Protein AF-A0AAE3SJX2-F1 (afdb_monomer)

Organism: NCBI:txid2992111

Mean predicted aligned error: 22.18 Å

Foldseek 3Di:
DVVVVVVVVVVVVVVVVPPDPPPVPPDQDPVQLVVCVVVVVLVVNLVSLVVVCVVVVLPLVSLQSNLLSCLQFVPCLVSSLVSLVSNVVVPVDLCSLVSNLSSCQLLLVLVSNLVSLVSSLVPDDPPDPVNVVSVVSNLLSVLSVVLQQWAWDWAFADKDKDFLQCVLVVVPADLQQWDKAFCLVPDPDDFDRSFIKTAHSVNFKIKTWGQDPPQRAIFIWMWGADPVGIDDIHTLDPPQDDSWHWGQWGQGSVNFKIKTWTCDRLANAGTFIWIWGQDPVVRHTAFIDGNGPQQGGNYHKTNWGDRLVVQKIKIKTCSNGHDRMIMITIIGHNPPIDIDGDPDCVVRSVRNVSDHCDVVVCCVVVCVVVVVVPDDDDDPDQAPDWADLDPVDIDRHLVVQPDPLLSVLLVQLVVLVVVLVVLVVVLVVLVVVLVVDPDPVVNVVSVVSNVVSVVSNVVSVVSSVVSSVVSSVRRVLSQVVCVVVVNDDDDDDPPDPDDAFDDPPNQGDHPVQVPDADPVLCVQCVVCVVLCVVQHDPSLNVLLSSLSRLQSVLVSLLVVLVVLLVVLVVDDDPCVVVVVVVVDPDDDDDDDPPQDPSRVSNVSSVVSNVSSLVSLVVSLVSQVVSLLVSLVVVVVFDDCVVLLLLVLLSVQLVVLLVVLVSLVVSDSDDDPVSSVVSSVSSVSSNVSSSVSSVSVVVCVVVPDDTDPDDDDDDDDDDDDDSVVRPDDDDDDDDDDDDDDDDDDDDDDDDDDDDDDDDPPPKPKWKWKWLDKDLDDDDPQLVVQAAPKDWDDDPPPSIIIIIGDIHDDLVVRVVRQVSSVVSPRNPIHMWMDIPNHTDDDDDD

Nearest PDB structures (foldseek):
  6v8e-assembly1_A  TM=8.030E-01  e=7.865E-03  synthetic construct
  2vgx-assembly1_B  TM=7.269E-01  e=4.463E-03  Yersinia enterocolitica
  4am9-assembly1_A  TM=7.612E-01  e=8.963E-03  Yersinia enterocolitica
  4kyo-assembly1_D  TM=6.860E-01  e=1.075E-01  Homo sapiens
  4kyo-assembly1_B  TM=6.810E-01  e=2.160E-01  Homo sapiens

Structure (mmCIF, N/CA/C/O backbone):
data_AF-A0AAE3SJX2-F1
#
_entry.id   AF-A0AAE3SJX2-F1
#
loop_
_atom_site.group_PDB
_atom_site.id
_atom_site.type_symbol
_atom_site.label_atom_id
_atom_site.label_alt_id
_atom_site.label_comp_id
_atom_site.label_asym_id
_atom_site.label_entity_id
_atom_site.label_seq_id
_atom_site.pdbx_PDB_ins_code
_atom_site.Cartn_x
_atom_site.Cartn_y
_atom_site.Cartn_z
_atom_site.occupancy
_atom_site.B_iso_or_equiv
_atom_site.auth_seq_id
_atom_site.auth_comp_id
_atom_site.auth_asym_id
_atom_site.auth_atom_id
_atom_site.pdbx_PDB_model_num
ATOM 1 N N . MET A 1 1 ? -12.934 -76.826 -50.542 1.00 53.16 1 MET A N 1
ATOM 2 C CA . MET A 1 1 ? -12.840 -75.380 -50.856 1.00 53.16 1 MET A CA 1
ATOM 3 C C . MET A 1 1 ? -13.069 -74.466 -49.649 1.00 53.16 1 MET A C 1
ATOM 5 O O . MET A 1 1 ? -12.186 -73.669 -49.378 1.00 53.16 1 MET A O 1
ATOM 9 N N . ILE A 1 2 ? -14.166 -74.582 -48.886 1.00 53.00 2 ILE A N 1
ATOM 10 C CA . ILE A 1 2 ? -14.541 -73.609 -47.824 1.00 53.00 2 ILE A CA 1
ATOM 11 C C . ILE A 1 2 ? -13.417 -73.284 -46.808 1.00 53.00 2 ILE A C 1
ATOM 13 O O . ILE A 1 2 ? -13.192 -72.114 -46.513 1.00 53.00 2 ILE A O 1
ATOM 17 N N . LYS A 1 3 ? -12.641 -74.275 -46.335 1.00 50.25 3 LYS A N 1
ATOM 18 C CA . LYS A 1 3 ? -11.516 -74.029 -45.402 1.00 50.25 3 LYS A CA 1
ATOM 19 C C . LYS A 1 3 ? -10.376 -73.173 -45.988 1.00 50.25 3 LYS A C 1
ATOM 21 O O . LYS A 1 3 ? -9.725 -72.463 -45.233 1.00 50.25 3 LYS A O 1
ATOM 26 N N . TYR A 1 4 ? -10.160 -73.202 -47.306 1.00 54.06 4 TYR A N 1
ATOM 27 C CA . TYR A 1 4 ? -9.166 -72.345 -47.969 1.00 54.06 4 TYR A CA 1
ATOM 28 C C . TYR A 1 4 ? -9.643 -70.890 -48.046 1.00 54.06 4 TYR A C 1
ATOM 30 O O . TYR A 1 4 ? -8.872 -69.979 -47.761 1.00 54.06 4 TYR A O 1
ATOM 38 N N . TYR A 1 5 ? -10.928 -70.671 -48.347 1.00 54.62 5 TYR A N 1
ATOM 39 C CA . TYR A 1 5 ? -11.504 -69.325 -48.362 1.00 54.62 5 TYR A CA 1
ATOM 40 C C . TYR A 1 5 ? -11.494 -68.670 -46.979 1.00 54.62 5 TYR A C 1
ATOM 42 O O . TYR A 1 5 ? -11.175 -67.492 -46.892 1.00 54.62 5 TYR A O 1
ATOM 50 N N . LEU A 1 6 ? -11.753 -69.417 -45.898 1.00 51.28 6 LEU A N 1
ATOM 51 C CA . LEU A 1 6 ? -11.702 -68.861 -44.540 1.00 51.28 6 LEU A CA 1
ATOM 52 C C . LEU A 1 6 ? -10.274 -68.457 -44.122 1.00 51.28 6 LEU A C 1
ATOM 54 O O . LEU A 1 6 ? -10.093 -67.408 -43.510 1.00 51.28 6 LEU A O 1
ATOM 58 N N . GLY A 1 7 ? -9.258 -69.241 -44.504 1.00 53.59 7 GLY A N 1
ATOM 59 C CA . GLY A 1 7 ? -7.851 -68.887 -44.278 1.00 53.59 7 GLY A CA 1
ATOM 60 C C . GLY A 1 7 ? -7.428 -67.627 -45.039 1.00 53.59 7 GLY A C 1
ATOM 61 O O . GLY A 1 7 ? -6.796 -66.746 -44.463 1.00 53.59 7 GLY A O 1
ATOM 62 N N . VAL A 1 8 ? -7.839 -67.498 -46.306 1.00 58.53 8 VAL A N 1
ATOM 63 C CA . VAL A 1 8 ? -7.589 -66.292 -47.116 1.00 58.53 8 VAL A CA 1
ATOM 64 C C . VAL A 1 8 ? -8.362 -65.080 -46.579 1.00 58.53 8 VAL A C 1
ATOM 66 O O . VAL A 1 8 ? -7.811 -63.983 -46.565 1.00 58.53 8 VAL A O 1
ATOM 69 N N . LEU A 1 9 ? -9.586 -65.259 -46.066 1.00 54.25 9 LEU A N 1
ATOM 70 C CA . LEU A 1 9 ? -10.361 -64.172 -45.456 1.00 54.25 9 LEU A CA 1
ATOM 71 C C . LEU A 1 9 ? -9.688 -63.628 -44.189 1.00 54.25 9 LEU A C 1
ATOM 73 O O . LEU A 1 9 ? -9.601 -62.418 -44.023 1.00 54.25 9 LEU A O 1
ATOM 77 N N . ILE A 1 10 ? -9.176 -64.506 -43.320 1.00 56.88 10 ILE A N 1
ATOM 78 C CA . ILE A 1 10 ? -8.479 -64.104 -42.088 1.00 56.88 10 ILE A CA 1
ATOM 79 C C . ILE A 1 10 ? -7.135 -63.435 -42.413 1.00 56.88 10 ILE A C 1
ATOM 81 O O . ILE A 1 10 ? -6.764 -62.466 -41.753 1.00 56.88 10 ILE A O 1
ATOM 85 N N . LEU A 1 11 ? -6.436 -63.874 -43.466 1.00 52.72 11 LEU A N 1
ATOM 86 C CA . LEU A 1 11 ? -5.199 -63.225 -43.913 1.00 52.72 11 LEU A CA 1
ATOM 87 C C . LEU A 1 11 ? -5.465 -61.842 -44.540 1.00 52.72 11 LEU A C 1
ATOM 89 O O . LEU A 1 11 ? -4.713 -60.906 -44.287 1.00 52.72 11 LEU A O 1
ATOM 93 N N . LEU A 1 12 ? -6.567 -61.678 -45.281 1.00 50.34 12 LEU A N 1
ATOM 94 C CA . LEU A 1 12 ? -7.009 -60.378 -45.804 1.00 50.34 12 LEU A CA 1
ATOM 95 C C . LEU A 1 12 ? -7.513 -59.440 -44.695 1.00 50.34 12 LEU A C 1
ATOM 97 O O . LEU A 1 12 ? -7.186 -58.257 -44.722 1.00 50.34 12 LEU A O 1
ATOM 101 N N . MET A 1 13 ? -8.218 -59.957 -43.683 1.00 49.16 13 MET A N 1
ATOM 102 C CA . MET A 1 13 ? -8.610 -59.179 -42.499 1.00 49.16 13 MET A CA 1
ATOM 103 C C . MET A 1 13 ? -7.394 -58.754 -41.660 1.00 49.16 13 MET A C 1
ATOM 105 O O . MET A 1 13 ? -7.361 -57.629 -41.163 1.00 49.16 13 MET A O 1
ATOM 109 N N . GLY A 1 14 ? -6.359 -59.598 -41.572 1.00 44.84 14 GLY A N 1
ATOM 110 C CA . GLY A 1 14 ? -5.073 -59.248 -40.962 1.00 44.84 14 GLY A CA 1
ATOM 111 C C . GLY A 1 14 ? -4.329 -58.126 -41.698 1.00 44.84 14 GLY A C 1
ATOM 112 O O . GLY A 1 14 ? -3.681 -57.302 -41.055 1.00 44.84 14 GLY A O 1
ATOM 113 N N . PHE A 1 15 ? -4.471 -58.035 -43.024 1.00 44.38 15 PHE A N 1
ATOM 114 C CA . PHE A 1 15 ? -3.874 -56.963 -43.830 1.00 44.38 15 PHE A CA 1
ATOM 115 C C . PHE A 1 15 ? -4.703 -55.668 -43.892 1.00 44.38 15 PHE A C 1
ATOM 117 O O . PHE A 1 15 ? -4.146 -54.623 -44.217 1.00 44.38 15 PHE A O 1
ATOM 124 N N . SER A 1 16 ? -5.991 -55.686 -43.531 1.00 41.84 16 SER A N 1
ATOM 125 C CA . SER A 1 16 ? -6.829 -54.473 -43.469 1.00 41.84 16 SER A CA 1
ATOM 126 C C . SER A 1 16 ? -6.851 -53.767 -42.103 1.00 41.84 16 SER A C 1
ATOM 128 O O . SER A 1 16 ? -7.358 -52.654 -42.014 1.00 41.84 16 SER A O 1
ATOM 130 N N . VAL A 1 17 ? -6.289 -54.367 -41.044 1.00 43.97 17 VAL A N 1
ATOM 131 C CA . VAL A 1 17 ? -6.173 -53.738 -39.704 1.00 43.97 17 VAL A CA 1
ATOM 132 C C . VAL A 1 17 ? -4.808 -53.059 -39.484 1.00 43.97 17 VAL A C 1
ATOM 134 O O . VAL A 1 17 ? -4.652 -52.272 -38.557 1.00 43.97 17 VAL A O 1
ATOM 137 N N . VAL A 1 18 ? -3.854 -53.235 -40.408 1.00 43.06 18 VAL A N 1
ATOM 138 C CA . VAL A 1 18 ? -2.707 -52.315 -40.578 1.00 43.06 18 VAL A CA 1
ATOM 139 C C . VAL A 1 18 ? -3.014 -51.273 -41.666 1.00 43.06 18 VAL A C 1
ATOM 141 O O . VAL A 1 18 ? -2.133 -50.814 -42.391 1.00 43.06 18 VAL A O 1
ATOM 144 N N . ALA A 1 19 ? -4.282 -50.858 -41.765 1.00 40.53 19 ALA A N 1
ATOM 145 C CA . ALA A 1 19 ? -4.598 -49.549 -42.316 1.00 40.53 19 ALA A CA 1
ATOM 146 C C . ALA A 1 19 ? -3.897 -48.520 -41.426 1.00 40.53 19 ALA A C 1
ATOM 148 O O . ALA A 1 19 ? -4.197 -48.398 -40.237 1.00 40.53 19 ALA A O 1
ATOM 149 N N . GLN A 1 20 ? -2.897 -47.844 -41.986 1.00 43.53 20 GLN A N 1
ATOM 150 C CA . GLN A 1 20 ? -2.077 -46.903 -41.246 1.00 43.53 20 GLN A CA 1
ATOM 151 C C . GLN A 1 20 ? -2.977 -45.858 -40.584 1.00 43.53 20 GLN A C 1
ATOM 153 O O . GLN A 1 20 ? -3.549 -45.009 -41.265 1.00 43.53 20 GLN A O 1
ATOM 158 N N . ILE A 1 21 ? -2.963 -45.810 -39.248 1.00 41.25 21 ILE A N 1
ATOM 159 C CA . ILE A 1 21 ? -3.061 -44.524 -38.558 1.00 41.25 21 ILE A CA 1
ATOM 160 C C . ILE A 1 21 ? -1.741 -43.795 -38.847 1.00 41.25 21 ILE A C 1
ATOM 162 O O . ILE A 1 21 ? -0.877 -43.613 -37.990 1.00 41.25 21 ILE A O 1
ATOM 166 N N . GLN A 1 22 ? -1.581 -43.375 -40.105 1.00 40.03 22 GLN A N 1
ATOM 167 C CA . GLN A 1 22 ? -0.913 -42.127 -40.395 1.00 40.03 22 GLN A CA 1
ATOM 168 C C . GLN A 1 22 ? -1.796 -41.077 -39.731 1.00 40.03 22 GLN A C 1
ATOM 170 O O . GLN A 1 22 ? -2.722 -40.543 -40.331 1.00 40.03 22 GLN A O 1
ATOM 175 N N . THR A 1 23 ? -1.502 -40.783 -38.463 1.00 39.28 23 THR A N 1
ATOM 176 C CA . THR A 1 23 ? -1.708 -39.427 -37.976 1.00 39.28 23 THR A CA 1
ATOM 177 C C . THR A 1 23 ? -1.040 -38.538 -39.012 1.00 39.28 23 THR A C 1
ATOM 179 O O . THR A 1 23 ? 0.192 -38.583 -39.127 1.00 39.28 23 THR A O 1
ATOM 182 N N . GLU A 1 24 ? -1.826 -37.801 -39.801 1.00 41.28 24 GLU A N 1
ATOM 183 C CA . GLU A 1 24 ? -1.289 -36.731 -40.631 1.00 41.28 24 GLU A CA 1
ATOM 184 C C . GLU A 1 24 ? -0.455 -35.868 -39.698 1.00 41.28 24 GLU A C 1
ATOM 186 O O . GLU A 1 24 ? -0.963 -35.268 -38.745 1.00 41.28 24 GLU A O 1
ATOM 191 N N . LYS A 1 25 ? 0.864 -35.924 -39.882 1.00 54.16 25 LYS A N 1
ATOM 192 C CA . LYS A 1 25 ? 1.807 -35.354 -38.932 1.00 54.16 25 LYS A CA 1
ATOM 193 C C . LYS A 1 25 ? 1.818 -33.854 -39.188 1.00 54.16 25 LYS A C 1
ATOM 195 O O . LYS A 1 25 ? 2.685 -33.389 -39.921 1.00 54.16 25 LYS A O 1
ATOM 200 N N . LYS A 1 26 ? 0.790 -33.166 -38.658 1.00 70.00 26 LYS A N 1
ATOM 201 C CA . LYS A 1 26 ? 0.393 -31.777 -38.944 1.00 70.00 26 LYS A CA 1
ATOM 202 C C . LYS A 1 26 ? 1.634 -30.946 -39.223 1.00 70.00 26 LYS A C 1
ATOM 204 O O . LYS A 1 26 ? 2.405 -30.660 -38.307 1.00 70.00 26 LYS A O 1
ATOM 209 N N . GLU A 1 27 ? 1.872 -30.643 -40.497 1.00 81.75 27 GLU A N 1
ATOM 210 C CA . GLU A 1 27 ? 3.155 -30.077 -40.885 1.00 81.75 27 GLU A CA 1
ATOM 211 C C . GLU A 1 27 ? 3.211 -28.613 -40.454 1.00 81.75 27 GLU A C 1
ATOM 213 O O . GLU A 1 27 ? 2.619 -27.725 -41.062 1.00 81.75 27 GLU A O 1
ATOM 218 N N . TYR A 1 28 ? 3.911 -28.371 -39.352 1.00 86.44 28 TYR A N 1
ATOM 219 C CA . TYR A 1 28 ? 4.098 -27.042 -38.798 1.00 86.44 28 TYR A CA 1
ATOM 220 C C . TYR A 1 28 ? 4.988 -26.200 -39.716 1.00 86.44 28 TYR A C 1
ATOM 222 O O . TYR A 1 28 ? 6.208 -26.372 -39.757 1.00 86.44 28 TYR A O 1
ATOM 230 N N . THR A 1 29 ? 4.361 -25.283 -40.455 1.00 89.88 29 THR A N 1
ATOM 231 C CA . THR A 1 29 ? 5.047 -24.339 -41.344 1.00 89.88 29 THR A CA 1
ATOM 232 C C . THR A 1 29 ? 5.316 -22.995 -40.652 1.00 89.88 29 THR A C 1
ATOM 234 O O . THR A 1 29 ? 4.556 -22.587 -39.767 1.00 89.88 29 THR A O 1
ATOM 237 N N . PRO A 1 30 ? 6.348 -22.237 -41.075 1.00 89.88 30 PRO A N 1
ATOM 238 C CA . PRO A 1 30 ? 6.591 -20.885 -40.564 1.00 89.88 30 PRO A CA 1
ATOM 239 C C . PRO A 1 30 ? 5.416 -19.926 -40.790 1.00 89.88 30 PRO A C 1
ATOM 241 O O . PRO A 1 30 ? 5.180 -19.051 -39.961 1.00 89.88 30 PRO A O 1
ATOM 244 N N . GLN A 1 31 ? 4.660 -20.108 -41.879 1.00 91.75 31 GLN A N 1
ATOM 245 C CA . GLN A 1 31 ? 3.501 -19.274 -42.197 1.00 91.75 31 GLN A CA 1
ATOM 246 C C . GLN A 1 31 ? 2.378 -19.467 -41.169 1.00 91.75 31 GLN A C 1
ATOM 248 O O . GLN A 1 31 ? 1.930 -18.488 -40.583 1.00 91.75 31 GLN A O 1
ATOM 253 N N . MET A 1 32 ? 2.032 -20.717 -40.830 1.00 92.25 32 MET A N 1
ATOM 254 C CA . MET A 1 32 ? 1.063 -21.011 -39.761 1.00 92.25 32 MET A CA 1
ATOM 255 C C . MET A 1 32 ? 1.468 -20.378 -38.424 1.00 92.25 32 MET A C 1
ATOM 257 O O . MET A 1 32 ? 0.624 -19.848 -37.706 1.00 92.25 32 MET A O 1
ATOM 261 N N . GLY A 1 33 ? 2.763 -20.402 -38.091 1.00 93.25 33 GLY A N 1
ATOM 262 C CA . GLY A 1 33 ? 3.284 -19.767 -36.878 1.00 93.25 33 GLY A CA 1
ATOM 263 C C . GLY A 1 33 ? 3.086 -18.251 -36.877 1.00 93.25 33 GLY A C 1
ATOM 264 O O . GLY A 1 33 ? 2.735 -17.681 -35.845 1.00 93.25 33 GLY A O 1
ATOM 265 N N . LEU A 1 34 ? 3.279 -17.591 -38.023 1.00 94.00 34 LEU A N 1
ATOM 266 C CA . LEU A 1 34 ? 3.029 -16.157 -38.192 1.00 94.00 34 LEU A CA 1
ATOM 267 C C . LEU A 1 34 ? 1.537 -15.818 -38.147 1.00 94.00 34 LEU A C 1
ATOM 269 O O . LEU A 1 34 ? 1.174 -14.802 -37.561 1.00 94.00 34 LEU A O 1
ATOM 273 N N . ASP A 1 35 ? 0.681 -16.655 -38.728 1.00 95.56 35 ASP A N 1
ATOM 274 C CA . ASP A 1 35 ? -0.765 -16.426 -38.765 1.00 95.56 35 ASP A CA 1
ATOM 275 C C . ASP A 1 35 ? -1.384 -16.578 -37.369 1.00 95.56 35 ASP A C 1
ATOM 277 O O . ASP A 1 35 ? -2.083 -15.673 -36.907 1.00 95.56 35 ASP A O 1
ATOM 281 N N . TYR A 1 36 ? -1.021 -17.632 -36.625 1.00 96.19 36 TYR A N 1
ATOM 282 C CA . TYR A 1 36 ? -1.398 -17.757 -35.214 1.00 96.19 36 TYR A CA 1
ATOM 283 C C . TYR A 1 36 ? -0.869 -16.581 -34.380 1.00 96.19 36 TYR A C 1
ATOM 285 O O . TYR A 1 36 ? -1.629 -15.983 -33.620 1.00 96.19 36 TYR A O 1
ATOM 293 N N . PHE A 1 37 ? 0.392 -16.178 -34.570 1.00 93.44 37 PHE A N 1
ATOM 294 C CA . PHE A 1 37 ? 0.983 -15.046 -33.849 1.00 93.44 37 PHE A CA 1
ATOM 295 C C . PHE A 1 37 ? 0.256 -13.718 -34.128 1.00 93.44 37 PHE A C 1
ATOM 297 O O . PHE A 1 37 ? -0.017 -12.959 -33.201 1.00 93.44 37 PHE A O 1
ATOM 304 N N . ARG A 1 38 ? -0.110 -13.450 -35.390 1.00 93.62 38 ARG A N 1
ATOM 305 C CA . ARG A 1 38 ? -0.879 -12.261 -35.803 1.00 93.62 38 ARG A CA 1
ATOM 306 C C . ARG A 1 38 ? -2.309 -12.267 -35.271 1.00 93.62 38 ARG A C 1
ATOM 308 O O . ARG A 1 38 ? -2.813 -11.209 -34.920 1.00 93.62 38 ARG A O 1
ATOM 315 N N . SER A 1 39 ? -2.935 -13.440 -35.168 1.00 93.62 39 SER A N 1
ATOM 316 C CA . SER A 1 39 ? -4.260 -13.600 -34.548 1.00 93.62 39 SER A CA 1
ATOM 317 C C . SER A 1 39 ? -4.257 -13.458 -33.018 1.00 93.62 39 SER A C 1
ATOM 319 O O . SER A 1 39 ? -5.312 -13.527 -32.399 1.00 93.62 39 SER A O 1
ATOM 321 N N . GLY A 1 40 ? -3.086 -13.311 -32.384 1.00 91.19 40 GLY A N 1
ATOM 322 C CA . GLY A 1 40 ? -2.951 -13.306 -30.925 1.00 91.19 40 GLY A CA 1
ATOM 323 C C . GLY A 1 40 ? -3.057 -14.691 -30.273 1.00 91.19 40 GLY A C 1
ATOM 324 O O . GLY A 1 40 ? -2.927 -14.796 -29.055 1.00 91.19 40 GLY A O 1
ATOM 325 N N . ASN A 1 41 ? -3.229 -15.767 -31.051 1.00 93.56 41 ASN A N 1
ATOM 326 C CA . ASN A 1 41 ? -3.221 -17.142 -30.553 1.00 93.56 41 ASN A CA 1
ATOM 327 C C . ASN A 1 41 ? -1.782 -17.619 -30.282 1.00 93.56 41 ASN A C 1
ATOM 329 O O . ASN A 1 41 ? -1.200 -18.435 -31.004 1.00 93.56 41 ASN A O 1
ATOM 333 N N . TYR A 1 42 ? -1.194 -17.080 -29.214 1.00 94.31 42 TYR A N 1
ATOM 334 C CA . TYR A 1 42 ? 0.167 -17.398 -28.791 1.00 94.31 42 TYR A CA 1
ATOM 335 C C . TYR A 1 42 ? 0.326 -18.859 -28.340 1.00 94.31 42 TYR A C 1
ATOM 337 O O . TYR A 1 42 ? 1.438 -19.380 -28.397 1.00 94.31 42 TYR A O 1
ATOM 345 N N . ILE A 1 43 ? -0.751 -19.546 -27.936 1.00 92.06 43 ILE A N 1
ATOM 346 C CA . ILE A 1 43 ? -0.723 -20.965 -27.543 1.00 92.06 43 ILE A CA 1
ATOM 347 C C . ILE A 1 43 ? -0.434 -21.851 -28.760 1.00 92.06 43 ILE A C 1
ATOM 349 O O . ILE A 1 43 ? 0.513 -22.639 -28.735 1.00 92.06 43 ILE A O 1
ATOM 353 N N . GLU A 1 44 ? -1.195 -21.702 -29.848 1.00 93.88 44 GLU A N 1
ATOM 354 C CA . GLU A 1 44 ? -0.930 -22.451 -31.081 1.00 93.88 44 GLU A CA 1
ATOM 355 C C . GLU A 1 44 ? 0.381 -22.006 -31.739 1.00 93.88 44 GLU A C 1
ATOM 357 O O . GLU A 1 44 ? 1.157 -22.858 -32.173 1.00 93.88 44 GLU A O 1
ATOM 362 N N . ALA A 1 45 ? 0.696 -20.704 -31.728 1.00 95.94 45 ALA A N 1
ATOM 363 C CA . ALA A 1 45 ? 1.980 -20.204 -32.218 1.00 95.94 45 ALA A CA 1
ATOM 364 C C . ALA A 1 45 ? 3.170 -20.840 -31.472 1.00 95.94 45 ALA A C 1
ATOM 366 O O . ALA A 1 45 ? 4.131 -21.264 -32.118 1.00 95.94 45 ALA A O 1
ATOM 367 N N . GLN A 1 46 ? 3.099 -20.985 -30.140 1.00 95.56 46 GLN A N 1
ATOM 368 C CA . GLN A 1 46 ? 4.147 -21.645 -29.355 1.00 95.56 46 GLN A CA 1
ATOM 369 C C . GLN A 1 46 ? 4.371 -23.091 -29.815 1.00 95.56 46 GLN A C 1
ATOM 371 O O . GLN A 1 46 ? 5.520 -23.488 -29.999 1.00 95.56 46 GLN A O 1
ATOM 376 N N . LYS A 1 47 ? 3.297 -23.858 -30.062 1.00 95.00 47 LYS A N 1
ATOM 377 C CA . LYS A 1 47 ? 3.396 -25.237 -30.577 1.00 95.00 47 LYS A CA 1
ATOM 378 C C . LYS A 1 47 ? 4.123 -25.277 -31.925 1.00 95.00 47 LYS A C 1
ATOM 380 O O . LYS A 1 47 ? 5.029 -26.088 -32.100 1.00 95.00 47 LYS A O 1
ATOM 385 N N . VAL A 1 48 ? 3.788 -24.364 -32.847 1.00 95.81 48 VAL A N 1
ATOM 386 C CA . VAL A 1 48 ? 4.463 -24.268 -34.156 1.00 95.81 48 VAL A CA 1
ATOM 387 C C . VAL A 1 48 ? 5.957 -23.975 -33.989 1.00 95.81 48 VAL A C 1
ATOM 389 O O . VAL A 1 48 ? 6.792 -24.679 -34.557 1.00 95.81 48 VAL A O 1
ATOM 392 N N . TYR A 1 49 ? 6.319 -22.950 -33.212 1.00 96.00 49 TYR A N 1
ATOM 393 C CA . TYR A 1 49 ? 7.723 -22.558 -33.063 1.00 96.00 49 TYR A CA 1
ATOM 394 C C . TYR A 1 49 ? 8.548 -23.563 -32.253 1.00 96.00 49 TYR A C 1
ATOM 396 O O . TYR A 1 49 ? 9.740 -23.701 -32.519 1.00 96.00 49 TYR A O 1
ATOM 404 N N . GLN A 1 50 ? 7.932 -24.314 -31.338 1.00 95.19 50 GLN A N 1
ATOM 405 C CA . GLN A 1 50 ? 8.576 -25.422 -30.636 1.00 95.19 50 GLN A CA 1
ATOM 406 C C . GLN A 1 50 ? 9.006 -26.527 -31.617 1.00 95.19 50 GLN A C 1
ATOM 408 O O . GLN A 1 50 ? 10.179 -26.897 -31.633 1.00 95.19 50 GLN A O 1
ATOM 413 N N . GLU A 1 51 ? 8.111 -26.977 -32.502 1.00 94.88 51 GLU A N 1
ATOM 414 C CA . GLU A 1 51 ? 8.418 -27.972 -33.545 1.00 94.88 51 GLU A CA 1
ATOM 415 C C . GLU A 1 51 ? 9.429 -27.452 -34.585 1.00 94.88 51 GLU A C 1
ATOM 417 O O . GLU A 1 51 ? 10.354 -28.165 -34.988 1.00 94.88 51 GLU A O 1
ATOM 422 N N . LEU A 1 52 ? 9.323 -26.180 -34.988 1.00 93.50 52 LEU A N 1
ATOM 423 C CA . LEU A 1 52 ? 10.300 -25.554 -35.886 1.00 93.50 52 LEU A CA 1
ATOM 424 C C . LEU A 1 52 ? 11.696 -25.456 -35.251 1.00 93.50 52 LEU A C 1
ATOM 426 O O . LEU A 1 52 ? 12.688 -25.651 -35.950 1.00 93.50 52 LEU A O 1
ATOM 430 N N . LEU A 1 53 ? 11.801 -25.202 -33.943 1.00 94.38 53 LEU A N 1
ATOM 431 C CA . LEU A 1 53 ? 13.082 -25.147 -33.231 1.00 94.38 53 LEU A CA 1
ATOM 432 C C . LEU A 1 53 ? 13.712 -26.527 -32.996 1.00 94.38 53 LEU A C 1
ATOM 434 O O . LEU A 1 53 ? 14.933 -26.595 -32.876 1.00 94.38 53 LEU A O 1
ATOM 438 N N . VAL A 1 54 ? 12.945 -27.623 -33.008 1.00 94.88 54 VAL A N 1
ATOM 439 C CA . VAL A 1 54 ? 13.521 -28.984 -33.046 1.00 94.88 54 VAL A CA 1
ATOM 440 C C . VAL A 1 54 ? 14.289 -29.204 -34.356 1.00 94.88 54 VAL A C 1
ATOM 442 O O . VAL A 1 54 ? 15.399 -29.733 -34.339 1.00 94.88 54 VAL A O 1
ATOM 445 N N . LYS A 1 55 ? 13.738 -28.750 -35.491 1.00 92.69 55 LYS A N 1
ATOM 446 C CA . LYS A 1 55 ? 14.390 -28.839 -36.812 1.00 92.69 55 LYS A CA 1
ATOM 447 C C . LYS A 1 55 ? 15.499 -27.792 -37.003 1.00 92.69 55 LYS A C 1
ATOM 449 O O . LYS A 1 55 ? 16.523 -28.081 -37.618 1.00 92.69 55 LYS A O 1
ATOM 454 N N . TYR A 1 56 ? 15.303 -26.578 -36.484 1.00 91.56 56 TYR A N 1
ATOM 455 C CA . TYR A 1 56 ? 16.148 -25.405 -36.742 1.00 91.56 56 TYR A CA 1
ATOM 456 C C . TYR A 1 56 ? 16.537 -24.662 -35.444 1.00 91.56 56 TYR A C 1
ATOM 458 O O . TYR A 1 56 ? 16.233 -23.475 -35.294 1.00 91.56 56 TYR A O 1
ATOM 466 N N . PRO A 1 57 ? 17.252 -25.302 -34.497 1.00 89.19 57 PRO A N 1
ATOM 467 C CA . PRO A 1 57 ? 17.457 -24.772 -33.138 1.00 89.19 57 PRO A CA 1
ATOM 468 C C . PRO A 1 57 ? 18.217 -23.438 -33.071 1.00 89.19 57 PRO A C 1
ATOM 470 O O . PRO A 1 57 ? 18.104 -22.702 -32.091 1.00 89.19 57 PRO A O 1
ATOM 473 N N . LYS A 1 58 ? 18.989 -23.108 -34.115 1.00 89.50 58 LYS A N 1
ATOM 474 C CA . LYS A 1 58 ? 19.774 -21.867 -34.224 1.00 89.50 58 LYS A CA 1
ATOM 475 C C . LYS A 1 58 ? 19.098 -20.773 -35.067 1.00 89.50 58 LYS A C 1
ATOM 477 O O . LYS A 1 58 ? 19.711 -19.726 -35.264 1.00 89.50 58 LYS A O 1
ATOM 482 N N . ASP A 1 59 ? 17.872 -20.967 -35.572 1.00 93.94 59 ASP A N 1
ATOM 483 C CA . ASP A 1 59 ? 17.174 -19.890 -36.290 1.00 93.94 59 ASP A CA 1
ATOM 484 C C . ASP A 1 59 ? 16.766 -18.782 -35.308 1.00 93.94 59 ASP A C 1
ATOM 486 O O . ASP A 1 59 ? 16.039 -18.993 -34.332 1.00 93.94 59 ASP A O 1
ATOM 490 N N . ALA A 1 60 ? 17.268 -17.575 -35.556 1.00 90.81 60 ALA A N 1
ATOM 491 C CA . ALA A 1 60 ? 17.086 -16.446 -34.658 1.00 90.81 60 ALA A CA 1
ATOM 492 C C . ALA A 1 60 ? 15.657 -15.867 -34.689 1.00 90.81 60 ALA A C 1
ATOM 494 O O . ALA A 1 60 ? 15.209 -15.320 -33.682 1.00 90.81 60 ALA A O 1
ATOM 495 N N . A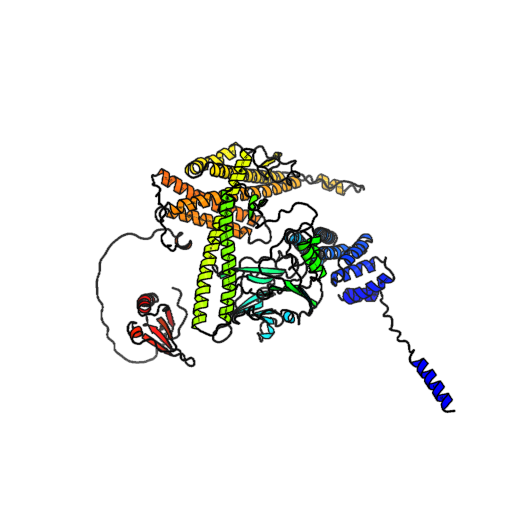RG A 1 61 ? 14.920 -16.017 -35.800 1.00 93.81 61 ARG A N 1
ATOM 496 C CA . ARG A 1 61 ? 13.515 -15.591 -35.921 1.00 93.81 61 ARG A CA 1
ATOM 497 C C . ARG A 1 61 ? 12.590 -16.555 -35.193 1.00 93.81 61 ARG A C 1
ATOM 499 O O . ARG A 1 61 ? 11.699 -16.099 -34.486 1.00 93.81 61 ARG A O 1
ATOM 506 N N . TYR A 1 62 ? 12.820 -17.863 -35.289 1.00 95.69 62 TYR A N 1
ATOM 507 C CA . TYR A 1 62 ? 12.035 -18.830 -34.512 1.00 95.69 62 TYR A CA 1
ATOM 508 C C . TYR A 1 62 ? 12.300 -18.678 -33.010 1.00 95.69 62 TYR A C 1
ATOM 510 O O . TYR A 1 62 ? 11.355 -18.690 -32.229 1.00 95.69 62 TYR A O 1
ATOM 518 N N . ASN A 1 63 ? 13.549 -18.419 -32.599 1.00 91.62 63 ASN A N 1
ATOM 519 C CA . ASN A 1 63 ? 13.858 -18.064 -31.209 1.00 91.62 63 ASN A CA 1
ATOM 520 C C . ASN A 1 63 ? 13.164 -16.756 -30.770 1.00 91.62 63 ASN A C 1
ATOM 522 O O . ASN A 1 63 ? 12.621 -16.705 -29.669 1.00 91.62 63 ASN A O 1
ATOM 526 N N . PHE A 1 64 ? 13.121 -15.727 -31.625 1.00 96.75 64 PHE A N 1
ATOM 527 C CA . PHE A 1 64 ? 12.390 -14.482 -31.357 1.00 96.75 64 PHE A CA 1
ATOM 528 C C . PHE A 1 64 ? 10.895 -14.726 -31.111 1.00 96.75 64 PHE A C 1
ATOM 530 O O . PHE A 1 64 ? 10.393 -14.381 -30.041 1.00 96.75 64 PHE A O 1
ATOM 537 N N . TYR A 1 65 ? 10.193 -15.367 -32.051 1.00 97.19 65 TYR A N 1
ATOM 538 C CA . TYR A 1 65 ? 8.758 -15.621 -31.904 1.00 97.19 65 TYR A CA 1
ATOM 539 C C . TYR A 1 65 ? 8.445 -16.579 -30.752 1.00 97.19 65 TYR A C 1
ATOM 541 O O . TYR A 1 65 ? 7.521 -16.308 -29.986 1.00 97.19 65 TYR A O 1
ATOM 549 N N . MET A 1 66 ? 9.236 -17.644 -30.568 1.00 96.12 66 MET A N 1
ATOM 550 C CA . MET A 1 66 ? 9.090 -18.560 -29.432 1.00 96.12 66 MET A CA 1
ATOM 551 C C . MET A 1 66 ? 9.244 -17.823 -28.099 1.00 96.12 66 MET A C 1
ATOM 553 O O . MET A 1 66 ? 8.415 -18.002 -27.215 1.00 96.12 66 MET A O 1
ATOM 557 N N . GLY A 1 67 ? 10.252 -16.954 -27.969 1.00 96.56 67 GLY A N 1
ATOM 558 C CA . GLY A 1 67 ? 10.459 -16.158 -26.760 1.00 96.56 67 GLY A CA 1
ATOM 559 C C . GLY A 1 67 ? 9.285 -15.220 -26.458 1.00 96.56 67 GLY A C 1
ATOM 560 O O . GLY A 1 67 ? 8.876 -15.108 -25.307 1.00 96.56 67 GLY A O 1
ATOM 561 N N . ILE A 1 68 ? 8.677 -14.603 -27.478 1.00 97.12 68 ILE A N 1
ATOM 562 C CA . ILE A 1 68 ? 7.457 -13.802 -27.280 1.00 97.12 68 ILE A CA 1
ATOM 563 C C . ILE A 1 68 ? 6.278 -14.684 -26.851 1.00 97.12 68 ILE A C 1
ATOM 565 O O . ILE A 1 68 ? 5.547 -14.303 -25.938 1.00 97.12 68 ILE A O 1
ATOM 569 N N . CYS A 1 69 ? 6.094 -15.854 -27.469 1.00 96.31 69 CYS A N 1
ATOM 570 C CA . CYS A 1 69 ? 5.020 -16.774 -27.093 1.00 96.31 69 CYS A CA 1
ATOM 571 C C . CYS A 1 69 ? 5.190 -17.275 -25.648 1.00 96.31 69 CYS A C 1
ATOM 573 O O . CYS A 1 69 ? 4.222 -17.290 -24.896 1.00 96.31 69 CYS A O 1
ATOM 575 N N . GLU A 1 70 ? 6.416 -17.598 -25.226 1.00 95.25 70 GLU A N 1
ATOM 576 C CA . GLU A 1 70 ? 6.723 -18.013 -23.850 1.00 95.25 70 GLU A CA 1
ATOM 577 C C . GLU A 1 70 ? 6.446 -16.910 -22.814 1.00 95.25 70 GLU A C 1
ATOM 579 O O . GLU A 1 70 ? 5.932 -17.215 -21.738 1.00 95.25 70 GLU A O 1
ATOM 584 N N . VAL A 1 71 ? 6.713 -15.635 -23.140 1.00 94.94 71 VAL A N 1
ATOM 585 C CA . VAL A 1 71 ? 6.281 -14.485 -22.318 1.00 94.94 71 VAL A CA 1
ATOM 586 C C . VAL A 1 71 ? 4.756 -14.402 -22.274 1.00 94.94 71 VAL A C 1
ATOM 588 O O . VAL A 1 71 ? 4.165 -14.352 -21.195 1.00 94.94 71 VAL A O 1
ATOM 591 N N . LYS A 1 72 ? 4.101 -14.393 -23.442 1.00 93.12 72 LYS A N 1
ATOM 592 C CA . LYS A 1 72 ? 2.652 -14.178 -23.565 1.00 93.12 72 LYS A CA 1
ATOM 593 C C . LYS A 1 72 ? 1.824 -15.265 -22.880 1.00 93.12 72 LYS A C 1
ATOM 595 O O . LYS A 1 72 ? 0.861 -14.919 -22.207 1.00 93.12 72 LYS A O 1
ATOM 600 N N . ASN A 1 73 ? 2.242 -16.525 -22.981 1.00 91.88 73 ASN A N 1
ATOM 601 C CA . ASN A 1 73 ? 1.558 -17.681 -22.394 1.00 91.88 73 ASN A CA 1
ATOM 602 C C . ASN A 1 73 ? 1.948 -17.968 -20.928 1.00 91.88 73 ASN A C 1
ATOM 604 O O . ASN A 1 73 ? 1.490 -18.971 -20.386 1.00 91.88 73 ASN A O 1
ATOM 608 N N . ARG A 1 74 ? 2.853 -17.177 -20.323 1.00 89.19 74 ARG A N 1
ATOM 609 C CA . ARG A 1 74 ? 3.483 -17.443 -19.006 1.00 89.19 74 ARG A CA 1
ATOM 610 C C . ARG A 1 74 ? 4.149 -18.826 -18.884 1.00 89.19 74 ARG A C 1
ATOM 612 O O . ARG A 1 74 ? 4.343 -19.339 -17.789 1.00 89.19 74 ARG A O 1
ATOM 619 N N . SER A 1 75 ? 4.545 -19.436 -20.003 1.00 87.19 75 SER A N 1
ATOM 620 C CA . SER A 1 75 ? 4.915 -20.858 -20.038 1.00 87.19 75 SER A CA 1
ATOM 621 C C . SER A 1 75 ? 6.374 -21.146 -19.663 1.00 87.19 75 SER A C 1
ATOM 623 O O . SER A 1 75 ? 6.657 -22.198 -19.095 1.00 87.19 75 SER A O 1
ATOM 625 N N . ASN A 1 76 ? 7.313 -20.242 -19.974 1.00 88.88 76 ASN A N 1
ATOM 626 C CA . ASN A 1 76 ? 8.729 -20.390 -19.607 1.00 88.88 76 ASN A CA 1
ATOM 627 C C . ASN A 1 76 ? 9.492 -19.054 -19.680 1.00 88.88 76 ASN A C 1
ATOM 629 O O . ASN A 1 76 ? 10.247 -18.808 -20.623 1.00 88.88 76 ASN A O 1
ATOM 633 N N . ILE A 1 77 ? 9.332 -18.182 -18.681 1.00 89.94 77 ILE A N 1
ATOM 634 C CA . ILE A 1 77 ? 9.935 -16.835 -18.705 1.00 89.94 77 ILE A CA 1
ATOM 635 C C . ILE A 1 77 ? 11.479 -16.877 -18.745 1.00 89.94 77 ILE A C 1
ATOM 637 O O . ILE A 1 77 ? 12.099 -16.156 -19.526 1.00 89.94 77 ILE A O 1
ATOM 641 N N . SER A 1 78 ? 12.124 -17.778 -17.991 1.00 89.00 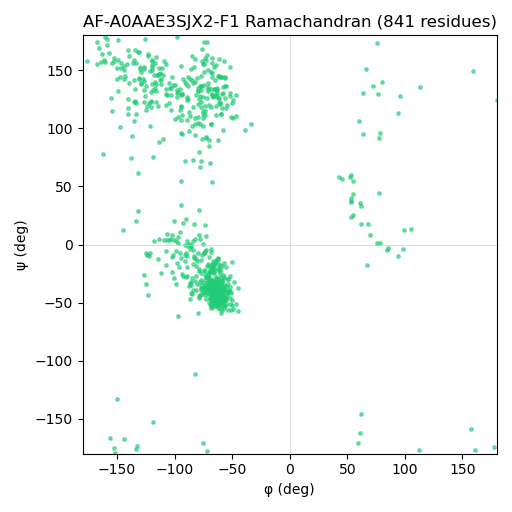78 SER A N 1
ATOM 642 C CA . SER A 1 78 ? 13.593 -17.943 -18.034 1.00 89.00 78 SER A CA 1
ATOM 643 C C . SER A 1 78 ? 14.084 -18.424 -19.409 1.00 89.00 78 SER A C 1
ATOM 645 O O . SER A 1 78 ? 15.102 -17.953 -19.927 1.00 89.00 78 SER A O 1
ATOM 647 N N . GLY A 1 79 ? 13.338 -19.337 -20.039 1.00 87.62 79 GLY A N 1
ATOM 648 C CA . GLY A 1 79 ? 13.557 -19.762 -21.419 1.00 87.62 79 GLY A CA 1
ATOM 649 C C . GLY A 1 79 ? 13.391 -18.612 -22.411 1.00 87.62 79 GLY A C 1
ATOM 650 O O . GLY A 1 79 ? 14.233 -18.464 -23.300 1.00 87.62 79 GLY A O 1
ATOM 651 N N . ALA A 1 80 ? 12.377 -17.769 -22.217 1.00 94.75 80 ALA A N 1
ATOM 652 C CA . ALA A 1 80 ? 12.108 -16.616 -23.061 1.00 94.75 80 ALA A CA 1
ATOM 653 C C . ALA A 1 80 ? 13.250 -15.596 -23.021 1.00 94.75 80 ALA A C 1
ATOM 655 O O . ALA A 1 80 ? 13.735 -15.194 -24.078 1.00 94.75 80 ALA A O 1
ATOM 656 N N . ILE A 1 81 ? 13.753 -15.243 -21.830 1.00 92.06 81 ILE A N 1
ATOM 657 C CA . ILE A 1 81 ? 14.906 -14.338 -21.665 1.00 92.06 81 ILE A CA 1
ATOM 658 C C . ILE A 1 81 ? 16.111 -14.845 -22.471 1.00 92.06 81 ILE A C 1
ATOM 660 O O . ILE A 1 81 ? 16.752 -14.068 -23.181 1.00 92.06 81 ILE A O 1
ATOM 664 N N . LYS A 1 82 ? 16.404 -16.152 -22.431 1.00 90.31 82 LYS A N 1
ATOM 665 C CA . LYS A 1 82 ? 17.511 -16.752 -23.200 1.00 90.31 82 LYS A CA 1
ATOM 666 C C . LYS A 1 82 ? 17.292 -16.627 -24.715 1.00 90.31 82 LYS A C 1
ATOM 668 O O . LYS A 1 82 ? 18.195 -16.182 -25.426 1.00 90.31 82 LYS A O 1
ATOM 673 N N . LYS A 1 83 ? 16.097 -16.968 -25.214 1.00 92.62 83 LYS A N 1
ATOM 674 C CA . LYS A 1 83 ? 15.771 -16.911 -26.655 1.00 92.62 83 LYS A CA 1
ATOM 675 C C . LYS A 1 83 ? 15.711 -15.480 -27.193 1.00 92.62 83 LYS A C 1
ATOM 677 O O . LYS A 1 83 ? 16.222 -15.207 -28.279 1.00 92.62 83 LYS A O 1
ATOM 682 N N . LEU A 1 84 ? 15.151 -14.549 -26.423 1.00 94.44 84 LEU A N 1
ATOM 683 C CA . LEU A 1 84 ? 15.074 -13.136 -26.784 1.00 94.44 84 LEU A CA 1
ATOM 684 C C . LEU A 1 84 ? 16.455 -12.464 -26.743 1.00 94.44 84 LEU A C 1
ATOM 686 O O . LEU A 1 84 ? 16.778 -11.706 -27.653 1.00 94.44 84 LEU A O 1
ATOM 690 N N . ASN A 1 85 ? 17.328 -12.794 -25.784 1.00 90.44 85 ASN A N 1
ATOM 691 C CA . ASN A 1 85 ? 18.716 -12.317 -25.809 1.00 90.44 85 ASN A CA 1
ATOM 692 C C . ASN A 1 85 ? 19.491 -12.851 -27.028 1.00 90.44 85 ASN A C 1
ATOM 694 O O . ASN A 1 85 ? 20.241 -12.099 -27.654 1.00 90.44 85 ASN A O 1
ATOM 698 N N . TYR A 1 86 ? 19.253 -14.102 -27.442 1.00 87.25 86 TYR A N 1
ATOM 699 C CA . TYR A 1 86 ? 19.793 -14.623 -28.702 1.00 87.25 86 TYR A CA 1
ATOM 700 C C . TYR A 1 86 ? 19.278 -13.836 -29.923 1.00 87.25 86 TYR A C 1
ATOM 702 O O . TYR A 1 86 ? 20.066 -13.444 -30.786 1.00 87.25 86 TYR A O 1
ATOM 710 N N . ALA A 1 87 ? 17.980 -13.520 -29.971 1.00 89.94 87 ALA A N 1
ATOM 711 C CA . ALA A 1 87 ? 17.392 -12.683 -31.019 1.00 89.94 87 ALA A CA 1
ATOM 712 C C . ALA A 1 87 ? 17.943 -11.240 -31.028 1.00 89.94 87 ALA A C 1
ATOM 714 O O . ALA A 1 87 ? 18.173 -10.684 -32.106 1.00 89.94 87 ALA A O 1
ATOM 715 N N . LYS A 1 88 ? 18.219 -10.652 -29.852 1.00 91.94 88 LYS A N 1
ATOM 716 C CA . LYS A 1 88 ? 18.850 -9.327 -29.683 1.00 91.94 88 LYS A CA 1
ATOM 717 C C . LYS A 1 88 ? 20.268 -9.327 -30.249 1.00 91.94 88 LYS A C 1
ATOM 719 O O . LYS A 1 88 ? 20.595 -8.480 -31.078 1.00 91.94 88 LYS A O 1
ATOM 724 N N . LEU A 1 89 ? 21.078 -10.324 -29.880 1.00 89.75 89 LEU A N 1
ATOM 725 C CA . LEU A 1 89 ? 22.437 -10.522 -30.399 1.00 89.75 89 LEU A CA 1
ATOM 726 C C . LEU A 1 89 ? 22.451 -10.674 -31.928 1.00 89.75 89 LEU A C 1
ATOM 728 O O . LEU A 1 89 ? 23.327 -10.139 -32.605 1.00 89.75 89 LEU A O 1
ATOM 732 N N . LYS A 1 90 ? 21.459 -11.379 -32.482 1.00 89.75 90 LYS A N 1
ATOM 733 C CA . LYS A 1 90 ? 21.277 -11.574 -33.928 1.00 89.75 90 LYS A CA 1
ATOM 734 C C . LYS A 1 90 ? 20.541 -10.425 -34.633 1.00 89.75 90 LYS A C 1
ATOM 736 O O . LYS A 1 90 ? 20.327 -10.521 -35.836 1.00 89.75 90 LYS A O 1
ATOM 741 N N . ARG A 1 91 ? 20.198 -9.343 -33.917 1.00 90.19 91 ARG A N 1
ATOM 742 C CA . ARG A 1 91 ? 19.542 -8.124 -34.434 1.00 90.19 91 ARG A CA 1
ATOM 743 C C . ARG A 1 91 ? 18.253 -8.404 -35.227 1.00 90.19 91 ARG A C 1
ATOM 745 O O . ARG A 1 91 ? 17.973 -7.736 -36.215 1.00 90.19 91 ARG A O 1
ATOM 752 N N . VAL A 1 92 ? 17.476 -9.399 -34.790 1.00 89.81 92 VAL A N 1
ATOM 753 C CA . VAL A 1 92 ? 16.299 -9.920 -35.517 1.00 89.81 92 VAL A CA 1
ATOM 754 C C . VAL A 1 92 ? 15.181 -8.887 -35.666 1.00 89.81 92 VAL A C 1
ATOM 756 O O . VAL A 1 92 ? 14.544 -8.813 -36.712 1.00 89.81 92 VAL A O 1
ATOM 759 N N . SER A 1 93 ? 14.928 -8.109 -34.616 1.00 89.25 93 SER A N 1
ATOM 760 C CA . SER A 1 93 ? 13.948 -7.024 -34.602 1.00 89.25 93 SER A CA 1
ATOM 761 C C . SER A 1 93 ? 14.348 -5.981 -33.557 1.00 89.25 93 SER A C 1
ATOM 763 O O . SER A 1 93 ? 15.048 -6.300 -32.594 1.00 89.25 93 SER A O 1
ATOM 765 N N . LYS A 1 94 ? 13.886 -4.738 -33.727 1.00 85.56 94 LYS A N 1
ATOM 766 C CA . LYS A 1 94 ? 13.997 -3.692 -32.698 1.00 85.56 94 LYS A CA 1
ATOM 767 C C . LYS A 1 94 ? 13.084 -3.984 -31.501 1.00 85.56 94 LYS A C 1
ATOM 769 O O . LYS A 1 94 ? 13.466 -3.726 -30.367 1.00 85.56 94 LYS A O 1
ATOM 774 N N . ASP A 1 95 ? 11.947 -4.636 -31.746 1.00 88.81 95 ASP A N 1
ATOM 775 C CA . ASP A 1 95 ? 10.937 -4.998 -30.741 1.00 88.81 95 ASP A CA 1
ATOM 776 C C . ASP A 1 95 ? 11.445 -5.950 -29.648 1.00 88.81 95 ASP A C 1
ATOM 778 O O . ASP A 1 95 ? 10.810 -6.091 -28.604 1.00 88.81 95 ASP A O 1
ATOM 782 N N . VAL A 1 96 ? 12.585 -6.619 -29.863 1.00 94.81 96 VAL A N 1
ATOM 783 C CA . VAL A 1 96 ? 13.161 -7.575 -28.904 1.00 94.81 96 VAL A CA 1
ATOM 784 C C . VAL A 1 96 ? 13.340 -6.946 -27.519 1.00 94.81 96 VAL A C 1
ATOM 786 O O . VAL A 1 96 ? 13.162 -7.629 -26.513 1.00 94.81 96 VAL A O 1
ATOM 789 N N . THR A 1 97 ? 13.660 -5.651 -27.444 1.00 95.31 97 THR A N 1
ATOM 790 C CA . THR A 1 97 ? 13.861 -4.954 -26.168 1.00 95.31 97 THR A CA 1
ATOM 791 C C . THR A 1 97 ? 12.555 -4.744 -25.398 1.00 95.31 97 THR A C 1
ATOM 793 O O . THR A 1 97 ? 12.569 -4.884 -24.182 1.00 95.31 97 THR A O 1
ATOM 796 N N . TYR A 1 98 ? 11.413 -4.538 -26.062 1.00 96.81 98 TYR A N 1
ATOM 797 C CA . TYR A 1 98 ? 10.108 -4.482 -25.386 1.00 96.81 98 TYR A CA 1
ATOM 798 C C . TYR A 1 98 ? 9.779 -5.814 -24.695 1.00 96.81 98 TYR A C 1
ATOM 800 O O . TYR A 1 98 ? 9.457 -5.859 -23.508 1.00 96.81 98 TYR A O 1
ATOM 808 N N . TYR A 1 99 ? 9.925 -6.926 -25.423 1.00 96.75 99 TYR A N 1
ATOM 809 C CA . TYR A 1 99 ? 9.611 -8.252 -24.888 1.00 96.75 99 TYR A CA 1
ATOM 810 C C . TYR A 1 99 ? 10.646 -8.756 -23.874 1.00 96.75 99 TYR A C 1
ATOM 812 O O . TYR A 1 99 ? 10.267 -9.463 -22.943 1.00 96.75 99 TYR A O 1
ATOM 820 N N . LEU A 1 100 ? 11.922 -8.365 -23.993 1.00 96.75 100 LEU A N 1
ATOM 821 C CA . LEU A 1 100 ? 12.906 -8.568 -22.923 1.00 96.75 100 LEU A CA 1
ATOM 822 C C . LEU A 1 100 ? 12.533 -7.782 -21.671 1.00 96.75 100 LEU A C 1
ATOM 824 O O . LEU A 1 100 ? 12.593 -8.355 -20.589 1.00 96.75 100 LEU A O 1
ATOM 828 N N . GLY A 1 101 ? 12.109 -6.522 -21.814 1.00 97.25 101 GLY A N 1
ATOM 829 C CA . GLY A 1 101 ? 11.601 -5.717 -20.705 1.00 97.25 101 GLY A CA 1
ATOM 830 C C . GLY A 1 101 ? 10.529 -6.472 -19.921 1.00 97.25 101 GLY A C 1
ATOM 831 O O . GLY A 1 101 ? 10.694 -6.705 -18.725 1.00 97.25 101 GLY A O 1
ATOM 832 N N . ARG A 1 102 ? 9.504 -6.987 -20.617 1.00 96.38 102 ARG A N 1
ATOM 833 C CA . ARG A 1 102 ? 8.423 -7.748 -19.966 1.00 96.38 102 ARG A CA 1
ATOM 834 C C . ARG A 1 102 ? 8.876 -9.090 -19.403 1.00 96.38 102 ARG A C 1
ATOM 836 O O . ARG A 1 102 ? 8.434 -9.459 -18.323 1.00 96.38 102 ARG A O 1
ATOM 843 N N . ALA A 1 103 ? 9.776 -9.807 -20.074 1.00 95.44 103 ALA A N 1
ATOM 844 C CA . ALA A 1 103 ? 10.313 -11.065 -19.552 1.00 95.44 103 ALA A CA 1
ATOM 845 C C . ALA A 1 103 ? 11.120 -10.860 -18.253 1.00 95.44 103 ALA A C 1
ATOM 847 O O . ALA A 1 103 ? 10.988 -11.641 -17.311 1.00 95.44 103 ALA A O 1
ATOM 848 N N . HIS A 1 104 ? 11.925 -9.797 -18.185 1.00 94.50 104 HIS A N 1
ATOM 849 C CA . HIS A 1 104 ? 12.672 -9.426 -16.985 1.00 94.50 104 HIS A CA 1
ATOM 850 C C . HIS A 1 104 ? 11.745 -8.932 -15.866 1.00 94.50 104 HIS A C 1
ATOM 852 O O . HIS A 1 104 ? 11.888 -9.388 -14.735 1.00 94.50 104 HIS A O 1
ATOM 858 N N . GLN A 1 105 ? 10.738 -8.112 -16.185 1.00 94.62 105 GLN A N 1
ATOM 859 C CA . GLN A 1 105 ? 9.733 -7.649 -15.225 1.00 94.62 105 GLN A CA 1
ATOM 860 C C . GLN A 1 105 ? 8.975 -8.821 -14.584 1.00 94.62 105 GLN A C 1
ATOM 862 O O . GLN A 1 105 ? 8.930 -8.919 -13.364 1.00 94.62 105 GLN A O 1
ATOM 867 N N . LEU A 1 106 ? 8.465 -9.758 -15.393 1.00 91.69 106 LEU A N 1
ATOM 868 C CA . LEU A 1 106 ? 7.804 -10.989 -14.928 1.00 91.69 106 LEU A CA 1
ATOM 869 C C . LEU A 1 106 ? 8.740 -11.936 -14.154 1.00 91.69 106 LEU A C 1
ATOM 871 O O . LEU A 1 106 ? 8.278 -12.862 -13.496 1.00 91.69 106 LEU A O 1
ATOM 875 N N . SER A 1 107 ? 10.056 -11.720 -14.237 1.00 89.00 107 SER A N 1
ATOM 876 C CA . SER A 1 107 ? 11.067 -12.431 -13.443 1.00 89.00 107 SER A CA 1
ATOM 877 C C . SER A 1 107 ? 11.515 -11.649 -12.203 1.00 89.00 107 SER A C 1
ATOM 879 O O . SER A 1 107 ? 12.448 -12.093 -11.544 1.00 89.00 107 SER A O 1
ATOM 881 N N . TYR A 1 108 ? 10.886 -10.506 -11.896 1.00 88.81 108 TYR A N 1
ATOM 882 C CA . TYR A 1 108 ? 11.252 -9.580 -10.813 1.00 88.81 108 TYR A CA 1
ATOM 883 C C . TYR A 1 108 ? 12.660 -8.955 -10.957 1.00 88.81 108 TYR A C 1
ATOM 885 O O . TYR A 1 108 ? 13.197 -8.371 -10.020 1.00 88.81 108 TYR A O 1
ATOM 893 N N . ASN A 1 109 ? 13.231 -9.003 -12.166 1.00 88.38 109 ASN A N 1
ATOM 894 C CA . ASN A 1 109 ? 14.515 -8.396 -12.526 1.00 88.38 109 ASN A CA 1
ATOM 895 C C . ASN A 1 109 ? 14.272 -6.968 -13.049 1.00 88.38 109 ASN A C 1
ATOM 897 O O . ASN A 1 109 ? 14.290 -6.708 -14.257 1.00 88.38 109 ASN A O 1
ATOM 901 N N . PHE A 1 110 ? 13.920 -6.058 -12.139 1.00 89.00 110 PHE A N 1
ATOM 902 C CA . PHE A 1 110 ? 13.386 -4.738 -12.485 1.00 89.00 110 PHE A CA 1
ATOM 903 C C . PHE A 1 110 ? 14.413 -3.808 -13.149 1.00 89.00 110 PHE A C 1
ATOM 905 O O . PHE A 1 110 ? 14.055 -3.055 -14.053 1.00 89.00 110 PHE A O 1
ATOM 912 N N . GLU A 1 111 ? 15.687 -3.877 -12.769 1.00 88.75 111 GLU A N 1
ATOM 913 C CA . GLU A 1 111 ? 16.797 -3.130 -13.370 1.00 88.75 111 GLU A CA 1
ATOM 914 C C . GLU A 1 111 ? 16.944 -3.435 -14.867 1.00 88.75 111 GLU A C 1
ATOM 916 O O . GLU A 1 111 ? 16.941 -2.527 -15.707 1.00 88.75 111 GLU A O 1
ATOM 921 N N . GLU A 1 112 ? 17.026 -4.716 -15.230 1.00 90.12 112 GLU A N 1
ATOM 922 C CA . GLU A 1 112 ? 17.096 -5.149 -16.622 1.00 90.12 112 GLU A CA 1
ATOM 923 C C . GLU A 1 112 ? 15.798 -4.855 -17.376 1.00 90.12 112 GLU A C 1
ATOM 925 O O . GLU A 1 112 ? 15.849 -4.557 -18.574 1.00 90.12 112 GLU A O 1
ATOM 930 N N . ALA A 1 113 ? 14.647 -4.911 -16.701 1.00 96.44 113 ALA A N 1
ATOM 931 C CA . ALA A 1 113 ? 13.368 -4.541 -17.290 1.00 96.44 113 ALA A CA 1
ATOM 932 C C . ALA A 1 113 ? 13.356 -3.059 -17.696 1.00 96.44 113 ALA A C 1
ATOM 934 O O . ALA A 1 113 ? 13.182 -2.753 -18.878 1.00 96.44 113 ALA A O 1
ATOM 935 N N . ILE A 1 114 ? 13.654 -2.152 -16.756 1.00 96.44 114 ILE A N 1
ATOM 936 C CA . ILE A 1 114 ? 13.760 -0.700 -16.985 1.00 96.44 114 ILE A CA 1
ATOM 937 C C . ILE A 1 114 ? 14.766 -0.402 -18.097 1.00 96.44 114 ILE A C 1
ATOM 939 O O . ILE A 1 114 ? 14.461 0.370 -19.006 1.00 96.44 114 ILE A O 1
ATOM 943 N N . SER A 1 115 ? 15.941 -1.037 -18.070 1.00 95.56 115 SER A N 1
ATOM 944 C CA . SER A 1 115 ? 16.982 -0.854 -19.088 1.00 95.56 115 SER A CA 1
ATOM 945 C C . SER A 1 115 ? 16.489 -1.233 -20.492 1.00 95.56 115 SER A C 1
ATOM 947 O O . SER A 1 115 ? 16.641 -0.463 -21.446 1.00 95.56 115 SER A O 1
ATOM 949 N N . ASN A 1 116 ? 15.826 -2.386 -20.635 1.00 96.25 116 ASN A N 1
ATOM 950 C CA . ASN A 1 116 ? 15.315 -2.838 -21.928 1.00 96.25 116 ASN A CA 1
ATOM 951 C C . ASN A 1 116 ? 14.096 -2.026 -22.406 1.00 96.25 116 ASN A C 1
ATOM 953 O O . ASN A 1 116 ? 14.035 -1.698 -23.593 1.00 96.25 116 ASN A O 1
ATOM 957 N N . TYR A 1 117 ? 13.175 -1.631 -21.522 1.00 97.62 117 TYR A N 1
ATOM 958 C CA . TYR A 1 117 ? 12.071 -0.730 -21.875 1.00 97.62 117 TYR A CA 1
ATOM 959 C C . TYR A 1 117 ? 12.568 0.666 -22.272 1.00 97.62 117 TYR A C 1
ATOM 961 O O . TYR A 1 117 ? 12.155 1.186 -23.306 1.00 97.62 117 TYR A O 1
ATOM 969 N N . SER A 1 118 ? 13.522 1.244 -21.539 1.00 96.69 118 SER A N 1
ATOM 970 C CA . SER A 1 118 ? 14.110 2.551 -21.881 1.00 96.69 118 SER A CA 1
ATOM 971 C C . SER A 1 118 ? 14.809 2.503 -23.245 1.00 96.69 118 SER A C 1
ATOM 973 O O . SER A 1 118 ? 14.685 3.418 -24.059 1.00 96.69 118 SER A O 1
ATOM 975 N N . LEU A 1 119 ? 15.494 1.391 -23.542 1.00 94.62 119 LEU A N 1
ATOM 976 C CA . LEU A 1 119 ? 16.110 1.144 -24.845 1.00 94.62 119 LEU A CA 1
ATOM 977 C C . LEU A 1 119 ? 15.074 0.925 -25.962 1.00 94.62 119 LEU A C 1
ATOM 979 O O . LEU A 1 119 ? 15.351 1.266 -27.111 1.00 94.62 119 LEU A O 1
ATOM 983 N N . PHE A 1 120 ? 13.896 0.370 -25.658 1.00 95.81 120 PHE A N 1
ATOM 984 C CA . PHE A 1 120 ? 12.773 0.307 -26.597 1.00 95.81 120 PHE A CA 1
ATOM 985 C C . PHE A 1 120 ? 12.234 1.710 -26.903 1.00 95.81 120 PHE A C 1
ATOM 987 O O . PHE A 1 120 ? 12.223 2.101 -28.069 1.00 95.81 120 PHE A O 1
ATOM 994 N N . VAL A 1 121 ? 11.877 2.490 -25.877 1.00 95.25 121 VAL A N 1
ATOM 995 C CA . VAL A 1 121 ? 11.339 3.855 -26.019 1.00 95.25 121 VAL A CA 1
ATOM 996 C C . VAL A 1 121 ? 12.300 4.750 -26.810 1.00 95.25 121 VAL A C 1
ATOM 998 O O . VAL A 1 121 ? 11.885 5.400 -27.764 1.00 95.25 121 VAL A O 1
ATOM 1001 N N . LYS A 1 122 ? 13.606 4.708 -26.507 1.00 94.06 122 LYS A N 1
ATOM 1002 C CA . LYS A 1 122 ? 14.637 5.498 -27.206 1.00 94.06 122 LYS A CA 1
ATOM 1003 C C . LYS A 1 122 ? 14.785 5.175 -28.703 1.00 94.06 122 LYS A C 1
ATOM 1005 O O . LYS A 1 122 ? 15.209 6.038 -29.465 1.00 94.06 122 LYS A O 1
ATOM 1010 N N . ASN A 1 123 ? 14.498 3.941 -29.125 1.00 89.88 123 ASN A N 1
ATOM 1011 C CA . ASN A 1 123 ? 14.791 3.450 -30.482 1.00 89.88 123 ASN A CA 1
ATOM 1012 C C . ASN A 1 123 ? 13.547 3.249 -31.369 1.00 89.88 123 ASN A C 1
ATOM 1014 O O . ASN A 1 123 ? 13.675 2.754 -32.497 1.00 89.88 123 ASN A O 1
ATOM 1018 N N . THR A 1 124 ? 12.365 3.605 -30.863 1.00 90.88 124 THR A N 1
ATOM 1019 C CA . THR A 1 124 ? 11.062 3.377 -31.504 1.00 90.88 124 THR A CA 1
ATOM 1020 C C . THR A 1 124 ? 10.440 4.700 -31.954 1.00 90.88 124 THR A C 1
ATOM 1022 O O . THR A 1 124 ? 10.726 5.759 -31.404 1.00 90.88 124 THR A O 1
ATOM 1025 N N . THR A 1 125 ? 9.615 4.661 -32.999 1.00 88.25 125 THR A N 1
ATOM 1026 C CA . THR A 1 125 ? 8.886 5.833 -33.504 1.00 88.25 125 THR A CA 1
ATOM 1027 C C . THR A 1 125 ? 7.771 6.244 -32.548 1.00 88.25 125 THR A C 1
ATOM 1029 O O . THR A 1 125 ? 7.026 5.384 -32.088 1.00 88.25 125 THR A O 1
ATOM 1032 N N . SER A 1 126 ? 7.586 7.548 -32.328 1.00 82.88 126 SER A N 1
ATOM 1033 C CA . SER A 1 126 ? 6.586 8.119 -31.406 1.00 82.88 126 SER A CA 1
ATOM 1034 C C . SER A 1 126 ? 5.125 7.724 -31.677 1.00 82.88 126 SER A C 1
ATOM 1036 O O . SER A 1 126 ? 4.286 7.885 -30.800 1.00 82.88 126 SER A O 1
ATOM 1038 N N . SER A 1 127 ? 4.813 7.192 -32.861 1.00 87.50 127 SER A N 1
ATOM 1039 C CA . SER A 1 127 ? 3.496 6.651 -33.222 1.00 87.50 127 SER A CA 1
ATOM 1040 C C . SER A 1 127 ? 3.215 5.232 -32.699 1.00 87.50 127 SER A C 1
ATOM 1042 O O . SER A 1 127 ? 2.097 4.738 -32.856 1.00 87.50 127 SER A O 1
ATOM 1044 N N . ASP A 1 128 ? 4.197 4.544 -32.108 1.00 89.81 128 ASP A N 1
ATOM 1045 C CA . ASP A 1 128 ? 4.006 3.199 -31.563 1.00 89.81 128 ASP A CA 1
ATOM 1046 C C . ASP A 1 128 ? 3.326 3.256 -30.187 1.00 89.81 128 ASP A C 1
ATOM 1048 O O . ASP A 1 128 ? 3.939 3.628 -29.184 1.00 89.81 128 ASP A O 1
ATOM 1052 N N . LYS A 1 129 ? 2.064 2.812 -30.130 1.00 89.69 129 LYS A N 1
ATOM 1053 C CA . LYS A 1 129 ? 1.251 2.749 -28.901 1.00 89.69 129 LYS A CA 1
ATOM 1054 C C . LYS A 1 129 ? 1.906 1.953 -27.759 1.00 89.69 129 LYS A C 1
ATOM 1056 O O . LYS A 1 129 ? 1.537 2.116 -26.601 1.00 89.69 129 LYS A O 1
ATOM 1061 N N . ARG A 1 130 ? 2.894 1.096 -28.042 1.00 92.81 130 ARG A N 1
ATOM 1062 C CA . ARG A 1 130 ? 3.643 0.361 -27.009 1.00 92.81 130 ARG A CA 1
ATOM 1063 C C . ARG A 1 130 ? 4.577 1.256 -26.191 1.00 92.81 130 ARG A C 1
ATOM 1065 O O . ARG A 1 130 ? 5.011 0.808 -25.136 1.00 92.81 130 ARG A O 1
ATOM 1072 N N . ILE A 1 131 ? 4.900 2.474 -26.643 1.00 93.00 131 ILE A N 1
ATOM 1073 C CA . ILE A 1 131 ? 5.745 3.425 -25.897 1.00 93.00 131 ILE A CA 1
ATOM 1074 C C . ILE A 1 131 ? 5.075 3.829 -24.583 1.00 93.00 131 ILE A C 1
ATOM 1076 O O . ILE A 1 131 ? 5.709 3.761 -23.535 1.00 93.00 131 ILE A O 1
ATOM 1080 N N . GLU A 1 132 ? 3.789 4.174 -24.629 1.00 91.62 132 GLU A N 1
ATOM 1081 C CA . GLU A 1 132 ? 2.987 4.497 -23.447 1.00 91.62 132 GLU A CA 1
ATOM 1082 C C . GLU A 1 132 ? 3.005 3.336 -22.448 1.00 91.62 132 GLU A C 1
ATOM 1084 O O . GLU A 1 132 ? 3.454 3.495 -21.314 1.00 91.62 132 GLU A O 1
ATOM 1089 N N . LYS A 1 133 ? 2.676 2.122 -22.910 1.00 92.19 133 LYS A N 1
ATOM 1090 C CA . LYS A 1 133 ? 2.710 0.929 -22.055 1.00 92.19 133 LYS A CA 1
ATOM 1091 C C . LYS A 1 133 ? 4.115 0.587 -21.537 1.00 92.19 133 LYS A C 1
ATOM 1093 O O . LYS A 1 133 ? 4.243 0.093 -20.425 1.00 92.19 133 LYS A O 1
ATOM 1098 N N . ALA A 1 134 ? 5.175 0.860 -22.299 1.00 94.62 134 ALA A N 1
ATOM 1099 C CA . ALA A 1 134 ? 6.551 0.690 -21.832 1.00 94.62 134 ALA A CA 1
ATOM 1100 C C . ALA A 1 134 ? 6.929 1.709 -20.742 1.00 94.62 134 ALA A C 1
ATOM 1102 O O . ALA A 1 134 ? 7.665 1.354 -19.827 1.00 94.62 134 ALA A O 1
ATOM 1103 N N . ASN A 1 135 ? 6.415 2.941 -20.803 1.00 93.69 135 ASN A N 1
ATOM 1104 C CA . ASN A 1 135 ? 6.610 3.944 -19.754 1.00 93.69 135 ASN A CA 1
ATOM 1105 C C . ASN A 1 135 ? 5.867 3.565 -18.464 1.00 93.69 135 ASN A C 1
ATOM 1107 O O . ASN A 1 135 ? 6.463 3.650 -17.391 1.00 93.69 135 ASN A O 1
ATOM 1111 N N . VAL A 1 136 ? 4.627 3.071 -18.569 1.00 91.06 136 VAL A N 1
ATOM 1112 C CA . VAL A 1 136 ? 3.878 2.509 -17.429 1.00 91.06 136 VAL A CA 1
ATOM 1113 C C . VAL A 1 136 ? 4.657 1.344 -16.808 1.00 91.06 136 VAL A C 1
ATOM 1115 O O . VAL A 1 136 ? 4.972 1.378 -15.622 1.00 91.06 136 VAL A O 1
ATOM 1118 N N . TYR A 1 137 ? 5.128 0.390 -17.619 1.00 94.25 137 TYR A N 1
ATOM 1119 C CA . TYR A 1 137 ? 5.966 -0.711 -17.135 1.00 94.25 137 TYR A CA 1
ATOM 1120 C C . TYR A 1 137 ? 7.293 -0.251 -16.493 1.00 94.25 137 TYR A C 1
ATOM 1122 O O . TYR A 1 137 ? 7.770 -0.878 -15.550 1.00 94.25 137 TYR A O 1
ATOM 1130 N N . ILE A 1 138 ? 7.906 0.853 -16.944 1.00 94.12 138 ILE A N 1
ATOM 1131 C CA . ILE A 1 138 ? 9.071 1.453 -16.263 1.00 94.12 138 ILE A CA 1
ATOM 1132 C C . ILE A 1 138 ? 8.677 1.994 -14.881 1.00 94.12 138 ILE A C 1
ATOM 1134 O O . ILE A 1 138 ? 9.453 1.848 -13.933 1.00 94.12 138 ILE A O 1
ATOM 1138 N N . GLN A 1 139 ? 7.502 2.611 -14.737 1.00 90.00 139 GLN A N 1
ATOM 1139 C CA . GLN A 1 139 ? 7.002 3.080 -13.442 1.00 90.00 139 GLN A CA 1
ATOM 1140 C C . GLN A 1 139 ? 6.705 1.902 -12.504 1.00 90.00 139 GLN A C 1
ATOM 1142 O O . GLN A 1 139 ? 7.265 1.881 -11.407 1.00 90.00 139 GLN A O 1
ATOM 1147 N N . GLU A 1 140 ? 5.962 0.887 -12.963 1.00 89.00 140 GLU A N 1
ATOM 1148 C CA . GLU A 1 140 ? 5.726 -0.385 -12.253 1.00 89.00 140 GLU A CA 1
ATOM 1149 C C . GLU A 1 140 ? 7.047 -1.004 -11.765 1.00 89.00 140 GLU A C 1
ATOM 1151 O O . GLU A 1 140 ? 7.188 -1.325 -10.591 1.00 89.00 140 GLU A O 1
ATOM 1156 N N . CYS A 1 141 ? 8.078 -1.098 -12.614 1.00 91.44 141 CYS A N 1
ATOM 1157 C CA . CYS A 1 141 ? 9.389 -1.620 -12.211 1.00 91.44 141 CYS A CA 1
ATOM 1158 C C . CYS A 1 141 ? 10.086 -0.764 -11.130 1.00 91.44 141 CYS A C 1
ATOM 1160 O O . CYS A 1 141 ? 10.711 -1.310 -10.220 1.00 91.44 141 CYS A O 1
ATOM 1162 N N . ASN A 1 142 ? 9.997 0.570 -11.199 1.00 84.88 142 ASN A N 1
ATOM 1163 C CA . ASN A 1 142 ? 10.570 1.469 -10.183 1.00 84.88 142 ASN A CA 1
ATOM 1164 C C . ASN A 1 142 ? 9.795 1.437 -8.853 1.00 84.88 142 ASN A C 1
ATOM 1166 O O . ASN A 1 142 ? 10.360 1.699 -7.785 1.00 84.88 142 ASN A O 1
ATOM 1170 N N . ILE A 1 143 ? 8.499 1.134 -8.899 1.00 81.56 143 ILE A N 1
ATOM 1171 C CA . ILE A 1 143 ? 7.684 0.843 -7.719 1.00 81.56 143 ILE A CA 1
ATOM 1172 C C . ILE A 1 143 ? 8.065 -0.535 -7.164 1.00 81.56 143 ILE A C 1
ATOM 1174 O O . ILE A 1 143 ? 8.386 -0.639 -5.981 1.00 81.56 143 ILE A O 1
ATOM 1178 N N . GLY A 1 144 ? 8.169 -1.549 -8.026 1.00 83.25 144 GLY A N 1
ATOM 1179 C CA . GLY A 1 144 ? 8.564 -2.913 -7.690 1.00 83.25 144 GLY A CA 1
ATOM 1180 C C . GLY A 1 144 ? 9.862 -2.976 -6.905 1.00 83.25 144 GLY A C 1
ATOM 1181 O O . GLY A 1 144 ? 9.850 -3.481 -5.791 1.00 83.25 144 GLY A O 1
ATOM 1182 N N . LYS A 1 145 ? 10.931 -2.324 -7.374 1.00 81.31 145 LYS A N 1
ATOM 1183 C CA . LYS A 1 145 ? 12.198 -2.187 -6.625 1.00 81.31 145 LYS A CA 1
ATOM 1184 C C . LYS A 1 145 ? 12.044 -1.729 -5.168 1.00 81.31 145 LYS A C 1
ATOM 1186 O O . LYS A 1 145 ? 12.871 -2.073 -4.329 1.00 81.31 145 LYS A O 1
ATOM 1191 N N . ARG A 1 146 ? 11.030 -0.909 -4.868 1.00 76.25 146 ARG A N 1
ATOM 1192 C CA . ARG A 1 146 ? 10.738 -0.411 -3.516 1.00 76.25 146 ARG A CA 1
ATOM 1193 C C . ARG A 1 146 ? 9.854 -1.392 -2.749 1.00 76.25 146 ARG A C 1
ATOM 1195 O O . ARG A 1 146 ? 10.192 -1.732 -1.618 1.00 76.25 146 ARG A O 1
ATOM 1202 N N . ILE A 1 147 ? 8.777 -1.885 -3.363 1.00 75.94 147 ILE A N 1
ATOM 1203 C CA . ILE A 1 147 ? 7.865 -2.869 -2.756 1.00 75.94 147 ILE A CA 1
ATOM 1204 C C . ILE A 1 147 ? 8.616 -4.156 -2.397 1.00 75.94 147 ILE A C 1
ATOM 1206 O O . ILE A 1 147 ? 8.502 -4.632 -1.273 1.00 75.94 147 ILE A O 1
ATOM 1210 N N . THR A 1 148 ? 9.449 -4.677 -3.299 1.00 78.94 148 THR A N 1
ATOM 1211 C CA . THR A 1 148 ? 10.196 -5.928 -3.108 1.00 78.94 148 THR A CA 1
ATOM 1212 C C . THR A 1 148 ? 11.438 -5.790 -2.234 1.00 78.94 148 THR A C 1
ATOM 1214 O O . THR A 1 148 ? 12.193 -6.748 -2.119 1.00 78.94 148 THR A O 1
ATOM 1217 N N . SER A 1 149 ? 11.653 -4.640 -1.585 1.00 68.88 149 SER A N 1
ATOM 1218 C CA . SER A 1 149 ? 12.614 -4.544 -0.476 1.00 68.88 149 SER A CA 1
ATOM 1219 C C . SER A 1 149 ? 12.158 -5.338 0.754 1.00 68.88 149 SER A C 1
ATOM 1221 O O . SER A 1 149 ? 12.988 -5.700 1.590 1.00 68.88 149 SER A O 1
ATOM 1223 N N . LYS A 1 150 ? 10.851 -5.638 0.852 1.00 66.12 150 LYS A N 1
ATOM 1224 C CA . LYS A 1 150 ? 10.281 -6.516 1.874 1.00 66.12 150 LYS A CA 1
ATOM 1225 C C . LYS A 1 150 ? 9.278 -7.505 1.271 1.00 66.12 150 LYS A C 1
ATOM 1227 O O . LYS A 1 150 ? 8.478 -7.127 0.419 1.00 66.12 150 LYS A O 1
ATOM 1232 N N . ILE A 1 151 ? 9.273 -8.746 1.751 1.00 74.06 151 ILE A N 1
ATOM 1233 C CA . ILE A 1 151 ? 8.361 -9.814 1.303 1.00 74.06 151 ILE A CA 1
ATOM 1234 C C . ILE A 1 151 ? 7.663 -10.489 2.484 1.00 74.06 151 ILE A C 1
ATOM 1236 O O . ILE A 1 151 ? 8.245 -10.627 3.560 1.00 74.06 151 ILE A O 1
ATOM 1240 N N . TYR A 1 152 ? 6.435 -10.962 2.286 1.00 78.62 152 TYR A N 1
ATOM 1241 C CA . TYR A 1 152 ? 5.844 -11.949 3.192 1.00 78.62 152 TYR A CA 1
ATOM 1242 C C . TYR A 1 152 ? 6.414 -13.344 2.914 1.00 78.62 152 TYR A C 1
ATOM 1244 O O . TYR A 1 152 ? 6.658 -13.713 1.764 1.00 78.62 152 TYR A O 1
ATOM 1252 N N . ASN A 1 153 ? 6.586 -14.144 3.965 1.00 77.56 153 ASN A N 1
ATOM 1253 C CA . ASN A 1 153 ? 6.851 -15.573 3.825 1.00 77.56 153 ASN A CA 1
ATOM 1254 C C . ASN A 1 153 ? 5.516 -16.326 3.912 1.00 77.56 153 ASN A C 1
ATOM 1256 O O . ASN A 1 153 ? 4.928 -16.387 4.990 1.00 77.56 153 ASN A O 1
ATOM 1260 N N . LEU A 1 154 ? 5.022 -16.847 2.785 1.00 84.81 154 LEU A N 1
ATOM 1261 C CA . LEU A 1 154 ? 3.740 -17.555 2.719 1.00 84.81 154 LEU A CA 1
ATOM 1262 C C . LEU A 1 154 ? 3.942 -19.059 2.566 1.00 84.81 154 LEU A C 1
ATOM 1264 O O . LEU A 1 154 ? 4.605 -19.520 1.637 1.00 84.81 154 LEU A O 1
ATOM 1268 N N . GLU A 1 155 ? 3.280 -19.828 3.425 1.00 89.75 155 GLU A N 1
ATOM 1269 C CA . GLU A 1 155 ? 3.100 -21.260 3.220 1.00 89.75 155 GLU A CA 1
ATOM 1270 C C . GLU A 1 155 ? 1.917 -21.481 2.267 1.00 89.75 155 GLU A C 1
ATOM 1272 O O . GLU A 1 155 ? 0.763 -21.248 2.632 1.00 89.75 155 GLU A O 1
ATOM 1277 N N . VAL A 1 156 ? 2.201 -21.916 1.036 1.00 94.06 156 VAL A N 1
ATOM 1278 C CA . VAL A 1 156 ? 1.172 -22.193 0.024 1.00 94.06 156 VAL A CA 1
ATOM 1279 C C . VAL A 1 156 ? 0.679 -23.626 0.186 1.00 94.06 156 VAL A C 1
ATOM 1281 O O . VAL A 1 156 ? 1.405 -24.584 -0.087 1.00 94.06 156 VAL A O 1
ATOM 1284 N N . LEU A 1 157 ? -0.566 -23.755 0.637 1.00 94.00 157 LEU A N 1
ATOM 1285 C CA . LEU A 1 157 ? -1.227 -25.022 0.934 1.00 94.00 157 LEU A CA 1
ATOM 1286 C C . LEU A 1 157 ? -1.827 -25.647 -0.331 1.00 94.00 157 LEU A C 1
ATOM 1288 O O . LEU A 1 157 ? -1.746 -26.857 -0.519 1.00 94.00 157 LEU A O 1
ATOM 1292 N N . GLU A 1 158 ? -2.408 -24.821 -1.204 1.00 95.00 158 GLU A N 1
ATOM 1293 C CA . GLU A 1 158 ? -3.084 -25.265 -2.426 1.00 95.00 158 GLU A CA 1
ATOM 1294 C C . GLU A 1 158 ? -2.926 -24.243 -3.562 1.00 95.00 158 GLU A C 1
ATOM 1296 O O . GLU A 1 158 ? -2.790 -23.040 -3.322 1.00 95.00 158 GLU A O 1
ATOM 1301 N N . LYS A 1 159 ? -2.957 -24.737 -4.804 1.00 94.69 159 LYS A N 1
ATOM 1302 C CA . LYS A 1 159 ? -2.947 -23.955 -6.046 1.00 94.69 159 LYS A CA 1
ATOM 1303 C C . LYS A 1 159 ? -3.892 -24.615 -7.036 1.00 94.69 159 LYS A C 1
ATOM 1305 O O . LYS A 1 159 ? -3.579 -25.700 -7.533 1.00 94.69 159 LYS A O 1
ATOM 1310 N N . THR A 1 160 ? -4.994 -23.955 -7.361 1.00 95.69 160 THR A N 1
ATOM 1311 C CA . THR A 1 160 ? -6.031 -24.546 -8.208 1.00 95.69 160 THR A CA 1
ATOM 1312 C C . THR A 1 160 ? -6.311 -23.656 -9.409 1.00 95.69 160 THR A C 1
ATOM 1314 O O . THR A 1 160 ? -6.755 -22.513 -9.287 1.00 95.69 160 THR A O 1
ATOM 1317 N N . LYS A 1 161 ? -6.016 -24.186 -10.603 1.00 96.12 161 LYS A N 1
ATOM 1318 C CA . LYS A 1 161 ? -6.258 -23.500 -11.873 1.00 96.12 161 LYS A CA 1
ATOM 1319 C C . LYS A 1 161 ? -7.735 -23.615 -12.247 1.00 96.12 161 LYS A C 1
ATOM 1321 O O . LYS A 1 161 ? -8.252 -24.723 -12.377 1.00 96.12 161 LYS A O 1
ATOM 1326 N N . VAL A 1 162 ? -8.381 -22.481 -12.490 1.00 95.81 162 VAL A N 1
ATOM 1327 C CA . VAL A 1 162 ? -9.826 -22.363 -12.748 1.00 95.81 162 VAL A CA 1
ATOM 1328 C C . VAL A 1 162 ? -10.117 -21.447 -13.936 1.00 95.81 162 VAL A C 1
ATOM 1330 O O . VAL A 1 162 ? -9.235 -20.727 -14.401 1.00 95.81 162 VAL A O 1
ATOM 1333 N N . ASN A 1 163 ? -11.358 -21.456 -14.426 1.00 94.81 163 ASN A N 1
ATOM 1334 C CA . ASN A 1 163 ? -11.872 -20.388 -15.288 1.00 94.81 163 ASN A CA 1
ATOM 1335 C C . ASN A 1 163 ? -12.378 -19.211 -14.438 1.00 94.81 163 ASN A C 1
ATOM 1337 O O . ASN A 1 163 ? -12.858 -19.424 -13.322 1.00 94.81 163 ASN A O 1
ATOM 1341 N N . LYS A 1 164 ? -12.361 -17.989 -14.987 1.00 90.12 164 LYS A N 1
ATOM 1342 C CA . LYS A 1 164 ? -12.936 -16.789 -14.342 1.00 90.12 164 LYS A CA 1
ATOM 1343 C C . LYS A 1 164 ? -14.396 -16.997 -13.906 1.00 90.12 164 LYS A C 1
ATOM 1345 O O . LYS A 1 164 ? -14.768 -16.629 -12.793 1.00 90.12 164 LYS A O 1
ATOM 1350 N N . SER A 1 165 ? -15.204 -17.671 -14.726 1.00 89.31 165 SER A N 1
ATOM 1351 C CA . SER A 1 165 ? -16.608 -17.999 -14.421 1.00 89.31 165 SER A CA 1
ATOM 1352 C C . SER A 1 165 ? -16.797 -18.987 -13.258 1.00 89.31 165 SER A C 1
ATOM 1354 O O . SER A 1 165 ? -17.866 -19.029 -12.657 1.00 89.31 165 SER A O 1
ATOM 1356 N N . THR A 1 166 ? -15.768 -19.752 -12.879 1.00 91.12 166 THR A N 1
ATOM 1357 C CA . THR A 1 166 ? -15.838 -20.753 -11.797 1.00 91.12 166 THR A CA 1
ATOM 1358 C C . THR A 1 166 ? -14.970 -20.401 -10.587 1.00 91.12 166 THR A C 1
ATOM 1360 O O . THR A 1 166 ? -14.862 -21.212 -9.672 1.00 91.12 166 THR A O 1
ATOM 1363 N N . MET A 1 167 ? -14.331 -19.228 -10.564 1.00 94.19 167 MET A N 1
ATOM 1364 C CA . MET A 1 167 ? -13.293 -18.875 -9.584 1.00 94.19 167 MET A CA 1
ATOM 1365 C C . MET A 1 167 ? -13.765 -18.967 -8.120 1.00 94.19 167 MET A C 1
ATOM 1367 O O . MET A 1 167 ? -13.128 -19.655 -7.322 1.00 94.19 167 MET A O 1
ATOM 1371 N N . LEU A 1 168 ? -14.930 -18.390 -7.800 1.00 94.81 168 LEU A N 1
ATOM 1372 C CA . LEU A 1 168 ? -15.480 -18.372 -6.435 1.00 94.81 168 LEU A CA 1
ATOM 1373 C C . LEU A 1 168 ? -15.750 -19.772 -5.855 1.00 94.81 168 LEU A C 1
ATOM 1375 O O . LEU A 1 168 ? -15.713 -19.942 -4.643 1.00 94.81 168 LEU A O 1
ATOM 1379 N N . SER A 1 169 ? -15.923 -20.805 -6.692 1.00 94.12 169 SER A N 1
ATOM 1380 C CA . SER A 1 169 ? -16.137 -22.188 -6.223 1.00 94.12 169 SER A CA 1
ATOM 1381 C C . SER A 1 169 ? -14.969 -22.777 -5.421 1.00 94.12 169 SER A C 1
ATOM 1383 O O . SER A 1 169 ? -15.121 -23.837 -4.826 1.00 94.12 169 SER A O 1
ATOM 1385 N N . GLN A 1 170 ? -13.799 -22.129 -5.428 1.00 96.38 170 GLN A N 1
ATOM 1386 C CA . GLN A 1 170 ? -12.618 -22.561 -4.673 1.00 96.38 170 GLN A CA 1
ATOM 1387 C C . GLN A 1 170 ? -12.491 -21.880 -3.301 1.00 96.38 170 GLN A C 1
ATOM 1389 O O . GLN A 1 170 ? -11.676 -22.306 -2.477 1.00 96.38 170 GLN A O 1
ATOM 1394 N N . TYR A 1 171 ? -13.290 -20.841 -3.043 1.00 96.56 171 TYR A N 1
ATOM 1395 C CA . TYR A 1 171 ? -13.270 -20.051 -1.813 1.00 96.56 171 TYR A CA 1
ATOM 1396 C C . TYR A 1 171 ? -14.114 -20.734 -0.733 1.00 96.56 171 TYR A C 1
ATOM 1398 O O . TYR A 1 171 ? -15.220 -20.322 -0.393 1.00 96.56 171 TYR A O 1
ATOM 1406 N N . HIS A 1 172 ? -13.571 -21.826 -0.201 1.00 92.94 172 HIS A N 1
ATOM 1407 C CA . HIS A 1 172 ? -14.183 -22.629 0.856 1.00 92.94 172 HIS A CA 1
ATOM 1408 C C . HIS A 1 172 ? -14.003 -21.964 2.235 1.00 92.94 172 HIS A C 1
ATOM 1410 O O . HIS A 1 172 ? -13.258 -22.474 3.074 1.00 92.94 172 HIS A O 1
ATOM 1416 N N . LEU A 1 173 ? -14.642 -20.808 2.438 1.00 91.94 173 LEU A N 1
ATOM 1417 C CA . LEU A 1 173 ? -14.632 -20.057 3.699 1.00 91.94 173 LEU A CA 1
ATOM 1418 C C . LEU A 1 173 ? -15.519 -20.729 4.764 1.00 91.94 173 LEU A C 1
ATOM 1420 O O . LEU A 1 173 ? -16.545 -21.340 4.449 1.00 91.94 173 LEU A O 1
ATOM 1424 N N . ALA A 1 174 ? -15.152 -20.593 6.039 1.00 89.38 174 ALA A N 1
ATOM 1425 C CA . ALA A 1 174 ? -16.039 -20.897 7.155 1.00 89.38 174 ALA A CA 1
ATOM 1426 C C . ALA A 1 174 ? -17.285 -19.997 7.124 1.00 89.38 174 ALA A C 1
ATOM 1428 O O . ALA A 1 174 ? -17.209 -18.812 6.813 1.00 89.38 174 ALA A O 1
ATOM 1429 N N . LYS A 1 175 ? -18.440 -20.552 7.511 1.00 83.38 175 LYS A N 1
ATOM 1430 C CA . LYS A 1 175 ? -19.729 -19.840 7.476 1.00 83.38 175 LYS A CA 1
ATOM 1431 C C . LYS A 1 175 ? -19.717 -18.524 8.269 1.00 83.38 175 LYS A C 1
ATOM 1433 O O . LYS A 1 175 ? -20.349 -17.559 7.857 1.00 83.38 175 LYS A O 1
ATOM 1438 N N . ASP A 1 176 ? -18.983 -18.496 9.378 1.00 81.62 176 ASP A N 1
ATOM 1439 C CA . ASP A 1 176 ? -18.894 -17.343 10.277 1.00 81.62 176 ASP A CA 1
ATOM 1440 C C . ASP A 1 176 ? -17.951 -16.234 9.746 1.00 81.62 176 ASP A C 1
ATOM 1442 O O . ASP A 1 176 ? -17.711 -15.252 10.443 1.00 81.62 176 ASP A O 1
ATOM 1446 N N . VAL A 1 177 ? -17.414 -16.379 8.523 1.00 86.38 177 VAL A N 1
ATOM 1447 C CA . VAL A 1 177 ? -16.644 -15.344 7.802 1.00 86.38 177 VAL A CA 1
ATOM 1448 C C . VAL A 1 177 ? -17.543 -14.455 6.935 1.00 86.38 177 VAL A C 1
ATOM 1450 O O . VAL A 1 177 ? -17.202 -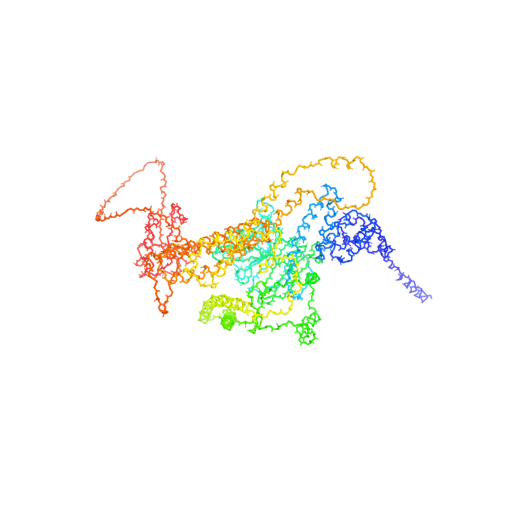13.303 6.691 1.00 86.38 177 VAL A O 1
ATOM 1453 N N . GLY A 1 178 ? -18.677 -14.977 6.457 1.00 90.38 178 GLY A N 1
ATOM 1454 C CA . GLY A 1 178 ? -19.474 -14.366 5.388 1.00 90.38 178 GLY A CA 1
ATOM 1455 C C . GLY A 1 178 ? -19.453 -15.188 4.097 1.00 90.38 178 GLY A C 1
ATOM 1456 O O . GLY A 1 178 ? -18.882 -16.280 4.041 1.00 90.38 178 GLY A O 1
ATOM 1457 N N . THR A 1 179 ? -20.101 -14.673 3.052 1.00 94.75 179 THR A N 1
ATOM 1458 C CA . THR A 1 179 ? -20.335 -15.393 1.789 1.00 94.75 179 THR A CA 1
ATOM 1459 C C . THR A 1 179 ? -19.835 -14.585 0.597 1.00 94.75 179 THR A C 1
ATOM 1461 O O . THR A 1 179 ? -20.154 -13.408 0.465 1.00 94.75 179 THR A O 1
ATOM 1464 N N . LEU A 1 180 ? -19.092 -15.225 -0.310 1.00 96.56 180 LEU A N 1
ATOM 1465 C CA . LEU A 1 180 ? -18.747 -14.651 -1.613 1.00 96.56 180 LEU A CA 1
ATOM 1466 C C . LEU A 1 180 ? -19.751 -15.112 -2.674 1.00 96.56 180 LEU A C 1
ATOM 1468 O O . LEU A 1 180 ? -19.999 -16.310 -2.820 1.00 96.56 180 LEU A O 1
ATOM 1472 N N . LEU A 1 181 ? -20.301 -14.155 -3.415 1.00 94.38 181 LEU A N 1
ATOM 1473 C CA . LEU A 1 181 ? -21.372 -14.320 -4.398 1.00 94.38 181 LEU A CA 1
ATOM 1474 C C . LEU A 1 181 ? -20.995 -13.624 -5.713 1.00 94.38 181 LEU A C 1
ATOM 1476 O O . LEU A 1 181 ? -20.080 -12.797 -5.754 1.00 94.38 181 LEU A O 1
ATOM 1480 N N . ARG A 1 182 ? -21.716 -13.913 -6.798 1.00 93.94 182 ARG A N 1
ATOM 1481 C CA . ARG A 1 182 ? -21.760 -13.018 -7.960 1.00 93.94 182 ARG A CA 1
ATOM 1482 C C . ARG A 1 182 ? -22.840 -11.963 -7.757 1.00 93.94 182 ARG A C 1
ATOM 1484 O O . ARG A 1 182 ? -23.881 -12.242 -7.170 1.00 93.94 182 ARG A O 1
ATOM 1491 N N . ASN A 1 183 ? -22.650 -10.785 -8.339 1.00 93.06 183 ASN A N 1
ATOM 1492 C CA . ASN A 1 183 ? -23.698 -9.769 -8.437 1.00 93.06 183 ASN A CA 1
ATOM 1493 C C . ASN A 1 183 ? -24.997 -10.337 -9.037 1.00 93.06 183 ASN A C 1
ATOM 1495 O O . ASN A 1 183 ? -26.077 -10.038 -8.537 1.00 93.06 183 ASN A O 1
ATOM 1499 N N . GLY A 1 184 ? -24.902 -11.197 -10.058 1.00 92.06 184 GLY A N 1
ATOM 1500 C CA . GLY A 1 184 ? -26.057 -11.845 -10.692 1.00 92.06 184 GLY A CA 1
ATOM 1501 C C . GLY A 1 184 ? -26.773 -12.899 -9.835 1.00 92.06 184 GLY A C 1
ATOM 1502 O O . GLY A 1 184 ? -27.868 -13.316 -10.201 1.00 92.06 184 GLY A O 1
ATOM 1503 N N . ASP A 1 185 ? -26.197 -13.313 -8.700 1.00 90.88 185 ASP A N 1
ATOM 1504 C CA . ASP A 1 185 ? -26.875 -14.176 -7.719 1.00 90.88 185 ASP A CA 1
ATOM 1505 C C . ASP A 1 185 ? -27.802 -13.362 -6.784 1.00 90.88 185 ASP A C 1
ATOM 1507 O O . ASP A 1 185 ? -28.608 -13.941 -6.053 1.00 90.88 185 ASP A O 1
ATOM 1511 N N . PHE A 1 186 ? -27.685 -12.025 -6.795 1.00 92.56 186 PHE A N 1
ATOM 1512 C CA . PHE A 1 186 ? -28.354 -11.102 -5.869 1.00 92.56 186 PHE A CA 1
ATOM 1513 C C . PHE A 1 186 ? -29.213 -10.040 -6.579 1.00 92.56 186 PHE A C 1
ATOM 1515 O O . PHE A 1 186 ? -30.328 -9.755 -6.144 1.00 92.56 186 PHE A O 1
ATOM 1522 N N . PHE A 1 187 ? -28.709 -9.447 -7.665 1.00 90.50 187 PHE A N 1
ATOM 1523 C CA . PHE A 1 187 ? -29.368 -8.382 -8.422 1.00 90.50 187 PHE A CA 1
ATOM 1524 C C . PHE A 1 187 ? -30.025 -8.907 -9.703 1.00 90.50 187 PHE A C 1
ATOM 1526 O O . PHE A 1 187 ? -29.415 -9.646 -10.472 1.00 90.50 187 PHE A O 1
ATOM 1533 N N . GLU A 1 188 ? -31.245 -8.443 -9.993 1.00 87.06 188 GLU A N 1
ATOM 1534 C CA . GLU A 1 188 ? -31.939 -8.760 -11.253 1.00 87.06 188 GLU A CA 1
ATOM 1535 C C . GLU A 1 188 ? -31.413 -7.944 -12.451 1.00 87.06 188 GLU A C 1
ATOM 1537 O O . GLU A 1 188 ? -31.472 -8.401 -13.591 1.00 87.06 188 GLU A O 1
ATOM 1542 N N . SER A 1 189 ? -30.937 -6.715 -12.214 1.00 83.94 189 SER A N 1
ATOM 1543 C CA . SER A 1 189 ? -30.386 -5.806 -13.231 1.00 83.94 189 SER A CA 1
ATOM 1544 C C . SER A 1 189 ? -29.648 -4.622 -12.584 1.00 83.94 189 SER A C 1
ATOM 1546 O O . SER A 1 189 ? -29.684 -4.462 -11.366 1.00 83.94 189 SER A O 1
ATOM 1548 N N . GLY A 1 190 ? -28.996 -3.782 -13.397 1.00 82.50 190 GLY A N 1
ATOM 1549 C CA . GLY A 1 190 ? -28.376 -2.519 -12.960 1.00 82.50 190 GLY A CA 1
ATOM 1550 C C . GLY A 1 190 ? -26.892 -2.599 -12.588 1.00 82.50 190 GLY A C 1
ATOM 1551 O O . GLY A 1 190 ? -26.257 -1.563 -12.445 1.00 82.50 190 GLY A O 1
ATOM 1552 N N . VAL A 1 191 ? -26.324 -3.803 -12.497 1.00 87.75 191 VAL A N 1
ATOM 1553 C CA . VAL A 1 191 ? -24.890 -4.048 -12.277 1.00 87.75 191 VAL A CA 1
ATOM 1554 C C . VAL A 1 191 ? -24.387 -5.145 -13.218 1.00 87.75 191 VAL A C 1
ATOM 1556 O O . VAL A 1 191 ? -25.184 -5.962 -13.686 1.00 87.75 191 VAL A O 1
ATOM 1559 N N . ASP A 1 192 ? -23.075 -5.203 -13.469 1.00 89.88 192 ASP A N 1
ATOM 1560 C CA . ASP A 1 192 ? -22.460 -6.361 -14.135 1.00 89.88 192 ASP A CA 1
ATOM 1561 C C . ASP A 1 192 ? -22.693 -7.618 -13.267 1.00 89.88 192 ASP A C 1
ATOM 1563 O O . ASP A 1 192 ? -22.282 -7.617 -12.099 1.00 89.88 192 ASP A O 1
ATOM 1567 N N . PRO A 1 193 ? -23.353 -8.673 -13.788 1.00 91.25 193 PRO A N 1
ATOM 1568 C CA . PRO A 1 193 ? -23.664 -9.877 -13.027 1.00 91.25 193 PRO A CA 1
ATOM 1569 C C . PRO A 1 193 ? -22.442 -10.757 -12.726 1.00 91.25 193 PRO A C 1
ATOM 1571 O O . PRO A 1 193 ? -22.535 -11.586 -11.825 1.00 91.25 193 PRO A O 1
ATOM 1574 N N . ASP A 1 194 ? -21.319 -10.607 -13.435 1.00 89.88 194 ASP A N 1
ATOM 1575 C CA . ASP A 1 194 ? -20.098 -11.404 -13.250 1.00 89.88 194 ASP A CA 1
ATOM 1576 C C . ASP A 1 194 ? -19.124 -10.820 -12.210 1.00 89.88 194 ASP A C 1
ATOM 1578 O O . ASP A 1 194 ? -18.173 -11.508 -11.813 1.00 89.88 194 ASP A O 1
ATOM 1582 N N . ASN A 1 195 ? -19.361 -9.587 -11.750 1.00 92.31 195 ASN A N 1
ATOM 1583 C CA . ASN A 1 195 ? -18.622 -8.967 -10.648 1.00 92.31 195 ASN A CA 1
ATOM 1584 C C . ASN A 1 195 ? -18.875 -9.686 -9.312 1.00 92.31 195 ASN A C 1
ATOM 1586 O O . ASN A 1 195 ? -19.923 -10.299 -9.096 1.00 92.31 195 ASN A O 1
ATOM 1590 N N . VAL A 1 196 ? -17.895 -9.610 -8.406 1.00 93.88 196 VAL A N 1
ATOM 1591 C CA . VAL A 1 196 ? -17.959 -10.284 -7.101 1.00 93.88 196 VAL A CA 1
ATOM 1592 C C . VAL A 1 196 ? -18.628 -9.398 -6.051 1.00 93.88 196 VAL A C 1
ATOM 1594 O O . VAL A 1 196 ? -18.305 -8.217 -5.914 1.00 93.88 196 VAL A O 1
ATOM 1597 N N . MET A 1 197 ? -19.506 -10.024 -5.273 1.00 95.31 197 MET A N 1
ATOM 1598 C CA . MET A 1 197 ? -20.124 -9.498 -4.064 1.00 95.31 197 MET A CA 1
ATOM 1599 C C . MET A 1 197 ? -19.626 -10.276 -2.838 1.00 95.31 197 MET A C 1
ATOM 1601 O O . MET A 1 197 ? -19.393 -11.484 -2.903 1.00 95.31 197 MET A O 1
ATOM 1605 N N . PHE A 1 198 ? -19.523 -9.592 -1.703 1.00 98.00 198 PHE A N 1
ATOM 1606 C CA . PHE A 1 198 ? -19.308 -10.178 -0.385 1.00 98.00 198 PHE A CA 1
ATOM 1607 C C . PHE A 1 198 ? -20.469 -9.814 0.552 1.00 98.00 198 PHE A C 1
ATOM 1609 O O . PHE A 1 198 ? -20.743 -8.635 0.765 1.00 98.00 198 PHE A O 1
ATOM 1616 N N . GLU A 1 199 ? -21.141 -10.816 1.118 1.00 95.88 199 GLU A N 1
ATOM 1617 C CA . GLU A 1 199 ? -22.135 -10.674 2.190 1.00 95.88 199 GLU A CA 1
ATOM 1618 C C . GLU A 1 199 ? -21.472 -10.963 3.548 1.00 95.88 199 GLU A C 1
ATOM 1620 O O . GLU A 1 199 ? -20.779 -11.974 3.690 1.00 95.88 199 GLU A O 1
ATOM 1625 N N . THR A 1 200 ? -21.697 -10.108 4.551 1.00 89.38 200 THR A N 1
ATOM 1626 C CA . THR A 1 200 ? -21.194 -10.310 5.923 1.00 89.38 200 THR A CA 1
ATOM 1627 C C . THR A 1 200 ? -21.743 -11.590 6.561 1.00 89.38 200 THR A C 1
ATOM 1629 O O . THR A 1 200 ? -22.795 -12.106 6.185 1.00 89.38 200 THR A O 1
ATOM 1632 N N . GLU A 1 201 ? -21.071 -12.096 7.594 1.00 85.75 201 GLU A N 1
ATOM 1633 C CA . GLU A 1 201 ? -21.458 -13.290 8.358 1.00 85.75 201 GLU A CA 1
ATOM 1634 C C . GLU A 1 201 ? -22.864 -13.193 8.976 1.00 85.75 201 GLU A C 1
ATOM 1636 O O . GLU A 1 201 ? -23.565 -14.194 9.149 1.00 85.75 201 GLU A O 1
ATOM 1641 N N . ARG A 1 202 ? -23.299 -11.964 9.272 1.00 79.56 202 ARG A N 1
ATOM 1642 C CA . ARG A 1 202 ? -24.639 -11.632 9.773 1.00 79.56 202 ARG A CA 1
ATOM 1643 C C . ARG A 1 202 ? -25.710 -11.567 8.683 1.00 79.56 202 ARG A C 1
ATOM 1645 O O . ARG A 1 202 ? -26.896 -11.557 9.018 1.00 79.56 202 ARG A O 1
ATOM 1652 N N . GLY A 1 203 ? -25.326 -11.525 7.407 1.00 84.44 203 GLY A N 1
ATOM 1653 C CA . GLY A 1 203 ? -26.249 -11.382 6.284 1.00 84.44 203 GLY A CA 1
ATOM 1654 C C . GLY A 1 203 ? -27.031 -10.071 6.320 1.00 84.44 203 GLY A C 1
ATOM 1655 O O . GLY A 1 203 ? -28.214 -10.068 5.972 1.00 84.44 203 GLY A O 1
ATOM 1656 N N . ASP A 1 204 ? -26.417 -8.994 6.823 1.00 85.38 204 ASP A N 1
ATOM 1657 C CA . ASP A 1 204 ? -27.023 -7.669 7.003 1.00 85.38 204 ASP A CA 1
ATOM 1658 C C . ASP A 1 204 ? -26.291 -6.528 6.279 1.00 85.38 204 ASP A C 1
ATOM 1660 O O . ASP A 1 204 ? -26.855 -5.440 6.153 1.00 85.38 204 ASP A O 1
ATOM 1664 N N . VAL A 1 205 ? -25.098 -6.779 5.734 1.00 92.38 205 VAL A N 1
ATOM 1665 C CA . VAL A 1 205 ? -24.399 -5.872 4.817 1.00 92.38 205 VAL A CA 1
ATOM 1666 C C . VAL A 1 205 ? -23.863 -6.673 3.633 1.00 92.38 205 VAL A C 1
ATOM 1668 O O . VAL A 1 205 ? -23.249 -7.723 3.816 1.00 92.38 205 VAL A O 1
ATOM 1671 N N . VAL A 1 206 ? -24.067 -6.164 2.418 1.00 96.62 206 VAL A N 1
ATOM 1672 C CA . VAL A 1 206 ? -23.349 -6.622 1.219 1.00 96.62 206 VAL A CA 1
ATOM 1673 C C . VAL A 1 206 ? -22.419 -5.529 0.719 1.00 96.62 206 VAL A C 1
ATOM 1675 O O . VAL A 1 206 ? -22.784 -4.355 0.745 1.00 96.62 206 VAL A O 1
ATOM 1678 N N . TYR A 1 207 ? -21.247 -5.923 0.231 1.00 97.38 207 TYR A N 1
ATOM 1679 C CA . TYR A 1 207 ? -20.289 -5.089 -0.487 1.00 97.38 207 TYR A CA 1
ATOM 1680 C C . TYR A 1 207 ? -20.123 -5.630 -1.907 1.00 97.38 207 TYR A C 1
ATOM 1682 O O . TYR A 1 207 ? -19.966 -6.835 -2.089 1.00 97.38 207 TYR A O 1
ATOM 1690 N N . PHE A 1 208 ? -20.138 -4.768 -2.917 1.00 96.44 208 PHE A N 1
ATOM 1691 C CA . PHE A 1 208 ? -20.060 -5.169 -4.325 1.00 96.44 208 PHE A CA 1
ATOM 1692 C C . PHE A 1 208 ? -19.432 -4.068 -5.180 1.00 96.44 208 PHE A C 1
ATOM 1694 O O . PHE A 1 208 ? -19.439 -2.903 -4.791 1.00 96.44 208 PHE A O 1
ATOM 1701 N N . SER A 1 209 ? -18.893 -4.422 -6.348 1.00 93.94 209 SER A N 1
ATOM 1702 C CA . SER A 1 209 ? -18.371 -3.447 -7.313 1.00 93.94 209 SER A CA 1
ATOM 1703 C C . SER A 1 209 ? -19.331 -3.222 -8.481 1.00 93.94 209 SER A C 1
ATOM 1705 O O . SER A 1 209 ? -19.831 -4.183 -9.080 1.00 93.94 209 SER A O 1
ATOM 1707 N N . MET A 1 210 ? -19.538 -1.958 -8.845 1.00 90.31 210 MET A N 1
ATOM 1708 C CA . MET A 1 210 ? -20.249 -1.544 -10.059 1.00 90.31 210 MET A CA 1
ATOM 1709 C C . MET A 1 210 ? -19.553 -0.349 -10.718 1.00 90.31 210 MET A C 1
ATOM 1711 O O . MET A 1 210 ? -18.732 0.315 -10.086 1.00 90.31 210 MET A O 1
ATOM 1715 N N . GLU A 1 211 ? -19.855 -0.103 -11.990 1.00 86.19 211 GLU A N 1
ATOM 1716 C CA . GLU A 1 211 ? -19.341 1.057 -12.724 1.00 86.19 211 GLU A CA 1
ATOM 1717 C C . GLU A 1 211 ? -19.890 2.355 -12.109 1.00 86.19 211 GLU A C 1
ATOM 1719 O O . GLU A 1 211 ? -21.076 2.462 -11.786 1.00 86.19 211 GLU A O 1
ATOM 1724 N N . SER A 1 212 ? -19.013 3.336 -11.907 1.00 73.88 212 SER A N 1
ATOM 1725 C CA . SER A 1 212 ? -19.377 4.672 -11.446 1.00 73.88 212 SER A CA 1
ATOM 1726 C C . SER A 1 212 ? -19.947 5.492 -12.602 1.00 73.88 212 SER A C 1
ATOM 1728 O O . SER A 1 212 ? -19.374 5.514 -13.690 1.00 73.88 212 SER A O 1
ATOM 1730 N N . ASN A 1 213 ? -21.039 6.221 -12.349 1.00 61.75 213 ASN A N 1
ATOM 1731 C CA . ASN A 1 213 ? -21.756 7.010 -13.361 1.00 61.75 213 ASN A CA 1
ATOM 1732 C C . ASN A 1 213 ? -20.912 8.113 -14.034 1.00 61.75 213 ASN A C 1
ATOM 1734 O O . ASN A 1 213 ? -21.332 8.635 -15.067 1.00 61.75 213 ASN A O 1
ATOM 1738 N N . ASP A 1 214 ? -19.779 8.498 -13.438 1.00 57.50 214 ASP A N 1
ATOM 1739 C CA . ASP A 1 214 ? -19.016 9.684 -13.837 1.00 57.50 214 ASP A CA 1
ATOM 1740 C C . ASP A 1 214 ? -17.756 9.388 -14.687 1.00 57.50 214 ASP A C 1
ATOM 1742 O O . ASP A 1 214 ? -17.322 10.284 -15.411 1.00 57.50 214 ASP A O 1
ATOM 1746 N N . GLU A 1 215 ? -17.154 8.183 -14.631 1.00 58.34 215 GLU A N 1
ATOM 1747 C CA . GLU A 1 215 ? -15.793 7.943 -15.186 1.00 58.34 215 GLU A CA 1
ATOM 1748 C C . GLU A 1 215 ? -15.512 6.558 -15.841 1.00 58.34 215 GLU A C 1
ATOM 1750 O O . GLU A 1 215 ? -14.351 6.263 -16.119 1.00 58.34 215 GLU A O 1
ATOM 1755 N N . ASP A 1 216 ? -16.508 5.703 -16.128 1.00 71.25 216 ASP A N 1
ATOM 1756 C CA . ASP A 1 216 ? -16.305 4.326 -16.669 1.00 71.25 216 ASP A CA 1
ATOM 1757 C C . ASP A 1 216 ? -15.364 3.438 -15.800 1.00 71.25 216 ASP A C 1
ATOM 1759 O O . ASP A 1 216 ? -14.722 2.500 -16.283 1.00 71.25 216 ASP A O 1
ATOM 1763 N N . THR A 1 217 ? -15.263 3.724 -14.497 1.00 85.00 217 THR A N 1
ATOM 1764 C CA . THR A 1 217 ? -14.406 3.019 -13.525 1.00 85.00 217 THR A CA 1
ATOM 1765 C C . THR A 1 217 ? -15.222 2.202 -12.528 1.00 85.00 217 THR A C 1
ATOM 1767 O O . THR A 1 217 ? -16.309 2.603 -12.109 1.00 85.00 217 THR A O 1
ATOM 1770 N N . LEU A 1 218 ? -14.699 1.049 -12.100 1.00 91.50 218 LEU A N 1
ATOM 1771 C CA . LEU A 1 218 ? -15.312 0.275 -11.016 1.00 91.50 218 LEU A CA 1
ATOM 1772 C C . LEU A 1 218 ? -15.130 0.977 -9.666 1.00 91.50 218 LEU A C 1
ATOM 1774 O O . LEU A 1 218 ? -14.030 1.387 -9.311 1.00 91.50 218 LEU A O 1
ATOM 1778 N N . SER A 1 219 ? -16.206 1.058 -8.890 1.00 94.56 219 SER A N 1
ATOM 1779 C CA . SER A 1 219 ? -16.204 1.526 -7.503 1.00 94.56 219 SER A CA 1
ATOM 1780 C C . SER A 1 219 ? -16.942 0.540 -6.605 1.00 94.56 219 SER A C 1
ATOM 1782 O O . SER A 1 219 ? -17.878 -0.142 -7.031 1.00 94.56 219 SER A O 1
ATOM 1784 N N . ILE A 1 220 ? -16.539 0.483 -5.336 1.00 95.94 220 ILE A N 1
ATOM 1785 C CA . ILE A 1 220 ? -17.122 -0.399 -4.328 1.00 95.94 220 ILE A CA 1
ATOM 1786 C C . ILE A 1 220 ? -18.288 0.309 -3.634 1.00 95.94 220 ILE A C 1
ATOM 1788 O O . ILE A 1 220 ? -18.154 1.411 -3.095 1.00 95.94 220 ILE A O 1
ATOM 1792 N N . PHE A 1 221 ? -19.434 -0.353 -3.608 1.00 95.50 221 PHE A N 1
ATOM 1793 C CA . PHE A 1 221 ? -20.644 0.072 -2.920 1.00 95.50 221 PHE A CA 1
ATOM 1794 C C . PHE A 1 221 ? -20.989 -0.918 -1.810 1.00 95.50 221 PHE A C 1
ATOM 1796 O O . PHE A 1 221 ? -20.525 -2.061 -1.797 1.00 95.50 221 PHE A O 1
ATOM 1803 N N . LYS A 1 222 ? -21.814 -0.463 -0.870 1.00 95.06 222 LYS A N 1
ATOM 1804 C CA . LYS A 1 222 ? -22.425 -1.277 0.177 1.00 95.06 222 LYS A CA 1
ATOM 1805 C C . LYS A 1 222 ? -23.943 -1.097 0.171 1.00 95.06 222 LYS A C 1
ATOM 1807 O O . LYS A 1 222 ? -24.443 -0.022 -0.159 1.00 95.06 222 LYS A O 1
ATOM 1812 N N . MET A 1 223 ? -24.677 -2.118 0.596 1.00 94.38 223 MET A N 1
ATOM 1813 C CA . MET A 1 223 ? -26.096 -2.010 0.956 1.00 94.38 223 MET A CA 1
ATOM 1814 C C . MET A 1 223 ? -26.306 -2.625 2.334 1.00 94.38 223 MET A C 1
ATOM 1816 O O . MET A 1 223 ? -25.751 -3.680 2.639 1.00 94.38 223 MET A O 1
ATOM 1820 N N . VAL A 1 224 ? -27.122 -1.968 3.158 1.00 91.12 224 VAL A N 1
ATOM 1821 C CA . VAL A 1 224 ? -27.481 -2.434 4.505 1.00 91.12 224 VAL A CA 1
ATOM 1822 C C . VAL A 1 224 ? -28.904 -2.981 4.488 1.00 91.12 224 VAL A C 1
ATOM 1824 O O . VAL A 1 224 ? -29.798 -2.416 3.855 1.00 91.12 224 VAL A O 1
ATOM 1827 N N . LYS A 1 225 ? -29.129 -4.090 5.185 1.00 84.56 225 LYS A N 1
ATOM 1828 C CA . LYS A 1 225 ? -30.426 -4.757 5.275 1.00 84.56 225 LYS A CA 1
ATOM 1829 C C . LYS A 1 225 ? -31.323 -4.056 6.286 1.00 84.56 225 LYS A C 1
ATOM 1831 O O . LYS A 1 225 ? -30.998 -3.935 7.466 1.00 84.56 225 LYS A O 1
ATOM 1836 N N . LEU A 1 226 ? -32.468 -3.600 5.805 1.00 83.12 226 LEU A N 1
ATOM 1837 C CA . LEU A 1 226 ? -33.518 -2.950 6.574 1.00 83.12 226 LEU A CA 1
ATOM 1838 C C . LEU A 1 226 ? -34.614 -3.965 6.942 1.00 83.12 226 LEU A C 1
ATOM 1840 O O . LEU A 1 226 ? -34.563 -5.146 6.600 1.00 83.12 226 LEU A O 1
ATOM 1844 N N . ILE A 1 227 ? -35.629 -3.507 7.678 1.00 72.44 227 ILE A N 1
ATOM 1845 C CA . ILE A 1 227 ? -36.724 -4.364 8.177 1.00 72.44 227 ILE A CA 1
ATOM 1846 C C . ILE A 1 227 ? -37.631 -4.865 7.034 1.00 72.44 227 ILE A C 1
ATOM 1848 O O . ILE A 1 227 ? -38.323 -5.872 7.181 1.00 72.44 227 ILE A O 1
ATOM 1852 N N . ASP A 1 228 ? -37.661 -4.146 5.916 1.00 80.44 228 ASP A N 1
ATOM 1853 C CA . ASP A 1 228 ? -38.543 -4.327 4.763 1.00 80.44 228 ASP A CA 1
ATOM 1854 C C . ASP A 1 228 ? -37.815 -4.663 3.448 1.00 80.44 228 ASP A C 1
ATOM 1856 O O . ASP A 1 228 ? -38.473 -4.849 2.427 1.00 80.44 228 ASP A O 1
ATOM 1860 N N . GLY A 1 229 ? -36.490 -4.822 3.470 1.00 81.56 229 GLY A N 1
ATOM 1861 C CA . GLY A 1 229 ? -35.692 -5.184 2.297 1.00 81.56 229 GLY A CA 1
ATOM 1862 C C . GLY A 1 229 ? -34.230 -4.778 2.448 1.00 81.56 229 GLY A C 1
ATOM 1863 O O . GLY A 1 229 ? -33.753 -4.558 3.558 1.00 81.56 229 GLY A O 1
ATOM 1864 N N . TRP A 1 230 ? -33.516 -4.655 1.335 1.00 88.50 230 TRP A N 1
ATOM 1865 C CA . TRP A 1 230 ? -32.226 -3.964 1.310 1.00 88.50 230 TRP A CA 1
ATOM 1866 C C . TRP A 1 230 ? -32.450 -2.458 1.135 1.00 88.50 230 TRP A C 1
ATOM 1868 O O . TRP A 1 230 ? -33.366 -2.053 0.419 1.00 88.50 230 TRP A O 1
ATOM 1878 N N . GLY A 1 231 ? -31.650 -1.638 1.819 1.00 87.81 231 GLY A N 1
ATOM 1879 C CA . GLY A 1 231 ? -31.644 -0.185 1.645 1.00 87.81 231 GLY A CA 1
ATOM 1880 C C . GLY A 1 231 ? -31.012 0.246 0.319 1.00 87.81 231 GLY A C 1
ATOM 1881 O O . GLY A 1 231 ? -30.592 -0.586 -0.482 1.00 87.81 231 GLY A O 1
ATOM 1882 N N . GLU A 1 232 ? -30.925 1.557 0.095 1.00 89.00 232 GLU A N 1
ATOM 1883 C CA . GLU A 1 232 ? -30.232 2.107 -1.077 1.00 89.00 232 GLU A CA 1
ATOM 1884 C C . GLU A 1 232 ? -28.728 1.773 -1.057 1.00 89.00 232 GLU A C 1
ATOM 1886 O O . GLU A 1 232 ? -28.132 1.535 -0.003 1.00 89.00 232 GLU A O 1
ATOM 1891 N N . SER A 1 233 ? -28.111 1.731 -2.240 1.00 90.88 233 SER A N 1
ATOM 1892 C CA . SER A 1 233 ? -26.675 1.494 -2.393 1.00 90.88 233 SER A CA 1
ATOM 1893 C C . SER A 1 233 ? -25.870 2.751 -2.066 1.00 90.88 233 SER A C 1
ATOM 1895 O O . SER A 1 233 ? -25.970 3.757 -2.768 1.00 90.88 233 SER A O 1
ATOM 1897 N N . GLU A 1 234 ? -25.018 2.673 -1.050 1.00 91.56 234 GLU A N 1
ATOM 1898 C CA . GLU A 1 234 ? -24.090 3.738 -0.668 1.00 91.56 234 GLU A CA 1
ATOM 1899 C C . GLU A 1 234 ? -22.691 3.436 -1.218 1.00 91.56 234 GLU A C 1
ATOM 1901 O O . GLU A 1 234 ? -22.212 2.306 -1.124 1.00 91.56 234 GLU A O 1
ATOM 1906 N N . THR A 1 235 ? -21.998 4.438 -1.764 1.00 91.00 235 THR A N 1
ATOM 1907 C CA . THR A 1 235 ? -20.569 4.294 -2.097 1.00 91.00 235 THR A CA 1
ATOM 1908 C C . THR A 1 235 ? -19.757 4.090 -0.816 1.00 91.00 235 THR A C 1
ATOM 1910 O O . THR A 1 235 ? -20.037 4.717 0.207 1.00 91.00 235 THR A O 1
ATOM 1913 N N . VAL A 1 236 ? -18.741 3.224 -0.851 1.00 90.31 236 VAL A N 1
ATOM 1914 C CA . VAL A 1 236 ? -17.807 3.055 0.280 1.00 90.31 236 VAL A CA 1
ATOM 1915 C C . VAL A 1 236 ? -16.911 4.292 0.452 1.00 90.31 236 VAL A C 1
ATOM 1917 O O . VAL A 1 236 ? -16.447 4.568 1.557 1.00 90.31 236 VAL A O 1
ATOM 1920 N N . GLY A 1 237 ? -16.749 5.087 -0.611 1.00 88.69 237 GLY A N 1
ATOM 1921 C CA . GLY A 1 237 ? -16.064 6.378 -0.584 1.00 88.69 237 GLY A CA 1
ATOM 1922 C C . GLY A 1 237 ? -14.536 6.288 -0.522 1.00 88.69 237 GLY A C 1
ATOM 1923 O O . GLY A 1 237 ? -13.942 5.215 -0.396 1.00 88.69 237 GLY A O 1
ATOM 1924 N N . ALA A 1 238 ? -13.886 7.444 -0.643 1.00 85.69 238 ALA A N 1
ATOM 1925 C CA . ALA A 1 238 ? -12.439 7.559 -0.491 1.00 85.69 238 ALA A CA 1
ATOM 1926 C C . ALA A 1 238 ? -12.012 7.303 0.972 1.00 85.69 238 ALA A C 1
ATOM 1928 O O . ALA A 1 238 ? -12.767 7.640 1.887 1.00 85.69 238 ALA A O 1
ATOM 1929 N N . PRO A 1 239 ? -10.810 6.747 1.220 1.00 84.44 239 PRO A N 1
ATOM 1930 C CA . PRO A 1 239 ? -9.754 6.405 0.258 1.00 84.44 239 PRO A CA 1
ATOM 1931 C C . PRO A 1 239 ? -9.851 4.987 -0.345 1.00 84.44 239 PRO A C 1
ATOM 1933 O O . PRO A 1 239 ? -8.967 4.598 -1.117 1.00 84.44 239 PRO A O 1
ATOM 1936 N N . VAL A 1 240 ? -10.889 4.204 -0.008 1.00 87.88 240 VAL A N 1
ATOM 1937 C CA . VAL A 1 240 ? -11.119 2.870 -0.600 1.00 87.88 240 VAL A CA 1
ATOM 1938 C C . VAL A 1 240 ? -11.497 2.995 -2.068 1.00 87.88 240 VAL A C 1
ATOM 1940 O O . VAL A 1 240 ? -10.803 2.411 -2.887 1.00 87.88 240 VAL A O 1
ATOM 1943 N N . ASN A 1 241 ? -12.494 3.808 -2.414 1.00 93.56 241 ASN A N 1
ATOM 1944 C CA . ASN A 1 241 ? -12.757 4.173 -3.805 1.00 93.56 241 ASN A CA 1
ATOM 1945 C C . ASN A 1 241 ? -11.836 5.318 -4.244 1.00 93.56 241 ASN A C 1
ATOM 1947 O O . ASN A 1 241 ? -11.584 6.268 -3.497 1.00 93.56 241 ASN A O 1
ATOM 1951 N N . SER A 1 242 ? -11.349 5.219 -5.472 1.00 88.00 242 SER A N 1
ATOM 1952 C CA . SER A 1 242 ? -10.446 6.149 -6.139 1.00 88.00 242 SER A CA 1
ATOM 1953 C C . SER A 1 242 ? -10.956 6.473 -7.550 1.00 88.00 242 SER A C 1
ATOM 1955 O O . SER A 1 242 ? -12.051 6.070 -7.926 1.00 88.00 242 SER A O 1
ATOM 1957 N N . VAL A 1 243 ? -10.165 7.207 -8.338 1.00 89.06 243 VAL A N 1
ATOM 1958 C CA . VAL A 1 243 ? -10.425 7.476 -9.773 1.00 89.06 243 VAL A CA 1
ATOM 1959 C C . VAL A 1 243 ? -9.941 6.333 -10.688 1.00 89.06 243 VAL A C 1
ATOM 1961 O O . VAL A 1 243 ? -9.698 6.520 -11.876 1.00 89.06 243 VAL A O 1
ATOM 1964 N N . TYR A 1 244 ? -9.713 5.156 -10.108 1.00 90.44 244 TYR A N 1
ATOM 1965 C CA . TYR A 1 244 ? -9.231 3.939 -10.760 1.00 90.44 244 TYR A CA 1
ATOM 1966 C C . TYR A 1 244 ? -10.217 2.802 -10.459 1.00 90.44 244 TYR A C 1
ATOM 1968 O O . TYR A 1 244 ? -11.187 2.999 -9.728 1.00 90.44 244 TYR A O 1
ATOM 1976 N N . ASN A 1 245 ? -10.007 1.614 -11.019 1.00 93.88 245 ASN A N 1
ATOM 1977 C CA . ASN A 1 245 ? -10.905 0.490 -10.788 1.00 93.88 245 ASN A CA 1
ATOM 1978 C C . ASN A 1 245 ? -10.671 -0.101 -9.399 1.00 93.88 245 ASN A C 1
ATOM 1980 O O . ASN A 1 245 ? -9.630 -0.703 -9.147 1.00 93.88 245 ASN A O 1
ATOM 1984 N N . ASP A 1 246 ? -11.669 0.004 -8.527 1.00 95.44 246 ASP A N 1
ATOM 1985 C CA . ASP A 1 246 ? -11.684 -0.582 -7.190 1.00 95.44 246 ASP A CA 1
ATOM 1986 C C . ASP A 1 246 ? -12.769 -1.661 -7.101 1.00 95.44 246 ASP A C 1
ATOM 1988 O O . ASP A 1 246 ? -13.958 -1.412 -7.318 1.00 95.44 246 ASP A O 1
ATOM 1992 N N . ALA A 1 247 ? -12.354 -2.899 -6.824 1.00 96.56 247 ALA A N 1
ATOM 1993 C CA . ALA A 1 247 ? -13.214 -4.075 -6.940 1.00 96.56 247 ALA A CA 1
ATOM 1994 C C . ALA A 1 247 ? -12.822 -5.212 -5.980 1.00 96.56 247 ALA A C 1
ATOM 1996 O O . ALA A 1 247 ? -11.863 -5.114 -5.216 1.00 96.56 247 ALA A O 1
ATOM 1997 N N . TYR A 1 248 ? -13.561 -6.325 -6.045 1.00 97.50 248 TYR A N 1
ATOM 1998 C CA . TYR A 1 248 ? -13.339 -7.540 -5.243 1.00 97.50 248 TYR A CA 1
ATOM 1999 C C . TYR A 1 248 ? -13.303 -7.291 -3.717 1.00 97.50 248 TYR A C 1
ATOM 2001 O O . TYR A 1 248 ? -12.314 -7.646 -3.068 1.00 97.50 248 TYR A O 1
ATOM 2009 N N . PRO A 1 249 ? -14.349 -6.664 -3.143 1.00 97.75 249 PRO A N 1
ATOM 2010 C CA . PRO A 1 249 ? -14.393 -6.320 -1.725 1.00 97.75 249 PRO A CA 1
ATOM 2011 C C . PRO A 1 249 ? -14.467 -7.551 -0.817 1.00 97.75 249 PRO A C 1
ATOM 2013 O O . PRO A 1 249 ? -15.112 -8.547 -1.145 1.00 97.75 249 PRO A O 1
ATOM 2016 N N . PHE A 1 250 ? -13.871 -7.440 0.366 1.00 97.94 250 PHE A N 1
ATOM 2017 C CA . PHE A 1 250 ? -13.974 -8.412 1.449 1.00 97.94 250 PHE A CA 1
ATOM 2018 C C . PHE A 1 250 ? -13.722 -7.724 2.799 1.00 97.94 250 PHE A C 1
ATOM 2020 O O . PHE A 1 250 ? -12.681 -7.097 2.990 1.00 97.94 250 PHE A O 1
ATOM 2027 N N . LEU A 1 251 ? -14.642 -7.852 3.759 1.00 92.69 251 LEU A N 1
ATOM 2028 C CA . LEU A 1 251 ? -14.431 -7.385 5.135 1.00 92.69 251 LEU A CA 1
ATOM 2029 C C . LEU A 1 251 ? -14.005 -8.576 6.002 1.00 92.69 251 LEU A C 1
ATOM 2031 O O . LEU A 1 251 ? -14.684 -9.599 6.020 1.00 92.69 251 LEU A O 1
ATOM 2035 N N . ALA A 1 252 ? -12.886 -8.450 6.715 1.00 85.31 252 ALA A N 1
ATOM 2036 C CA . ALA A 1 252 ? -12.411 -9.493 7.616 1.00 85.31 252 ALA A CA 1
ATOM 2037 C C . ALA A 1 252 ? -13.275 -9.605 8.883 1.00 85.31 252 ALA A C 1
ATOM 2039 O O . ALA A 1 252 ? -13.999 -8.685 9.263 1.00 85.31 252 ALA A O 1
ATOM 2040 N N . THR A 1 253 ? -13.144 -10.730 9.591 1.00 78.44 253 THR A N 1
ATOM 2041 C CA . THR A 1 253 ? -13.980 -11.066 10.760 1.00 78.44 253 THR A CA 1
ATOM 2042 C C . THR A 1 253 ? -13.737 -10.178 11.985 1.00 78.44 253 THR A C 1
ATOM 2044 O O . THR A 1 253 ? -14.419 -10.317 12.997 1.00 78.44 253 THR A O 1
ATOM 2047 N N . ASP A 1 254 ? -12.734 -9.298 11.935 1.00 71.31 254 ASP A N 1
ATOM 2048 C CA . ASP A 1 254 ? -12.513 -8.252 12.937 1.00 71.31 254 ASP A CA 1
ATOM 2049 C C . ASP A 1 254 ? -13.473 -7.057 12.773 1.00 71.31 254 ASP A C 1
ATOM 2051 O O . ASP A 1 254 ? -13.579 -6.242 13.688 1.00 71.31 254 ASP A O 1
ATOM 2055 N N . GLY A 1 255 ? -14.177 -6.955 11.637 1.00 68.12 255 GLY A N 1
ATOM 2056 C CA . GLY A 1 255 ? -15.050 -5.832 11.288 1.00 68.12 255 GLY A CA 1
ATOM 2057 C C . GLY A 1 255 ? -14.304 -4.525 10.996 1.00 68.12 255 GLY A C 1
ATOM 2058 O O . GLY A 1 255 ? -14.942 -3.485 10.852 1.00 68.12 255 GLY A O 1
ATOM 2059 N N . LEU A 1 256 ? -12.968 -4.561 10.922 1.00 74.62 256 LEU A N 1
ATOM 2060 C CA . LEU A 1 256 ? -12.096 -3.388 10.811 1.00 74.62 256 LEU A CA 1
ATOM 2061 C C . LEU A 1 256 ? -11.158 -3.462 9.605 1.00 74.62 256 LEU A C 1
ATOM 2063 O O . LEU A 1 256 ? -10.848 -2.428 9.021 1.00 74.62 256 LEU A O 1
ATOM 2067 N N . THR A 1 257 ? -10.687 -4.646 9.215 1.00 80.25 257 THR A N 1
ATOM 2068 C CA . THR A 1 257 ? -9.758 -4.800 8.092 1.00 80.25 257 THR A CA 1
ATOM 2069 C C . THR A 1 257 ? -10.530 -5.098 6.809 1.00 80.25 257 THR A C 1
ATOM 2071 O O . THR A 1 257 ? -11.093 -6.179 6.642 1.00 80.25 257 THR A O 1
ATOM 2074 N N . PHE A 1 258 ? -10.528 -4.152 5.873 1.00 90.56 258 PHE A N 1
ATOM 2075 C CA . PHE A 1 258 ? -11.198 -4.278 4.579 1.00 90.56 258 PHE A CA 1
ATOM 2076 C C . PHE A 1 258 ? -10.180 -4.524 3.469 1.00 90.56 258 PHE A C 1
ATOM 2078 O O . PHE A 1 258 ? -9.272 -3.722 3.253 1.00 90.56 258 PHE A O 1
ATOM 2085 N N . TYR A 1 259 ? -10.328 -5.638 2.765 1.00 97.25 259 TYR A N 1
ATOM 2086 C CA . TYR A 1 259 ? -9.511 -6.025 1.625 1.00 97.25 259 TYR A CA 1
ATOM 2087 C C . TYR A 1 259 ? -10.259 -5.751 0.326 1.00 97.25 259 TYR A C 1
ATOM 2089 O O . TYR A 1 259 ? -11.474 -5.916 0.238 1.00 97.25 259 TYR A O 1
ATOM 2097 N N . PHE A 1 260 ? -9.515 -5.337 -0.690 1.00 98.38 260 PHE A N 1
ATOM 2098 C CA . PHE A 1 260 ? -10.023 -5.120 -2.039 1.00 98.38 260 PHE A CA 1
ATOM 2099 C C . PHE A 1 260 ? -8.858 -5.164 -3.034 1.00 98.38 260 PHE A C 1
ATOM 2101 O O . PHE A 1 260 ? -7.692 -5.226 -2.629 1.00 98.38 260 PHE A O 1
ATOM 2108 N N . ALA A 1 261 ? -9.152 -5.146 -4.331 1.00 98.38 261 ALA A N 1
ATOM 2109 C CA . ALA A 1 261 ? -8.143 -5.014 -5.374 1.00 98.38 261 ALA A CA 1
ATOM 2110 C C . ALA A 1 261 ? -8.322 -3.705 -6.147 1.00 98.38 261 ALA A C 1
ATOM 2112 O O . ALA A 1 261 ? -9.450 -3.259 -6.359 1.00 98.38 261 ALA A O 1
ATOM 2113 N N . SER A 1 262 ? -7.207 -3.114 -6.571 1.00 96.88 262 SER A N 1
ATOM 2114 C CA . SER A 1 262 ? -7.177 -1.827 -7.266 1.00 96.88 262 SER A CA 1
ATOM 2115 C C . SER A 1 262 ? -6.092 -1.781 -8.334 1.00 96.88 262 SER A C 1
ATOM 2117 O O . SER A 1 262 ? -4.995 -2.276 -8.081 1.00 96.88 262 SER A O 1
ATOM 2119 N N . ASP A 1 263 ? -6.354 -1.142 -9.477 1.00 93.62 263 ASP A N 1
ATOM 2120 C CA . ASP A 1 263 ? -5.336 -0.804 -10.490 1.00 93.62 263 ASP A CA 1
ATOM 2121 C C . ASP A 1 263 ? -4.737 0.612 -10.311 1.00 93.62 263 ASP A C 1
ATOM 2123 O O . ASP A 1 263 ? -4.099 1.167 -11.211 1.00 93.62 263 ASP A O 1
ATOM 2127 N N . ARG A 1 264 ? -4.892 1.198 -9.111 1.00 89.25 264 ARG A N 1
ATOM 2128 C CA . ARG A 1 264 ? -4.337 2.517 -8.766 1.00 89.25 264 ARG A CA 1
ATOM 2129 C C . ARG A 1 264 ? -2.798 2.584 -8.875 1.00 89.25 264 ARG A C 1
ATOM 2131 O O . ARG A 1 264 ? -2.090 1.658 -8.462 1.00 89.25 264 ARG A O 1
ATOM 2138 N N . PRO A 1 265 ? -2.226 3.726 -9.310 1.00 83.12 265 PRO A N 1
ATOM 2139 C CA . PRO A 1 265 ? -0.783 3.939 -9.338 1.00 83.12 265 PRO A CA 1
ATOM 2140 C C . PRO A 1 265 ? -0.123 3.742 -7.969 1.00 83.12 265 PRO A C 1
ATOM 2142 O O . PRO A 1 265 ? -0.664 4.112 -6.929 1.00 83.12 265 PRO A O 1
ATOM 2145 N N . GLY A 1 266 ? 1.093 3.194 -7.975 1.00 77.38 266 GLY A N 1
ATOM 2146 C CA . GLY A 1 266 ? 1.764 2.733 -6.755 1.00 77.38 266 GLY A CA 1
ATOM 2147 C C . GLY A 1 266 ? 1.644 1.223 -6.525 1.00 77.38 266 GLY A C 1
ATOM 2148 O O . GLY A 1 266 ? 2.270 0.721 -5.593 1.00 77.38 266 GLY A O 1
ATOM 2149 N N . GLY A 1 267 ? 0.898 0.515 -7.380 1.00 81.25 267 GLY A N 1
ATOM 2150 C CA . GLY A 1 267 ? 0.908 -0.942 -7.503 1.00 81.25 267 GLY A CA 1
ATOM 2151 C C . GLY A 1 267 ? 2.173 -1.522 -8.152 1.00 81.25 267 GLY A C 1
ATOM 2152 O O . GLY A 1 267 ? 3.075 -0.807 -8.604 1.00 81.25 267 GLY A O 1
ATOM 2153 N N . LEU A 1 268 ? 2.243 -2.850 -8.167 1.00 86.50 268 LEU A N 1
ATOM 2154 C CA . LEU A 1 268 ? 3.279 -3.654 -8.804 1.00 86.50 268 LEU A CA 1
ATOM 2155 C C . LEU A 1 268 ? 2.909 -4.078 -10.237 1.00 86.50 268 LEU A C 1
ATOM 2157 O O . LEU A 1 268 ? 3.825 -4.335 -11.028 1.00 86.50 268 LEU A O 1
ATOM 2161 N N . GLY A 1 269 ? 1.612 -4.157 -10.553 1.00 88.38 269 GLY A N 1
ATOM 2162 C CA . GLY A 1 269 ? 1.077 -4.727 -11.789 1.00 88.38 269 GLY A CA 1
ATOM 2163 C C . GLY A 1 269 ? -0.237 -4.088 -12.242 1.00 88.38 269 GLY A C 1
ATOM 2164 O O . GLY A 1 269 ? -0.320 -2.868 -12.356 1.00 88.38 269 GLY A O 1
ATOM 2165 N N . GLY A 1 270 ? -1.209 -4.932 -12.605 1.00 91.25 270 GLY A N 1
ATOM 2166 C CA . GLY A 1 270 ? -2.558 -4.528 -13.010 1.00 91.25 270 GLY A CA 1
ATOM 2167 C C . GLY A 1 270 ? -3.428 -4.286 -11.782 1.00 91.25 270 GLY A C 1
ATOM 2168 O O . GLY A 1 270 ? -3.165 -3.361 -11.021 1.00 91.25 270 GLY A O 1
ATOM 2169 N N . PHE A 1 271 ? -4.426 -5.140 -11.546 1.00 96.12 271 PHE A N 1
ATOM 2170 C CA . PHE A 1 271 ? -5.025 -5.197 -10.211 1.00 96.12 271 PHE A CA 1
ATOM 2171 C C . PHE A 1 271 ? -3.987 -5.665 -9.183 1.00 96.12 271 PHE A C 1
ATOM 2173 O O . PHE A 1 271 ? -3.370 -6.715 -9.339 1.00 96.12 271 PHE A O 1
ATOM 2180 N N . ASP A 1 272 ? -3.834 -4.903 -8.109 1.00 97.75 272 ASP A N 1
ATOM 2181 C CA . ASP A 1 272 ? -3.037 -5.226 -6.932 1.00 97.75 272 ASP A CA 1
ATOM 2182 C C . ASP A 1 272 ? -3.969 -5.381 -5.719 1.00 97.75 272 ASP A C 1
ATOM 2184 O O . ASP A 1 272 ? -4.937 -4.634 -5.581 1.00 97.75 272 ASP A O 1
ATOM 2188 N N . ILE A 1 273 ? -3.660 -6.283 -4.782 1.00 98.06 273 ILE A N 1
ATOM 2189 C CA . ILE A 1 273 ? -4.424 -6.424 -3.533 1.00 98.06 273 ILE A CA 1
ATOM 2190 C C . ILE A 1 273 ? -3.996 -5.337 -2.538 1.00 98.06 273 ILE A C 1
ATOM 2192 O O . ILE A 1 273 ? -2.802 -5.157 -2.262 1.00 98.06 273 ILE A O 1
ATOM 2196 N N . TYR A 1 274 ? -4.977 -4.659 -1.947 1.00 94.94 274 TYR A N 1
ATOM 2197 C CA . TYR A 1 274 ? -4.828 -3.670 -0.883 1.00 94.94 274 TYR A CA 1
ATOM 2198 C C . TYR A 1 274 ? -5.591 -4.104 0.372 1.00 94.94 274 TYR A C 1
ATOM 2200 O O . TYR A 1 274 ? -6.535 -4.894 0.314 1.00 94.94 274 TYR A O 1
ATOM 2208 N N . LYS A 1 275 ? -5.199 -3.540 1.518 1.00 90.88 275 LYS A N 1
ATOM 2209 C CA . LYS A 1 275 ? -6.030 -3.512 2.726 1.00 90.88 275 LYS A CA 1
ATOM 2210 C C . LYS A 1 275 ? -6.178 -2.093 3.258 1.00 90.88 275 LYS A C 1
ATOM 2212 O O . LYS A 1 275 ? -5.200 -1.351 3.285 1.00 90.88 275 LYS A O 1
ATOM 2217 N N . ALA A 1 276 ? -7.361 -1.742 3.727 1.00 78.06 276 ALA A N 1
ATOM 2218 C CA . ALA A 1 276 ? -7.645 -0.532 4.483 1.00 78.06 276 ALA A CA 1
ATOM 2219 C C . ALA A 1 276 ? -8.121 -0.909 5.892 1.00 78.06 276 ALA A C 1
ATOM 2221 O O . ALA A 1 276 ? -8.632 -2.008 6.111 1.00 78.06 276 ALA A O 1
ATOM 2222 N N . TYR A 1 277 ? -7.955 0.005 6.843 1.00 72.75 277 TYR A N 1
ATOM 2223 C CA . TYR A 1 277 ? -8.498 -0.139 8.193 1.00 72.75 277 TYR A CA 1
ATOM 2224 C C . TYR A 1 277 ? -9.663 0.828 8.364 1.00 72.75 277 TYR A C 1
ATOM 2226 O O . TYR A 1 277 ? -9.513 2.006 8.052 1.00 72.75 277 TYR A O 1
ATOM 2234 N N . TYR A 1 278 ? -10.807 0.346 8.833 1.00 70.88 278 TYR A N 1
ATOM 2235 C CA . TYR A 1 278 ? -11.943 1.187 9.183 1.00 70.88 278 TYR A CA 1
ATOM 2236 C C . TYR A 1 278 ? -11.675 1.887 10.518 1.00 70.88 278 TYR A C 1
ATOM 2238 O O . TYR A 1 278 ? -11.341 1.247 11.517 1.00 70.88 278 TYR A O 1
ATOM 2246 N N . ASP A 1 279 ? -11.808 3.207 10.527 1.00 59.34 279 ASP A N 1
ATOM 2247 C CA . ASP A 1 279 ? -11.666 4.052 11.702 1.00 59.34 279 ASP A CA 1
ATOM 2248 C C . ASP A 1 279 ? -13.056 4.405 12.252 1.00 59.34 279 ASP A C 1
ATOM 2250 O O . ASP A 1 279 ? -13.798 5.209 11.682 1.00 59.34 279 ASP A O 1
ATOM 2254 N N . ASN A 1 280 ? -13.396 3.800 13.393 1.00 48.97 280 ASN A N 1
ATOM 2255 C CA . ASN A 1 280 ? -14.660 4.026 14.094 1.00 48.97 280 ASN A CA 1
ATOM 2256 C C . ASN A 1 280 ? -14.790 5.442 14.692 1.00 48.97 280 ASN A C 1
ATOM 2258 O O . ASN A 1 280 ? -15.911 5.860 14.981 1.00 48.97 280 ASN A O 1
ATOM 2262 N N . GLU A 1 281 ? -13.693 6.185 14.893 1.00 47.09 281 GLU A N 1
ATOM 2263 C CA . GLU A 1 281 ? -13.755 7.568 15.390 1.00 47.09 281 GLU A CA 1
ATOM 2264 C C . GLU A 1 281 ? -14.178 8.539 14.281 1.00 47.09 281 GLU A C 1
ATOM 2266 O O . GLU A 1 281 ? -14.943 9.474 14.527 1.00 47.09 281 GLU A O 1
ATOM 2271 N N . THR A 1 282 ? -13.708 8.311 13.050 1.00 49.81 282 THR A N 1
ATOM 2272 C CA . THR A 1 282 ? -13.995 9.176 11.891 1.00 49.81 282 THR A CA 1
ATOM 2273 C C . THR A 1 282 ? -15.078 8.637 10.953 1.00 49.81 282 THR A C 1
ATOM 2275 O O . THR A 1 282 ? -15.538 9.377 10.086 1.00 49.81 282 THR A O 1
ATOM 2278 N N . ASN A 1 283 ? -15.528 7.389 11.139 1.00 60.28 283 ASN A N 1
ATOM 2279 C CA . ASN A 1 283 ? -16.433 6.655 10.240 1.00 60.28 283 ASN A CA 1
ATOM 2280 C C . ASN A 1 283 ? -15.941 6.616 8.784 1.00 60.28 283 ASN A C 1
ATOM 2282 O O . ASN A 1 283 ? -16.715 6.772 7.838 1.00 60.28 283 ASN A O 1
ATOM 2286 N N . SER A 1 284 ? -14.634 6.430 8.606 1.00 69.94 284 SER A N 1
ATOM 2287 C CA . SER A 1 284 ? -13.987 6.385 7.295 1.00 69.94 284 SER A CA 1
ATOM 2288 C C . SER A 1 284 ? -12.904 5.312 7.255 1.00 69.94 284 SER A C 1
ATOM 2290 O O . SER A 1 284 ? -12.510 4.769 8.285 1.00 69.94 284 SER A O 1
ATOM 2292 N N . PHE A 1 285 ? -12.418 4.984 6.062 1.00 75.44 285 PHE A N 1
ATOM 2293 C CA . PHE A 1 285 ? -11.256 4.114 5.921 1.00 75.44 285 PHE A CA 1
ATOM 2294 C C . PHE A 1 285 ? -9.955 4.917 5.997 1.00 75.44 285 PHE A C 1
ATOM 2296 O O . PHE A 1 285 ? -9.853 6.017 5.461 1.00 75.44 285 PHE A O 1
ATOM 2303 N N . LEU A 1 286 ? -8.933 4.340 6.624 1.00 70.81 286 LEU A N 1
ATOM 2304 C CA . LEU A 1 286 ? -7.553 4.797 6.504 1.00 70.81 286 LEU A CA 1
ATOM 2305 C C . LEU A 1 286 ? -6.980 4.431 5.127 1.00 70.81 286 LEU A C 1
ATOM 2307 O O . LEU A 1 286 ? -7.451 3.499 4.471 1.00 70.81 286 LEU A O 1
ATOM 2311 N N . ASP A 1 287 ? -5.926 5.139 4.724 1.00 75.88 287 ASP A N 1
ATOM 2312 C CA . ASP A 1 287 ? -5.279 4.967 3.423 1.00 75.88 287 ASP A CA 1
ATOM 2313 C C . ASP A 1 287 ? -4.904 3.502 3.113 1.00 75.88 287 ASP A C 1
ATOM 2315 O O . ASP A 1 287 ? -4.216 2.851 3.911 1.00 75.88 287 ASP A O 1
ATOM 2319 N N . PRO A 1 288 ? -5.314 2.971 1.942 1.00 80.06 288 PRO A N 1
ATOM 2320 C CA . PRO A 1 288 ? -5.067 1.584 1.580 1.00 80.06 288 PRO A CA 1
ATOM 2321 C C . PRO A 1 288 ? -3.585 1.224 1.434 1.00 80.06 288 PRO A C 1
ATOM 2323 O O . PRO A 1 288 ? -2.821 1.828 0.680 1.00 80.06 288 PRO A O 1
ATOM 2326 N N . ILE A 1 289 ? -3.197 0.138 2.094 1.00 82.75 289 ILE A N 1
ATOM 2327 C CA . ILE A 1 289 ? -1.851 -0.426 2.104 1.00 82.75 289 ILE A CA 1
ATOM 2328 C C . ILE A 1 289 ? -1.782 -1.561 1.072 1.00 82.75 289 ILE A C 1
ATOM 2330 O O . ILE A 1 289 ? -2.338 -2.638 1.295 1.00 82.75 289 ILE A O 1
ATOM 2334 N N . ASN A 1 290 ? -1.054 -1.347 -0.031 1.00 86.38 290 ASN A N 1
ATOM 2335 C CA . ASN A 1 290 ? -0.743 -2.379 -1.034 1.00 86.38 290 ASN A CA 1
ATOM 2336 C C . ASN A 1 290 ? -0.053 -3.580 -0.357 1.00 86.38 290 ASN A C 1
ATOM 2338 O O . ASN A 1 290 ? 0.958 -3.388 0.331 1.00 86.38 290 ASN A O 1
ATOM 2342 N N . LEU A 1 291 ? -0.565 -4.806 -0.530 1.00 87.38 291 LEU A N 1
ATOM 2343 C CA . LEU A 1 291 ? -0.029 -6.006 0.126 1.00 87.38 291 LEU A CA 1
ATOM 2344 C C . LEU A 1 291 ? 1.354 -6.430 -0.396 1.00 87.38 291 LEU A C 1
ATOM 2346 O O . LEU A 1 291 ? 2.117 -7.034 0.351 1.00 87.38 291 LEU A O 1
ATOM 2350 N N . GLY A 1 292 ? 1.756 -6.057 -1.606 1.00 87.88 292 GLY A N 1
ATOM 2351 C CA . GLY A 1 292 ? 3.094 -6.343 -2.120 1.00 87.88 292 GLY A CA 1
ATOM 2352 C C . GLY A 1 292 ? 3.409 -7.841 -2.220 1.00 87.88 292 GLY A C 1
ATOM 2353 O O . GLY A 1 292 ? 2.527 -8.697 -2.239 1.00 87.88 292 GLY A O 1
ATOM 2354 N N . VAL A 1 293 ? 4.692 -8.187 -2.324 1.00 88.62 293 VAL A N 1
ATOM 2355 C CA . VAL A 1 293 ? 5.100 -9.561 -2.657 1.00 88.62 293 VAL A CA 1
ATOM 2356 C C . VAL A 1 293 ? 4.978 -10.504 -1.444 1.00 88.62 293 VAL A C 1
ATOM 2358 O O . VAL A 1 293 ? 5.410 -10.145 -0.346 1.00 88.62 293 VAL A O 1
ATOM 2361 N N . PRO A 1 294 ? 4.443 -11.732 -1.617 1.00 92.31 294 PRO A N 1
ATOM 2362 C CA . PRO A 1 294 ? 4.073 -12.369 -2.878 1.00 92.31 294 PRO A CA 1
ATOM 2363 C C . PRO A 1 294 ? 2.568 -12.351 -3.178 1.00 92.31 294 PRO A C 1
ATOM 2365 O O . PRO A 1 294 ? 2.173 -12.980 -4.155 1.00 92.31 294 PRO A O 1
ATOM 2368 N N . PHE A 1 295 ? 1.742 -11.640 -2.401 1.00 94.19 295 PHE A N 1
ATOM 2369 C CA . PHE A 1 295 ? 0.317 -11.448 -2.710 1.00 94.19 295 PHE A CA 1
ATOM 2370 C C . PHE A 1 295 ? 0.120 -10.750 -4.055 1.00 94.19 295 PHE A C 1
ATOM 2372 O O . PHE A 1 295 ? -0.703 -11.191 -4.843 1.00 94.19 295 PHE A O 1
ATOM 2379 N N . ASN A 1 296 ? 0.976 -9.775 -4.360 1.00 95.75 296 ASN A N 1
ATOM 2380 C CA . ASN A 1 296 ? 0.947 -9.002 -5.594 1.00 95.75 296 ASN A CA 1
ATOM 2381 C C . ASN A 1 296 ? 2.129 -9.336 -6.525 1.00 95.75 296 ASN A C 1
ATOM 2383 O O . ASN A 1 296 ? 3.186 -9.829 -6.099 1.00 95.75 296 ASN A O 1
ATOM 2387 N N . SER A 1 297 ? 1.957 -9.046 -7.811 1.00 95.06 297 SER A N 1
ATOM 2388 C CA . SER A 1 297 ? 2.859 -9.367 -8.915 1.00 95.06 297 SER A CA 1
ATOM 2389 C C . SER A 1 297 ? 2.790 -8.317 -10.033 1.00 95.06 297 SER A C 1
ATOM 2391 O O . SER A 1 297 ? 1.988 -7.398 -9.958 1.00 95.06 297 SER A O 1
ATOM 2393 N N . PRO A 1 298 ? 3.622 -8.423 -11.087 1.00 94.25 298 PRO A N 1
ATOM 2394 C CA . PRO A 1 298 ? 3.524 -7.550 -12.260 1.00 94.25 298 PRO A CA 1
ATOM 2395 C C . PRO A 1 298 ? 2.322 -7.815 -13.183 1.00 94.25 298 PRO A C 1
ATOM 2397 O O . PRO A 1 298 ? 2.297 -7.284 -14.295 1.00 94.25 298 PRO A O 1
ATOM 2400 N N . ASP A 1 299 ? 1.398 -8.689 -12.788 1.00 93.62 299 ASP A N 1
ATOM 2401 C CA . ASP A 1 299 ? 0.177 -9.078 -13.501 1.00 93.62 299 ASP A CA 1
ATOM 2402 C C . ASP A 1 299 ? -1.054 -8.713 -12.631 1.00 93.62 299 ASP A C 1
ATOM 2404 O O . ASP A 1 299 ? -0.961 -7.739 -11.890 1.00 93.62 299 ASP A O 1
ATOM 2408 N N . ASP A 1 300 ? -2.200 -9.398 -12.738 1.00 95.56 300 ASP A N 1
ATOM 2409 C CA . ASP A 1 300 ? -3.389 -9.113 -11.915 1.00 95.56 300 ASP A CA 1
ATOM 2410 C C . ASP A 1 300 ? -3.478 -10.051 -10.701 1.00 95.56 300 ASP A C 1
ATOM 2412 O O . ASP A 1 300 ? -3.414 -11.279 -10.840 1.00 95.56 300 ASP A O 1
ATOM 2416 N N . ASP A 1 301 ? -3.708 -9.467 -9.527 1.00 97.81 301 ASP A N 1
ATOM 2417 C CA . ASP A 1 301 ? -3.879 -10.109 -8.225 1.00 97.81 301 ASP A CA 1
ATOM 2418 C C . ASP A 1 301 ? -5.084 -9.507 -7.491 1.00 97.81 301 ASP A C 1
ATOM 2420 O O . ASP A 1 301 ? -5.172 -8.297 -7.284 1.00 97.81 301 ASP A O 1
ATOM 2424 N N . PHE A 1 302 ? -6.049 -10.346 -7.113 1.00 97.75 302 PHE A N 1
ATOM 2425 C CA . PHE A 1 302 ? -7.350 -9.882 -6.631 1.00 97.75 302 PHE A CA 1
ATOM 2426 C C . PHE A 1 302 ? -8.094 -10.918 -5.780 1.00 97.75 302 PHE A C 1
ATOM 2428 O O . PHE A 1 302 ? -7.650 -12.054 -5.598 1.00 97.75 302 PHE A O 1
ATOM 2435 N N . MET A 1 303 ? -9.256 -10.511 -5.259 1.00 97.00 303 MET A N 1
ATOM 2436 C CA . MET A 1 303 ? -10.151 -11.328 -4.436 1.00 97.00 303 MET A CA 1
ATOM 2437 C C . MET A 1 303 ? -9.439 -11.972 -3.240 1.00 97.00 303 MET A C 1
ATOM 2439 O O . MET A 1 303 ? -9.382 -13.195 -3.118 1.00 97.00 303 MET A O 1
ATOM 2443 N N . PHE A 1 304 ? -8.865 -11.154 -2.360 1.00 98.12 304 PHE A N 1
ATOM 2444 C CA . PHE A 1 304 ? -8.338 -11.649 -1.090 1.00 98.12 304 PHE A CA 1
ATOM 2445 C C . PHE A 1 304 ? -9.481 -11.898 -0.101 1.00 98.12 304 PHE A C 1
ATOM 2447 O O . PHE A 1 304 ? -10.323 -11.027 0.086 1.00 98.12 304 PHE A O 1
ATOM 2454 N N . ALA A 1 305 ? -9.483 -13.056 0.556 1.00 97.62 305 ALA A N 1
ATOM 2455 C CA . ALA A 1 305 ? -10.397 -13.376 1.649 1.00 97.62 305 ALA A CA 1
ATOM 2456 C C . ALA A 1 305 ? -9.658 -14.147 2.753 1.00 97.62 305 ALA A C 1
ATOM 2458 O O . ALA A 1 305 ? -9.052 -15.185 2.472 1.00 97.62 305 ALA A O 1
ATOM 2459 N N . SER A 1 306 ? -9.702 -13.658 3.996 1.00 94.88 306 SER A N 1
ATOM 2460 C CA . SER A 1 306 ? -9.141 -14.349 5.165 1.00 94.88 306 SER A CA 1
ATOM 2461 C C . SER A 1 306 ? -10.202 -15.161 5.902 1.00 94.88 306 SER A C 1
ATOM 2463 O O . SER A 1 306 ? -11.292 -14.684 6.191 1.00 94.88 306 SER A O 1
ATOM 2465 N N . ASP A 1 307 ? -9.855 -16.396 6.242 1.00 89.88 307 ASP A N 1
ATOM 2466 C CA . ASP A 1 307 ? -10.613 -17.269 7.126 1.00 89.88 307 ASP A CA 1
ATOM 2467 C C . ASP A 1 307 ? -9.789 -17.486 8.400 1.00 89.88 307 ASP A C 1
ATOM 2469 O O . ASP A 1 307 ? -8.983 -18.415 8.524 1.00 89.88 307 ASP A O 1
ATOM 2473 N N . ASP A 1 308 ? -9.985 -16.575 9.351 1.00 82.69 308 ASP A N 1
ATOM 2474 C CA . ASP A 1 308 ? -9.264 -16.546 10.625 1.00 82.69 308 ASP A CA 1
ATOM 2475 C C . ASP A 1 308 ? -9.729 -17.657 11.602 1.00 82.69 308 ASP A C 1
ATOM 2477 O O . ASP A 1 308 ? -9.127 -17.857 12.664 1.00 82.69 308 ASP A O 1
ATOM 2481 N N . PHE A 1 309 ? -10.771 -18.423 11.240 1.00 79.94 309 PHE A N 1
ATOM 2482 C CA . PHE A 1 309 ? -11.208 -19.624 11.962 1.00 79.94 309 PHE A CA 1
ATOM 2483 C C . PHE A 1 309 ? -10.424 -20.866 11.529 1.00 79.94 309 PHE A C 1
ATOM 2485 O O . PHE A 1 309 ? -10.025 -21.661 12.380 1.00 79.94 309 PHE A O 1
ATOM 2492 N N . ASN A 1 310 ? -10.188 -21.020 10.223 1.00 85.81 310 ASN A N 1
ATOM 2493 C CA . ASN A 1 310 ? -9.414 -22.122 9.642 1.00 85.81 310 ASN A CA 1
ATOM 2494 C C . ASN A 1 310 ? -7.911 -21.811 9.488 1.00 85.81 310 ASN A C 1
ATOM 2496 O O . ASN A 1 310 ? -7.161 -22.663 9.008 1.00 85.81 310 ASN A O 1
ATOM 2500 N N . GLU A 1 311 ? -7.475 -20.612 9.883 1.00 88.69 311 GLU A N 1
ATOM 2501 C CA . GLU A 1 311 ? -6.099 -20.104 9.761 1.00 88.69 311 GLU A CA 1
ATOM 2502 C C . GLU A 1 311 ? -5.558 -20.160 8.317 1.00 88.69 311 GLU A C 1
ATOM 2504 O O . GLU A 1 311 ? -4.414 -20.558 8.044 1.00 88.69 311 GLU A O 1
ATOM 2509 N N . VAL A 1 312 ? -6.399 -19.754 7.361 1.00 94.25 312 VAL A N 1
ATOM 2510 C CA . VAL A 1 312 ? -6.067 -19.699 5.931 1.00 94.25 312 VAL A CA 1
ATOM 2511 C C . VAL A 1 312 ? -6.554 -18.412 5.281 1.00 94.25 312 VAL A C 1
ATOM 2513 O O . VAL A 1 312 ? -7.488 -17.775 5.748 1.00 94.25 312 VAL A O 1
ATOM 2516 N N . ALA A 1 313 ? -5.923 -18.029 4.178 1.00 96.56 313 ALA A N 1
ATOM 2517 C CA . ALA A 1 313 ? -6.436 -16.999 3.287 1.00 96.56 313 ALA A CA 1
ATOM 2518 C C . ALA A 1 313 ? -6.429 -17.508 1.848 1.00 96.56 313 ALA A C 1
ATOM 2520 O O . ALA A 1 313 ? -5.625 -18.368 1.469 1.00 96.56 313 ALA A O 1
ATOM 2521 N N . PHE A 1 314 ? -7.332 -16.952 1.055 1.00 98.06 314 PHE A N 1
ATOM 2522 C CA . PHE A 1 314 ? -7.486 -17.225 -0.361 1.00 98.06 314 PHE A CA 1
ATOM 2523 C C . PHE A 1 314 ? -7.205 -15.948 -1.146 1.00 98.06 314 PHE A C 1
ATOM 2525 O O . PHE A 1 314 ? -7.623 -14.870 -0.731 1.00 98.06 314 PHE A O 1
ATOM 2532 N N . PHE A 1 315 ? -6.521 -16.062 -2.280 1.00 98.25 315 PHE A N 1
ATOM 2533 C CA . PHE A 1 315 ? -6.447 -14.988 -3.271 1.00 98.25 315 PHE A CA 1
ATOM 2534 C C . PHE A 1 315 ? -6.305 -15.555 -4.681 1.00 98.25 315 PHE A C 1
ATOM 2536 O O . PHE A 1 315 ? -5.887 -16.701 -4.871 1.00 98.25 315 PHE A O 1
ATOM 2543 N N . THR A 1 316 ? -6.660 -14.750 -5.675 1.00 98.00 316 THR A N 1
ATOM 2544 C CA . THR A 1 316 ? -6.620 -15.117 -7.089 1.00 98.00 316 THR A CA 1
ATOM 2545 C C . THR A 1 316 ? -5.550 -14.310 -7.815 1.00 98.00 316 THR A C 1
ATOM 2547 O O . THR A 1 316 ? -5.381 -13.124 -7.555 1.00 98.00 316 THR A O 1
ATOM 2550 N N . SER A 1 317 ? -4.836 -14.945 -8.745 1.00 97.06 317 SER A N 1
ATOM 2551 C CA . SER A 1 317 ? -3.867 -14.284 -9.625 1.00 97.06 317 SER A CA 1
ATOM 2552 C C . SER A 1 317 ? -3.914 -14.848 -11.040 1.00 97.06 317 SER A C 1
ATOM 2554 O O . SER A 1 317 ? -4.248 -16.023 -11.236 1.00 97.06 317 SER A O 1
ATOM 2556 N N . ASN A 1 318 ? -3.498 -14.054 -12.029 1.00 94.19 318 ASN A N 1
ATOM 2557 C CA . ASN A 1 318 ? -3.189 -14.540 -13.377 1.00 94.19 318 ASN A CA 1
ATOM 2558 C C . ASN A 1 318 ? -1.678 -14.593 -13.712 1.00 94.19 318 ASN A C 1
ATOM 2560 O O . ASN A 1 318 ? -1.319 -14.940 -14.838 1.00 94.19 318 ASN A O 1
ATOM 2564 N N . ARG A 1 319 ? -0.778 -14.380 -12.736 1.00 92.69 319 ARG A N 1
ATOM 2565 C CA . ARG A 1 319 ? 0.697 -14.418 -12.912 1.00 92.69 319 ARG A CA 1
ATOM 2566 C C . ARG A 1 319 ? 1.261 -15.698 -13.552 1.00 92.69 319 ARG A C 1
ATOM 2568 O O . ARG A 1 319 ? 2.298 -15.675 -14.215 1.00 92.69 319 ARG A O 1
ATOM 2575 N N . GLU A 1 320 ? 0.590 -16.831 -13.337 1.00 90.31 320 GLU A N 1
ATOM 2576 C CA . GLU A 1 320 ? 0.954 -18.166 -13.846 1.00 90.31 320 GLU A CA 1
ATOM 2577 C C . GLU A 1 320 ? 0.037 -18.640 -14.991 1.00 90.31 320 GLU A C 1
ATOM 2579 O O . GLU A 1 320 ? 0.155 -19.772 -15.468 1.00 90.31 320 GLU A O 1
ATOM 2584 N N . THR A 1 321 ? -0.898 -17.802 -15.442 1.00 90.94 321 THR A N 1
ATOM 2585 C CA . THR A 1 321 ? -1.928 -18.158 -16.426 1.00 90.94 321 THR A CA 1
ATOM 2586 C C . THR A 1 321 ? -2.067 -17.089 -17.519 1.00 90.94 321 THR A C 1
ATOM 2588 O O . THR A 1 321 ? -1.248 -16.183 -17.656 1.00 90.94 321 THR A O 1
ATOM 2591 N N . CYS A 1 322 ? -3.033 -17.269 -18.421 1.00 83.94 322 CYS A N 1
ATOM 2592 C CA . CYS A 1 322 ? -3.353 -16.326 -19.490 1.00 83.94 322 CYS A CA 1
ATOM 2593 C C . CYS A 1 322 ? -4.767 -16.601 -20.030 1.00 83.94 322 CYS A C 1
ATOM 2595 O O . CYS A 1 322 ? -5.284 -17.713 -19.879 1.00 83.94 322 CYS A O 1
ATOM 2597 N N . GLY A 1 323 ? -5.374 -15.596 -20.672 1.00 84.31 323 GLY A N 1
ATOM 2598 C CA . GLY A 1 323 ? -6.784 -15.647 -21.076 1.00 84.31 323 GLY A CA 1
ATOM 2599 C C . GLY A 1 323 ? -7.706 -15.774 -19.860 1.00 84.31 323 GLY A C 1
ATOM 2600 O O . GLY A 1 323 ? -7.368 -15.297 -18.781 1.00 84.31 323 GLY A O 1
ATOM 2601 N N . ASP A 1 324 ? -8.821 -16.485 -20.013 1.00 86.50 324 ASP A N 1
ATOM 2602 C CA . ASP A 1 324 ? -9.841 -16.643 -18.960 1.00 86.50 324 ASP A CA 1
ATOM 2603 C C . ASP A 1 324 ? -9.439 -17.616 -17.833 1.00 86.50 324 ASP A C 1
ATOM 2605 O O . ASP A 1 324 ? -10.201 -17.852 -16.892 1.00 86.50 324 ASP A O 1
ATOM 2609 N N . SER A 1 325 ? -8.237 -18.198 -17.916 1.00 91.38 325 SER A N 1
ATOM 2610 C CA . SER A 1 325 ? -7.671 -19.033 -16.857 1.00 91.38 325 SER A CA 1
ATOM 2611 C C . SER A 1 325 ? -7.074 -18.188 -15.736 1.00 91.38 325 SER A C 1
ATOM 2613 O O . SER A 1 325 ? -6.207 -17.353 -15.987 1.00 91.38 325 SER A O 1
ATOM 2615 N N . LEU A 1 326 ? -7.419 -18.520 -14.496 1.00 95.44 326 LEU A N 1
ATOM 2616 C CA . LEU A 1 326 ? -6.883 -17.933 -13.267 1.00 95.44 326 LEU A CA 1
ATOM 2617 C C . LEU A 1 326 ? -6.277 -19.024 -12.376 1.00 95.44 326 LEU A C 1
ATOM 2619 O O . LEU A 1 326 ? -6.549 -20.214 -12.564 1.00 95.44 326 LEU A O 1
ATOM 2623 N N . MET A 1 327 ? -5.473 -18.624 -11.396 1.00 96.94 327 MET A N 1
ATOM 2624 C CA . MET A 1 327 ? -4.985 -19.484 -10.321 1.00 96.94 327 MET A CA 1
ATOM 2625 C C . MET A 1 327 ? -5.531 -18.974 -8.986 1.00 96.94 327 MET A C 1
ATOM 2627 O O . MET A 1 327 ? -5.287 -17.823 -8.630 1.00 96.94 327 MET A O 1
ATOM 2631 N N . VAL A 1 328 ? -6.245 -19.826 -8.250 1.00 97.88 328 VAL A N 1
ATOM 2632 C CA . VAL A 1 328 ? -6.625 -19.563 -6.854 1.00 97.88 328 VAL A CA 1
ATOM 2633 C C . VAL A 1 328 ? -5.576 -20.197 -5.949 1.00 97.88 328 VAL A C 1
ATOM 2635 O O . VAL A 1 328 ? -5.242 -21.375 -6.107 1.00 97.88 328 VAL A O 1
ATOM 2638 N N . TYR A 1 329 ? -5.053 -19.420 -5.009 1.00 97.69 329 TYR A N 1
ATOM 2639 C CA . TYR A 1 329 ? -4.077 -19.850 -4.017 1.00 97.69 329 TYR A CA 1
ATOM 2640 C C . TYR A 1 329 ? -4.761 -19.942 -2.663 1.00 97.69 329 TYR A C 1
ATOM 2642 O O . TYR A 1 329 ? -5.448 -19.007 -2.255 1.00 97.69 329 TYR A O 1
ATOM 2650 N N . LYS A 1 330 ? -4.515 -21.036 -1.944 1.00 97.25 330 LYS A N 1
ATOM 2651 C CA . LYS A 1 330 ? -4.834 -21.164 -0.521 1.00 97.25 330 LYS A CA 1
ATOM 2652 C C . LYS A 1 330 ? -3.529 -21.120 0.257 1.00 97.25 330 LYS A C 1
ATOM 2654 O O . LYS A 1 330 ? -2.654 -21.960 0.038 1.00 97.25 330 LYS A O 1
ATOM 2659 N N . VAL A 1 331 ? -3.385 -20.154 1.153 1.00 95.31 331 VAL A N 1
ATOM 2660 C CA . VAL A 1 331 ? -2.182 -19.960 1.976 1.00 95.31 331 VAL A CA 1
ATOM 2661 C C . VAL A 1 331 ? -2.521 -20.060 3.456 1.00 95.31 331 VAL A C 1
ATOM 2663 O O . VAL A 1 331 ? -3.657 -19.796 3.846 1.00 95.31 331 VAL A O 1
ATOM 2666 N N . ARG A 1 332 ? -1.549 -20.421 4.299 1.00 92.81 332 ARG A N 1
ATOM 2667 C CA . ARG A 1 332 ? -1.704 -20.294 5.756 1.00 92.81 332 ARG A CA 1
ATOM 2668 C C . ARG A 1 332 ? -1.735 -18.815 6.143 1.00 92.81 332 ARG A C 1
ATOM 2670 O O . ARG A 1 332 ? -0.899 -18.043 5.674 1.00 92.81 332 ARG A O 1
ATOM 2677 N N . TRP A 1 333 ? -2.676 -18.427 6.998 1.00 87.06 333 TRP A N 1
ATOM 2678 C CA . TRP A 1 333 ? -2.903 -17.039 7.400 1.00 87.06 333 TRP A CA 1
ATOM 2679 C C . TRP A 1 333 ? -3.434 -16.961 8.830 1.00 87.06 333 TRP A C 1
ATOM 2681 O O . TRP A 1 333 ? -4.364 -17.666 9.187 1.00 87.06 333 TRP A O 1
ATOM 2691 N N . ASN A 1 334 ? -2.857 -16.090 9.652 1.00 75.19 334 ASN A N 1
ATOM 2692 C CA . ASN A 1 334 ? -3.228 -15.922 11.061 1.00 75.19 334 ASN A CA 1
ATOM 2693 C C . ASN A 1 334 ? -3.385 -14.441 11.457 1.00 75.19 334 ASN A C 1
ATOM 2695 O O . ASN A 1 334 ? -3.195 -14.088 12.621 1.00 75.19 334 ASN A O 1
ATOM 2699 N N . GLY A 1 335 ? -3.586 -13.551 10.477 1.00 65.44 335 GLY A N 1
ATOM 2700 C CA . GLY A 1 335 ? -3.637 -12.092 10.656 1.00 65.44 335 GLY A CA 1
ATOM 2701 C C . GLY A 1 335 ? -2.322 -11.406 11.073 1.00 65.44 335 GLY A C 1
ATOM 2702 O O . GLY A 1 335 ? -2.187 -10.198 10.896 1.00 65.44 335 GLY A O 1
ATOM 2703 N N . ARG A 1 336 ? -1.324 -12.143 11.585 1.00 54.53 336 ARG A N 1
ATOM 2704 C CA . ARG A 1 336 ? -0.090 -11.612 12.205 1.00 54.53 336 ARG A CA 1
ATOM 2705 C C . ARG A 1 336 ? 1.143 -11.637 11.282 1.00 54.53 336 ARG A C 1
ATOM 2707 O O . ARG A 1 336 ? 2.275 -11.599 11.759 1.00 54.53 336 ARG A O 1
ATOM 2714 N N . GLN A 1 337 ? 0.963 -11.724 9.963 1.00 59.47 337 GLN A N 1
ATOM 2715 C CA . GLN A 1 337 ? 2.091 -11.803 9.026 1.00 59.47 337 GLN A CA 1
ATOM 2716 C C . GLN A 1 337 ? 2.856 -10.473 8.920 1.00 59.47 337 GLN A C 1
ATOM 2718 O O . GLN A 1 337 ? 2.266 -9.403 8.763 1.00 59.47 337 GLN A O 1
ATOM 2723 N N . VAL A 1 338 ? 4.190 -10.551 8.937 1.00 52.53 338 VAL A N 1
ATOM 2724 C CA . VAL A 1 338 ? 5.115 -9.410 8.822 1.00 52.53 338 VAL A CA 1
ATOM 2725 C C . VAL A 1 338 ? 5.900 -9.518 7.513 1.00 52.53 338 VAL A C 1
ATOM 2727 O O . VAL A 1 338 ? 6.206 -10.623 7.060 1.00 52.53 338 VAL A O 1
ATOM 2730 N N . ARG A 1 339 ? 6.238 -8.377 6.893 1.00 59.22 339 ARG A N 1
ATOM 2731 C CA . ARG A 1 339 ? 7.155 -8.363 5.744 1.00 59.22 339 ARG A CA 1
ATOM 2732 C C . ARG A 1 339 ? 8.597 -8.358 6.226 1.00 59.22 339 ARG A C 1
ATOM 2734 O O . ARG A 1 339 ? 9.035 -7.394 6.854 1.00 59.22 339 ARG A O 1
ATOM 2741 N N . ASN A 1 340 ? 9.333 -9.396 5.866 1.00 54.28 340 ASN A N 1
ATOM 2742 C CA . ASN A 1 340 ? 10.757 -9.519 6.135 1.00 54.28 340 ASN A CA 1
ATOM 2743 C C . ASN A 1 340 ? 11.549 -8.722 5.098 1.00 54.28 340 ASN A C 1
ATOM 2745 O O . ASN A 1 340 ? 11.160 -8.690 3.931 1.00 54.28 340 ASN A O 1
ATOM 2749 N N . MET A 1 341 ? 12.653 -8.096 5.513 1.00 53.59 341 MET A N 1
ATOM 2750 C CA . MET A 1 341 ? 13.621 -7.521 4.575 1.00 53.59 341 MET A CA 1
ATOM 2751 C C . MET A 1 341 ? 14.159 -8.613 3.645 1.00 53.59 341 MET A C 1
ATOM 2753 O O . MET A 1 341 ? 14.348 -9.752 4.066 1.00 53.59 341 MET A O 1
ATOM 2757 N N . VAL A 1 342 ? 14.397 -8.251 2.390 1.00 51.44 342 VAL A N 1
ATOM 2758 C CA . VAL A 1 342 ? 14.971 -9.139 1.375 1.00 51.44 342 VAL A CA 1
ATOM 2759 C C . VAL A 1 342 ? 16.492 -9.037 1.395 1.00 51.44 342 VAL A C 1
ATOM 2761 O O . VAL A 1 342 ? 17.027 -7.945 1.201 1.00 51.44 342 VAL A O 1
ATOM 2764 N N . ASP A 1 343 ? 17.185 -10.166 1.569 1.00 45.81 343 ASP A N 1
ATOM 2765 C CA . ASP A 1 343 ? 18.655 -10.201 1.496 1.00 45.81 343 ASP A CA 1
ATOM 2766 C C . ASP A 1 343 ? 19.153 -10.249 0.036 1.00 45.81 343 ASP A C 1
ATOM 2768 O O . ASP A 1 343 ? 20.193 -9.678 -0.292 1.00 45.81 343 ASP A O 1
ATOM 2772 N N . ASP A 1 344 ? 18.414 -10.924 -0.858 1.00 54.62 344 ASP A N 1
ATOM 2773 C CA . ASP A 1 344 ? 18.748 -11.032 -2.282 1.00 54.62 344 ASP A CA 1
ATOM 2774 C C . ASP A 1 344 ? 17.508 -11.182 -3.191 1.00 54.62 344 ASP A C 1
ATOM 2776 O O . ASP A 1 344 ? 16.479 -11.735 -2.801 1.00 54.62 344 ASP A O 1
ATOM 2780 N N . MET A 1 345 ? 17.602 -10.724 -4.446 1.00 64.50 345 MET A N 1
ATOM 2781 C CA . MET A 1 345 ? 16.465 -10.709 -5.385 1.00 64.50 345 MET A CA 1
ATOM 2782 C C . MET A 1 345 ? 15.958 -12.106 -5.800 1.00 64.50 345 MET A C 1
ATOM 2784 O O . MET A 1 345 ? 14.828 -12.228 -6.278 1.00 64.50 345 MET A O 1
ATOM 2788 N N . ASN A 1 346 ? 16.716 -13.188 -5.579 1.00 63.44 346 ASN A N 1
ATOM 2789 C CA . ASN A 1 346 ? 16.190 -14.542 -5.773 1.00 63.44 346 ASN A CA 1
ATOM 2790 C C . ASN A 1 346 ? 15.165 -14.895 -4.690 1.00 63.44 346 ASN A C 1
ATOM 2792 O O . ASN A 1 346 ? 14.260 -15.674 -4.980 1.00 63.44 346 ASN A O 1
ATOM 2796 N N . GLN A 1 347 ? 15.248 -14.327 -3.479 1.00 68.00 347 GLN A N 1
ATOM 2797 C CA . GLN A 1 347 ? 14.205 -14.493 -2.457 1.00 68.00 347 GLN A CA 1
ATOM 2798 C C . GLN A 1 347 ? 12.859 -13.959 -2.965 1.00 68.00 347 GLN A C 1
ATOM 2800 O O . GLN A 1 347 ? 11.856 -14.666 -2.880 1.00 68.00 347 GLN A O 1
ATOM 2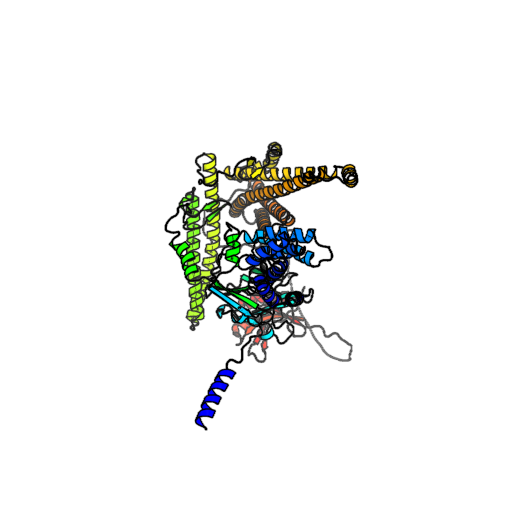805 N N . VAL A 1 348 ? 12.857 -12.776 -3.594 1.00 78.00 348 VAL A N 1
ATOM 2806 C CA . VAL A 1 348 ? 11.675 -12.180 -4.248 1.00 78.00 348 VAL A CA 1
ATOM 2807 C C . VAL A 1 348 ? 11.119 -13.128 -5.308 1.00 78.00 348 VAL A C 1
ATOM 2809 O O . VAL A 1 348 ? 9.953 -13.513 -5.245 1.00 78.00 348 VAL A O 1
ATOM 2812 N N . GLY A 1 349 ? 11.965 -13.563 -6.248 1.00 78.62 349 GLY A N 1
ATOM 2813 C CA . GLY A 1 349 ? 11.561 -14.469 -7.324 1.00 78.62 349 GLY A CA 1
ATOM 2814 C C . GLY A 1 349 ? 11.107 -15.852 -6.838 1.00 78.62 349 GLY A C 1
ATOM 2815 O O . GLY A 1 349 ? 10.273 -16.482 -7.483 1.00 78.62 349 GLY A O 1
ATOM 2816 N N . ASN A 1 350 ? 11.619 -16.340 -5.705 1.00 77.81 350 ASN A N 1
ATOM 2817 C CA . ASN A 1 350 ? 11.203 -17.607 -5.103 1.00 77.81 350 ASN A CA 1
ATOM 2818 C C . ASN A 1 350 ? 9.863 -17.474 -4.362 1.00 77.81 350 ASN A C 1
ATOM 2820 O O . ASN A 1 350 ? 8.998 -18.328 -4.548 1.00 77.81 350 ASN A O 1
ATOM 2824 N N . ALA A 1 351 ? 9.658 -16.401 -3.590 1.00 84.62 351 ALA A N 1
ATOM 2825 C CA . ALA A 1 351 ? 8.387 -16.119 -2.924 1.00 84.62 351 ALA A CA 1
ATOM 2826 C C . ALA A 1 351 ? 7.262 -15.882 -3.946 1.00 84.62 351 ALA A C 1
ATOM 2828 O O . ALA A 1 351 ? 6.187 -16.470 -3.843 1.00 84.62 351 ALA A O 1
ATOM 2829 N N . ALA A 1 352 ? 7.536 -15.095 -4.990 1.00 87.44 352 ALA A N 1
ATOM 2830 C CA . ALA A 1 352 ? 6.586 -14.766 -6.050 1.00 87.44 352 ALA A CA 1
ATOM 2831 C C . ALA A 1 352 ? 6.056 -15.976 -6.842 1.00 87.44 352 ALA A C 1
ATOM 2833 O O . ALA A 1 352 ? 4.922 -15.935 -7.321 1.00 87.44 352 ALA A O 1
ATOM 2834 N N . ARG A 1 353 ? 6.849 -17.056 -6.956 1.00 86.06 353 ARG A N 1
ATOM 2835 C CA . ARG A 1 353 ? 6.423 -18.329 -7.574 1.00 86.06 353 ARG A CA 1
ATOM 2836 C C . ARG A 1 353 ? 5.324 -19.042 -6.795 1.00 86.06 353 ARG A C 1
ATOM 2838 O O . ARG A 1 353 ? 4.732 -19.968 -7.349 1.00 86.06 353 ARG A O 1
ATOM 2845 N N . LEU A 1 354 ? 5.118 -18.686 -5.520 1.00 90.94 354 LEU A N 1
ATOM 2846 C CA . LEU A 1 354 ? 4.099 -19.273 -4.650 1.00 90.94 354 LEU A CA 1
ATOM 2847 C C . LEU A 1 354 ? 4.103 -20.805 -4.778 1.00 90.94 354 LEU A C 1
ATOM 2849 O O . LEU A 1 354 ? 3.134 -21.406 -5.235 1.00 90.94 354 LEU A O 1
ATOM 2853 N N . SER A 1 355 ? 5.256 -21.431 -4.531 1.00 87.69 355 SER A N 1
ATOM 2854 C CA . SER A 1 355 ? 5.427 -22.875 -4.740 1.00 87.69 355 SER A CA 1
ATOM 2855 C C . SER A 1 355 ? 4.712 -23.662 -3.644 1.00 87.69 355 SER A C 1
ATOM 2857 O O . SER A 1 355 ? 4.820 -23.299 -2.477 1.00 87.69 355 SER A O 1
ATOM 2859 N N . LEU A 1 356 ? 4.020 -24.747 -4.012 1.00 86.00 356 LEU A N 1
ATOM 2860 C CA . LEU A 1 356 ? 3.339 -25.619 -3.051 1.00 86.00 356 LEU A CA 1
ATOM 2861 C C . LEU A 1 356 ? 4.305 -26.129 -1.973 1.00 86.00 356 LEU A C 1
ATOM 2863 O O . LEU A 1 356 ? 5.404 -26.607 -2.278 1.00 86.00 356 LEU A O 1
ATOM 2867 N N . SER A 1 357 ? 3.848 -26.105 -0.726 1.00 74.88 357 SER A N 1
ATOM 2868 C CA . SER A 1 357 ? 4.509 -26.751 0.405 1.00 74.88 357 SER A CA 1
ATOM 2869 C C . SER A 1 357 ? 4.394 -28.275 0.288 1.00 74.88 357 SER A C 1
ATOM 2871 O O . SER A 1 357 ? 3.495 -28.897 0.845 1.00 74.88 357 SER A O 1
ATOM 2873 N N . THR A 1 358 ? 5.300 -28.905 -0.464 1.00 53.88 358 THR A N 1
ATOM 2874 C CA . THR A 1 358 ? 5.446 -30.374 -0.467 1.00 53.88 358 THR A CA 1
ATOM 2875 C C . THR A 1 358 ? 5.966 -30.848 0.890 1.00 53.88 358 THR A C 1
ATOM 2877 O O . THR A 1 358 ? 6.609 -30.071 1.575 1.00 53.88 358 THR A O 1
ATOM 2880 N N . ASN A 1 359 ? 5.823 -32.124 1.268 1.00 42.66 359 ASN A N 1
ATOM 2881 C CA . ASN A 1 359 ? 6.448 -32.637 2.504 1.00 42.66 359 ASN A CA 1
ATOM 2882 C C . ASN A 1 359 ? 7.994 -32.562 2.504 1.00 42.66 359 ASN A C 1
ATOM 2884 O O . ASN A 1 359 ? 8.609 -32.730 3.555 1.00 42.66 359 ASN A O 1
ATOM 2888 N N . GLU A 1 360 ? 8.631 -32.292 1.359 1.00 37.84 360 GLU A N 1
ATOM 2889 C CA . GLU A 1 360 ? 10.046 -31.902 1.276 1.00 37.84 360 GLU A CA 1
ATOM 2890 C C . GLU A 1 360 ? 10.233 -30.384 1.413 1.00 37.84 360 GLU A C 1
ATOM 2892 O O . GLU A 1 360 ? 11.154 -29.972 2.096 1.00 37.84 360 GLU A O 1
ATOM 2897 N N . ASN A 1 361 ? 9.314 -29.563 0.895 1.00 38.31 361 ASN A N 1
ATOM 2898 C CA . ASN A 1 361 ? 9.036 -28.183 1.321 1.00 38.31 361 ASN A CA 1
ATOM 2899 C C . ASN A 1 361 ? 8.974 -28.054 2.851 1.00 38.31 361 ASN A C 1
ATOM 2901 O O . ASN A 1 361 ? 9.738 -27.315 3.465 1.00 38.31 361 ASN A O 1
ATOM 2905 N N . THR A 1 362 ? 8.089 -28.831 3.476 1.00 35.50 362 THR A N 1
ATOM 2906 C CA . THR A 1 362 ? 7.931 -28.921 4.920 1.00 35.50 362 THR A CA 1
ATOM 2907 C C . THR A 1 362 ? 9.196 -29.482 5.536 1.00 35.50 362 THR A C 1
ATOM 2909 O O . THR A 1 362 ? 9.700 -28.843 6.428 1.00 35.50 362 THR A O 1
ATOM 2912 N N . ARG A 1 363 ? 9.824 -30.559 5.045 1.00 32.97 363 ARG A N 1
ATOM 2913 C CA . ARG A 1 363 ? 11.119 -30.985 5.614 1.00 32.97 363 ARG A CA 1
ATOM 2914 C C . ARG A 1 363 ? 12.264 -29.995 5.400 1.00 32.97 363 ARG A C 1
ATOM 2916 O O . ARG A 1 363 ? 13.160 -30.012 6.214 1.00 32.97 363 ARG A O 1
ATOM 2923 N N . ILE A 1 364 ? 12.265 -29.116 4.403 1.00 36.72 364 ILE A N 1
ATOM 2924 C CA . ILE A 1 364 ? 13.329 -28.116 4.198 1.00 36.72 364 ILE A CA 1
ATOM 2925 C C . ILE A 1 364 ? 13.022 -26.820 4.951 1.00 36.72 364 ILE A C 1
ATOM 2927 O O . ILE A 1 364 ? 13.951 -26.138 5.355 1.00 36.72 364 ILE A O 1
ATOM 2931 N N . ASN A 1 365 ? 11.758 -26.482 5.204 1.00 34.22 365 ASN A N 1
ATOM 2932 C CA . ASN A 1 365 ? 11.380 -25.340 6.043 1.00 34.22 365 ASN A CA 1
ATOM 2933 C C . ASN A 1 365 ? 11.344 -25.732 7.525 1.00 34.22 365 ASN A C 1
ATOM 2935 O O . ASN A 1 365 ? 11.906 -25.033 8.351 1.00 34.22 365 ASN A O 1
ATOM 2939 N N . THR A 1 366 ? 10.806 -26.906 7.842 1.00 30.97 366 THR A N 1
ATOM 2940 C CA . THR A 1 366 ? 10.758 -27.514 9.174 1.00 30.97 366 THR A CA 1
ATOM 2941 C C . THR A 1 366 ? 12.065 -28.213 9.553 1.00 30.97 366 THR A C 1
ATOM 2943 O O . THR A 1 366 ? 12.274 -28.415 10.737 1.00 30.97 366 THR A O 1
ATOM 2946 N N . SER A 1 367 ? 12.974 -28.560 8.625 1.00 31.91 367 SER A N 1
ATOM 2947 C CA . SER A 1 367 ? 14.394 -28.817 8.950 1.00 31.91 367 SER A CA 1
ATOM 2948 C C . SER A 1 367 ? 15.316 -27.633 8.669 1.00 31.91 367 SER A C 1
ATOM 2950 O O . SER A 1 367 ? 16.426 -27.634 9.170 1.00 31.91 367 SER A O 1
ATOM 2952 N N . ARG A 1 368 ? 14.864 -26.520 8.079 1.00 33.03 368 ARG A N 1
ATOM 2953 C CA . ARG A 1 368 ? 15.486 -25.231 8.435 1.00 33.03 368 ARG A CA 1
ATOM 2954 C C . ARG A 1 368 ? 15.158 -24.901 9.889 1.00 33.03 368 ARG A C 1
ATOM 2956 O O . ARG A 1 368 ? 16.069 -24.753 10.684 1.00 33.03 368 ARG A O 1
ATOM 2963 N N . GLU A 1 369 ? 13.903 -25.004 10.317 1.00 32.69 369 GLU A N 1
ATOM 2964 C CA . GLU A 1 369 ? 13.525 -24.802 11.726 1.00 32.69 369 GLU A CA 1
ATOM 2965 C C . GLU A 1 369 ? 14.073 -25.871 12.707 1.00 32.69 369 GLU A C 1
ATOM 2967 O O . GLU A 1 369 ? 14.223 -25.563 13.892 1.00 32.69 369 GLU A O 1
ATOM 2972 N N . LEU A 1 370 ? 14.410 -27.093 12.252 1.00 32.94 370 LEU A N 1
ATOM 2973 C CA . LEU A 1 370 ? 14.927 -28.192 13.102 1.00 32.94 370 LEU A CA 1
ATOM 2974 C C . LEU A 1 370 ? 16.384 -28.650 12.838 1.00 32.94 370 LEU A C 1
ATOM 2976 O O . LEU A 1 370 ? 16.923 -29.347 13.699 1.00 32.94 370 LEU A O 1
ATOM 2980 N N . ASP A 1 371 ? 17.039 -28.260 11.734 1.00 29.88 371 ASP A N 1
ATOM 2981 C CA . ASP A 1 371 ? 18.494 -28.423 11.511 1.00 29.88 371 ASP A CA 1
ATOM 2982 C C . ASP A 1 371 ? 19.274 -27.090 11.591 1.00 29.88 371 ASP A C 1
ATOM 2984 O O . ASP A 1 371 ? 20.468 -27.145 11.893 1.00 29.88 371 ASP A O 1
ATOM 2988 N N . ASP A 1 372 ? 18.659 -25.892 11.499 1.00 33.56 372 ASP A N 1
ATOM 2989 C CA . ASP A 1 372 ? 19.348 -24.646 11.928 1.00 33.56 372 ASP A CA 1
ATOM 2990 C C . ASP A 1 372 ? 19.661 -24.673 13.440 1.00 33.56 372 ASP A C 1
ATOM 2992 O O . ASP A 1 372 ? 20.495 -23.917 13.941 1.00 33.56 372 ASP A O 1
ATOM 2996 N N . THR A 1 373 ? 19.065 -25.600 14.197 1.00 32.81 373 THR A N 1
ATOM 2997 C CA . THR A 1 373 ? 19.468 -25.919 15.573 1.00 32.81 373 THR A CA 1
ATOM 2998 C C . THR A 1 373 ? 20.761 -26.738 15.681 1.00 32.81 373 THR A C 1
ATOM 3000 O O . THR A 1 373 ? 21.248 -26.892 16.805 1.00 32.81 373 THR A O 1
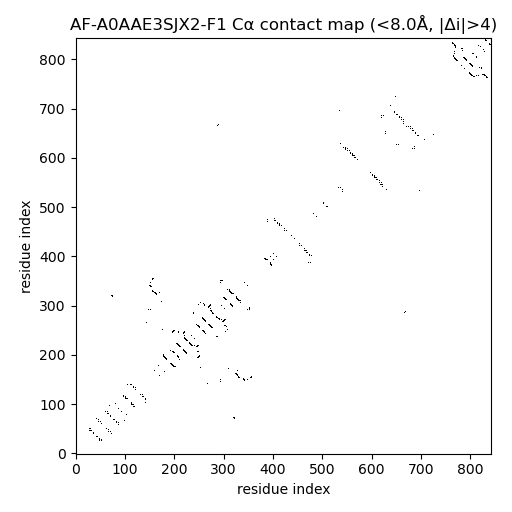ATOM 3003 N N . LYS A 1 374 ? 21.364 -27.243 14.587 1.00 29.75 374 LYS A N 1
ATOM 3004 C CA . LYS A 1 374 ? 22.636 -28.000 14.611 1.00 29.75 374 LYS A CA 1
ATOM 3005 C C . LYS A 1 374 ? 23.624 -27.652 13.482 1.00 29.75 374 LYS A C 1
ATOM 3007 O O . LYS A 1 374 ? 23.995 -28.477 12.655 1.00 29.75 374 LYS A O 1
ATOM 3012 N N . ALA A 1 375 ? 24.228 -26.478 13.668 1.00 33.28 375 ALA A N 1
ATOM 3013 C CA . ALA A 1 375 ? 25.618 -26.149 13.329 1.00 33.28 375 ALA A CA 1
ATOM 3014 C C . ALA A 1 375 ? 25.992 -25.862 11.856 1.00 33.28 375 ALA A C 1
ATOM 3016 O O . ALA A 1 375 ? 26.617 -26.679 11.178 1.00 33.28 375 ALA A O 1
ATOM 3017 N N . LYS A 1 376 ? 25.928 -24.569 11.499 1.00 29.33 376 LYS A N 1
ATOM 3018 C CA . LYS A 1 376 ? 27.174 -23.830 11.201 1.00 29.33 376 LYS A CA 1
ATOM 3019 C C . LYS A 1 376 ? 27.105 -22.345 11.573 1.00 29.33 376 LYS A C 1
ATOM 3021 O O . LYS A 1 376 ? 26.563 -21.508 10.867 1.00 29.33 376 LYS A O 1
ATOM 3026 N N . THR A 1 377 ? 27.720 -22.071 12.715 1.00 34.25 377 THR A N 1
ATOM 3027 C CA . THR A 1 377 ? 27.964 -20.796 13.390 1.00 34.25 377 THR A CA 1
ATOM 3028 C C . THR A 1 377 ? 28.324 -19.610 12.478 1.00 34.25 377 THR A C 1
ATOM 3030 O O . THR A 1 377 ? 29.493 -19.386 12.175 1.00 34.25 377 THR A O 1
ATOM 3033 N N . VAL A 1 378 ? 27.329 -18.775 12.180 1.00 31.80 378 VAL A N 1
ATOM 3034 C CA . VAL A 1 378 ? 27.434 -17.311 12.312 1.00 31.80 378 VAL A CA 1
ATOM 3035 C C . VAL A 1 378 ? 26.336 -16.911 13.304 1.00 31.80 378 VAL A C 1
ATOM 3037 O O . VAL A 1 378 ? 25.222 -17.433 13.230 1.00 31.80 378 VAL A O 1
ATOM 3040 N N . GLN A 1 379 ? 26.662 -16.109 14.318 1.00 30.72 379 GLN A N 1
ATOM 3041 C CA . GLN A 1 379 ? 25.826 -15.967 15.517 1.00 30.72 379 GLN A CA 1
ATOM 3042 C C . GLN A 1 379 ? 24.585 -15.088 15.283 1.00 30.72 379 GLN A C 1
ATOM 3044 O O . GLN A 1 379 ? 24.599 -13.897 15.566 1.00 30.72 379 GLN A O 1
ATOM 3049 N N . ARG A 1 380 ? 23.457 -15.688 14.880 1.00 34.12 380 ARG A N 1
ATOM 3050 C CA . ARG A 1 380 ? 22.134 -15.100 15.156 1.00 34.12 380 ARG A CA 1
ATOM 3051 C C . ARG A 1 380 ? 21.708 -15.475 16.578 1.00 34.12 380 ARG A C 1
ATOM 3053 O O . ARG A 1 380 ? 21.311 -16.613 16.832 1.00 34.12 380 ARG A O 1
ATOM 3060 N N . ASN A 1 381 ? 21.800 -14.525 17.510 1.00 31.92 381 ASN A N 1
ATOM 3061 C CA . ASN A 1 381 ? 21.356 -14.716 18.894 1.00 31.92 381 ASN A CA 1
ATOM 3062 C C . ASN A 1 381 ? 19.837 -14.952 18.946 1.00 31.92 38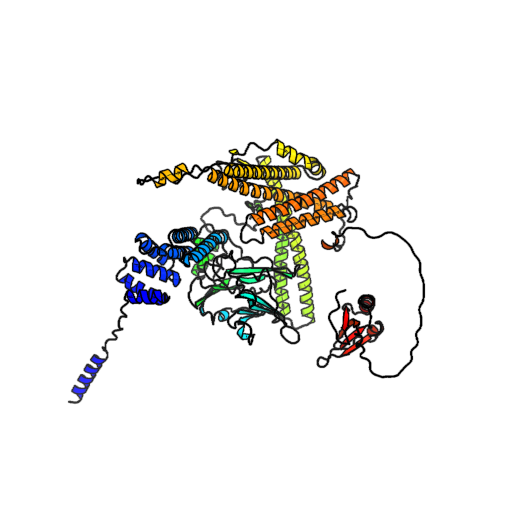1 ASN A C 1
ATOM 3064 O O . ASN A 1 381 ? 19.047 -14.042 18.688 1.00 31.92 381 ASN A O 1
ATOM 3068 N N . LYS A 1 382 ? 19.425 -16.177 19.312 1.00 38.50 382 LYS A N 1
ATOM 3069 C CA . LYS A 1 382 ? 18.023 -16.512 19.609 1.00 38.50 382 LYS A CA 1
ATOM 3070 C C . LYS A 1 382 ? 17.522 -15.645 20.762 1.00 38.50 382 LYS A C 1
ATOM 3072 O O . LYS A 1 382 ? 17.978 -15.807 21.894 1.00 38.50 382 LYS A O 1
ATOM 3077 N N . GLY A 1 383 ? 16.595 -14.746 20.460 1.00 38.28 383 GLY A N 1
ATOM 3078 C CA . GLY A 1 383 ? 15.913 -13.924 21.448 1.00 38.28 383 GLY A CA 1
ATOM 3079 C C . GLY A 1 383 ? 14.701 -14.587 22.084 1.00 38.28 383 GLY A C 1
ATOM 3080 O O . GLY A 1 383 ? 14.141 -15.534 21.539 1.00 38.28 383 GLY A O 1
ATOM 3081 N N . VAL A 1 384 ? 14.286 -14.035 23.222 1.00 51.31 384 VAL A N 1
ATOM 3082 C CA . VAL A 1 384 ? 13.012 -14.336 23.896 1.00 51.31 384 VAL A CA 1
ATOM 3083 C C . VAL A 1 384 ? 11.889 -13.415 23.387 1.00 51.31 384 VAL A C 1
ATOM 3085 O O . VAL A 1 384 ? 10.718 -13.743 23.532 1.00 51.31 384 VAL A O 1
ATOM 3088 N N . PHE A 1 385 ? 12.244 -12.279 22.780 1.00 64.19 385 PHE A N 1
ATOM 3089 C CA . PHE A 1 385 ? 11.341 -11.245 22.263 1.00 64.19 385 PHE A CA 1
ATOM 3090 C C . PHE A 1 385 ? 12.012 -10.495 21.093 1.00 64.19 385 PHE A C 1
ATOM 3092 O O . PHE A 1 385 ? 13.126 -10.835 20.690 1.00 64.19 385 PHE A O 1
ATOM 3099 N N . GLN A 1 386 ? 11.357 -9.455 20.569 1.00 59.34 386 GLN A N 1
ATOM 3100 C CA . GLN A 1 386 ? 11.965 -8.457 19.686 1.00 59.34 386 GLN A CA 1
ATOM 3101 C C . GLN A 1 386 ? 11.560 -7.054 20.160 1.00 59.34 386 GLN A C 1
ATOM 3103 O O . GLN A 1 386 ? 10.375 -6.747 20.245 1.00 59.34 386 GLN A O 1
ATOM 3108 N N . PHE A 1 387 ? 12.537 -6.209 20.489 1.00 70.81 387 PHE A N 1
ATOM 3109 C CA . PHE A 1 387 ? 12.326 -4.874 21.042 1.00 70.81 387 PHE A CA 1
ATOM 3110 C C . PHE A 1 387 ? 13.239 -3.853 20.362 1.00 70.81 387 PHE A C 1
ATOM 3112 O O . PHE A 1 387 ? 14.450 -3.816 20.572 1.00 70.81 387 PHE A O 1
ATOM 3119 N N . GLU A 1 388 ? 12.651 -3.030 19.503 1.00 63.72 388 GLU A N 1
ATOM 3120 C CA . GLU A 1 388 ? 13.364 -2.032 18.706 1.00 63.72 388 GLU A CA 1
ATOM 3121 C C . GLU A 1 388 ? 13.753 -0.834 19.585 1.00 63.72 388 GLU A C 1
ATOM 3123 O O . GLU A 1 388 ? 12.879 -0.099 20.046 1.00 63.72 388 GLU A O 1
ATOM 3128 N N . ILE A 1 389 ? 15.052 -0.632 19.828 1.00 59.47 389 ILE A N 1
ATOM 3129 C CA . ILE A 1 389 ? 15.588 0.515 20.581 1.00 59.47 389 ILE A CA 1
ATOM 3130 C C . ILE A 1 389 ? 15.701 1.746 19.672 1.00 59.47 389 ILE A C 1
ATOM 3132 O O . ILE A 1 389 ? 15.414 2.865 20.098 1.00 59.47 389 ILE A O 1
ATOM 3136 N N . ASN A 1 390 ? 16.110 1.544 18.416 1.00 48.06 390 ASN A N 1
ATOM 3137 C CA . ASN A 1 390 ? 16.078 2.528 17.330 1.00 48.06 390 ASN A CA 1
ATOM 3138 C C . ASN A 1 390 ? 16.170 1.820 15.961 1.00 48.06 390 ASN A C 1
ATOM 3140 O O . ASN A 1 390 ? 16.370 0.608 15.912 1.00 48.06 390 ASN A O 1
ATOM 3144 N N . ASP A 1 391 ? 16.118 2.588 14.868 1.00 39.56 391 ASP A N 1
ATOM 3145 C CA . ASP A 1 391 ? 16.188 2.145 13.459 1.00 39.56 391 ASP A CA 1
ATOM 3146 C C . ASP A 1 391 ? 17.358 1.197 13.101 1.00 39.56 391 ASP A C 1
ATOM 3148 O O . ASP A 1 391 ? 17.363 0.597 12.028 1.00 39.56 391 ASP A O 1
ATOM 3152 N N . THR A 1 392 ? 18.376 1.093 13.961 1.00 42.47 392 THR A N 1
ATOM 3153 C CA . THR A 1 392 ? 19.591 0.282 13.762 1.00 42.47 392 THR A CA 1
ATOM 3154 C C . THR A 1 392 ? 19.870 -0.720 14.885 1.00 42.47 392 THR A C 1
ATOM 3156 O O . THR A 1 392 ? 20.787 -1.527 14.755 1.00 42.47 392 THR A O 1
ATOM 3159 N N . LEU A 1 393 ? 19.114 -0.682 15.988 1.00 49.47 393 LEU A N 1
ATOM 3160 C CA . LEU A 1 393 ? 19.393 -1.463 17.193 1.00 49.47 393 LEU A CA 1
ATOM 3161 C C . LEU A 1 393 ? 18.119 -2.144 17.693 1.00 49.47 393 LEU A C 1
ATOM 3163 O O . LEU A 1 393 ? 17.194 -1.491 18.178 1.00 49.47 393 LEU A O 1
ATOM 3167 N N . VAL A 1 394 ? 18.098 -3.472 17.597 1.00 57.50 394 VAL A N 1
ATOM 3168 C CA . VAL A 1 394 ? 16.967 -4.312 18.000 1.00 57.50 394 VAL A CA 1
ATOM 3169 C C . VAL A 1 394 ? 17.439 -5.310 19.045 1.00 57.50 394 VAL A C 1
ATOM 3171 O O . VAL A 1 394 ? 18.359 -6.094 18.815 1.00 57.50 394 VAL A O 1
ATOM 3174 N N . TYR A 1 395 ? 16.816 -5.277 20.216 1.00 71.38 395 TYR A N 1
ATOM 3175 C CA . TYR A 1 395 ? 17.100 -6.203 21.299 1.00 71.38 395 TYR A CA 1
ATOM 3176 C C . TYR A 1 395 ? 16.222 -7.431 21.191 1.00 71.38 395 TYR A C 1
ATOM 3178 O O . TYR A 1 395 ? 15.034 -7.344 20.892 1.00 71.38 395 TYR A O 1
ATOM 3186 N N . THR A 1 396 ? 16.827 -8.584 21.437 1.00 71.56 396 THR A N 1
ATOM 3187 C CA . THR A 1 396 ? 16.142 -9.871 21.331 1.00 71.56 396 THR A CA 1
ATOM 3188 C C . THR A 1 396 ? 16.294 -10.689 22.616 1.00 71.56 396 THR A C 1
ATOM 3190 O O . THR A 1 396 ? 15.416 -11.481 22.958 1.00 71.56 396 THR A O 1
ATOM 3193 N N . GLN A 1 397 ? 17.361 -10.458 23.387 1.00 76.19 397 GLN A N 1
ATOM 3194 C CA . GLN A 1 397 ? 17.594 -11.041 24.711 1.00 76.19 397 GLN A CA 1
ATOM 3195 C C . GLN A 1 397 ? 17.556 -9.957 25.791 1.00 76.19 397 GLN A C 1
ATOM 3197 O O . GLN A 1 397 ? 17.915 -8.805 25.539 1.00 76.19 397 GLN A O 1
ATOM 3202 N N . TYR A 1 398 ? 17.171 -10.320 27.019 1.00 79.88 398 TYR A N 1
ATOM 3203 C CA . TYR A 1 398 ? 17.160 -9.376 28.144 1.00 79.88 398 TYR A CA 1
ATOM 3204 C C . TYR A 1 398 ? 18.573 -8.904 28.520 1.00 79.88 398 TYR A C 1
ATOM 3206 O O . TYR A 1 398 ? 18.736 -7.935 29.254 1.00 79.88 398 TYR A O 1
ATOM 3214 N N . GLU A 1 399 ? 19.595 -9.616 28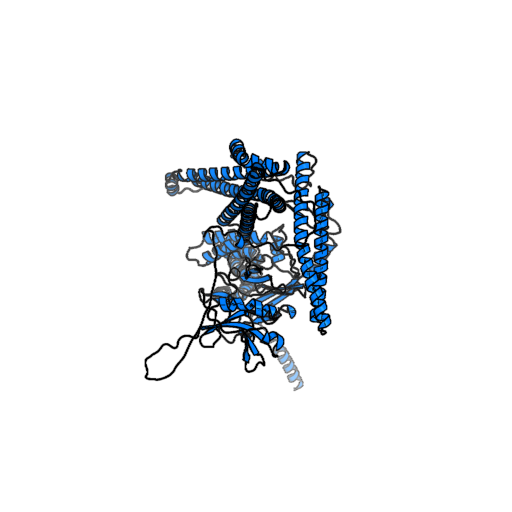.063 1.00 80.75 399 GLU A N 1
ATOM 3215 C CA . GLU A 1 399 ? 21.017 -9.390 28.314 1.00 80.75 399 GLU A CA 1
ATOM 3216 C C . GLU A 1 399 ? 21.601 -8.339 27.362 1.00 80.75 399 GLU A C 1
ATOM 3218 O O . GLU A 1 399 ? 22.702 -7.859 27.599 1.00 80.75 399 GLU A O 1
ATOM 3223 N N . HIS A 1 400 ? 20.858 -7.953 26.315 1.00 80.44 400 HIS A N 1
ATOM 3224 C CA . HIS A 1 400 ? 21.224 -6.826 25.456 1.00 80.44 400 HIS A CA 1
ATOM 3225 C C . HIS A 1 400 ? 20.986 -5.476 26.156 1.00 80.44 400 HIS A C 1
ATOM 3227 O O . HIS A 1 400 ? 21.615 -4.492 25.785 1.00 80.44 400 HIS A O 1
ATOM 3233 N N . PHE A 1 401 ? 20.109 -5.422 27.171 1.00 82.31 401 PHE A N 1
ATOM 3234 C CA . PHE A 1 401 ? 19.880 -4.208 27.954 1.00 82.31 401 PHE A CA 1
ATOM 3235 C C . PHE A 1 401 ? 21.100 -3.847 28.798 1.00 82.31 401 PHE A C 1
ATOM 3237 O O . PHE A 1 401 ? 21.488 -4.577 29.713 1.00 82.31 401 PHE A O 1
ATOM 3244 N N . VAL A 1 402 ? 21.650 -2.675 28.506 1.00 82.88 402 VAL A N 1
ATOM 3245 C CA . VAL A 1 402 ? 22.733 -2.027 29.236 1.00 82.88 402 VAL A CA 1
ATOM 3246 C C . VAL A 1 402 ? 22.196 -1.394 30.527 1.00 82.88 402 VAL A C 1
ATOM 3248 O O . VAL A 1 402 ? 22.876 -1.419 31.552 1.00 82.88 402 VAL A O 1
ATOM 3251 N N . SER A 1 403 ? 20.962 -0.875 30.514 1.00 86.25 403 SER A N 1
ATOM 3252 C CA . SER A 1 403 ? 20.292 -0.317 31.691 1.00 86.25 403 SER A CA 1
ATOM 3253 C C . SER A 1 403 ? 19.397 -1.348 32.384 1.00 86.25 403 SER A C 1
ATOM 3255 O O . SER A 1 403 ? 18.395 -1.809 31.833 1.00 86.25 403 SER A O 1
ATOM 3257 N N . THR A 1 404 ? 19.696 -1.652 33.651 1.00 87.50 404 THR A N 1
ATOM 3258 C CA . THR A 1 404 ? 18.840 -2.500 34.503 1.00 87.50 404 THR A CA 1
ATOM 3259 C C . THR A 1 404 ? 17.429 -1.920 34.651 1.00 87.50 404 THR A C 1
ATOM 3261 O O . THR A 1 404 ? 16.451 -2.658 34.593 1.00 87.50 404 THR A O 1
ATOM 3264 N N . GLU A 1 405 ? 17.304 -0.594 34.765 1.00 83.81 405 GLU A N 1
ATOM 3265 C CA . GLU A 1 405 ? 16.006 0.086 34.876 1.00 83.81 405 GLU A CA 1
ATOM 3266 C C . GLU A 1 405 ? 15.191 -0.044 33.575 1.00 83.81 405 GLU A C 1
ATOM 3268 O O . GLU A 1 405 ? 13.991 -0.322 33.614 1.00 83.81 405 GLU A O 1
ATOM 3273 N N . ALA A 1 406 ? 15.842 0.073 32.410 1.00 79.25 406 ALA A N 1
ATOM 3274 C CA . ALA A 1 406 ? 15.192 -0.163 31.122 1.00 79.25 406 ALA A CA 1
ATOM 3275 C C . ALA A 1 406 ? 14.732 -1.618 30.956 1.00 79.25 406 ALA A C 1
ATOM 3277 O O . ALA A 1 406 ? 13.609 -1.858 30.506 1.00 79.25 406 ALA A O 1
ATOM 3278 N N . LYS A 1 407 ? 15.574 -2.581 31.359 1.00 89.88 407 LYS A N 1
ATOM 3279 C CA . LYS A 1 407 ? 15.263 -4.018 31.371 1.00 89.88 407 LYS A CA 1
ATOM 3280 C C . LYS A 1 407 ? 14.025 -4.306 32.221 1.00 89.88 407 LYS A C 1
ATOM 3282 O O . LYS A 1 407 ? 13.117 -4.989 31.756 1.00 89.88 407 LYS A O 1
ATOM 3287 N N . GLU A 1 408 ? 13.952 -3.752 33.431 1.00 89.31 408 GLU A N 1
ATOM 3288 C CA . GLU A 1 408 ? 12.801 -3.907 34.331 1.00 89.31 408 GLU A CA 1
ATOM 3289 C C . GLU A 1 408 ? 11.516 -3.297 33.754 1.00 89.31 408 GLU A C 1
ATOM 3291 O O . GLU A 1 408 ? 10.461 -3.934 33.793 1.00 89.31 408 GLU A O 1
ATOM 3296 N N . MET A 1 409 ? 11.589 -2.096 33.170 1.00 78.69 409 MET A N 1
ATOM 3297 C CA . MET A 1 409 ? 10.443 -1.461 32.508 1.00 78.69 409 MET A CA 1
ATOM 3298 C C . MET A 1 409 ? 9.964 -2.270 31.298 1.00 78.69 409 MET A C 1
ATOM 3300 O O . MET A 1 409 ? 8.761 -2.491 31.150 1.00 78.69 409 MET A O 1
ATOM 3304 N N . PHE A 1 410 ? 10.886 -2.776 30.475 1.00 86.75 410 PHE A N 1
ATOM 3305 C CA . PHE A 1 410 ? 10.552 -3.652 29.356 1.00 86.75 410 PHE A CA 1
ATOM 3306 C C . PHE A 1 410 ? 9.896 -4.955 29.832 1.00 86.75 410 PHE A C 1
ATOM 3308 O O . PHE A 1 410 ? 8.852 -5.335 29.306 1.00 86.75 410 PHE A O 1
ATOM 3315 N N . MET A 1 411 ? 10.444 -5.605 30.866 1.00 85.25 411 MET A N 1
ATOM 3316 C CA . MET A 1 411 ? 9.868 -6.822 31.452 1.00 85.25 411 MET A CA 1
ATOM 3317 C C . MET A 1 411 ? 8.451 -6.598 32.001 1.00 85.25 411 MET A C 1
ATOM 3319 O O . MET A 1 411 ? 7.601 -7.469 31.839 1.00 85.25 411 MET A O 1
ATOM 3323 N N . GLN A 1 412 ? 8.165 -5.433 32.595 1.00 85.12 412 GLN A N 1
ATOM 3324 C CA . GLN A 1 412 ? 6.808 -5.071 33.030 1.00 85.12 412 GLN A CA 1
ATOM 3325 C C . GLN A 1 412 ? 5.845 -4.919 31.843 1.00 85.12 412 GLN A C 1
ATOM 3327 O O . GLN A 1 412 ? 4.754 -5.481 31.875 1.00 85.12 412 GLN A O 1
ATOM 3332 N N . GLY A 1 413 ? 6.251 -4.208 30.782 1.00 79.81 413 GLY A N 1
ATOM 3333 C CA . GLY A 1 413 ? 5.448 -4.085 29.559 1.00 79.81 413 GLY A CA 1
ATOM 3334 C C . GLY A 1 413 ? 5.189 -5.442 28.898 1.00 79.81 413 GLY A C 1
ATOM 3335 O O . GLY A 1 413 ? 4.057 -5.766 28.562 1.00 79.81 413 GLY A O 1
ATOM 3336 N N . TYR A 1 414 ? 6.218 -6.284 28.803 1.00 76.31 414 TYR A N 1
ATOM 3337 C CA . TYR A 1 414 ? 6.128 -7.628 28.230 1.00 76.31 414 TYR A CA 1
ATOM 3338 C C . TYR A 1 414 ? 5.244 -8.579 29.057 1.00 76.31 414 TYR A C 1
ATOM 3340 O O . TYR A 1 414 ? 4.521 -9.394 28.490 1.00 76.31 414 TYR A O 1
ATOM 3348 N N . ALA A 1 415 ? 5.222 -8.445 30.387 1.00 79.06 415 ALA A N 1
ATOM 3349 C CA . ALA A 1 415 ? 4.291 -9.188 31.237 1.00 79.06 415 ALA A CA 1
ATOM 3350 C C . ALA A 1 415 ? 2.823 -8.772 31.008 1.00 79.06 415 ALA A C 1
ATOM 3352 O O . ALA A 1 415 ? 1.948 -9.637 30.962 1.00 79.06 415 ALA A O 1
ATOM 3353 N N . PHE A 1 416 ? 2.547 -7.476 30.813 1.00 81.06 416 PHE A N 1
ATOM 3354 C CA . PHE A 1 416 ? 1.206 -7.006 30.436 1.00 81.06 416 PHE A CA 1
ATOM 3355 C C . PHE A 1 416 ? 0.786 -7.504 29.046 1.00 81.06 416 PHE A C 1
ATOM 3357 O O . PHE A 1 416 ? -0.381 -7.840 28.855 1.00 81.06 416 PHE A O 1
ATOM 3364 N N . ASP A 1 417 ? 1.723 -7.612 28.102 1.00 64.94 417 ASP A N 1
ATOM 3365 C CA . ASP A 1 417 ? 1.470 -8.151 26.759 1.00 64.94 417 ASP A CA 1
ATOM 3366 C C . ASP A 1 417 ? 1.109 -9.651 26.811 1.00 64.94 417 ASP A C 1
ATOM 3368 O O . ASP A 1 417 ? 0.129 -10.086 26.208 1.00 64.94 417 ASP A O 1
ATOM 3372 N N . GLN A 1 418 ? 1.792 -10.437 27.655 1.00 74.25 418 GLN A N 1
ATOM 3373 C CA . GLN A 1 418 ? 1.425 -11.838 27.920 1.00 74.25 418 GLN A CA 1
ATOM 3374 C C . GLN A 1 418 ? 0.070 -11.992 28.637 1.00 74.25 418 GLN A C 1
ATOM 3376 O O . GLN A 1 418 ? -0.692 -12.918 28.331 1.00 74.25 418 GLN A O 1
ATOM 3381 N N . GLU A 1 419 ? -0.267 -11.094 29.572 1.00 78.25 419 GLU A N 1
ATOM 3382 C CA . GLU A 1 419 ? -1.602 -11.041 30.191 1.00 78.25 419 GLU A CA 1
ATOM 3383 C C . GLU A 1 419 ? -2.676 -10.742 29.127 1.00 78.25 419 GLU A C 1
ATOM 3385 O O . GLU A 1 419 ? -3.726 -11.391 29.102 1.00 78.25 419 GLU A O 1
ATOM 3390 N N . LYS A 1 420 ? -2.383 -9.826 28.193 1.00 80.50 420 LYS A N 1
ATOM 3391 C CA . LYS A 1 420 ? -3.265 -9.452 27.081 1.00 80.50 420 LYS A CA 1
ATOM 3392 C C . LYS A 1 420 ? -3.498 -10.606 26.105 1.00 80.50 420 LYS A C 1
ATOM 3394 O O . LYS A 1 420 ? -4.653 -10.885 25.779 1.00 80.50 420 LYS A O 1
ATOM 3399 N N . ASP A 1 421 ? -2.452 -11.304 25.664 1.00 65.44 421 ASP A N 1
ATOM 3400 C CA . ASP A 1 421 ? -2.571 -12.472 24.772 1.00 65.44 421 ASP A CA 1
ATOM 3401 C C . ASP A 1 421 ? -3.363 -13.617 25.447 1.00 65.44 421 ASP A C 1
ATOM 3403 O O . ASP A 1 421 ? -4.194 -14.280 24.812 1.00 65.44 421 ASP A O 1
ATOM 3407 N N . SER A 1 422 ? -3.191 -13.802 26.762 1.00 72.19 422 SER A N 1
ATOM 3408 C CA . SER A 1 422 ? -3.949 -14.785 27.554 1.00 72.19 422 SER A CA 1
ATOM 3409 C C . SER A 1 422 ? -5.442 -14.436 27.640 1.00 72.19 422 SER A C 1
ATOM 3411 O O . SER A 1 422 ? -6.300 -15.291 27.404 1.00 72.19 422 SER A O 1
ATOM 3413 N N . LEU A 1 423 ? -5.772 -13.170 27.917 1.00 62.91 423 LEU A N 1
ATOM 3414 C CA . LEU A 1 423 ? -7.154 -12.675 27.937 1.00 62.91 423 LEU A CA 1
ATOM 3415 C C . LEU A 1 423 ? -7.803 -12.702 26.550 1.00 62.91 423 LEU A C 1
ATOM 3417 O O . LEU A 1 423 ? -8.968 -13.072 26.432 1.00 62.91 423 LEU A O 1
ATOM 3421 N N . SER A 1 424 ? -7.047 -12.392 25.496 1.00 59.53 424 SER A N 1
ATOM 3422 C CA . SER A 1 424 ? -7.501 -12.479 24.101 1.00 59.53 424 SER A CA 1
ATOM 3423 C C . SER A 1 424 ? -7.842 -13.922 23.708 1.00 59.53 424 SER A C 1
ATOM 3425 O O . SER A 1 424 ? -8.853 -14.182 23.052 1.00 59.53 424 SER A O 1
ATOM 3427 N N . SER A 1 425 ? -7.056 -14.888 24.190 1.00 65.19 425 SER A N 1
ATOM 3428 C CA . SER A 1 425 ? -7.332 -16.319 24.021 1.00 65.19 425 SER A CA 1
ATOM 3429 C C . SER A 1 425 ? -8.593 -16.762 24.775 1.00 65.19 425 SER A C 1
ATOM 3431 O O . SER A 1 425 ? -9.403 -17.523 24.240 1.00 65.19 425 SER A O 1
ATOM 3433 N N . LEU A 1 426 ? -8.810 -16.255 25.994 1.00 65.75 426 LEU A N 1
ATOM 3434 C CA . LEU A 1 426 ? -10.018 -16.527 26.781 1.00 65.75 426 LEU A CA 1
ATOM 3435 C C . LEU A 1 426 ? -11.270 -15.875 26.166 1.00 65.75 426 LEU A C 1
ATOM 3437 O O . LEU A 1 426 ? -12.331 -16.497 26.131 1.00 65.75 426 LEU A O 1
ATOM 3441 N N . LEU A 1 427 ? -11.142 -14.671 25.601 1.00 56.88 427 LEU A N 1
ATOM 3442 C CA . LEU A 1 427 ? -12.182 -14.007 24.811 1.00 56.88 427 LEU A CA 1
ATOM 3443 C C . LEU A 1 427 ? -12.601 -14.851 23.603 1.00 56.88 427 LEU A C 1
ATOM 3445 O O . LEU A 1 427 ? -13.799 -15.059 23.403 1.00 56.88 427 LEU A O 1
ATOM 3449 N N . LYS A 1 428 ? -11.641 -15.411 22.849 1.00 65.44 428 LYS A N 1
ATOM 3450 C CA . LYS A 1 428 ? -11.920 -16.340 21.736 1.00 65.44 428 LYS A CA 1
ATOM 3451 C C . LYS A 1 428 ? -12.723 -17.560 22.215 1.00 65.44 428 LYS A C 1
ATOM 3453 O O . LYS A 1 428 ? -13.715 -17.921 21.586 1.00 65.44 428 LYS A O 1
ATOM 3458 N N . GLN A 1 429 ? -12.367 -18.148 23.361 1.00 71.19 429 GLN A N 1
ATOM 3459 C CA . GLN A 1 429 ? -13.107 -19.280 23.941 1.00 71.19 429 GLN A CA 1
ATOM 3460 C C . GLN A 1 429 ? -14.515 -18.904 24.421 1.00 71.19 429 GLN A C 1
ATOM 3462 O O . GLN A 1 429 ? -15.461 -19.651 24.181 1.00 71.19 429 GLN A O 1
ATOM 3467 N N . ASN A 1 430 ? -14.685 -17.765 25.093 1.00 62.00 430 ASN A N 1
ATOM 3468 C CA . ASN A 1 430 ? -15.991 -17.352 25.606 1.00 62.00 430 ASN A CA 1
ATOM 3469 C C . ASN A 1 430 ? -16.946 -16.939 24.476 1.00 62.00 430 ASN A C 1
ATOM 3471 O O . ASN A 1 430 ? -18.106 -17.344 24.496 1.00 62.00 430 ASN A O 1
ATOM 3475 N N . ARG A 1 431 ? -16.455 -16.264 23.428 1.00 63.97 431 ARG A N 1
ATOM 3476 C CA . ARG A 1 431 ? -17.226 -16.007 22.196 1.00 63.97 431 ARG A CA 1
ATOM 3477 C C . ARG A 1 431 ? -17.644 -17.315 21.497 1.00 63.97 431 ARG A C 1
ATOM 3479 O O . ARG A 1 431 ? -18.787 -17.430 21.065 1.00 63.97 431 ARG A O 1
ATOM 3486 N N . ALA A 1 432 ? -16.784 -18.338 21.481 1.00 63.22 432 ALA A N 1
ATOM 3487 C CA . ALA A 1 432 ? -17.132 -19.666 20.958 1.00 63.22 432 ALA A CA 1
ATOM 3488 C C . ALA A 1 432 ? -18.139 -20.446 21.834 1.00 63.22 432 ALA A C 1
ATOM 3490 O O . ALA A 1 432 ? -18.916 -21.242 21.316 1.00 63.22 432 ALA A O 1
ATOM 3491 N N . LYS A 1 433 ? -18.177 -20.225 23.157 1.00 70.75 433 LYS A N 1
ATOM 3492 C CA . LYS A 1 433 ? -19.238 -20.780 24.024 1.00 70.75 433 LYS A CA 1
ATOM 3493 C C . LYS A 1 433 ? -20.571 -20.059 23.809 1.00 70.75 433 LYS A C 1
ATOM 3495 O O . LYS A 1 433 ? -21.611 -20.712 23.747 1.00 70.75 433 LYS A O 1
ATOM 3500 N N . TYR A 1 434 ? -20.540 -18.732 23.659 1.00 59.62 434 TYR A N 1
ATOM 3501 C CA . TYR A 1 434 ? -21.723 -17.896 23.430 1.00 59.62 434 TYR A CA 1
ATOM 3502 C C . TYR A 1 434 ? -22.556 -18.371 22.227 1.00 59.62 434 TYR A C 1
ATOM 3504 O O . TYR A 1 434 ? -23.781 -18.448 22.328 1.00 59.62 434 TYR A O 1
ATOM 3512 N N . SER A 1 435 ? -21.910 -18.754 21.118 1.00 51.59 435 SER A N 1
ATOM 3513 C CA . SER A 1 435 ? -22.598 -19.227 19.904 1.00 51.59 435 SER A CA 1
ATOM 3514 C C . SER A 1 435 ? -23.275 -20.600 20.049 1.00 51.59 435 SER A C 1
ATOM 3516 O O . SER A 1 435 ? -24.176 -20.923 19.274 1.00 51.59 435 SER A O 1
ATOM 3518 N N . ILE A 1 436 ? -22.891 -21.402 21.049 1.00 62.00 436 ILE A N 1
ATOM 3519 C CA . ILE A 1 436 ? -23.393 -22.772 21.265 1.00 62.00 436 ILE A CA 1
ATOM 3520 C C . ILE A 1 436 ? -24.479 -22.813 22.360 1.00 62.00 436 ILE A C 1
ATOM 3522 O O . ILE A 1 436 ? -25.383 -23.655 22.323 1.00 62.00 436 ILE A O 1
ATOM 3526 N N . VAL A 1 437 ? -24.423 -21.897 23.331 1.00 72.75 437 VAL A N 1
ATOM 3527 C CA . VAL A 1 437 ? -25.301 -21.880 24.511 1.00 72.75 437 VAL A CA 1
ATOM 3528 C C . VAL A 1 437 ? -26.738 -21.464 24.170 1.00 72.75 437 VAL A C 1
ATOM 3530 O O . VAL A 1 437 ? -27.009 -20.400 23.604 1.00 72.75 437 VAL A O 1
ATOM 3533 N N . ARG A 1 438 ? -27.691 -22.321 24.561 1.00 60.91 438 ARG A N 1
ATOM 3534 C CA . ARG A 1 438 ? -29.139 -22.135 24.343 1.00 60.91 438 ARG A CA 1
ATOM 3535 C C . ARG A 1 438 ? -29.884 -21.561 25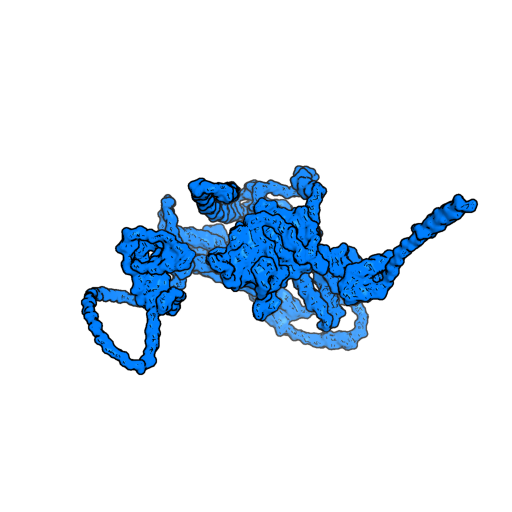.553 1.00 60.91 438 ARG A C 1
ATOM 3537 O O . ARG A 1 438 ? -31.007 -21.100 25.384 1.00 60.91 438 ARG A O 1
ATOM 3544 N N . SER A 1 439 ? -29.283 -21.595 26.743 1.00 75.94 439 SER A N 1
ATOM 3545 C CA . SER A 1 439 ? -29.834 -20.974 27.951 1.00 75.94 439 SER A CA 1
ATOM 3546 C C . SER A 1 439 ? -29.595 -19.466 27.922 1.00 75.94 439 SER A C 1
ATOM 3548 O O . SER A 1 439 ? -28.468 -19.015 27.733 1.00 75.94 439 SER A O 1
ATOM 3550 N N . GLU A 1 440 ? -30.647 -18.675 28.116 1.00 55.53 440 GLU A N 1
ATOM 3551 C CA . GLU A 1 440 ? -30.560 -17.208 28.121 1.00 55.53 440 GLU A CA 1
ATOM 3552 C C . GLU A 1 440 ? -29.777 -16.676 29.336 1.00 55.53 440 GLU A C 1
ATOM 3554 O O . GLU A 1 440 ? -29.073 -15.674 29.231 1.00 55.53 440 GLU A O 1
ATOM 3559 N N . VAL A 1 441 ? -29.821 -17.391 30.467 1.00 63.78 441 VAL A N 1
ATOM 3560 C CA . VAL A 1 441 ? -29.073 -17.044 31.689 1.00 63.78 441 VAL A CA 1
ATOM 3561 C C . VAL A 1 441 ? -27.569 -17.231 31.474 1.00 63.78 441 VAL A C 1
ATOM 3563 O O . VAL A 1 441 ? -26.814 -16.270 31.593 1.00 63.78 441 VAL A O 1
ATOM 3566 N N . GLU A 1 442 ? -27.148 -18.428 31.052 1.00 58.44 442 GLU A N 1
ATOM 3567 C CA . GLU A 1 442 ? -25.737 -18.742 30.759 1.00 58.44 442 GLU A CA 1
ATOM 3568 C C . GLU A 1 442 ? -25.182 -17.842 29.640 1.00 58.44 442 GLU A C 1
ATOM 3570 O O . GLU A 1 442 ? -24.027 -17.420 29.671 1.00 58.44 442 GLU A O 1
ATOM 3575 N N . ARG A 1 443 ? -26.016 -17.494 28.649 1.00 55.41 443 ARG A N 1
ATOM 3576 C CA . ARG A 1 443 ? -25.647 -16.569 27.573 1.00 55.41 443 ARG A CA 1
ATOM 3577 C C . ARG A 1 443 ? -25.317 -15.173 28.109 1.00 55.41 443 ARG A C 1
ATOM 3579 O O . ARG A 1 443 ? -24.307 -14.599 27.705 1.00 55.41 443 ARG A O 1
ATOM 3586 N N . ASN A 1 444 ? -26.133 -14.646 29.020 1.00 53.59 444 ASN A N 1
ATOM 3587 C CA . ASN A 1 444 ? -25.903 -13.340 29.641 1.00 53.59 444 ASN A CA 1
ATOM 3588 C C . ASN A 1 444 ? -24.678 -13.350 30.573 1.00 53.59 444 ASN A C 1
ATOM 3590 O O . ASN A 1 444 ? -23.937 -12.369 30.620 1.00 53.59 444 ASN A O 1
ATOM 3594 N N . GLU A 1 445 ? -24.410 -14.458 31.267 1.00 60.53 445 GLU A N 1
ATOM 3595 C CA . GLU A 1 445 ? -23.176 -14.640 32.045 1.00 60.53 445 GLU A CA 1
ATOM 3596 C C . GLU A 1 445 ? -21.930 -14.577 31.145 1.00 60.53 445 GLU A C 1
ATOM 3598 O O . GLU A 1 445 ? -21.003 -13.818 31.432 1.00 60.53 445 GLU A O 1
ATOM 3603 N N . ILE A 1 446 ? -21.943 -15.274 30.003 1.00 58.19 446 ILE A N 1
ATOM 3604 C CA . ILE A 1 446 ? -20.837 -15.257 29.033 1.00 58.19 446 ILE A CA 1
ATOM 3605 C C . ILE A 1 446 ? -20.617 -13.854 28.436 1.00 58.19 446 ILE A C 1
ATOM 3607 O O . ILE A 1 446 ? -19.468 -13.434 28.299 1.00 58.19 446 ILE A O 1
ATOM 3611 N N . VAL A 1 447 ? -21.678 -13.099 28.120 1.00 49.81 447 VAL A N 1
ATOM 3612 C CA . VAL A 1 447 ? -21.561 -11.702 27.641 1.00 49.81 447 VAL A CA 1
ATOM 3613 C C . VAL A 1 447 ? -20.895 -10.808 28.685 1.00 49.81 447 VAL A C 1
ATOM 3615 O O . VAL A 1 447 ? -20.002 -10.031 28.348 1.00 49.81 447 VAL A O 1
ATOM 3618 N N . ASN A 1 448 ? -21.273 -10.943 29.957 1.00 56.25 448 ASN A N 1
ATOM 3619 C CA . ASN A 1 448 ? -20.669 -10.168 31.038 1.00 56.25 448 ASN A CA 1
ATOM 3620 C C . ASN A 1 448 ? -19.180 -10.507 31.237 1.00 56.25 448 ASN A C 1
ATOM 3622 O O . ASN A 1 448 ? -18.386 -9.608 31.520 1.00 56.25 448 ASN A O 1
ATOM 3626 N N . GLU A 1 449 ? -18.767 -11.766 31.046 1.00 59.69 449 GLU A N 1
ATOM 3627 C CA . GLU A 1 449 ? -17.340 -12.118 31.022 1.00 59.69 449 GLU A CA 1
ATOM 3628 C C . GLU A 1 449 ? -16.605 -11.532 29.809 1.00 59.69 449 GLU A C 1
ATOM 3630 O O . GLU A 1 449 ? -15.479 -11.060 29.958 1.00 59.69 449 GLU A O 1
ATOM 3635 N N . ILE A 1 450 ? -17.224 -11.529 28.623 1.00 53.69 450 ILE A N 1
ATOM 3636 C CA . ILE A 1 450 ? -16.642 -10.954 27.399 1.00 53.69 450 ILE A CA 1
ATOM 3637 C C . ILE A 1 450 ? -16.368 -9.454 27.590 1.00 53.69 450 ILE A C 1
ATOM 3639 O O . ILE A 1 450 ? -15.213 -9.039 27.507 1.00 53.69 450 ILE A O 1
ATOM 3643 N N . LEU A 1 451 ? -17.380 -8.666 27.964 1.00 48.16 451 LEU A N 1
ATOM 3644 C CA . LEU A 1 451 ? -17.247 -7.214 28.167 1.00 48.16 451 LEU A CA 1
ATOM 3645 C C . LEU A 1 451 ? -16.199 -6.866 29.242 1.00 48.16 451 LEU A C 1
ATOM 3647 O O . LEU A 1 451 ? -15.433 -5.908 29.111 1.00 48.16 451 LEU A O 1
ATOM 3651 N N . LYS A 1 452 ? -16.127 -7.675 30.307 1.00 62.91 452 LYS A N 1
ATOM 3652 C CA . LYS A 1 452 ? -15.136 -7.526 31.381 1.00 62.91 452 LYS A CA 1
ATOM 3653 C C . LYS A 1 452 ? -13.708 -7.792 30.896 1.00 62.91 452 LYS A C 1
ATOM 3655 O O . LYS A 1 452 ? -12.793 -7.067 31.289 1.00 62.91 452 LYS A O 1
ATOM 3660 N N . HIS A 1 453 ? -13.498 -8.818 30.071 1.00 63.41 453 HIS A N 1
ATOM 3661 C CA . HIS A 1 453 ? -12.180 -9.119 29.512 1.00 63.41 453 HIS A CA 1
ATOM 3662 C C . HIS A 1 453 ? -11.768 -8.106 28.429 1.00 63.41 453 HIS A C 1
ATOM 3664 O O . HIS A 1 453 ? -10.605 -7.715 28.407 1.00 63.41 453 HIS A O 1
ATOM 3670 N N . GLU A 1 454 ? -12.698 -7.604 27.610 1.00 47.25 454 GLU A N 1
ATOM 3671 C CA . GLU A 1 454 ? -12.447 -6.544 26.614 1.00 47.25 454 GLU A CA 1
ATOM 3672 C C . GLU A 1 454 ? -11.962 -5.243 27.268 1.00 47.25 454 GLU A C 1
ATOM 3674 O O . GLU A 1 454 ? -10.884 -4.749 26.943 1.00 47.25 454 GLU A O 1
ATOM 3679 N N . SER A 1 455 ? -12.686 -4.736 28.273 1.00 53.19 455 SER A N 1
ATOM 3680 C CA . SER A 1 455 ? -12.277 -3.539 29.028 1.00 53.19 455 SER A CA 1
ATOM 3681 C C . SER A 1 455 ? -10.884 -3.687 29.663 1.00 53.19 455 SER A C 1
ATOM 3683 O O . SER A 1 455 ? -10.095 -2.738 29.706 1.00 53.19 455 SER A O 1
ATOM 3685 N N . LYS A 1 456 ? -10.550 -4.897 30.124 1.00 61.31 456 LYS A N 1
ATOM 3686 C CA . LYS A 1 456 ? -9.241 -5.216 30.698 1.00 61.31 456 LYS A CA 1
ATOM 3687 C C . LYS A 1 456 ? -8.135 -5.307 29.635 1.00 61.31 456 LYS A C 1
ATOM 3689 O O . LYS A 1 456 ? -7.019 -4.898 29.946 1.00 61.31 456 LYS A O 1
ATOM 3694 N N . VAL A 1 457 ? -8.425 -5.786 28.421 1.00 55.25 457 VAL A N 1
ATOM 3695 C CA . VAL A 1 457 ? -7.483 -5.798 27.284 1.00 55.25 457 VAL A CA 1
ATOM 3696 C C . VAL A 1 457 ? -7.075 -4.373 26.909 1.00 55.25 457 VAL A C 1
ATOM 3698 O O . VAL A 1 457 ? -5.880 -4.088 26.927 1.00 55.25 457 VAL A O 1
ATOM 3701 N N . TYR A 1 458 ? -8.025 -3.454 26.707 1.00 48.22 458 TYR A N 1
ATOM 3702 C CA . TYR A 1 458 ? -7.703 -2.053 26.390 1.00 48.22 458 TYR A CA 1
ATOM 3703 C C . TYR A 1 458 ? -6.825 -1.396 27.471 1.00 48.22 458 TYR A C 1
ATOM 3705 O O . TYR A 1 458 ? -5.798 -0.796 27.170 1.00 48.22 458 TYR A O 1
ATOM 3713 N N . SER A 1 459 ? -7.142 -1.611 28.755 1.00 64.12 459 SER A N 1
ATOM 3714 C CA . SER A 1 459 ? -6.336 -1.087 29.872 1.00 64.12 459 SER A CA 1
ATOM 3715 C C . SER A 1 459 ? -4.926 -1.696 29.993 1.00 64.12 459 SER A C 1
ATOM 3717 O O . SER A 1 459 ? -4.110 -1.191 30.773 1.00 64.12 459 SER A O 1
ATOM 3719 N N . LEU A 1 460 ? -4.639 -2.807 29.308 1.00 59.06 460 LEU A N 1
ATOM 3720 C CA . LEU A 1 460 ? -3.289 -3.362 29.208 1.00 59.06 460 LEU A CA 1
ATOM 3721 C C . LEU A 1 460 ? -2.508 -2.716 28.059 1.00 59.06 460 LEU A C 1
ATOM 3723 O O . LEU A 1 460 ? -1.315 -2.488 28.227 1.00 59.06 460 LEU A O 1
ATOM 3727 N N . GLU A 1 461 ? -3.153 -2.361 26.946 1.00 53.34 461 GLU A N 1
ATOM 3728 C CA . GLU A 1 461 ? -2.489 -1.767 25.774 1.00 53.34 461 GLU A CA 1
ATOM 3729 C C . GLU A 1 461 ? -1.843 -0.413 26.086 1.00 53.34 461 GLU A C 1
ATOM 3731 O O . GLU A 1 461 ? -0.641 -0.260 25.854 1.00 53.34 461 GLU A O 1
ATOM 3736 N N . ASP A 1 462 ? -2.565 0.494 26.755 1.00 54.25 462 ASP A N 1
ATOM 3737 C CA . ASP A 1 462 ? -2.013 1.774 27.236 1.00 54.25 462 ASP A CA 1
ATOM 3738 C C . ASP A 1 462 ? -0.750 1.575 28.099 1.00 54.25 462 ASP A C 1
ATOM 3740 O O . ASP A 1 462 ? 0.241 2.304 27.995 1.00 54.25 462 ASP A O 1
ATOM 3744 N N . LYS A 1 463 ? -0.770 0.550 28.964 1.00 67.75 463 LYS A N 1
ATOM 3745 C CA . LYS A 1 463 ? 0.329 0.237 29.891 1.00 67.75 463 LYS A CA 1
ATOM 3746 C C . LYS A 1 463 ? 1.521 -0.395 29.183 1.00 67.75 463 LYS A C 1
ATOM 3748 O O . LYS A 1 463 ? 2.653 -0.170 29.607 1.00 67.75 463 LYS A O 1
ATOM 3753 N N . ILE A 1 464 ? 1.289 -1.180 28.133 1.00 65.19 464 ILE A N 1
ATOM 3754 C CA . ILE A 1 464 ? 2.350 -1.755 27.301 1.00 65.19 464 ILE A CA 1
ATOM 3755 C C . ILE A 1 464 ? 3.091 -0.625 26.577 1.00 65.19 464 ILE A C 1
ATOM 3757 O O . ILE A 1 464 ? 4.319 -0.555 26.670 1.00 65.19 464 ILE A O 1
ATOM 3761 N N . GLU A 1 465 ? 2.368 0.299 25.930 1.00 57.84 465 GLU A N 1
ATOM 3762 C CA . GLU A 1 465 ? 2.982 1.422 25.208 1.00 57.84 465 GLU A CA 1
ATOM 3763 C C . GLU A 1 465 ? 3.787 2.334 26.147 1.00 57.84 465 GLU A C 1
ATOM 3765 O O . GLU A 1 465 ? 4.953 2.628 25.865 1.00 57.84 465 GLU A O 1
ATOM 3770 N N . GLU A 1 466 ? 3.224 2.702 27.304 1.00 72.00 466 GLU A N 1
ATOM 3771 C CA . GLU A 1 466 ? 3.917 3.500 28.323 1.00 72.00 466 GLU A CA 1
ATOM 3772 C C . GLU A 1 466 ? 5.244 2.846 28.755 1.00 72.00 466 GLU A C 1
ATOM 3774 O O . GLU A 1 466 ? 6.306 3.479 28.732 1.00 72.00 466 GLU A O 1
ATOM 3779 N N . LYS A 1 467 ? 5.208 1.558 29.121 1.00 79.19 467 LYS A N 1
ATOM 3780 C CA . LYS A 1 467 ? 6.383 0.830 29.623 1.00 79.19 467 LYS A CA 1
ATOM 3781 C C . LYS A 1 467 ? 7.458 0.658 28.554 1.00 79.19 467 LYS A C 1
ATOM 3783 O O . LYS A 1 467 ? 8.643 0.836 28.842 1.00 79.19 467 LYS A O 1
ATOM 3788 N N . TYR A 1 468 ? 7.060 0.369 27.318 1.00 74.56 468 TYR A N 1
ATOM 3789 C CA . TYR A 1 468 ? 7.973 0.252 26.184 1.00 74.56 468 TYR A CA 1
ATOM 3790 C C . TYR A 1 468 ? 8.589 1.592 25.769 1.00 74.56 468 TYR A C 1
ATOM 3792 O O . TYR A 1 468 ? 9.735 1.615 25.317 1.00 74.56 468 TYR A O 1
ATOM 3800 N N . LEU A 1 469 ? 7.891 2.717 25.939 1.00 59.22 469 LEU A N 1
ATOM 3801 C CA . LEU A 1 469 ? 8.469 4.037 25.691 1.00 59.22 469 LEU A CA 1
ATOM 3802 C C . LEU A 1 469 ? 9.557 4.383 26.720 1.00 59.22 469 LEU A C 1
ATOM 3804 O O . LEU A 1 469 ? 10.678 4.728 26.334 1.00 59.22 469 LEU A O 1
ATOM 3808 N N . TYR A 1 470 ? 9.265 4.238 28.017 1.00 67.50 470 TYR A N 1
ATOM 3809 C CA . TYR A 1 470 ? 10.239 4.546 29.070 1.00 67.50 470 TYR A CA 1
ATOM 3810 C C . TYR A 1 470 ? 11.460 3.617 29.037 1.00 67.50 470 TYR A C 1
ATOM 3812 O O . TYR A 1 470 ? 12.584 4.094 29.201 1.00 67.50 470 TYR A O 1
ATOM 3820 N N . ALA A 1 471 ? 11.271 2.326 28.739 1.00 68.44 471 ALA A N 1
ATOM 3821 C CA . ALA A 1 471 ? 12.377 1.386 28.565 1.00 68.44 471 ALA A CA 1
ATOM 3822 C C . ALA A 1 471 ? 13.360 1.843 27.469 1.00 68.44 471 ALA A C 1
ATOM 3824 O O . ALA A 1 471 ? 14.562 1.920 27.721 1.00 68.44 471 ALA A O 1
ATOM 3825 N N . ARG A 1 472 ? 12.870 2.245 26.283 1.00 72.69 472 ARG A N 1
ATOM 3826 C CA . ARG A 1 472 ? 13.728 2.791 25.208 1.00 72.69 472 ARG A CA 1
ATOM 3827 C C . ARG A 1 472 ? 14.491 4.036 25.652 1.00 72.69 472 ARG A C 1
ATOM 3829 O O . ARG A 1 472 ? 15.680 4.159 25.373 1.00 72.69 472 ARG A O 1
ATOM 3836 N N . GLN A 1 473 ? 13.818 4.959 26.342 1.00 63.56 473 GLN A N 1
ATOM 3837 C CA . GLN A 1 473 ? 14.425 6.216 26.786 1.00 63.56 473 GLN A CA 1
ATOM 3838 C C . GLN A 1 473 ? 15.554 5.979 27.800 1.00 63.56 473 GLN A C 1
ATOM 3840 O O . GLN A 1 473 ? 16.628 6.569 27.677 1.00 63.56 473 GLN A O 1
ATOM 3845 N N . LYS A 1 474 ? 15.328 5.106 28.789 1.00 71.31 474 LYS A N 1
ATOM 3846 C CA . LYS A 1 474 ? 16.331 4.742 29.801 1.00 71.31 474 LYS A CA 1
ATOM 3847 C C . LYS A 1 474 ? 17.529 4.025 29.186 1.00 71.31 474 LYS A C 1
ATOM 3849 O O . LYS A 1 474 ? 18.663 4.370 29.507 1.00 71.31 474 LYS A O 1
ATOM 3854 N N . GLU A 1 475 ? 17.282 3.108 28.255 1.00 78.25 475 GLU A N 1
ATOM 3855 C CA . GLU A 1 475 ? 18.333 2.363 27.565 1.00 78.25 475 GLU A CA 1
ATOM 3856 C C . GLU A 1 475 ? 19.227 3.275 26.713 1.00 78.25 475 GLU A C 1
ATOM 3858 O O . GLU A 1 475 ? 20.449 3.251 26.842 1.00 78.25 475 GLU A O 1
ATOM 3863 N N . LEU A 1 476 ? 18.629 4.149 25.895 1.00 62.06 476 LEU A N 1
ATOM 3864 C CA . LEU A 1 476 ? 19.375 5.104 25.070 1.00 62.06 476 LEU A CA 1
ATOM 3865 C C . LEU A 1 476 ? 20.221 6.069 25.913 1.00 62.06 476 LEU A C 1
ATOM 3867 O O . LEU A 1 476 ? 21.353 6.371 25.537 1.00 62.06 476 LEU A O 1
ATOM 3871 N N . ASN A 1 477 ? 19.702 6.533 27.053 1.00 67.56 477 ASN A N 1
ATOM 3872 C CA . ASN A 1 477 ? 20.448 7.403 27.965 1.00 67.56 477 ASN A CA 1
ATOM 3873 C C . ASN A 1 477 ? 21.672 6.699 28.572 1.00 67.56 477 ASN A C 1
ATOM 3875 O O . ASN A 1 477 ? 22.744 7.302 28.644 1.00 67.56 477 ASN A O 1
ATOM 3879 N N . GLU A 1 478 ? 21.539 5.430 28.965 1.00 76.38 478 GLU A N 1
ATOM 3880 C CA . GLU A 1 478 ? 22.652 4.643 29.506 1.00 76.38 478 GLU A CA 1
ATOM 3881 C C . GLU A 1 478 ? 23.717 4.358 28.435 1.00 76.38 478 GLU A C 1
ATOM 3883 O O . GLU A 1 478 ? 24.904 4.572 28.675 1.00 76.38 478 GLU A O 1
ATOM 3888 N N . ILE A 1 479 ? 23.309 3.994 27.213 1.00 67.06 479 ILE A N 1
ATOM 3889 C CA . ILE A 1 479 ? 24.221 3.842 26.066 1.00 67.06 479 ILE A CA 1
ATOM 3890 C C . ILE A 1 479 ? 25.015 5.137 25.828 1.00 67.06 479 ILE A C 1
ATOM 3892 O O . ILE A 1 479 ? 26.238 5.101 25.695 1.00 67.06 479 ILE A O 1
ATOM 3896 N N . ILE A 1 480 ? 24.345 6.295 25.816 1.00 62.28 480 ILE A N 1
ATOM 3897 C CA . ILE A 1 480 ? 24.991 7.604 25.630 1.00 62.28 480 ILE A CA 1
ATOM 3898 C C . ILE A 1 480 ? 25.971 7.912 26.773 1.00 62.28 480 ILE A C 1
ATOM 3900 O O . ILE A 1 480 ? 27.074 8.400 26.511 1.00 62.28 480 ILE A O 1
ATOM 3904 N N . SER A 1 481 ? 25.605 7.602 28.021 1.00 67.19 481 SER A N 1
ATOM 3905 C CA . SER A 1 481 ? 26.480 7.733 29.194 1.00 67.19 481 SER A CA 1
ATOM 3906 C C . SER A 1 481 ? 27.754 6.897 29.032 1.00 67.19 481 SER A C 1
ATOM 3908 O O . SER A 1 481 ? 28.863 7.422 29.138 1.00 67.19 481 SER A O 1
ATOM 3910 N N . GLN A 1 482 ? 27.610 5.624 28.652 1.00 71.75 482 GLN A N 1
ATOM 3911 C CA . GLN A 1 482 ? 28.741 4.712 28.487 1.00 71.75 482 GLN A CA 1
ATOM 3912 C C . GLN A 1 482 ? 29.625 5.050 27.278 1.00 71.75 482 GLN A C 1
ATOM 3914 O O . GLN A 1 482 ? 30.836 4.822 27.316 1.00 71.75 482 GLN A O 1
ATOM 3919 N N . ILE A 1 483 ? 29.059 5.626 26.210 1.00 58.47 483 ILE A N 1
ATOM 3920 C CA . ILE A 1 483 ? 29.837 6.190 25.096 1.00 58.47 483 ILE A CA 1
ATOM 3921 C C . ILE A 1 483 ? 30.669 7.380 25.595 1.00 58.47 483 ILE A C 1
ATOM 3923 O O . ILE A 1 483 ? 31.860 7.457 25.294 1.00 58.47 483 ILE A O 1
ATOM 3927 N N . GLN A 1 484 ? 30.079 8.278 26.394 1.00 57.44 484 GLN A N 1
ATOM 3928 C CA . GLN A 1 484 ? 30.767 9.454 26.946 1.00 57.44 484 GLN A CA 1
ATOM 3929 C C . GLN A 1 484 ? 31.889 9.084 27.934 1.00 57.44 484 GLN A C 1
ATOM 3931 O O . GLN A 1 484 ? 32.911 9.768 27.959 1.00 57.44 484 GLN A O 1
ATOM 3936 N N . SER A 1 485 ? 31.752 7.995 28.699 1.00 67.19 485 SER A N 1
ATOM 3937 C CA . SER A 1 485 ? 32.811 7.471 29.581 1.00 67.19 485 SER A CA 1
ATOM 3938 C C . SER A 1 485 ? 33.805 6.523 28.896 1.00 67.19 485 SER A C 1
ATOM 3940 O O . SER A 1 485 ? 34.730 6.045 29.552 1.00 67.19 485 SER A O 1
ATOM 3942 N N . GLY A 1 486 ? 33.637 6.223 27.602 1.00 60.12 486 GLY A N 1
ATOM 3943 C CA . GLY A 1 486 ? 34.494 5.284 26.866 1.00 60.12 486 GLY A CA 1
ATOM 3944 C C . GLY A 1 486 ? 34.364 3.820 27.312 1.00 60.12 486 GLY A C 1
ATOM 3945 O O . GLY A 1 486 ? 35.243 3.008 27.027 1.00 60.12 486 GLY A O 1
ATOM 3946 N N . THR A 1 487 ? 33.291 3.475 28.028 1.00 66.31 487 THR A N 1
ATOM 3947 C CA . THR A 1 487 ? 33.024 2.124 28.547 1.00 66.31 487 THR A CA 1
ATOM 3948 C C . THR A 1 487 ? 32.101 1.307 27.643 1.00 66.31 487 THR A C 1
ATOM 3950 O O . THR A 1 487 ? 32.111 0.079 27.734 1.00 66.31 487 THR A O 1
ATOM 3953 N N . TYR A 1 488 ? 31.345 1.961 26.754 1.00 64.62 488 TYR A N 1
ATOM 3954 C CA . TYR A 1 488 ? 30.452 1.302 25.801 1.00 64.62 488 TYR A CA 1
ATOM 3955 C C . TYR A 1 488 ? 31.227 0.436 24.803 1.00 64.62 488 TYR A C 1
ATOM 3957 O O . TYR A 1 488 ? 32.204 0.878 24.195 1.00 64.62 488 TYR A O 1
ATOM 3965 N N . LYS A 1 489 ? 30.757 -0.797 24.602 1.00 58.88 489 LYS A N 1
ATOM 3966 C CA . LYS A 1 489 ? 31.319 -1.753 23.644 1.00 58.88 489 LYS A CA 1
ATOM 3967 C C . LYS A 1 489 ? 30.229 -2.161 22.650 1.00 58.88 489 LYS A C 1
ATOM 3969 O O . LYS A 1 489 ? 29.382 -2.968 23.021 1.00 58.88 489 LYS A O 1
ATOM 3974 N N . PRO A 1 490 ? 30.221 -1.610 21.422 1.00 51.47 490 PRO A N 1
ATOM 3975 C CA . PRO A 1 490 ? 29.296 -2.053 20.386 1.00 51.47 490 PRO A CA 1
ATOM 3976 C C . PRO A 1 490 ? 29.623 -3.481 19.936 1.00 51.47 490 PRO A C 1
ATOM 3978 O O . PRO A 1 490 ? 30.767 -3.932 20.045 1.00 51.47 490 PRO A O 1
ATOM 3981 N N . ASP A 1 491 ? 28.618 -4.167 19.396 1.00 48.53 491 ASP A N 1
ATOM 3982 C CA . ASP A 1 491 ? 28.798 -5.500 18.827 1.00 48.53 491 ASP A CA 1
ATOM 3983 C C . ASP A 1 491 ? 29.586 -5.453 17.501 1.00 48.53 491 ASP A C 1
ATOM 3985 O O . ASP A 1 491 ? 29.578 -4.450 16.780 1.00 48.53 491 ASP A O 1
ATOM 3989 N N . LYS A 1 492 ? 30.336 -6.517 17.203 1.00 34.44 492 LYS A N 1
ATOM 3990 C CA . LYS A 1 492 ? 31.555 -6.431 16.367 1.00 34.44 492 LYS A CA 1
ATOM 3991 C C . LYS A 1 492 ? 31.380 -6.240 14.850 1.00 34.44 492 LYS A C 1
ATOM 3993 O O . LYS A 1 492 ? 32.384 -6.046 14.174 1.00 34.44 492 LYS A O 1
ATOM 3998 N N . GLU A 1 493 ? 30.173 -6.294 14.291 1.00 36.22 493 GLU A N 1
ATOM 3999 C CA . GLU A 1 493 ? 29.979 -6.370 12.825 1.00 36.22 493 GLU A CA 1
ATOM 4000 C C . GLU A 1 493 ? 29.937 -5.016 12.075 1.00 36.22 493 GLU A C 1
ATOM 4002 O O . GLU A 1 493 ? 29.873 -4.997 10.849 1.00 36.22 493 GLU A O 1
ATOM 4007 N N . VAL A 1 494 ? 29.990 -3.866 12.761 1.00 35.59 494 VAL A N 1
ATOM 4008 C CA . VAL A 1 494 ? 29.623 -2.554 12.163 1.00 35.59 494 VAL A CA 1
ATOM 4009 C C . VAL A 1 494 ? 30.821 -1.721 11.638 1.00 35.59 494 VAL A C 1
ATOM 4011 O O . VAL A 1 494 ? 30.643 -0.599 11.158 1.00 35.59 494 VAL A O 1
ATOM 4014 N N . GLU A 1 495 ? 32.064 -2.209 11.715 1.00 31.59 495 GLU A N 1
ATOM 4015 C CA . GLU A 1 495 ? 33.254 -1.344 11.543 1.00 31.59 495 GLU A CA 1
ATOM 4016 C C . GLU A 1 495 ? 33.659 -0.971 10.096 1.00 31.59 495 GLU A C 1
ATOM 4018 O O . GLU A 1 495 ? 34.296 0.067 9.908 1.00 31.59 495 GLU A O 1
ATOM 4023 N N . GLU A 1 496 ? 33.280 -1.726 9.056 1.00 32.31 496 GLU A N 1
ATOM 4024 C CA . GLU A 1 496 ? 33.916 -1.604 7.721 1.00 32.31 496 GLU A CA 1
ATOM 4025 C C . GLU A 1 496 ? 33.395 -0.496 6.774 1.00 32.31 496 GLU A C 1
ATOM 4027 O O . GLU A 1 496 ? 33.981 -0.266 5.717 1.00 32.31 496 GLU A O 1
ATOM 4032 N N . LEU A 1 497 ? 32.344 0.258 7.123 1.00 34.50 497 LEU A N 1
ATOM 4033 C CA . LEU A 1 497 ? 31.703 1.224 6.202 1.00 34.50 497 LEU A CA 1
ATOM 4034 C C . LEU A 1 497 ? 32.183 2.691 6.310 1.00 34.50 497 LEU A C 1
ATOM 4036 O O . LEU A 1 497 ? 31.568 3.591 5.734 1.00 34.50 497 LEU A O 1
ATOM 4040 N N . LYS A 1 498 ? 33.274 2.982 7.035 1.00 39.88 498 LYS A N 1
ATOM 4041 C CA . LYS A 1 498 ? 33.707 4.368 7.329 1.00 39.88 498 LYS A CA 1
ATOM 4042 C C . LYS A 1 498 ? 34.991 4.804 6.611 1.00 39.88 498 LYS A C 1
ATOM 4044 O O . LYS A 1 498 ? 36.068 4.797 7.199 1.00 39.88 498 LYS A O 1
ATOM 4049 N N . SER A 1 499 ? 34.866 5.382 5.412 1.00 33.44 499 SER A N 1
ATOM 4050 C CA . SER A 1 499 ? 35.775 6.473 5.010 1.00 33.44 499 SER A CA 1
ATOM 4051 C C . SER A 1 499 ? 35.129 7.473 4.035 1.00 33.44 499 SER A C 1
ATOM 4053 O O . SER A 1 499 ? 34.387 7.090 3.139 1.00 33.44 499 SER A O 1
ATOM 4055 N N . LYS A 1 500 ? 35.457 8.766 4.213 1.00 42.41 500 LYS A N 1
ATOM 4056 C CA . LYS A 1 500 ? 35.099 9.930 3.361 1.00 42.41 500 LYS A CA 1
ATOM 4057 C C . LYS A 1 500 ? 33.685 10.538 3.447 1.00 42.41 500 LYS A C 1
ATOM 4059 O O . LYS A 1 500 ? 33.149 11.010 2.450 1.00 42.41 500 LYS A O 1
ATOM 4064 N N . ALA A 1 501 ? 33.171 10.719 4.661 1.00 42.28 501 ALA A N 1
ATOM 4065 C CA . ALA A 1 501 ? 32.464 11.961 5.012 1.00 42.28 501 ALA A CA 1
ATOM 4066 C C . ALA A 1 501 ? 32.560 12.228 6.521 1.00 42.28 501 ALA A C 1
ATOM 4068 O O . ALA A 1 501 ? 32.872 11.326 7.303 1.00 42.28 501 ALA A O 1
ATOM 4069 N N . LYS A 1 502 ? 32.323 13.476 6.944 1.00 46.59 502 LYS A N 1
ATOM 4070 C CA . LYS A 1 502 ? 32.419 13.862 8.355 1.00 46.59 502 LYS A CA 1
ATOM 4071 C C . LYS A 1 502 ? 31.141 13.420 9.069 1.00 46.59 502 LYS A C 1
ATOM 4073 O O . LYS A 1 502 ? 30.085 14.015 8.877 1.00 46.59 502 LYS A O 1
ATOM 4078 N N . SER A 1 503 ? 31.239 12.343 9.848 1.00 45.31 503 SER A N 1
ATOM 4079 C CA . SER A 1 503 ? 30.115 11.787 10.610 1.00 45.31 503 SER A CA 1
ATOM 4080 C C . SER A 1 503 ? 29.803 12.649 11.834 1.00 45.31 503 SER A C 1
ATOM 4082 O O . SER A 1 503 ? 30.527 12.582 12.827 1.00 45.31 503 SER A O 1
ATOM 4084 N N . ILE A 1 504 ? 28.683 13.371 11.806 1.00 48.44 504 ILE A N 1
ATOM 4085 C CA . ILE A 1 504 ? 28.037 13.899 13.014 1.00 48.44 504 ILE A CA 1
ATOM 4086 C C . ILE A 1 504 ? 26.971 12.882 13.431 1.00 48.44 504 ILE A C 1
ATOM 4088 O O . ILE A 1 504 ? 25.883 12.854 12.860 1.00 48.44 504 ILE A O 1
ATOM 4092 N N . GLU A 1 505 ? 27.320 11.994 14.369 1.00 44.19 505 GLU A N 1
ATOM 4093 C CA . GLU A 1 505 ? 26.439 10.944 14.923 1.00 44.19 505 GLU A CA 1
ATOM 4094 C C . GLU A 1 505 ? 25.585 10.217 13.858 1.00 44.19 505 GLU A C 1
ATOM 4096 O O . GLU A 1 505 ? 24.349 10.228 13.869 1.00 44.19 505 GLU A O 1
ATOM 4101 N N . GLY A 1 506 ? 26.273 9.622 12.877 1.00 41.25 506 GLY A N 1
ATOM 4102 C CA . GLY A 1 506 ? 25.658 8.850 11.793 1.00 41.25 506 GLY A CA 1
ATOM 4103 C C . GLY A 1 506 ? 25.171 9.671 10.594 1.00 41.25 506 GLY A C 1
ATOM 4104 O O . GLY A 1 506 ? 24.770 9.083 9.595 1.00 41.25 506 GLY A O 1
ATOM 4105 N N . ILE A 1 507 ? 25.231 11.008 10.634 1.00 47.47 507 ILE A N 1
ATOM 4106 C CA . ILE A 1 507 ? 24.970 11.861 9.464 1.00 47.47 507 ILE A CA 1
ATOM 4107 C C . ILE A 1 507 ? 26.295 12.197 8.780 1.00 47.47 507 ILE A C 1
ATOM 4109 O O . ILE A 1 507 ? 27.168 12.828 9.374 1.00 47.47 507 ILE A O 1
ATOM 4113 N N . LEU A 1 508 ? 26.437 11.785 7.522 1.00 53.09 508 LEU A N 1
ATOM 4114 C CA . LEU A 1 508 ? 27.613 12.038 6.692 1.00 53.09 508 LEU A CA 1
ATOM 4115 C C . LEU A 1 508 ? 27.502 13.417 6.020 1.00 53.09 508 LEU A C 1
ATOM 4117 O O . LEU A 1 508 ? 26.793 13.565 5.027 1.00 53.09 508 LEU A O 1
ATOM 4121 N N . ILE A 1 509 ? 28.207 14.424 6.546 1.00 56.44 509 ILE A N 1
ATOM 4122 C CA . ILE A 1 509 ? 28.272 15.764 5.935 1.00 56.44 509 ILE A CA 1
ATOM 4123 C C . ILE A 1 509 ? 29.508 15.857 5.015 1.00 56.44 509 ILE A C 1
ATOM 4125 O O . ILE A 1 509 ? 30.618 15.532 5.460 1.00 56.44 509 ILE A O 1
ATOM 4129 N N . PRO A 1 510 ? 29.362 16.304 3.748 1.00 55.00 510 PRO A N 1
ATOM 4130 C CA . PRO A 1 510 ? 30.497 16.543 2.858 1.00 55.00 510 PRO A CA 1
ATOM 4131 C C . PRO A 1 510 ? 31.415 17.656 3.377 1.00 55.00 510 PRO A C 1
ATOM 4133 O O . PRO A 1 510 ? 30.961 18.732 3.763 1.00 55.00 510 PRO A O 1
ATOM 4136 N N . GLU A 1 511 ? 32.724 17.413 3.335 1.00 53.12 511 GLU A N 1
ATOM 4137 C CA . GLU A 1 511 ? 33.746 18.265 3.959 1.00 53.12 511 GLU A CA 1
ATOM 4138 C C . GLU A 1 511 ? 33.747 19.715 3.439 1.00 53.12 511 GLU A C 1
ATOM 4140 O O . GLU A 1 511 ? 33.943 20.645 4.218 1.00 53.12 511 GLU A O 1
ATOM 4145 N N . LYS A 1 512 ? 33.395 19.930 2.161 1.00 54.06 512 LYS A N 1
ATOM 4146 C CA . LYS A 1 512 ? 33.278 21.270 1.551 1.00 54.06 512 LYS A CA 1
ATOM 4147 C C . LYS A 1 512 ? 32.271 22.212 2.233 1.00 54.06 512 LYS A C 1
ATOM 4149 O O . LYS A 1 512 ? 32.382 23.418 2.052 1.00 54.06 512 LYS A O 1
ATOM 4154 N N . TYR A 1 513 ? 31.332 21.697 3.031 1.00 54.47 513 TYR A N 1
ATOM 4155 C CA . TYR A 1 513 ? 30.348 22.514 3.755 1.00 54.47 513 TYR A CA 1
ATOM 4156 C C . TYR A 1 513 ? 30.669 22.686 5.247 1.00 54.47 513 TYR A C 1
ATOM 4158 O O . TYR A 1 513 ? 29.886 23.299 5.967 1.00 54.47 513 TYR A O 1
ATOM 4166 N N . SER A 1 514 ? 31.808 22.189 5.749 1.00 52.94 514 SER A N 1
ATOM 4167 C CA . SER A 1 514 ? 32.095 22.122 7.194 1.00 52.94 514 SER A CA 1
ATOM 4168 C C . SER A 1 514 ? 32.429 23.462 7.882 1.00 52.94 514 SER A C 1
ATOM 4170 O O . SER A 1 514 ? 33.031 23.445 8.954 1.00 52.94 514 SER A O 1
ATOM 4172 N N . MET A 1 515 ? 32.120 24.608 7.265 1.00 48.41 515 MET A N 1
ATOM 4173 C CA . MET A 1 515 ? 32.671 25.926 7.627 1.00 48.41 515 MET A CA 1
ATOM 4174 C C . MET A 1 515 ? 31.680 26.880 8.324 1.00 48.41 515 MET A C 1
ATOM 4176 O O . MET A 1 515 ? 32.083 27.957 8.747 1.00 48.41 515 MET A O 1
ATOM 4180 N N . PHE A 1 516 ? 30.396 26.523 8.447 1.00 52.59 516 PHE A N 1
ATOM 4181 C CA . PHE A 1 516 ? 29.318 27.503 8.675 1.00 52.59 516 PHE A CA 1
ATOM 4182 C C . PHE A 1 516 ? 28.724 27.587 10.106 1.00 52.59 516 PHE A C 1
ATOM 4184 O O . PHE A 1 516 ? 27.729 28.282 10.293 1.00 52.59 516 PHE A O 1
ATOM 4191 N N . THR A 1 517 ? 29.226 26.848 11.109 1.00 55.25 517 THR A N 1
ATOM 4192 C CA . THR A 1 517 ? 28.313 26.319 12.160 1.00 55.25 517 THR A CA 1
ATOM 4193 C C . THR A 1 517 ? 28.675 26.494 13.641 1.00 55.25 517 THR A C 1
ATOM 4195 O O . THR A 1 517 ? 28.246 25.676 14.453 1.00 55.25 517 THR A O 1
ATOM 4198 N N . SER A 1 518 ? 29.411 27.534 14.036 1.00 57.84 518 SER A N 1
ATOM 4199 C CA . SER A 1 518 ? 29.472 27.950 15.454 1.00 57.84 518 SER A CA 1
ATOM 4200 C C . SER A 1 518 ? 28.493 29.091 15.750 1.00 57.84 518 SER A C 1
ATOM 4202 O O . SER A 1 518 ? 27.545 28.918 16.510 1.00 57.84 518 SER A O 1
ATOM 4204 N N . GLU A 1 519 ? 28.670 30.234 15.089 1.00 64.88 519 GLU A N 1
ATOM 4205 C CA . GLU A 1 519 ? 27.985 31.488 15.431 1.00 64.88 519 GLU A CA 1
ATOM 4206 C C . GLU A 1 519 ? 26.458 31.437 15.242 1.00 64.88 519 GLU A C 1
ATOM 4208 O O . GLU A 1 519 ? 25.709 31.793 16.153 1.00 64.88 519 GLU A O 1
ATOM 4213 N N . GLU A 1 520 ? 25.966 30.920 14.109 1.00 67.62 520 GLU A N 1
ATOM 4214 C CA . GLU A 1 520 ? 24.516 30.822 13.867 1.00 67.62 520 GLU A CA 1
ATOM 4215 C C . GLU A 1 520 ? 23.849 29.761 14.770 1.00 67.62 520 GLU A C 1
ATOM 4217 O O . GLU A 1 520 ? 22.674 29.892 15.116 1.00 67.62 520 GLU A O 1
ATOM 4222 N N . PHE A 1 521 ? 24.606 28.751 15.226 1.00 72.06 521 PHE A N 1
ATOM 4223 C CA . PHE A 1 521 ? 24.136 27.799 16.235 1.00 72.06 521 PHE A CA 1
ATOM 4224 C C . PHE A 1 521 ? 24.013 28.450 17.613 1.00 72.06 521 PHE A C 1
ATOM 4226 O O . PHE A 1 521 ? 22.950 28.357 18.226 1.00 72.06 521 PHE A O 1
ATOM 4233 N N . ASP A 1 522 ? 25.049 29.147 18.084 1.00 74.38 522 ASP A N 1
ATOM 4234 C CA . ASP A 1 522 ? 25.011 29.822 19.384 1.00 74.38 522 ASP A CA 1
ATOM 4235 C C . ASP A 1 522 ? 23.900 30.883 19.426 1.00 74.38 522 ASP A C 1
ATOM 4237 O O . ASP A 1 522 ? 23.170 30.983 20.416 1.00 74.38 522 ASP A O 1
ATOM 4241 N N . LYS A 1 523 ? 23.685 31.600 18.317 1.00 76.75 523 LYS A N 1
ATOM 4242 C CA . LYS A 1 523 ? 22.572 32.537 18.126 1.00 76.75 523 LYS A CA 1
ATOM 4243 C C . LYS A 1 523 ? 21.204 31.849 18.160 1.00 76.75 523 LYS A C 1
ATOM 4245 O O . LYS A 1 523 ? 20.317 32.343 18.856 1.00 76.75 523 LYS A O 1
ATOM 4250 N N . HIS A 1 524 ? 21.015 30.720 17.472 1.00 78.19 524 HIS A N 1
ATOM 4251 C CA . HIS A 1 524 ? 19.758 29.961 17.521 1.00 78.19 524 HIS A CA 1
ATOM 4252 C C . HIS A 1 524 ? 19.478 29.434 18.936 1.00 78.19 524 HIS A C 1
ATOM 4254 O O . HIS A 1 524 ? 18.430 29.728 19.508 1.00 78.19 524 HIS A O 1
ATOM 4260 N N . TYR A 1 525 ? 20.454 28.747 19.534 1.00 79.31 525 TYR A N 1
ATOM 4261 C CA . TYR A 1 525 ? 20.377 28.200 20.888 1.00 79.31 525 TYR A CA 1
ATOM 4262 C C . TYR A 1 525 ? 20.094 29.276 21.946 1.00 79.31 525 TYR A C 1
ATOM 4264 O O . TYR A 1 525 ? 19.331 29.042 22.884 1.00 79.31 525 TYR A O 1
ATOM 4272 N N . SER A 1 526 ? 20.672 30.476 21.798 1.00 81.12 526 SER A N 1
ATOM 4273 C CA . SER A 1 526 ? 20.511 31.567 22.767 1.00 81.12 526 SER A CA 1
ATOM 4274 C C . SER A 1 526 ? 19.056 31.982 23.012 1.00 81.12 526 SER A C 1
ATOM 4276 O O . SER A 1 526 ? 18.756 32.425 24.119 1.00 81.12 526 SER A O 1
ATOM 4278 N N . LYS A 1 527 ? 18.157 31.775 22.036 1.00 82.94 527 LYS A N 1
ATOM 4279 C CA . LYS A 1 527 ? 16.723 32.085 22.153 1.00 82.94 527 LYS A CA 1
ATOM 4280 C C . LYS A 1 527 ? 16.030 31.239 23.220 1.00 82.94 527 LYS A C 1
ATOM 4282 O O . LYS A 1 527 ? 15.299 31.773 24.046 1.00 82.94 527 LYS A O 1
ATOM 4287 N N . ASN A 1 528 ? 16.320 29.939 23.235 1.00 86.12 528 ASN A N 1
ATOM 4288 C CA . ASN A 1 528 ? 15.613 28.962 24.070 1.00 86.12 528 ASN A CA 1
ATOM 4289 C C . ASN A 1 528 ? 16.410 28.557 25.317 1.00 86.12 528 ASN A C 1
ATOM 4291 O O . ASN A 1 528 ? 15.869 27.943 26.234 1.00 86.12 528 ASN A O 1
ATOM 4295 N N . LYS A 1 529 ? 17.690 28.946 25.380 1.00 86.81 529 LYS A N 1
ATOM 4296 C CA . LYS A 1 529 ? 18.644 28.677 26.466 1.00 86.81 529 LYS A CA 1
ATOM 4297 C C . LYS A 1 529 ? 18.083 28.903 27.873 1.00 86.81 529 LYS A C 1
ATOM 4299 O O . LYS A 1 529 ? 18.436 28.147 28.774 1.00 86.81 529 LYS A O 1
ATOM 4304 N N . GLU A 1 530 ? 17.250 29.922 28.073 1.00 86.62 530 GLU A N 1
ATOM 4305 C CA . GLU A 1 530 ? 16.691 30.229 29.395 1.00 86.62 530 GLU A CA 1
ATOM 4306 C C . GLU A 1 530 ? 15.523 29.302 29.764 1.00 86.62 530 GLU A C 1
ATOM 4308 O O . GLU A 1 530 ? 15.535 28.719 30.846 1.00 86.62 530 GLU A O 1
ATOM 4313 N N . MET A 1 531 ? 14.581 29.068 28.841 1.00 91.88 531 MET A N 1
ATOM 4314 C CA . MET A 1 531 ? 13.512 28.070 29.005 1.00 91.88 531 MET A CA 1
ATOM 4315 C C . MET A 1 531 ? 14.096 26.670 29.246 1.00 91.88 531 MET A C 1
ATOM 4317 O O . MET A 1 531 ? 13.668 25.952 30.149 1.00 91.88 531 MET A O 1
ATOM 4321 N N . TYR A 1 532 ? 15.121 26.301 28.475 1.00 92.12 532 TYR A N 1
ATOM 4322 C CA . TYR A 1 532 ? 15.829 25.031 28.613 1.00 92.12 532 TYR A CA 1
ATOM 4323 C C . TYR A 1 532 ? 16.412 24.852 30.018 1.00 92.12 532 TYR A C 1
ATOM 4325 O O . TYR A 1 532 ? 16.111 23.862 30.676 1.00 92.12 532 TYR A O 1
ATOM 4333 N N . LYS A 1 533 ? 17.180 25.833 30.510 1.00 90.06 533 LYS A N 1
ATOM 4334 C CA . LYS A 1 533 ? 17.739 25.821 31.873 1.00 90.06 533 LYS A CA 1
ATOM 4335 C C . LYS A 1 533 ? 16.683 25.764 32.977 1.00 90.06 533 LYS A C 1
ATOM 4337 O O . LYS A 1 533 ? 16.962 25.223 34.040 1.00 90.06 533 LYS A O 1
ATOM 4342 N N . GLN A 1 534 ? 15.521 26.379 32.761 1.00 87.88 534 GLN A N 1
ATOM 4343 C CA . GLN A 1 534 ? 14.478 26.497 33.778 1.00 87.88 534 GLN A CA 1
ATOM 4344 C C . GLN A 1 534 ? 13.598 25.238 33.875 1.00 87.88 534 GLN A C 1
ATOM 4346 O O . GLN A 1 534 ? 13.104 24.931 34.958 1.00 87.88 534 GLN A O 1
ATOM 4351 N N . LEU A 1 535 ? 13.385 24.512 32.770 1.00 87.19 535 LEU A N 1
ATOM 4352 C CA . LEU A 1 535 ? 12.410 23.412 32.706 1.00 87.19 535 LEU A CA 1
ATOM 4353 C C . LEU A 1 535 ? 13.015 22.008 32.558 1.00 87.19 535 LEU A C 1
ATOM 4355 O O . LEU A 1 535 ? 12.349 21.036 32.931 1.00 87.19 535 LEU A O 1
ATOM 4359 N N . PHE A 1 536 ? 14.226 21.881 32.014 1.00 87.88 536 PHE A N 1
ATOM 4360 C CA . PHE A 1 536 ? 14.779 20.614 31.524 1.00 87.88 536 PHE A CA 1
ATOM 4361 C C . PHE A 1 536 ? 16.066 20.209 32.258 1.00 87.88 536 PHE A C 1
ATOM 4363 O O . PHE A 1 536 ? 16.800 21.057 32.760 1.00 87.88 536 PHE A O 1
ATOM 4370 N N . SER A 1 537 ? 16.348 18.902 32.333 1.00 82.56 537 SER A N 1
ATOM 4371 C CA . SER A 1 537 ? 17.586 18.404 32.951 1.00 82.56 537 SER A CA 1
ATOM 4372 C C . SER A 1 537 ? 18.806 18.658 32.059 1.00 82.56 537 SER A C 1
ATOM 4374 O O . SER A 1 537 ? 18.668 18.787 30.845 1.00 82.56 537 SER A O 1
ATOM 4376 N N . ASP A 1 538 ? 20.024 18.629 32.610 1.00 72.00 538 ASP A N 1
ATOM 4377 C CA . ASP A 1 538 ? 21.255 18.761 31.810 1.00 72.00 538 ASP A CA 1
ATOM 4378 C C . ASP A 1 538 ? 21.338 17.755 30.642 1.00 72.00 538 ASP A C 1
ATOM 4380 O O . ASP A 1 538 ? 21.923 18.055 29.599 1.00 72.00 538 ASP A O 1
ATOM 4384 N N . ASN A 1 539 ? 20.737 16.567 30.782 1.00 69.69 539 ASN A N 1
ATOM 4385 C CA . ASN A 1 539 ? 20.709 15.554 29.726 1.00 69.69 539 ASN A CA 1
ATOM 4386 C C . ASN A 1 539 ? 19.679 15.870 28.625 1.00 69.69 539 ASN A C 1
ATOM 4388 O O . ASN A 1 539 ? 19.961 15.717 27.432 1.00 69.69 539 ASN A O 1
ATOM 4392 N N . ASP A 1 540 ? 18.514 16.388 29.009 1.00 73.38 540 ASP A N 1
ATOM 4393 C CA . ASP A 1 540 ? 17.519 16.901 28.063 1.00 73.38 540 ASP A CA 1
ATOM 4394 C C . ASP A 1 540 ? 18.077 18.121 27.315 1.00 73.38 540 ASP A C 1
ATOM 4396 O O . ASP A 1 540 ? 17.971 18.202 26.094 1.00 73.38 540 ASP A O 1
ATOM 4400 N N . ILE A 1 541 ? 18.774 19.027 28.013 1.00 80.19 541 ILE A N 1
ATOM 4401 C CA . ILE A 1 541 ? 19.438 20.199 27.423 1.00 80.19 541 ILE A CA 1
ATOM 4402 C C . ILE A 1 541 ? 20.509 19.772 26.409 1.00 80.19 541 ILE A C 1
ATOM 4404 O O . ILE A 1 541 ? 20.582 20.364 25.332 1.00 80.19 541 ILE A O 1
ATOM 4408 N N . LYS A 1 542 ? 21.316 18.733 26.684 1.00 73.81 542 LYS A N 1
ATOM 4409 C CA . LYS A 1 542 ? 22.241 18.154 25.682 1.00 73.81 542 LYS A CA 1
ATOM 4410 C C . LYS A 1 542 ? 21.487 17.703 24.422 1.00 73.81 542 LYS A C 1
ATOM 4412 O O . LYS A 1 542 ? 21.910 18.027 23.313 1.00 73.81 542 LYS A O 1
ATOM 4417 N N . THR A 1 543 ? 20.360 17.011 24.592 1.00 73.75 543 THR A N 1
ATOM 4418 C CA . THR A 1 543 ? 19.524 16.500 23.490 1.00 73.75 543 THR A CA 1
ATOM 4419 C C . THR A 1 543 ? 18.892 17.632 22.671 1.00 73.75 543 THR A C 1
ATOM 4421 O O . THR A 1 543 ? 18.948 17.615 21.440 1.00 73.75 543 THR A O 1
ATOM 4424 N N . LEU A 1 544 ? 18.360 18.659 23.337 1.00 82.50 544 LEU A N 1
ATOM 4425 C CA . LEU A 1 544 ? 17.763 19.835 22.700 1.00 82.50 544 LEU A CA 1
ATOM 4426 C C . LEU A 1 544 ? 18.814 20.677 21.961 1.00 82.50 544 LEU A C 1
ATOM 4428 O O . LEU A 1 544 ? 18.584 21.067 20.819 1.00 82.50 544 LEU A O 1
ATOM 4432 N N . ARG A 1 545 ? 20.013 20.860 22.536 1.00 79.69 545 ARG A N 1
ATOM 4433 C CA . ARG A 1 545 ? 21.158 21.496 21.852 1.00 79.69 545 ARG A CA 1
ATOM 4434 C C . ARG A 1 545 ? 21.578 20.750 20.594 1.00 79.69 545 ARG A C 1
ATOM 4436 O O . ARG A 1 545 ? 21.882 21.380 19.584 1.00 79.69 545 ARG A O 1
ATOM 4443 N N . TYR A 1 546 ? 21.604 19.421 20.644 1.00 76.19 546 TYR A N 1
ATOM 4444 C CA . TYR A 1 546 ? 21.897 18.612 19.467 1.00 76.19 546 TYR A CA 1
ATOM 4445 C C . TYR A 1 546 ? 20.832 18.817 18.378 1.00 76.19 546 TYR A C 1
ATOM 4447 O O . TYR A 1 546 ? 21.185 19.108 17.233 1.00 76.19 546 TYR A O 1
ATOM 4455 N N . ALA A 1 547 ? 19.545 18.775 18.736 1.00 82.44 547 ALA A N 1
ATOM 4456 C CA . ALA A 1 547 ? 18.446 19.045 17.809 1.00 82.44 547 ALA A CA 1
ATOM 4457 C C . ALA A 1 547 ? 18.525 20.455 17.186 1.00 82.44 547 ALA A C 1
ATOM 4459 O O . ALA A 1 547 ? 18.412 20.589 15.967 1.00 82.44 547 ALA A O 1
ATOM 4460 N N . ASP A 1 548 ? 18.810 21.488 17.984 1.00 81.69 548 ASP A N 1
ATOM 4461 C CA . ASP A 1 548 ? 19.026 22.864 17.511 1.00 81.69 548 ASP A CA 1
ATOM 4462 C C . ASP A 1 548 ? 20.197 22.956 16.513 1.00 81.69 548 ASP A C 1
ATOM 4464 O O . ASP A 1 548 ? 20.109 23.658 15.504 1.00 81.69 548 ASP A O 1
ATOM 4468 N N . SER A 1 549 ? 21.281 22.203 16.735 1.00 76.88 549 SER A N 1
ATOM 4469 C CA . SER A 1 549 ? 22.423 22.173 15.809 1.00 76.88 549 SER A CA 1
ATOM 4470 C C . SER A 1 549 ? 22.064 21.551 14.454 1.00 76.88 549 SER A C 1
ATOM 4472 O O . SER A 1 549 ? 22.446 22.088 13.412 1.00 76.88 549 SER A O 1
ATOM 4474 N N . LEU A 1 550 ? 21.269 20.473 14.446 1.00 78.19 550 LEU A N 1
ATOM 4475 C CA . LEU A 1 550 ? 20.753 19.861 13.218 1.00 78.19 550 LEU A CA 1
ATOM 4476 C C . LEU A 1 550 ? 19.812 20.818 12.474 1.00 78.19 550 LEU A C 1
ATOM 4478 O O . LEU A 1 550 ? 19.902 20.952 11.254 1.00 78.19 550 LEU A O 1
ATOM 4482 N N . TYR A 1 551 ? 18.950 21.529 13.206 1.00 81.31 551 TYR A N 1
ATOM 4483 C CA . TYR A 1 551 ? 18.032 22.517 12.642 1.00 81.31 551 TYR A CA 1
ATOM 4484 C C . TYR A 1 551 ? 18.786 23.644 11.915 1.00 81.31 551 TYR A C 1
ATOM 4486 O O . TYR A 1 551 ? 18.443 24.008 10.789 1.00 81.31 551 TYR A O 1
ATOM 4494 N N . VAL A 1 552 ? 19.863 24.164 12.512 1.00 78.12 552 VAL A N 1
ATOM 4495 C CA . VAL A 1 552 ? 20.728 25.183 11.890 1.00 78.12 552 VAL A CA 1
ATOM 4496 C C . VAL A 1 552 ? 21.446 24.638 10.650 1.00 78.12 552 VAL A C 1
ATOM 4498 O O . VAL A 1 552 ? 21.411 25.283 9.600 1.00 78.12 552 VAL A O 1
ATOM 4501 N N . TRP A 1 553 ? 22.009 23.425 10.718 1.00 73.75 553 TRP A N 1
ATOM 4502 C CA . TRP A 1 553 ? 22.627 22.753 9.565 1.00 73.75 553 TRP A CA 1
ATOM 4503 C C . TRP A 1 553 ? 21.674 22.601 8.377 1.00 73.75 553 TRP A C 1
ATOM 4505 O O . TRP A 1 553 ? 22.049 22.907 7.243 1.00 73.75 553 TRP A O 1
ATOM 4515 N N . ALA A 1 554 ? 20.436 22.165 8.620 1.00 81.25 554 ALA A N 1
ATOM 4516 C CA . ALA A 1 554 ? 19.435 22.015 7.571 1.00 81.25 554 ALA A CA 1
ATOM 4517 C C . ALA A 1 554 ? 19.167 23.345 6.842 1.00 81.25 554 ALA A C 1
ATOM 4519 O O . ALA A 1 554 ? 19.172 23.379 5.609 1.00 81.25 554 ALA A O 1
ATOM 4520 N N . ASN A 1 555 ? 19.010 24.447 7.581 1.00 79.81 555 ASN A N 1
ATOM 4521 C CA . ASN A 1 555 ? 18.768 25.770 6.996 1.00 79.81 555 ASN A CA 1
ATOM 4522 C C . ASN A 1 555 ? 19.941 26.255 6.123 1.00 79.81 555 ASN A C 1
ATOM 4524 O O . ASN A 1 555 ? 19.713 26.780 5.033 1.00 79.81 555 ASN A O 1
ATOM 4528 N N . ILE A 1 556 ? 21.187 26.029 6.554 1.00 76.19 556 ILE A N 1
ATOM 4529 C CA . ILE A 1 556 ? 22.394 26.402 5.793 1.00 76.19 556 ILE A CA 1
ATOM 4530 C C . ILE A 1 556 ? 22.468 25.642 4.461 1.00 76.19 556 ILE A C 1
ATOM 4532 O O . ILE A 1 556 ? 22.696 26.246 3.414 1.00 76.19 556 ILE A O 1
ATOM 4536 N N . LEU A 1 557 ? 22.217 24.329 4.472 1.00 77.81 557 LEU A N 1
ATOM 4537 C CA . LEU A 1 557 ? 22.250 23.506 3.256 1.00 77.81 557 LEU A CA 1
ATOM 4538 C C . LEU A 1 557 ? 21.128 23.883 2.266 1.00 77.81 557 LEU A C 1
ATOM 4540 O O . LEU A 1 557 ? 21.346 23.861 1.054 1.00 77.81 557 LEU A O 1
ATOM 4544 N N . ASN A 1 558 ? 19.954 24.295 2.764 1.00 81.00 558 ASN A N 1
ATOM 4545 C CA . ASN A 1 558 ? 18.863 24.827 1.934 1.00 81.00 558 ASN A CA 1
ATOM 4546 C C . ASN A 1 558 ? 19.232 26.179 1.287 1.00 81.00 558 ASN A C 1
ATOM 4548 O O . ASN A 1 558 ? 18.881 26.440 0.134 1.00 81.00 558 ASN A O 1
ATOM 4552 N N . LEU A 1 559 ? 19.970 27.030 2.010 1.00 79.56 559 LEU A N 1
ATOM 4553 C CA . LEU A 1 559 ? 20.450 28.311 1.494 1.00 79.56 559 LEU A CA 1
ATOM 4554 C C . LEU A 1 559 ? 21.499 28.119 0.388 1.00 79.56 559 LEU A C 1
ATOM 4556 O O . LEU A 1 559 ? 21.355 28.714 -0.678 1.00 79.56 559 LEU A O 1
ATOM 4560 N N . GLU A 1 560 ? 22.509 27.264 0.588 1.00 79.88 560 GLU A N 1
ATOM 4561 C CA . GLU A 1 560 ? 23.532 27.009 -0.444 1.00 79.88 560 GLU A CA 1
ATOM 4562 C C . GLU A 1 560 ? 22.933 26.315 -1.678 1.00 79.88 560 GLU A C 1
ATOM 4564 O O . GLU A 1 560 ? 23.242 26.698 -2.806 1.00 79.88 560 GLU A O 1
ATOM 4569 N N . SER A 1 561 ? 21.989 25.381 -1.491 1.00 82.69 561 SER A N 1
ATOM 4570 C CA . SER A 1 561 ? 21.189 24.809 -2.587 1.00 82.69 561 SER A CA 1
ATOM 4571 C C . SER A 1 561 ? 20.542 25.899 -3.455 1.00 82.69 561 SER A C 1
ATOM 4573 O O . SER A 1 561 ? 20.642 25.859 -4.687 1.00 82.69 561 SER A O 1
ATOM 4575 N N . SER A 1 562 ? 19.947 26.912 -2.818 1.00 78.38 562 SER A N 1
ATOM 4576 C CA . SER A 1 562 ? 19.304 28.042 -3.498 1.00 78.38 562 SER A CA 1
ATOM 4577 C C . SER A 1 562 ? 20.319 28.938 -4.225 1.00 78.38 562 SER A C 1
ATOM 4579 O O . SER A 1 562 ? 20.062 29.382 -5.346 1.00 78.38 562 SER A O 1
ATOM 4581 N N . GLN A 1 563 ? 21.501 29.166 -3.639 1.00 81.62 563 GLN A N 1
ATOM 4582 C CA . GLN A 1 563 ? 22.576 29.934 -4.280 1.00 81.62 563 GLN A CA 1
ATOM 4583 C C . GLN A 1 563 ? 23.145 29.231 -5.518 1.00 81.62 563 GLN A C 1
ATOM 4585 O O . GLN A 1 563 ? 23.372 29.882 -6.537 1.00 81.62 563 GLN A O 1
ATOM 4590 N N . LEU A 1 564 ? 23.357 27.912 -5.466 1.00 80.69 564 LEU A N 1
ATOM 4591 C CA . LEU A 1 564 ? 23.836 27.135 -6.615 1.00 80.69 564 LEU A CA 1
ATOM 4592 C C . LEU A 1 564 ? 22.839 27.172 -7.781 1.00 80.69 564 LEU A C 1
ATOM 4594 O O . LEU A 1 564 ? 23.251 27.340 -8.931 1.00 80.69 564 LEU A O 1
ATOM 4598 N N . LEU A 1 565 ? 21.535 27.110 -7.486 1.00 80.25 565 LEU A N 1
ATOM 4599 C CA . LEU A 1 565 ? 20.488 27.262 -8.495 1.00 80.25 565 LEU A CA 1
ATOM 4600 C C . LEU A 1 565 ? 20.537 28.654 -9.148 1.00 80.25 565 LEU A C 1
ATOM 4602 O O . LEU A 1 565 ? 20.554 28.748 -10.374 1.00 80.25 565 LEU A O 1
ATOM 4606 N N . ALA A 1 566 ? 20.664 29.725 -8.358 1.00 77.38 566 ALA A N 1
ATOM 4607 C CA . ALA A 1 566 ? 20.785 31.093 -8.874 1.00 77.38 566 ALA A CA 1
ATOM 4608 C C . ALA A 1 566 ? 22.076 31.333 -9.687 1.00 77.38 566 ALA A C 1
ATOM 4610 O O . ALA A 1 566 ? 22.062 32.067 -10.676 1.00 77.38 566 ALA A O 1
ATOM 4611 N N . ARG A 1 567 ? 23.194 30.685 -9.325 1.00 81.38 567 ARG A N 1
ATOM 4612 C CA . ARG A 1 567 ? 24.433 30.708 -10.128 1.00 81.38 567 ARG A CA 1
ATOM 4613 C C . ARG A 1 567 ? 24.253 29.972 -11.461 1.00 81.38 567 ARG A C 1
ATOM 4615 O O . ARG A 1 567 ? 24.800 30.416 -12.465 1.00 81.38 567 ARG A O 1
ATOM 4622 N N . SER A 1 568 ? 23.472 28.887 -11.501 1.00 81.75 568 SER A N 1
ATOM 4623 C CA . SER A 1 568 ? 23.246 28.113 -12.734 1.00 81.75 568 SER A CA 1
ATOM 4624 C C . SER A 1 568 ? 22.528 28.909 -13.832 1.00 81.75 568 SER A C 1
ATOM 4626 O O . SER A 1 568 ? 22.854 28.750 -15.005 1.00 81.75 568 SER A O 1
ATOM 4628 N N . THR A 1 569 ? 21.627 29.830 -13.464 1.00 77.06 569 THR A N 1
ATOM 4629 C CA . THR A 1 569 ? 20.892 30.688 -14.414 1.00 77.06 569 THR A CA 1
ATOM 4630 C C . THR A 1 569 ? 21.722 31.839 -14.990 1.00 77.06 569 THR A C 1
ATOM 4632 O O . THR A 1 569 ? 21.262 32.521 -15.898 1.00 77.06 569 THR A O 1
ATOM 4635 N N . GLN A 1 570 ? 22.928 32.077 -14.464 1.00 75.81 570 GLN A N 1
ATOM 4636 C CA . GLN A 1 570 ? 23.847 33.137 -14.908 1.00 75.81 570 GLN A CA 1
ATOM 4637 C C . GLN A 1 570 ? 24.962 32.613 -15.833 1.00 75.81 570 GLN A C 1
ATOM 4639 O O . GLN A 1 570 ? 25.857 33.364 -16.213 1.00 75.81 570 GLN A O 1
ATOM 4644 N N . VAL A 1 571 ? 24.937 31.323 -16.186 1.00 73.88 571 VAL A N 1
ATOM 4645 C CA . VAL A 1 571 ? 25.895 30.712 -17.115 1.00 73.88 571 VAL A CA 1
ATOM 4646 C C . VAL A 1 571 ? 25.359 30.847 -18.541 1.00 73.88 571 VAL A C 1
ATOM 4648 O O . VAL A 1 571 ? 24.421 30.146 -18.914 1.00 73.88 571 VAL A O 1
ATOM 4651 N N . GLU A 1 572 ? 25.957 31.723 -19.351 1.00 57.03 572 GLU A N 1
ATOM 4652 C CA . GLU A 1 572 ? 25.641 31.805 -20.783 1.00 57.03 572 GLU A CA 1
ATOM 4653 C C . GLU A 1 572 ? 26.025 30.494 -21.500 1.00 57.03 572 GLU A C 1
ATOM 4655 O O . GLU A 1 572 ? 27.149 30.002 -21.363 1.00 57.03 572 GLU A O 1
ATOM 4660 N N . GLU A 1 573 ? 25.100 29.907 -22.272 1.00 55.59 573 GLU A N 1
ATOM 4661 C CA . GLU A 1 573 ? 25.419 28.750 -23.118 1.00 55.59 573 GLU A CA 1
ATOM 4662 C C . GLU A 1 573 ? 26.241 29.187 -24.338 1.00 55.59 573 GLU A C 1
ATOM 4664 O O . GLU A 1 573 ? 25.715 29.805 -25.269 1.00 55.59 573 GLU A O 1
ATOM 4669 N N . ASP A 1 574 ? 27.517 28.793 -24.382 1.00 49.50 574 ASP A N 1
ATOM 4670 C CA . ASP A 1 574 ? 28.363 28.994 -25.559 1.00 49.50 574 ASP A CA 1
ATOM 4671 C C . ASP A 1 574 ? 27.921 28.087 -26.727 1.00 49.50 574 ASP A C 1
ATOM 4673 O O . ASP A 1 574 ? 28.370 26.950 -26.919 1.00 49.50 574 ASP A O 1
ATOM 4677 N N . ASN A 1 575 ? 27.008 28.621 -27.539 1.00 47.25 575 ASN A N 1
ATOM 4678 C CA . ASN A 1 575 ? 26.468 27.963 -28.726 1.00 47.25 575 ASN A CA 1
ATOM 4679 C C . ASN A 1 575 ? 27.521 27.683 -29.820 1.00 47.25 575 ASN A C 1
ATOM 4681 O O . ASN A 1 575 ? 27.241 26.900 -30.736 1.00 47.25 575 ASN A O 1
ATOM 4685 N N . SER A 1 576 ? 28.734 28.248 -29.739 1.00 44.06 576 SER A N 1
ATOM 4686 C CA . SER A 1 576 ? 29.790 28.017 -30.738 1.00 44.06 576 SER A CA 1
ATOM 4687 C C . SER A 1 576 ? 30.250 26.551 -30.792 1.00 44.06 576 SER A C 1
ATOM 4689 O O . SER A 1 576 ? 30.551 26.024 -31.870 1.00 44.06 576 SER A O 1
ATOM 4691 N N . ILE A 1 577 ? 30.217 25.852 -29.650 1.00 47.88 577 ILE A N 1
ATOM 4692 C CA . ILE A 1 577 ? 30.672 24.459 -29.515 1.00 47.88 577 ILE A CA 1
ATOM 4693 C C . ILE A 1 577 ? 29.716 23.486 -30.230 1.00 47.88 577 ILE A C 1
ATOM 4695 O O . ILE A 1 577 ? 30.163 22.509 -30.837 1.00 47.88 577 ILE A O 1
ATOM 4699 N N . LYS A 1 578 ? 28.402 23.763 -30.218 1.00 47.28 578 LYS A N 1
ATOM 4700 C CA . LYS A 1 578 ? 27.387 22.943 -30.912 1.00 47.28 578 LYS A CA 1
ATOM 4701 C C . LYS A 1 578 ? 27.504 23.072 -32.439 1.00 47.28 578 LYS A C 1
ATOM 4703 O O . LYS A 1 578 ? 27.412 22.065 -33.139 1.00 47.28 578 LYS A O 1
ATOM 4708 N N . LEU A 1 579 ? 27.754 24.278 -32.961 1.00 40.22 579 LEU A N 1
ATOM 4709 C CA . LEU A 1 579 ? 27.790 24.520 -34.410 1.00 40.22 579 LEU A CA 1
ATOM 4710 C C . LEU A 1 579 ? 29.056 23.952 -35.079 1.00 40.22 579 LEU A C 1
ATOM 4712 O O . LEU A 1 579 ? 28.957 23.283 -36.107 1.00 40.22 579 LEU A O 1
ATOM 4716 N N . ASN A 1 580 ? 30.236 24.130 -34.474 1.00 42.09 580 ASN A N 1
ATOM 4717 C CA . ASN A 1 580 ? 31.489 23.592 -35.026 1.00 42.09 580 ASN A CA 1
ATOM 4718 C C . ASN A 1 580 ? 31.534 22.050 -35.041 1.00 42.09 580 ASN A C 1
ATOM 4720 O O . ASN A 1 580 ? 32.090 21.465 -35.973 1.00 42.09 580 ASN A O 1
ATOM 4724 N N . ARG A 1 581 ? 30.906 21.379 -34.061 1.00 47.28 581 ARG A N 1
ATOM 4725 C CA . ARG A 1 581 ? 30.791 19.906 -34.027 1.00 47.28 581 ARG A CA 1
ATOM 4726 C C . ARG A 1 581 ? 29.838 19.339 -35.090 1.00 47.28 581 ARG A C 1
ATOM 4728 O O . ARG A 1 581 ? 30.029 18.207 -35.513 1.00 47.28 581 ARG A O 1
ATOM 4735 N N . LEU A 1 582 ? 28.852 20.109 -35.561 1.00 45.56 582 LEU A N 1
ATOM 4736 C CA . LEU A 1 582 ? 27.957 19.689 -36.652 1.00 45.56 582 LEU A CA 1
ATOM 4737 C C . LEU A 1 582 ? 28.605 19.788 -38.044 1.00 45.56 582 LEU A C 1
ATOM 4739 O O . LEU A 1 582 ? 28.188 19.083 -38.963 1.00 45.56 582 LEU A O 1
ATOM 4743 N N . ILE A 1 583 ? 29.617 20.647 -38.208 1.00 48.56 583 ILE A N 1
ATOM 4744 C CA . ILE A 1 583 ? 30.269 20.909 -39.503 1.00 48.56 583 ILE A CA 1
ATOM 4745 C C . ILE A 1 583 ? 31.399 19.904 -39.792 1.00 48.56 583 ILE A C 1
ATOM 4747 O O . ILE A 1 583 ? 31.598 19.520 -40.946 1.00 48.56 583 ILE A O 1
ATOM 4751 N N . LYS A 1 584 ? 32.119 19.426 -38.767 1.00 43.78 584 LYS A N 1
ATOM 4752 C CA . LYS A 1 584 ? 33.191 18.427 -38.926 1.00 43.78 584 LYS A CA 1
ATOM 4753 C C . LYS A 1 584 ? 32.687 16.995 -38.725 1.00 43.78 584 LYS A C 1
ATOM 4755 O O . LYS A 1 584 ? 32.671 16.480 -37.612 1.00 43.78 584 LYS A O 1
ATOM 4760 N N . LYS A 1 585 ? 32.337 16.324 -39.828 1.00 48.44 585 LYS A N 1
ATOM 4761 C CA . LYS A 1 585 ? 32.200 14.857 -39.870 1.00 48.44 585 LYS A CA 1
ATOM 4762 C C . LYS A 1 585 ? 33.580 14.189 -39.830 1.00 48.44 585 LYS A C 1
ATOM 4764 O O . LYS A 1 585 ? 34.143 13.915 -40.886 1.00 48.44 585 LYS A O 1
ATOM 4769 N N . GLU A 1 586 ? 34.077 13.865 -38.644 1.00 38.81 586 GLU A N 1
ATOM 4770 C CA . GLU A 1 586 ? 35.196 12.928 -38.474 1.00 38.81 586 GLU A CA 1
ATOM 4771 C C . GLU A 1 586 ? 34.825 11.830 -37.468 1.00 38.81 586 GLU A C 1
ATOM 4773 O O . GLU A 1 586 ? 34.100 12.066 -36.502 1.00 38.81 586 GLU A O 1
ATOM 4778 N N . ASN A 1 587 ? 35.274 10.605 -37.751 1.00 44.66 587 ASN A N 1
ATOM 4779 C CA . ASN A 1 587 ? 35.132 9.462 -36.853 1.00 44.66 587 ASN A CA 1
ATOM 4780 C C . ASN A 1 587 ? 36.276 9.491 -35.833 1.00 44.66 587 ASN A C 1
ATOM 4782 O O . ASN A 1 587 ? 37.411 9.676 -36.256 1.00 44.66 587 ASN A O 1
ATOM 4786 N N . GLU A 1 588 ? 36.006 9.197 -34.559 1.00 39.28 588 GLU A N 1
ATOM 4787 C CA . GLU A 1 588 ? 36.590 8.066 -33.809 1.00 39.28 588 GLU A CA 1
ATOM 4788 C C . GLU A 1 588 ? 36.112 8.068 -32.339 1.00 39.28 588 GLU A C 1
ATOM 4790 O O . GLU A 1 588 ? 35.149 8.755 -31.997 1.00 39.28 588 GLU A O 1
ATOM 4795 N N . ASN A 1 589 ? 36.661 7.169 -31.518 1.00 43.38 589 ASN A N 1
ATOM 4796 C CA . ASN A 1 589 ? 36.140 6.768 -30.207 1.00 43.38 589 ASN A CA 1
ATOM 4797 C C . ASN A 1 589 ? 36.350 7.799 -29.074 1.00 43.38 589 ASN A C 1
ATOM 4799 O O . ASN A 1 589 ? 37.103 8.756 -29.207 1.00 43.38 589 ASN A O 1
ATOM 4803 N N . THR A 1 590 ? 35.758 7.467 -27.914 1.00 44.28 590 THR A N 1
ATOM 4804 C CA . THR A 1 590 ? 36.069 7.966 -26.553 1.00 44.28 590 THR A CA 1
ATOM 4805 C C . THR A 1 590 ? 35.861 9.457 -26.280 1.00 44.28 590 THR A C 1
ATOM 4807 O O . THR A 1 590 ? 36.769 10.254 -26.457 1.00 44.28 590 THR A O 1
ATOM 4810 N N . GLU A 1 591 ? 34.691 9.807 -25.733 1.00 38.16 591 GLU A N 1
ATOM 4811 C CA . GLU A 1 591 ? 34.492 10.149 -24.305 1.00 38.16 591 GLU A CA 1
ATOM 4812 C C . GLU A 1 591 ? 32.990 10.395 -24.034 1.00 38.16 591 GLU A C 1
ATOM 4814 O O . GLU A 1 591 ? 32.214 10.624 -24.967 1.00 38.16 591 GLU A O 1
ATOM 4819 N N . GLU A 1 592 ? 32.538 10.277 -22.778 1.00 36.62 592 GLU A N 1
ATOM 4820 C CA . GLU A 1 592 ? 31.173 10.697 -22.416 1.00 36.62 592 GLU A CA 1
ATOM 4821 C C . GLU A 1 592 ? 31.056 12.228 -22.537 1.00 36.62 592 GLU A C 1
ATOM 4823 O O . GLU A 1 592 ? 32.027 12.935 -22.265 1.00 36.62 592 GLU A O 1
ATOM 4828 N N . PRO A 1 593 ? 29.904 12.778 -22.965 1.00 42.53 593 PRO A N 1
ATOM 4829 C CA . PRO A 1 593 ? 29.779 14.217 -23.168 1.00 42.53 593 PRO A CA 1
ATOM 4830 C C . PRO A 1 593 ? 29.934 14.967 -21.839 1.00 42.53 593 PRO A C 1
ATOM 4832 O O . PRO A 1 593 ? 29.120 14.774 -20.936 1.00 42.53 593 PRO A O 1
ATOM 4835 N N . GLU A 1 594 ? 30.941 15.845 -21.745 1.00 48.03 594 GLU A N 1
ATOM 4836 C CA . GLU A 1 594 ? 31.160 16.696 -20.568 1.00 48.03 594 GLU A CA 1
ATOM 4837 C C . GLU A 1 594 ? 29.865 17.419 -20.156 1.00 48.03 594 GLU A C 1
ATOM 4839 O O . GLU A 1 594 ? 29.255 18.159 -20.937 1.00 48.03 594 GLU A O 1
ATOM 4844 N N . GLU A 1 595 ? 29.440 17.181 -18.912 1.00 53.81 595 GLU A N 1
ATOM 4845 C CA . GLU A 1 595 ? 28.227 17.751 -18.322 1.00 53.81 595 GLU A CA 1
ATOM 4846 C C . GLU A 1 595 ? 28.359 19.283 -18.266 1.00 53.81 595 GLU A C 1
ATOM 4848 O O . GLU A 1 595 ? 29.338 19.815 -17.738 1.00 53.81 595 GLU A O 1
ATOM 4853 N N . SER A 1 596 ? 27.391 20.020 -18.832 1.00 67.31 596 SER A N 1
ATOM 4854 C CA . SER A 1 596 ? 27.510 21.482 -18.908 1.00 67.31 596 SER A CA 1
ATOM 4855 C C . SER A 1 596 ? 27.586 22.098 -17.509 1.00 67.31 596 SER A C 1
ATOM 4857 O O . SER A 1 596 ? 26.920 21.644 -16.577 1.00 67.31 596 SER A O 1
ATOM 4859 N N . LYS A 1 597 ? 28.364 23.176 -17.355 1.00 69.75 597 LYS A N 1
ATOM 4860 C CA . LYS A 1 597 ? 28.583 23.834 -16.053 1.00 69.75 597 LYS A CA 1
ATOM 4861 C C . LYS A 1 597 ? 27.283 24.300 -15.376 1.00 69.75 597 LYS A C 1
ATOM 4863 O O . LYS A 1 597 ? 27.218 24.351 -14.154 1.00 69.75 597 LYS A O 1
ATOM 4868 N N . ALA A 1 598 ? 26.240 24.604 -16.151 1.00 69.94 598 ALA A N 1
ATOM 4869 C CA . ALA A 1 598 ? 24.902 24.869 -15.623 1.00 69.94 598 ALA A CA 1
ATOM 4870 C C . ALA A 1 598 ? 24.223 23.588 -15.090 1.00 69.94 598 ALA A C 1
ATOM 4872 O O . ALA A 1 598 ? 23.654 23.601 -14.000 1.00 69.94 598 ALA A O 1
ATOM 4873 N N . SER A 1 599 ? 24.331 22.469 -15.815 1.00 69.50 599 SER A N 1
ATOM 4874 C CA . SER A 1 599 ? 23.754 21.172 -15.424 1.00 69.50 599 SER A CA 1
ATOM 4875 C C . SER A 1 599 ? 24.362 20.634 -14.126 1.00 69.50 599 SER A C 1
ATOM 4877 O O . SER A 1 599 ? 23.621 20.207 -13.238 1.00 69.50 599 SER A O 1
ATOM 4879 N N . SER A 1 600 ? 25.688 20.725 -13.964 1.00 73.44 600 SER A N 1
ATOM 4880 C CA . SER A 1 600 ? 26.362 20.266 -12.741 1.00 73.44 600 SER A CA 1
ATOM 4881 C C . SER A 1 600 ? 25.964 21.086 -11.504 1.00 73.44 600 SER A C 1
ATOM 4883 O O . SER A 1 600 ? 25.708 20.508 -10.447 1.00 73.44 600 SER A O 1
ATOM 4885 N N . LEU A 1 601 ? 25.795 22.409 -11.640 1.00 76.88 601 LEU A N 1
ATOM 4886 C CA . LEU A 1 601 ? 25.289 23.279 -10.568 1.00 76.88 601 LEU A CA 1
ATOM 4887 C C . LEU A 1 601 ? 23.837 22.947 -10.171 1.00 76.88 601 LEU A C 1
ATOM 4889 O O . LEU A 1 601 ? 23.514 22.924 -8.982 1.00 76.88 601 LEU A O 1
ATOM 4893 N N . ILE A 1 602 ? 22.965 22.648 -11.142 1.00 72.56 602 ILE A N 1
ATOM 4894 C CA . ILE A 1 602 ? 21.567 22.242 -10.887 1.00 72.56 602 ILE A CA 1
ATOM 4895 C C . ILE A 1 602 ? 21.506 20.894 -10.154 1.00 72.56 602 ILE A C 1
ATOM 4897 O O . ILE A 1 602 ? 20.670 20.702 -9.268 1.00 72.56 602 ILE A O 1
ATOM 4901 N N . LYS A 1 603 ? 22.388 19.956 -10.505 1.00 71.88 603 LYS A N 1
ATOM 4902 C CA . LYS A 1 603 ? 22.495 18.641 -9.861 1.00 71.88 603 LYS A CA 1
ATOM 4903 C C . LYS A 1 603 ? 22.945 18.762 -8.403 1.00 71.88 603 LYS A C 1
ATOM 4905 O O . LYS A 1 603 ? 22.248 18.270 -7.518 1.00 71.88 603 LYS A O 1
ATOM 4910 N N . GLU A 1 604 ? 24.019 19.510 -8.145 1.00 75.62 604 GLU A N 1
ATOM 4911 C CA . GLU A 1 604 ? 24.524 19.765 -6.787 1.00 75.62 604 GLU A CA 1
ATOM 4912 C C . GLU A 1 604 ? 23.483 20.490 -5.910 1.00 75.62 604 GLU A C 1
ATOM 4914 O O . GLU A 1 604 ? 23.272 20.125 -4.751 1.00 75.62 604 GLU A O 1
ATOM 4919 N N . SER A 1 605 ? 22.759 21.463 -6.478 1.00 79.81 605 SER A N 1
ATOM 4920 C CA . SER A 1 605 ? 21.649 22.150 -5.805 1.00 79.81 605 SER A CA 1
ATOM 4921 C C . SER A 1 605 ? 20.565 21.175 -5.316 1.00 79.81 605 SER A C 1
ATOM 4923 O O . SER A 1 605 ? 20.136 21.259 -4.160 1.00 79.81 605 SER A O 1
ATOM 4925 N N . LYS A 1 606 ? 20.150 20.212 -6.152 1.00 70.88 606 LYS A N 1
ATOM 4926 C CA . LYS A 1 606 ? 19.123 19.212 -5.802 1.00 70.88 606 LYS A CA 1
ATOM 4927 C C . LYS A 1 606 ? 19.586 18.242 -4.714 1.00 70.88 606 LYS A C 1
ATOM 4929 O O . LYS A 1 606 ? 18.811 17.928 -3.812 1.00 70.88 606 LYS A O 1
ATOM 4934 N N . GLU A 1 607 ? 20.838 17.795 -4.768 1.00 73.19 607 GLU A N 1
ATOM 4935 C CA . GLU A 1 607 ? 21.418 16.906 -3.751 1.00 73.19 607 GLU A CA 1
ATOM 4936 C C . GLU A 1 607 ? 21.452 17.582 -2.369 1.00 73.19 607 GLU A C 1
ATOM 4938 O O . GLU A 1 607 ? 21.019 16.989 -1.375 1.00 73.19 607 GLU A O 1
ATOM 4943 N N . LEU A 1 608 ? 21.859 18.857 -2.310 1.00 72.38 608 LEU A N 1
ATOM 4944 C CA . LEU A 1 608 ? 21.832 19.653 -1.079 1.00 72.38 608 LEU A CA 1
ATOM 4945 C C . LEU A 1 608 ? 20.422 19.863 -0.518 1.00 72.38 608 LEU A C 1
ATOM 4947 O O . LEU A 1 608 ? 20.228 19.764 0.697 1.00 72.38 608 LEU A O 1
ATOM 4951 N N . LYS A 1 609 ? 19.434 20.117 -1.385 1.00 76.44 609 LYS A N 1
ATOM 4952 C CA . LYS A 1 609 ? 18.031 20.292 -0.987 1.00 76.44 609 LYS A CA 1
ATOM 4953 C C . LYS A 1 609 ? 17.490 19.040 -0.289 1.00 76.44 609 LYS A C 1
ATOM 4955 O O . LYS A 1 609 ? 16.919 19.139 0.793 1.00 76.44 609 LYS A O 1
ATOM 4960 N N . ILE A 1 610 ? 17.731 17.858 -0.861 1.00 66.75 610 ILE A N 1
ATOM 4961 C CA . ILE A 1 610 ? 17.287 16.574 -0.291 1.00 66.75 610 ILE A CA 1
ATOM 4962 C C . ILE A 1 610 ? 17.981 16.289 1.051 1.00 66.75 610 ILE A C 1
ATOM 4964 O O . ILE A 1 610 ? 17.336 15.823 1.995 1.00 66.75 610 ILE A O 1
ATOM 4968 N N . LEU A 1 611 ? 19.285 16.573 1.157 1.00 70.12 611 LEU A N 1
ATOM 4969 C CA . LEU A 1 611 ? 20.039 16.389 2.399 1.00 70.12 611 LEU A CA 1
ATOM 4970 C C . LEU A 1 611 ? 19.534 17.320 3.513 1.00 70.12 611 LEU A C 1
ATOM 4972 O O . LEU A 1 611 ? 19.332 16.865 4.640 1.00 70.12 611 LEU A O 1
ATOM 4976 N N . SER A 1 612 ? 19.273 18.589 3.185 1.00 77.69 612 SER A N 1
ATOM 4977 C CA . SER A 1 612 ? 18.692 19.578 4.097 1.00 77.69 612 SER A CA 1
ATOM 4978 C C . SER A 1 612 ? 17.382 19.083 4.720 1.00 77.69 612 SER A C 1
ATOM 4980 O O . SER A 1 612 ? 17.296 18.973 5.946 1.00 77.69 612 SER A O 1
ATOM 4982 N N . THR A 1 613 ? 16.391 18.706 3.902 1.00 71.50 613 THR A N 1
ATOM 4983 C CA . THR A 1 613 ? 15.061 18.321 4.404 1.00 71.50 613 THR A CA 1
ATOM 4984 C C . THR A 1 613 ? 15.129 17.089 5.314 1.00 71.50 613 THR A C 1
ATOM 4986 O O . THR A 1 613 ? 14.450 17.038 6.337 1.00 71.50 613 THR A O 1
ATOM 4989 N N . ARG A 1 614 ? 16.004 16.113 5.026 1.00 72.62 614 ARG A N 1
ATOM 4990 C CA . ARG A 1 614 ? 16.207 14.939 5.901 1.00 72.62 614 ARG A CA 1
ATOM 4991 C C . ARG A 1 614 ? 16.775 15.308 7.274 1.00 72.62 614 ARG A C 1
ATOM 4993 O O . ARG A 1 614 ? 16.312 14.783 8.285 1.00 72.62 614 ARG A O 1
ATOM 5000 N N . ILE A 1 615 ? 17.757 16.209 7.317 1.00 72.75 615 ILE A N 1
ATOM 5001 C CA . ILE A 1 615 ? 18.345 16.694 8.577 1.00 72.75 615 ILE A CA 1
ATOM 5002 C C . ILE A 1 615 ? 17.303 17.500 9.374 1.00 72.75 615 ILE A C 1
ATOM 5004 O O . ILE A 1 615 ? 17.227 17.357 10.594 1.00 72.75 615 ILE A O 1
ATOM 5008 N N . TYR A 1 616 ? 16.454 18.269 8.685 1.00 80.38 616 TYR A N 1
ATOM 5009 C CA . TYR A 1 616 ? 15.370 19.053 9.283 1.00 80.38 616 TYR A CA 1
ATOM 5010 C C . TYR A 1 616 ? 14.350 18.182 10.036 1.00 80.38 616 TYR A C 1
ATOM 5012 O O . TYR A 1 616 ? 14.071 18.436 11.206 1.00 80.38 616 TYR A O 1
ATOM 5020 N N . HIS A 1 617 ? 13.855 17.103 9.413 1.00 77.00 617 HIS A N 1
ATOM 5021 C CA . HIS A 1 617 ? 12.952 16.147 10.077 1.00 77.00 617 HIS A CA 1
ATOM 5022 C C . HIS A 1 617 ? 13.594 15.520 11.321 1.00 77.00 617 HIS A C 1
ATOM 5024 O O . HIS A 1 617 ? 12.990 15.537 12.393 1.00 77.00 617 HIS A O 1
ATOM 5030 N N . LYS A 1 618 ? 14.850 15.059 11.213 1.00 78.19 618 LYS A N 1
ATOM 5031 C CA . LYS A 1 618 ? 15.585 14.452 12.337 1.00 78.19 618 LYS A CA 1
ATOM 5032 C C . LYS A 1 618 ? 15.769 15.417 13.519 1.00 78.19 618 LYS A C 1
ATOM 5034 O O . LYS A 1 618 ? 15.792 14.967 14.661 1.00 78.19 618 LYS A O 1
ATOM 5039 N N . ALA A 1 619 ? 15.878 16.725 13.271 1.00 81.50 619 ALA A N 1
ATOM 5040 C CA . ALA A 1 619 ? 15.915 17.736 14.328 1.00 81.50 619 ALA A CA 1
ATOM 5041 C C . ALA A 1 619 ? 14.580 17.820 15.093 1.00 81.50 619 ALA A C 1
ATOM 5043 O O . ALA A 1 619 ? 14.565 17.799 16.324 1.00 81.50 619 ALA A O 1
ATOM 5044 N N . LEU A 1 620 ? 13.457 17.872 14.371 1.00 85.88 620 LEU A N 1
ATOM 5045 C CA . LEU A 1 620 ? 12.116 17.998 14.955 1.00 85.88 620 LEU A CA 1
ATOM 5046 C C . LEU A 1 620 ? 11.715 16.740 15.742 1.00 85.88 620 LEU A C 1
ATOM 5048 O O . LEU A 1 620 ? 11.249 16.846 16.877 1.00 85.88 620 LEU A O 1
ATOM 5052 N N . ASP A 1 621 ? 12.001 15.555 15.197 1.00 79.06 621 ASP A N 1
ATOM 5053 C CA . ASP A 1 621 ? 11.726 14.267 15.850 1.00 79.06 621 ASP A CA 1
ATOM 5054 C C . ASP A 1 621 ? 12.556 14.053 17.134 1.00 79.06 621 ASP A C 1
ATOM 5056 O O . ASP A 1 621 ? 12.164 13.280 18.007 1.00 79.06 621 ASP A O 1
ATOM 5060 N N . LYS A 1 622 ? 13.682 14.767 17.297 1.00 79.25 622 LYS A N 1
ATOM 5061 C CA . LYS A 1 622 ? 14.466 14.779 18.545 1.00 79.25 622 LYS A CA 1
ATOM 5062 C C . LYS A 1 622 ? 13.914 15.732 19.610 1.00 79.25 622 LYS A C 1
ATOM 5064 O O . LYS A 1 622 ? 14.120 15.461 20.791 1.00 79.25 622 LYS A O 1
ATOM 5069 N N . LYS A 1 623 ? 13.213 16.809 19.233 1.00 85.06 623 LYS A N 1
ATOM 5070 C CA . LYS A 1 623 ? 12.577 17.738 20.190 1.00 85.06 623 LYS A CA 1
ATOM 5071 C C . LYS A 1 623 ? 11.265 17.192 20.756 1.00 85.06 623 LYS A C 1
ATOM 5073 O O . LYS A 1 623 ? 11.051 17.262 21.965 1.00 85.06 623 LYS A O 1
ATOM 5078 N N . TYR A 1 624 ? 10.420 16.620 19.895 1.00 85.56 624 TYR A N 1
ATOM 5079 C CA . TYR A 1 624 ? 9.044 16.230 20.227 1.00 85.56 624 TYR A CA 1
ATOM 5080 C C . TYR A 1 624 ? 8.882 15.413 21.525 1.00 85.56 624 TYR A C 1
ATOM 5082 O O . TYR A 1 624 ? 8.139 15.861 22.399 1.00 85.56 624 TYR A O 1
ATOM 5090 N N . PRO A 1 625 ? 9.564 14.264 21.730 1.00 76.50 625 PRO A N 1
ATOM 5091 C CA . PRO A 1 625 ? 9.339 13.450 22.928 1.00 76.50 625 PRO A CA 1
ATOM 5092 C C . PRO A 1 625 ? 9.801 14.143 24.219 1.00 76.50 625 PRO A C 1
ATOM 5094 O O . PRO A 1 625 ? 9.193 13.942 25.268 1.00 76.50 625 PRO A O 1
ATOM 5097 N N . VAL A 1 626 ? 10.837 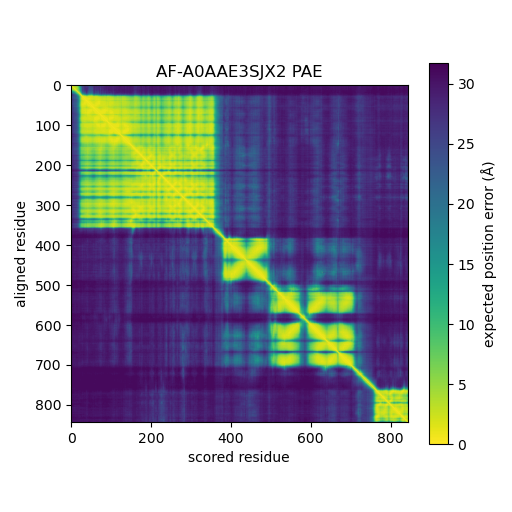14.989 24.146 1.00 81.81 626 VAL A N 1
ATOM 5098 C CA . VAL A 1 626 ? 11.360 15.748 25.294 1.00 81.81 626 VAL A CA 1
ATOM 5099 C C . VAL A 1 626 ? 10.346 16.810 25.729 1.00 81.81 626 VAL A C 1
ATOM 5101 O O . VAL A 1 626 ? 10.014 16.907 26.911 1.00 81.81 626 VAL A O 1
ATOM 5104 N N . TYR A 1 627 ? 9.798 17.566 24.774 1.00 87.44 627 TYR A N 1
ATOM 5105 C CA . TYR A 1 627 ? 8.760 18.565 25.038 1.00 87.44 627 TYR A CA 1
ATOM 5106 C C . TYR A 1 627 ? 7.444 17.921 25.493 1.00 87.44 627 TYR A C 1
ATOM 5108 O O . TYR A 1 627 ? 6.858 18.364 26.479 1.00 87.44 627 TYR A O 1
ATOM 5116 N N . TRP A 1 628 ? 7.001 16.847 24.831 1.00 81.50 628 TRP A N 1
ATOM 5117 C CA . TRP A 1 628 ? 5.756 16.148 25.155 1.00 81.50 628 TRP A CA 1
ATOM 5118 C C . TRP A 1 628 ? 5.749 15.573 26.576 1.00 81.50 628 TRP A C 1
ATOM 5120 O O . TRP A 1 628 ? 4.810 15.828 27.329 1.00 81.50 628 TRP A O 1
ATOM 5130 N N . LEU A 1 629 ? 6.807 14.856 26.979 1.00 77.25 629 LEU A N 1
ATOM 5131 C CA . LEU A 1 629 ? 6.915 14.317 28.341 1.00 77.25 629 LEU A CA 1
ATOM 5132 C C . LEU A 1 629 ? 6.917 15.433 29.391 1.00 77.25 629 LEU A C 1
ATOM 5134 O O . LEU A 1 629 ? 6.279 15.291 30.435 1.00 77.25 629 LEU A O 1
ATOM 5138 N N . LYS A 1 630 ? 7.583 16.561 29.109 1.00 87.56 630 LYS A N 1
ATOM 5139 C CA . LYS A 1 630 ? 7.602 17.704 30.024 1.00 87.56 630 LYS A CA 1
ATOM 5140 C C . LYS A 1 630 ? 6.234 18.376 30.135 1.00 87.56 630 LYS A C 1
ATOM 5142 O O . LYS A 1 630 ? 5.814 18.686 31.244 1.00 87.56 630 LYS A O 1
ATOM 5147 N N . LEU A 1 631 ? 5.517 18.552 29.026 1.00 81.94 631 LEU A N 1
ATOM 5148 C CA . LEU A 1 631 ? 4.156 19.093 29.033 1.00 81.94 631 LEU A CA 1
ATOM 5149 C C . LEU A 1 631 ? 3.161 18.140 29.716 1.00 81.94 631 LEU A C 1
ATOM 5151 O O . LEU A 1 631 ? 2.283 18.610 30.432 1.00 81.94 631 LEU A O 1
ATOM 5155 N N . LYS A 1 632 ? 3.345 16.816 29.610 1.00 79.62 632 LYS A N 1
ATOM 5156 C CA . LYS A 1 632 ? 2.577 15.825 30.386 1.00 79.62 632 LYS A CA 1
ATOM 5157 C C . LYS A 1 632 ? 2.849 15.942 31.896 1.00 79.62 632 LYS A C 1
ATOM 5159 O O . LYS A 1 632 ? 1.904 15.934 32.678 1.00 79.62 632 LYS A O 1
ATOM 5164 N N . ASP A 1 633 ? 4.100 16.127 32.318 1.00 80.56 633 ASP A N 1
ATOM 5165 C CA . ASP A 1 633 ? 4.450 16.394 33.727 1.00 80.56 633 ASP A CA 1
ATOM 5166 C C . ASP A 1 633 ? 3.850 17.719 34.244 1.00 80.56 633 ASP A C 1
ATOM 5168 O O . ASP A 1 633 ? 3.320 17.773 35.353 1.00 80.56 633 ASP A O 1
ATOM 5172 N N . ILE A 1 634 ? 3.874 18.774 33.423 1.00 81.81 634 ILE A N 1
ATOM 5173 C CA . ILE A 1 634 ? 3.243 20.072 33.721 1.00 81.81 634 ILE A CA 1
ATOM 5174 C C . ILE A 1 634 ? 1.715 19.932 33.818 1.00 81.81 634 ILE A C 1
ATOM 5176 O O . ILE A 1 634 ? 1.110 20.506 34.720 1.00 81.81 634 ILE A O 1
ATOM 5180 N N . SER A 1 635 ? 1.093 19.116 32.960 1.00 72.12 635 SER A N 1
ATOM 5181 C CA . SER A 1 635 ? -0.363 18.910 32.942 1.00 72.12 635 SER A CA 1
ATOM 5182 C C . SER A 1 635 ? -0.928 18.341 34.251 1.00 72.12 635 SER A C 1
ATOM 5184 O O . SER A 1 635 ? -2.078 18.602 34.581 1.00 72.12 635 SER A O 1
ATOM 5186 N N . GLY A 1 636 ? -0.115 17.620 35.035 1.00 71.00 636 GLY A N 1
ATOM 5187 C CA . GLY A 1 636 ? -0.487 17.133 36.369 1.00 71.00 636 GLY A CA 1
ATOM 5188 C C . GLY A 1 636 ? -0.221 18.116 37.520 1.00 71.00 636 GLY A C 1
ATOM 5189 O O . GLY A 1 636 ? -0.445 17.759 38.676 1.00 71.00 636 GLY A O 1
ATOM 5190 N N . LYS A 1 637 ? 0.303 19.318 37.234 1.00 71.19 637 LYS A N 1
ATOM 5191 C CA . LYS A 1 637 ? 0.781 20.310 38.222 1.00 71.19 637 LYS A CA 1
ATOM 5192 C C . LYS A 1 637 ? 0.121 21.687 38.104 1.00 71.19 637 LYS A C 1
ATOM 5194 O O . LYS A 1 637 ? 0.335 22.527 38.977 1.00 71.19 637 LYS A O 1
ATOM 5199 N N . VAL A 1 638 ? -0.649 21.915 37.043 1.00 71.50 638 VAL A N 1
ATOM 5200 C CA . VAL A 1 638 ? -1.362 23.165 36.749 1.00 71.50 638 VAL A CA 1
ATOM 5201 C C . VAL A 1 638 ? -2.859 22.863 36.697 1.00 71.50 638 VAL A C 1
ATOM 5203 O O . VAL A 1 638 ? -3.257 21.827 36.169 1.00 71.50 638 VAL A O 1
ATOM 5206 N N . ASP A 1 639 ? -3.690 23.730 37.271 1.00 70.69 639 ASP A N 1
ATOM 5207 C CA . ASP A 1 639 ? -5.145 23.562 37.248 1.00 70.69 639 ASP A CA 1
ATOM 5208 C C . ASP A 1 639 ? -5.749 23.886 35.868 1.00 70.69 639 ASP A C 1
ATOM 5210 O O . ASP A 1 639 ? -5.191 24.663 35.092 1.00 70.69 639 ASP A O 1
ATOM 5214 N N . GLU A 1 640 ? -6.920 23.313 35.566 1.00 59.38 640 GLU A N 1
ATOM 5215 C CA . GLU A 1 640 ? -7.608 23.495 34.275 1.00 59.38 640 GLU A CA 1
ATOM 5216 C C . GLU A 1 640 ? -7.975 24.960 33.964 1.00 59.38 640 GLU A C 1
ATOM 5218 O O . GLU A 1 640 ? -8.167 25.304 32.797 1.00 59.38 640 GLU A O 1
ATOM 5223 N N . GLY A 1 641 ? -8.053 25.832 34.978 1.00 63.88 641 GLY A N 1
ATOM 5224 C CA . GLY A 1 641 ? -8.335 27.257 34.812 1.00 63.88 641 GLY A CA 1
ATOM 5225 C C . GLY A 1 641 ? -7.100 28.051 34.390 1.00 63.88 641 GLY A C 1
ATOM 5226 O O . GLY A 1 641 ? -7.102 28.677 33.331 1.00 63.88 641 GLY A O 1
ATOM 5227 N N . SER A 1 642 ? -6.036 28.019 35.199 1.00 64.62 642 SER A N 1
ATOM 5228 C CA . SER A 1 642 ? -4.802 28.772 34.927 1.00 64.62 642 SER A CA 1
ATOM 5229 C C . SER A 1 642 ? -3.974 28.183 33.780 1.00 64.62 642 SER A C 1
ATOM 5231 O O . SER A 1 642 ? -3.277 28.917 33.084 1.00 64.62 642 SER A O 1
ATOM 5233 N N . GLY A 1 643 ? -4.077 26.873 33.542 1.00 71.50 643 GLY A N 1
ATOM 5234 C CA . GLY A 1 643 ? -3.330 26.170 32.503 1.00 71.50 643 GLY A CA 1
ATOM 5235 C C . GLY A 1 643 ? -3.994 26.130 31.129 1.00 71.50 643 GLY A C 1
ATOM 5236 O O . GLY A 1 643 ? -3.399 25.556 30.219 1.00 71.50 643 GLY A O 1
ATOM 5237 N N . LYS A 1 644 ? -5.201 26.694 30.946 1.00 74.19 644 LYS A N 1
ATOM 5238 C CA . LYS A 1 644 ? -6.032 26.490 29.739 1.00 74.19 644 LYS A CA 1
ATOM 5239 C C . LYS A 1 644 ? -5.251 26.633 28.423 1.00 74.19 644 LYS A C 1
ATOM 5241 O O . LYS A 1 644 ? -5.273 25.729 27.593 1.00 74.19 644 LYS A O 1
ATOM 5246 N N . GLU A 1 645 ? -4.512 27.727 28.265 1.00 73.38 645 GLU A N 1
ATOM 5247 C CA . GLU A 1 645 ? -3.733 28.021 27.055 1.00 73.38 645 GLU A CA 1
ATOM 5248 C C . GLU A 1 645 ? -2.513 27.088 26.881 1.00 73.38 645 GLU A C 1
ATOM 5250 O O . GLU A 1 645 ? -2.182 26.696 25.761 1.00 73.38 645 GLU A O 1
ATOM 5255 N N . ILE A 1 646 ? -1.899 26.627 27.980 1.00 79.06 646 ILE A N 1
ATOM 5256 C CA . ILE A 1 646 ? -0.847 25.592 27.956 1.00 79.06 646 ILE A CA 1
ATOM 5257 C C . ILE A 1 646 ? -1.431 24.268 27.448 1.00 79.06 646 ILE A C 1
ATOM 5259 O O . ILE A 1 646 ? -0.807 23.603 26.616 1.00 79.06 646 ILE A O 1
ATOM 5263 N N . PHE A 1 647 ? -2.629 23.884 27.905 1.00 74.62 647 PHE A N 1
ATOM 5264 C CA . PHE A 1 647 ? -3.318 22.687 27.419 1.00 74.62 647 PHE A CA 1
ATOM 5265 C C . PHE A 1 647 ? -3.677 22.820 25.931 1.00 74.62 647 PHE A C 1
ATOM 5267 O O . PHE A 1 647 ? -3.344 21.920 25.161 1.00 74.62 647 PHE A O 1
ATOM 5274 N N . GLU A 1 648 ? -4.265 23.946 25.505 1.00 72.31 648 GLU A N 1
ATOM 5275 C CA . GLU A 1 648 ? -4.579 24.247 24.095 1.00 72.31 648 GLU A CA 1
ATOM 5276 C C . GLU A 1 648 ? -3.360 24.044 23.183 1.00 72.31 648 GLU A C 1
ATOM 5278 O O . GLU A 1 648 ? -3.392 23.214 22.268 1.00 72.31 648 GLU A O 1
ATOM 5283 N N . LEU A 1 649 ? -2.252 24.723 23.487 1.00 67.19 649 LEU A N 1
ATOM 5284 C CA . LEU A 1 649 ? -1.007 24.654 22.720 1.00 67.19 649 LEU A CA 1
ATOM 5285 C C . LEU A 1 649 ? -0.342 23.265 22.774 1.00 67.19 649 LEU A C 1
ATOM 5287 O O . LEU A 1 649 ? 0.279 22.833 21.797 1.00 67.19 649 LEU A O 1
ATOM 5291 N N . THR A 1 650 ? -0.503 22.525 23.876 1.00 73.06 650 THR A N 1
ATOM 5292 C CA . THR A 1 650 ? -0.031 21.134 24.001 1.00 73.06 650 THR A CA 1
ATOM 5293 C C . THR A 1 650 ? -0.838 20.190 23.108 1.00 73.06 650 THR A C 1
ATOM 5295 O O . THR A 1 650 ? -0.257 19.385 22.372 1.00 73.06 650 THR A O 1
ATOM 5298 N N . TYR A 1 651 ? -2.171 20.285 23.128 1.00 71.81 651 TYR A N 1
ATOM 5299 C CA . TYR A 1 651 ? -3.046 19.468 22.286 1.00 71.81 651 TYR A CA 1
ATOM 5300 C C . TYR A 1 651 ? -2.863 19.788 20.802 1.00 71.81 651 TYR A C 1
ATOM 5302 O O . TYR A 1 651 ? -2.736 18.857 20.006 1.00 71.81 651 TYR A O 1
ATOM 5310 N N . GLN A 1 652 ? -2.764 21.070 20.441 1.00 68.06 652 GLN A N 1
ATOM 5311 C CA . GLN A 1 652 ? -2.482 21.520 19.077 1.00 68.06 652 GLN A CA 1
ATOM 5312 C C . GLN A 1 652 ? -1.117 21.010 18.587 1.00 68.06 652 GLN A C 1
ATOM 5314 O O . GLN A 1 652 ? -1.022 20.442 17.498 1.00 68.06 652 GLN A O 1
ATOM 5319 N N . GLY A 1 653 ? -0.073 21.100 19.417 1.00 63.66 653 GLY A N 1
ATOM 5320 C CA . GLY A 1 653 ? 1.250 20.568 19.088 1.00 63.66 653 GLY A CA 1
ATOM 5321 C C . GLY A 1 653 ? 1.244 19.057 18.823 1.00 63.66 653 GLY A C 1
ATOM 5322 O O . GLY A 1 653 ? 1.832 18.575 17.852 1.00 63.66 653 GLY A O 1
ATOM 5323 N N . ASN A 1 654 ? 0.500 18.304 19.638 1.00 72.38 654 ASN A N 1
ATOM 5324 C CA . ASN A 1 654 ? 0.297 16.864 19.456 1.00 72.38 654 ASN A CA 1
ATOM 5325 C C . ASN A 1 654 ? -0.619 16.524 18.268 1.00 72.38 654 ASN A C 1
ATOM 5327 O O . ASN A 1 654 ? -0.500 15.439 17.697 1.00 72.38 654 ASN A O 1
ATOM 5331 N N . ALA A 1 655 ? -1.551 17.404 17.893 1.00 60.12 655 ALA A N 1
ATOM 5332 C CA . ALA A 1 655 ? -2.366 17.249 16.693 1.00 60.12 655 ALA A CA 1
ATOM 5333 C C . ALA A 1 655 ? -1.492 17.363 15.438 1.00 60.12 655 ALA A C 1
ATOM 5335 O O . ALA A 1 655 ? -1.473 16.423 14.648 1.00 60.12 655 ALA A O 1
ATOM 5336 N N . TYR A 1 656 ? -0.666 18.409 15.323 1.00 69.06 656 TYR A N 1
ATOM 5337 C CA . TYR A 1 656 ? 0.242 18.583 14.185 1.00 69.06 656 TYR A CA 1
ATOM 5338 C C . TYR A 1 656 ? 1.265 17.449 14.028 1.00 69.06 656 TYR A C 1
ATOM 5340 O O . TYR A 1 656 ? 1.574 17.065 12.904 1.00 69.06 656 TYR A O 1
ATOM 5348 N N . PHE A 1 657 ? 1.776 16.856 15.114 1.00 70.00 657 PHE A N 1
ATOM 5349 C CA . PHE A 1 657 ? 2.654 15.680 15.000 1.00 70.00 657 PHE A CA 1
ATOM 5350 C C . PHE A 1 657 ? 1.918 14.414 14.549 1.00 70.00 657 PHE A C 1
ATOM 5352 O O . PHE A 1 657 ? 2.468 13.634 13.769 1.00 70.00 657 PHE A O 1
ATOM 5359 N N . ARG A 1 658 ? 0.668 14.215 14.988 1.00 67.81 658 ARG A N 1
ATOM 5360 C CA . ARG A 1 658 ? -0.189 13.129 14.484 1.00 67.81 658 ARG A CA 1
ATOM 5361 C C . ARG A 1 658 ? -0.564 13.350 13.021 1.00 67.81 658 ARG A C 1
ATOM 5363 O O . ARG A 1 658 ? -0.531 12.398 12.252 1.00 67.81 658 ARG A O 1
ATOM 5370 N N . GLU A 1 659 ? -0.837 14.588 12.624 1.00 62.31 659 GLU A N 1
ATOM 5371 C CA . GLU A 1 659 ? -1.123 14.975 11.242 1.00 62.31 659 GLU A CA 1
ATOM 5372 C C . GLU A 1 659 ? 0.112 14.837 10.341 1.00 62.31 659 GLU A C 1
ATOM 5374 O O . GLU A 1 659 ? 0.007 14.281 9.257 1.00 62.31 659 GLU A O 1
ATOM 5379 N N . ALA A 1 660 ? 1.308 15.199 10.813 1.00 66.12 660 ALA A N 1
ATOM 5380 C CA . ALA A 1 660 ? 2.551 14.955 10.084 1.00 66.12 660 ALA A CA 1
ATOM 5381 C C . ALA A 1 660 ? 2.880 13.459 9.960 1.00 66.12 660 ALA A C 1
ATOM 5383 O O . ALA A 1 660 ? 3.381 13.015 8.929 1.00 66.12 660 ALA A O 1
ATOM 5384 N N . LYS A 1 661 ? 2.610 12.663 11.006 1.00 65.44 661 LYS A N 1
ATOM 5385 C CA . LYS A 1 661 ? 2.722 11.197 10.950 1.00 65.44 661 LYS A CA 1
ATOM 5386 C C . LYS A 1 661 ? 1.707 10.622 9.960 1.00 65.44 661 LYS A C 1
ATOM 5388 O O . LYS A 1 661 ? 2.074 9.726 9.207 1.00 65.44 661 LYS A O 1
ATOM 5393 N N . ARG A 1 662 ? 0.486 11.174 9.926 1.00 57.19 662 ARG A N 1
ATOM 5394 C CA . ARG A 1 662 ? -0.551 10.862 8.937 1.00 57.19 662 ARG A CA 1
ATOM 5395 C C . ARG A 1 662 ? -0.040 11.179 7.530 1.00 57.19 662 ARG A C 1
ATOM 5397 O O . ARG A 1 662 ? 0.145 10.229 6.790 1.00 57.19 662 ARG A O 1
ATOM 5404 N N . GLU A 1 663 ? 0.348 12.418 7.225 1.00 57.09 663 GLU A N 1
ATOM 5405 C CA . GLU A 1 663 ? 0.909 12.856 5.929 1.00 57.09 663 GLU A CA 1
ATOM 5406 C C . GLU A 1 663 ? 2.094 11.992 5.444 1.00 57.09 663 GLU A C 1
ATOM 5408 O O . GLU A 1 663 ? 2.224 11.722 4.255 1.00 57.09 663 GLU A O 1
ATOM 5413 N N . LEU A 1 664 ? 2.959 11.518 6.353 1.00 56.78 664 LEU A N 1
ATOM 5414 C CA . LEU A 1 664 ? 4.067 10.606 6.021 1.00 56.78 664 LEU A CA 1
ATOM 5415 C C . LEU A 1 664 ? 3.638 9.140 5.830 1.00 56.78 664 LEU A C 1
ATOM 5417 O O . LEU A 1 664 ? 4.379 8.374 5.216 1.00 56.78 664 LEU A O 1
ATOM 5421 N N . SER A 1 665 ? 2.482 8.745 6.367 1.00 48.91 665 SER A N 1
ATOM 5422 C CA . SER A 1 665 ? 1.876 7.415 6.204 1.00 48.91 665 SER A CA 1
ATOM 5423 C C . SER A 1 665 ? 0.889 7.324 5.034 1.00 48.91 665 SER A C 1
ATOM 5425 O O . SER A 1 665 ? 0.771 6.255 4.443 1.00 48.91 665 SER A O 1
ATOM 5427 N N . THR A 1 666 ? 0.249 8.432 4.647 1.00 38.72 666 THR A N 1
ATOM 5428 C CA . THR A 1 666 ? -0.741 8.552 3.557 1.00 38.72 666 THR A CA 1
ATOM 5429 C C . THR A 1 666 ? -0.092 8.618 2.166 1.00 38.72 666 THR A C 1
ATOM 5431 O O . THR A 1 666 ? -0.563 9.294 1.254 1.00 38.72 666 THR A O 1
ATOM 5434 N N . LEU A 1 667 ? 1.077 7.987 2.001 1.00 34.94 667 LEU A N 1
ATOM 5435 C CA . LEU A 1 667 ? 1.873 8.045 0.776 1.00 34.94 667 LEU A CA 1
ATOM 5436 C C . LEU A 1 667 ? 2.499 6.696 0.450 1.00 34.94 667 LEU A C 1
ATOM 5438 O O . LEU A 1 667 ? 3.412 6.225 1.134 1.00 34.94 667 LEU A O 1
ATOM 5442 N N . GLY A 1 668 ? 2.106 6.149 -0.702 1.00 35.78 668 GLY A N 1
ATOM 5443 C CA . GLY A 1 668 ? 2.775 5.049 -1.405 1.00 35.78 668 GLY A CA 1
ATOM 5444 C C . GLY A 1 668 ? 4.158 5.434 -1.957 1.00 35.78 668 GLY A C 1
ATOM 5445 O O . GLY A 1 668 ? 4.442 5.275 -3.144 1.00 35.78 668 GLY A O 1
ATOM 5446 N N . GLY A 1 669 ? 5.033 5.954 -1.095 1.00 38.59 669 GLY A N 1
ATOM 5447 C CA . GLY A 1 669 ? 6.361 6.462 -1.418 1.00 38.59 669 GLY A CA 1
ATOM 5448 C C . GLY A 1 669 ? 6.488 7.975 -1.229 1.00 38.59 669 GLY A C 1
ATOM 5449 O O . GLY A 1 669 ? 5.647 8.750 -1.669 1.00 38.59 669 GLY A O 1
ATOM 5450 N N . LEU A 1 670 ? 7.599 8.384 -0.613 1.00 39.69 670 LEU A N 1
ATOM 5451 C CA . LEU A 1 670 ? 7.962 9.779 -0.344 1.00 39.69 670 LEU A CA 1
ATOM 5452 C C . LEU A 1 670 ? 8.036 10.617 -1.634 1.00 39.69 670 LEU A C 1
ATOM 5454 O O . LEU A 1 670 ? 9.061 10.610 -2.322 1.00 39.69 670 LEU A O 1
ATOM 5458 N N . ASN A 1 671 ? 6.977 11.370 -1.937 1.00 47.94 671 ASN A N 1
ATOM 5459 C CA . ASN A 1 671 ? 7.076 12.530 -2.820 1.00 47.94 671 ASN A CA 1
ATOM 5460 C C . ASN A 1 671 ? 7.745 13.694 -2.039 1.00 47.94 671 ASN A C 1
ATOM 5462 O O . ASN A 1 671 ? 7.734 13.710 -0.806 1.00 47.94 671 ASN A O 1
ATOM 5466 N N . ILE A 1 672 ? 8.384 14.642 -2.735 1.00 53.97 672 ILE A N 1
ATOM 5467 C CA . ILE A 1 672 ? 9.139 15.726 -2.072 1.00 53.97 672 ILE A CA 1
ATOM 5468 C C . ILE A 1 672 ? 8.200 16.739 -1.398 1.00 53.97 672 ILE A C 1
ATOM 5470 O O . ILE A 1 672 ? 8.497 17.196 -0.299 1.00 53.97 672 ILE A O 1
ATOM 5474 N N . GLU A 1 673 ? 7.066 17.046 -2.021 1.00 58.44 673 GLU A N 1
ATOM 5475 C CA . GLU A 1 673 ? 6.120 18.083 -1.594 1.00 58.44 673 GLU A CA 1
ATOM 5476 C C . GLU A 1 673 ? 5.431 17.739 -0.267 1.00 58.44 673 GLU A C 1
ATOM 5478 O O . GLU A 1 673 ? 5.450 18.532 0.670 1.00 58.44 673 GLU A O 1
ATOM 5483 N N . SER A 1 674 ? 4.927 16.515 -0.121 1.00 59.03 674 SER A N 1
ATOM 5484 C CA . SER A 1 674 ? 4.385 16.006 1.137 1.00 59.03 674 SER A CA 1
ATOM 5485 C C . SER A 1 674 ? 5.461 15.764 2.196 1.00 59.03 674 SER A C 1
ATOM 5487 O O . SER A 1 674 ? 5.188 15.905 3.386 1.00 59.03 674 SER A O 1
ATOM 5489 N N . PHE A 1 675 ? 6.706 15.455 1.810 1.00 63.69 675 PHE A N 1
ATOM 5490 C CA . PHE A 1 675 ? 7.812 15.415 2.772 1.00 63.69 675 PHE A CA 1
ATOM 5491 C C . PHE A 1 675 ? 8.121 16.821 3.319 1.00 63.69 675 PHE A C 1
ATOM 5493 O O . PHE A 1 675 ? 8.383 16.975 4.514 1.00 63.69 675 PHE A O 1
ATOM 5500 N N . GLU A 1 676 ? 8.027 17.863 2.487 1.00 66.19 676 GLU A N 1
ATOM 5501 C CA . GLU A 1 676 ? 8.106 19.263 2.919 1.00 66.19 676 GLU A CA 1
ATOM 5502 C C . GLU A 1 676 ? 6.873 19.692 3.740 1.00 66.19 676 GLU A C 1
ATOM 5504 O O . GLU A 1 676 ? 7.043 20.309 4.792 1.00 66.19 676 GLU A O 1
ATOM 5509 N N . LYS A 1 677 ? 5.654 19.287 3.355 1.00 71.56 677 LYS A N 1
ATOM 5510 C CA . LYS A 1 677 ? 4.395 19.544 4.085 1.00 71.56 677 LYS A CA 1
ATOM 5511 C C . LYS A 1 677 ? 4.386 18.903 5.475 1.00 71.56 677 LYS A C 1
ATOM 5513 O O . LYS A 1 677 ? 4.124 19.588 6.461 1.00 71.56 677 LYS A O 1
ATOM 5518 N N . ALA A 1 678 ? 4.776 17.635 5.589 1.00 69.94 678 ALA A N 1
ATOM 5519 C CA . ALA A 1 678 ? 4.968 16.974 6.877 1.00 69.94 678 ALA A CA 1
ATOM 5520 C C . ALA A 1 678 ? 6.076 17.643 7.709 1.00 69.94 678 ALA A C 1
ATOM 5522 O O . ALA A 1 678 ? 5.970 17.724 8.931 1.00 69.94 678 ALA A O 1
ATOM 5523 N N . GLY A 1 679 ? 7.127 18.160 7.062 1.00 72.12 679 GLY A N 1
ATOM 5524 C CA . GLY A 1 679 ? 8.157 18.968 7.720 1.00 72.12 679 GLY A CA 1
ATOM 5525 C C . GLY A 1 679 ? 7.593 20.265 8.309 1.00 72.12 679 GLY A C 1
ATOM 5526 O O . GLY A 1 679 ? 7.908 20.606 9.449 1.00 72.12 679 GLY A O 1
ATOM 5527 N N . ALA A 1 680 ? 6.712 20.949 7.575 1.00 77.38 680 ALA A N 1
ATOM 5528 C CA . ALA A 1 680 ? 6.003 22.138 8.043 1.00 77.38 680 ALA A CA 1
ATOM 5529 C C . ALA A 1 680 ? 5.033 21.826 9.199 1.00 77.38 680 ALA A C 1
ATOM 5531 O O . ALA A 1 680 ? 5.010 22.562 10.183 1.00 77.38 680 ALA A O 1
ATOM 5532 N N . MET A 1 681 ? 4.306 20.706 9.140 1.00 78.56 681 MET A N 1
ATOM 5533 C CA . MET A 1 681 ? 3.437 20.245 10.233 1.00 78.56 681 MET A CA 1
ATOM 5534 C C . MET A 1 681 ? 4.238 19.910 11.500 1.00 78.56 681 MET A C 1
ATOM 5536 O O . MET A 1 681 ? 3.944 20.449 12.564 1.00 78.56 681 MET A O 1
ATOM 5540 N N . LYS A 1 682 ? 5.312 19.106 11.411 1.00 82.38 682 LYS A N 1
ATOM 5541 C CA . LYS A 1 682 ? 6.195 18.836 12.568 1.00 82.38 682 LYS A CA 1
ATOM 5542 C C . LYS A 1 682 ? 6.764 20.123 13.161 1.00 82.38 682 LYS A C 1
ATOM 5544 O O . LYS A 1 682 ? 6.872 20.246 14.378 1.00 82.38 682 LYS A O 1
ATOM 5549 N N . ARG A 1 683 ? 7.113 21.095 12.314 1.00 85.00 683 ARG A N 1
ATOM 5550 C CA . ARG A 1 683 ? 7.604 22.403 12.750 1.00 85.00 683 ARG A CA 1
ATOM 5551 C C . ARG A 1 683 ? 6.535 23.163 13.541 1.00 85.00 683 ARG A C 1
ATOM 5553 O O . ARG A 1 683 ? 6.821 23.554 14.667 1.00 85.00 683 ARG A O 1
ATOM 5560 N N . ALA A 1 684 ? 5.322 23.303 13.003 1.00 78.88 684 ALA A N 1
ATOM 5561 C CA . ALA A 1 684 ? 4.197 23.931 13.701 1.00 78.88 684 ALA A CA 1
ATOM 5562 C C . ALA A 1 684 ? 3.868 23.211 15.024 1.00 78.88 684 ALA A C 1
ATOM 5564 O O . ALA A 1 684 ? 3.572 23.851 16.032 1.00 78.88 684 ALA A O 1
ATOM 5565 N N . GLY A 1 685 ? 4.004 21.881 15.050 1.00 82.19 685 GLY A N 1
ATOM 5566 C CA . GLY A 1 685 ? 3.877 21.066 16.254 1.00 82.19 685 GLY A CA 1
ATOM 5567 C C . GLY A 1 685 ? 4.889 21.424 17.346 1.00 82.19 685 GLY A C 1
ATOM 5568 O O . GLY A 1 685 ? 4.499 21.627 18.497 1.00 82.19 685 GLY A O 1
ATOM 5569 N N . ILE A 1 686 ? 6.172 21.552 16.985 1.00 89.50 686 ILE A N 1
ATOM 5570 C CA . ILE A 1 686 ? 7.232 21.978 17.913 1.00 89.50 686 ILE A CA 1
ATOM 5571 C C . ILE A 1 686 ? 7.021 23.426 18.350 1.00 89.50 686 ILE A C 1
ATOM 5573 O O . ILE A 1 686 ? 7.110 23.692 19.541 1.00 89.50 686 ILE A O 1
ATOM 5577 N N . GLU A 1 687 ? 6.717 24.346 17.432 1.00 88.56 687 GLU A N 1
ATOM 5578 C CA . GLU A 1 687 ? 6.485 25.762 17.754 1.00 88.56 687 GLU A CA 1
ATOM 5579 C C . GLU A 1 687 ? 5.306 25.920 18.740 1.00 88.56 687 GLU A C 1
ATOM 5581 O O . GLU A 1 687 ? 5.416 26.659 19.716 1.00 88.56 687 GLU A O 1
ATOM 5586 N N . SER A 1 688 ? 4.228 25.142 18.582 1.00 81.00 688 SER A N 1
ATOM 5587 C CA . SER A 1 688 ? 3.100 25.097 19.527 1.00 81.00 688 SER A CA 1
ATOM 5588 C C . SER A 1 688 ? 3.509 24.584 20.917 1.00 81.00 688 SER A C 1
ATOM 5590 O O . SER A 1 688 ? 3.207 25.217 21.929 1.00 81.00 688 SER A O 1
ATOM 5592 N N . GLN A 1 689 ? 4.248 23.470 20.994 1.00 88.19 689 GLN A N 1
ATOM 5593 C CA . GLN A 1 689 ? 4.756 22.941 22.269 1.00 88.19 689 GLN A CA 1
ATOM 5594 C C . GLN A 1 689 ? 5.767 23.888 22.940 1.00 88.19 689 GLN A C 1
ATOM 5596 O O . GLN A 1 689 ? 5.769 24.036 24.160 1.00 88.19 689 GLN A O 1
ATOM 5601 N N . GLU A 1 690 ? 6.614 24.552 22.154 1.00 91.56 690 GLU A N 1
ATOM 5602 C CA . GLU A 1 690 ? 7.598 25.528 22.624 1.00 91.56 690 GLU A CA 1
ATOM 5603 C C . GLU A 1 690 ? 6.913 26.772 23.205 1.00 91.56 690 GLU A C 1
ATOM 5605 O O . GLU A 1 690 ? 7.330 27.274 24.247 1.00 91.56 690 GLU A O 1
ATOM 5610 N N . ASN A 1 691 ? 5.808 27.224 22.604 1.00 88.56 691 ASN A N 1
ATOM 5611 C CA . ASN A 1 691 ? 4.979 28.297 23.155 1.00 88.56 691 ASN A CA 1
ATOM 5612 C C . ASN A 1 691 ? 4.318 27.886 24.483 1.00 88.56 691 ASN A C 1
ATOM 5614 O O . ASN A 1 691 ? 4.368 28.657 25.439 1.00 88.56 691 ASN A O 1
ATOM 5618 N N . ALA A 1 692 ? 3.785 26.661 24.589 1.00 87.25 692 ALA A N 1
ATOM 5619 C CA . ALA A 1 692 ? 3.215 26.135 25.837 1.00 87.25 692 ALA A CA 1
ATOM 5620 C C . ALA A 1 692 ? 4.249 26.101 26.982 1.00 87.25 692 ALA A C 1
ATOM 5622 O O . ALA A 1 692 ? 3.969 26.510 28.110 1.00 87.25 692 ALA A O 1
ATOM 5623 N N . LEU A 1 693 ? 5.472 25.652 26.678 1.00 92.19 693 LEU A N 1
ATOM 5624 C CA . LEU A 1 693 ? 6.592 25.622 27.622 1.00 92.19 693 LEU A CA 1
ATOM 5625 C C . LEU A 1 693 ? 7.041 27.034 28.024 1.00 92.19 693 LEU A C 1
ATOM 5627 O O . LEU A 1 693 ? 7.270 27.281 29.207 1.00 92.19 693 LEU A O 1
ATOM 5631 N N . ASN A 1 694 ? 7.129 27.971 27.075 1.00 89.69 694 ASN A N 1
ATOM 5632 C CA . ASN A 1 694 ? 7.472 29.366 27.357 1.00 89.69 694 ASN A CA 1
ATOM 5633 C C . ASN A 1 694 ? 6.414 30.060 28.231 1.00 89.69 694 ASN A C 1
ATOM 5635 O O . ASN A 1 694 ? 6.788 30.758 29.173 1.00 89.69 694 ASN A O 1
ATOM 5639 N N . LEU A 1 695 ? 5.123 29.815 27.980 1.00 87.38 695 LEU A N 1
ATOM 5640 C CA . LEU A 1 695 ? 4.016 30.355 28.774 1.00 87.38 695 LEU A CA 1
ATOM 5641 C C . LEU A 1 695 ? 4.066 29.858 30.229 1.00 87.38 695 LEU A C 1
ATOM 5643 O O . LEU A 1 695 ? 3.983 30.653 31.170 1.00 87.38 695 LEU A O 1
ATOM 5647 N N . TYR A 1 696 ? 4.322 28.562 30.426 1.00 88.06 696 TYR A N 1
ATOM 5648 C CA . TYR A 1 696 ? 4.575 27.994 31.753 1.00 88.06 696 TYR A CA 1
ATOM 5649 C C . TYR A 1 696 ? 5.825 28.601 32.422 1.00 88.06 696 TYR A C 1
ATOM 5651 O O . TYR A 1 696 ? 5.831 28.905 33.617 1.00 88.06 696 TYR A O 1
ATOM 5659 N N . CYS A 1 697 ? 6.880 28.851 31.642 1.00 86.44 697 CYS A N 1
ATOM 5660 C CA . CYS A 1 697 ? 8.096 29.532 32.087 1.00 86.44 697 CYS A CA 1
ATOM 5661 C C . CYS A 1 697 ? 7.839 30.963 32.593 1.00 86.44 697 CYS A C 1
ATOM 5663 O O . CYS A 1 697 ? 8.462 31.360 33.583 1.00 86.44 697 CYS A O 1
ATOM 5665 N N . SER A 1 698 ? 6.947 31.727 31.945 1.00 85.31 698 SER A N 1
ATOM 5666 C CA . SER A 1 698 ? 6.501 33.043 32.431 1.00 85.31 698 SER A CA 1
ATOM 5667 C C . SER A 1 698 ? 5.659 32.935 33.698 1.00 85.31 698 SER A C 1
ATOM 5669 O O . SER A 1 698 ? 5.988 33.613 34.664 1.00 85.31 698 SER A O 1
ATOM 5671 N N . MET A 1 699 ? 4.691 32.012 33.776 1.00 83.31 699 MET A N 1
ATOM 5672 C CA . MET A 1 699 ? 3.883 31.820 34.995 1.00 83.31 699 MET A CA 1
ATOM 5673 C C . MET A 1 699 ? 4.754 31.568 36.238 1.00 83.31 699 MET A C 1
ATOM 5675 O O . MET A 1 699 ? 4.509 32.147 37.296 1.00 83.31 699 MET A O 1
ATOM 5679 N N . ILE A 1 700 ? 5.820 30.767 36.111 1.00 80.94 700 ILE A N 1
ATOM 5680 C CA . ILE A 1 700 ? 6.794 30.555 37.198 1.00 80.94 700 ILE A CA 1
ATOM 5681 C C . ILE A 1 700 ? 7.521 31.860 37.577 1.00 80.94 700 ILE A C 1
ATOM 5683 O O . ILE A 1 700 ? 7.753 32.106 38.760 1.00 80.94 700 ILE A O 1
ATOM 5687 N N . LYS A 1 701 ? 7.895 32.698 36.600 1.00 80.06 701 LYS A N 1
ATOM 5688 C CA . LYS A 1 701 ? 8.569 33.989 36.848 1.00 80.06 701 LYS A CA 1
ATOM 5689 C C . LYS A 1 701 ? 7.642 35.016 37.500 1.00 80.06 701 LYS A C 1
ATOM 5691 O O . LYS A 1 701 ? 8.108 35.786 38.335 1.00 80.06 701 LYS A O 1
ATOM 5696 N N . ASP A 1 702 ? 6.353 34.962 37.182 1.00 78.12 702 ASP A N 1
ATOM 5697 C CA . ASP A 1 702 ? 5.311 35.836 37.729 1.00 78.12 702 ASP A CA 1
ATOM 5698 C C . ASP A 1 702 ? 4.793 35.371 39.110 1.00 78.12 702 ASP A C 1
ATOM 5700 O O . ASP A 1 702 ? 3.900 35.987 39.690 1.00 78.12 702 ASP A O 1
ATOM 5704 N N . GLY A 1 703 ? 5.389 34.315 39.683 1.00 67.50 703 GLY A N 1
ATOM 5705 C CA . GLY A 1 703 ? 5.180 33.897 41.073 1.00 67.50 703 GLY A CA 1
ATOM 5706 C C . GLY A 1 703 ? 4.199 32.740 41.287 1.00 67.50 703 GLY A C 1
ATOM 5707 O O . GLY A 1 703 ? 3.824 32.479 42.432 1.00 67.50 703 GLY A O 1
ATOM 5708 N N . PHE A 1 704 ? 3.794 32.026 40.232 1.00 69.88 704 PHE A N 1
ATOM 5709 C CA . PHE A 1 704 ? 2.936 30.842 40.345 1.00 69.88 704 PHE A CA 1
ATOM 5710 C C . PHE A 1 704 ? 3.612 29.734 41.176 1.00 69.88 704 PHE A C 1
ATOM 5712 O O . PHE A 1 704 ? 4.696 29.255 40.831 1.00 69.88 704 PHE A O 1
ATOM 5719 N N . GLN A 1 705 ? 2.975 29.305 42.272 1.00 56.72 705 GLN A N 1
ATOM 5720 C CA . GLN A 1 705 ? 3.491 28.227 43.121 1.00 56.72 705 GLN A CA 1
ATOM 5721 C C . GLN A 1 705 ? 3.018 26.854 42.635 1.00 56.72 705 GLN A C 1
ATOM 5723 O O . GLN A 1 705 ? 1.823 26.596 42.518 1.00 56.72 705 GLN A O 1
ATOM 5728 N N . VAL A 1 706 ? 3.975 25.956 42.395 1.00 52.62 706 VAL A N 1
ATOM 5729 C CA . VAL A 1 706 ? 3.719 24.576 41.962 1.00 52.62 706 VAL A CA 1
ATOM 5730 C C . VAL A 1 706 ? 3.049 23.782 43.086 1.00 52.62 706 VAL A C 1
ATOM 5732 O O . VAL A 1 706 ? 3.560 23.722 44.204 1.00 52.62 706 VAL A O 1
ATOM 5735 N N . ILE A 1 707 ? 1.932 23.122 42.777 1.00 52.78 707 ILE A N 1
ATOM 5736 C CA . ILE A 1 707 ? 1.217 22.263 43.726 1.00 52.78 707 ILE A CA 1
ATOM 5737 C C . ILE A 1 707 ? 1.950 20.915 43.843 1.00 52.78 707 ILE A C 1
ATOM 5739 O O . ILE A 1 707 ? 1.826 20.051 42.975 1.00 52.78 707 ILE A O 1
ATOM 5743 N N . GLU A 1 708 ? 2.687 20.697 44.936 1.00 39.38 708 GLU A N 1
ATOM 5744 C CA . GLU A 1 708 ? 3.204 19.365 45.284 1.00 39.38 708 GLU A CA 1
ATOM 5745 C C . GLU A 1 708 ? 2.071 18.454 45.790 1.00 39.38 708 GLU A C 1
ATOM 5747 O O . GLU A 1 708 ? 1.751 18.413 46.981 1.00 39.38 708 GLU A O 1
ATOM 5752 N N . SER A 1 709 ? 1.459 17.682 44.890 1.00 36.53 709 SER A N 1
ATOM 5753 C CA . SER A 1 709 ? 0.471 16.668 45.263 1.00 36.53 709 SER A CA 1
ATOM 5754 C C . SER A 1 709 ? 1.140 15.323 45.585 1.00 36.53 709 SER A C 1
ATOM 5756 O O . SER A 1 709 ? 1.702 14.635 44.733 1.00 36.53 709 SER A O 1
ATOM 5758 N N . LYS A 1 710 ? 1.057 14.902 46.855 1.00 30.92 710 LYS A N 1
ATOM 5759 C CA . LYS A 1 710 ? 1.328 13.505 47.233 1.00 30.92 710 LYS A CA 1
ATOM 5760 C C . LYS A 1 710 ? 0.257 12.604 46.625 1.00 30.92 710 LYS A C 1
ATOM 5762 O O . LYS A 1 710 ? -0.931 12.893 46.760 1.00 30.92 710 LYS A O 1
ATOM 5767 N N . ALA A 1 711 ? 0.687 11.493 46.028 1.00 34.25 711 ALA A N 1
ATOM 5768 C CA . ALA A 1 711 ? -0.188 10.532 45.368 1.00 34.25 711 ALA A CA 1
ATOM 5769 C C . ALA A 1 711 ? -1.387 10.111 46.241 1.00 34.25 711 ALA A C 1
ATOM 5771 O O . ALA A 1 711 ? -1.226 9.599 47.352 1.00 34.25 711 ALA A O 1
ATOM 5772 N N . LYS A 1 712 ? -2.592 10.286 45.692 1.00 27.64 712 LYS A N 1
ATOM 5773 C CA . LYS A 1 712 ? -3.831 9.649 46.143 1.00 27.64 712 LYS A CA 1
ATOM 5774 C C . LYS A 1 712 ? -4.590 9.141 44.927 1.00 27.64 712 LYS A C 1
ATOM 5776 O O . LYS A 1 712 ? -4.949 9.920 44.048 1.00 27.64 712 LYS A O 1
ATOM 5781 N N . GLU A 1 713 ? -4.863 7.843 44.910 1.00 37.06 713 GLU A N 1
ATOM 5782 C CA . GLU A 1 713 ? -5.787 7.245 43.952 1.00 37.06 713 GLU A CA 1
ATOM 5783 C C . GLU A 1 713 ? -7.180 7.857 44.137 1.00 37.06 713 GLU A C 1
ATOM 5785 O O . GLU A 1 713 ? -7.762 7.785 45.222 1.00 37.06 713 GLU A O 1
ATOM 5790 N N . THR A 1 714 ? -7.733 8.445 43.077 1.00 26.58 714 THR A N 1
ATOM 5791 C CA . THR A 1 714 ? -9.146 8.838 43.044 1.00 26.58 714 THR A CA 1
ATOM 5792 C C . THR A 1 714 ? -9.715 8.642 41.640 1.00 26.58 714 THR A C 1
ATOM 5794 O O . THR A 1 714 ? -8.983 8.663 40.655 1.00 26.58 714 THR A O 1
ATOM 5797 N N . LYS A 1 715 ? -11.021 8.360 41.570 1.00 27.48 715 LYS A N 1
ATOM 5798 C CA . LYS A 1 715 ? -11.725 7.888 40.366 1.00 27.48 715 LYS A CA 1
ATOM 5799 C C . LYS A 1 715 ? -11.677 8.904 39.220 1.00 27.48 715 LYS A C 1
ATOM 5801 O O . LYS A 1 715 ? -11.759 10.102 39.461 1.00 27.48 715 LYS A O 1
ATOM 5806 N N . GLY A 1 716 ? -11.592 8.391 37.991 1.00 27.31 716 GLY A N 1
ATOM 5807 C CA . GLY A 1 716 ? -11.421 9.194 36.782 1.00 27.31 716 GLY A CA 1
ATOM 5808 C C . GLY A 1 716 ? -12.580 10.151 36.491 1.00 27.31 716 GLY A C 1
ATOM 5809 O O . GLY A 1 716 ? -13.747 9.758 36.500 1.00 27.31 716 GLY A O 1
ATOM 5810 N N . THR A 1 717 ? -12.214 11.392 36.183 1.00 27.09 717 THR A N 1
ATOM 5811 C CA . THR A 1 717 ? -13.074 12.414 35.576 1.00 27.09 717 THR A CA 1
ATOM 5812 C C . THR A 1 717 ? -12.989 12.292 34.052 1.00 27.09 717 THR A C 1
ATOM 5814 O O . THR A 1 717 ? -11.926 11.986 33.515 1.00 27.09 717 THR A O 1
ATOM 5817 N N . ILE A 1 718 ? -14.094 12.532 33.345 1.00 29.23 718 ILE A N 1
ATOM 5818 C CA . ILE A 1 718 ? -14.126 12.536 31.875 1.00 29.23 718 ILE A CA 1
ATOM 5819 C C . ILE A 1 718 ? -13.514 13.849 31.373 1.00 29.23 718 ILE A C 1
ATOM 5821 O O . ILE A 1 718 ? -14.004 14.921 31.725 1.00 29.23 718 ILE A O 1
ATOM 5825 N N . GLN A 1 719 ? -12.467 13.765 30.549 1.00 26.78 719 GLN A N 1
ATOM 5826 C CA . GLN A 1 719 ? -11.817 14.934 29.952 1.00 26.78 719 GLN A CA 1
ATOM 5827 C C . GLN A 1 719 ? -12.454 15.281 28.595 1.00 26.78 719 GLN A C 1
ATOM 5829 O O . GLN A 1 719 ? -12.818 14.396 27.819 1.00 26.78 719 GLN A O 1
ATOM 5834 N N . LYS A 1 720 ? -12.628 16.580 28.337 1.00 31.23 720 LYS A N 1
ATOM 5835 C CA . LYS A 1 720 ? -13.330 17.126 27.165 1.00 31.23 720 LYS A CA 1
ATOM 5836 C C . LYS A 1 720 ? -12.510 17.057 25.873 1.00 31.23 720 LYS A C 1
ATOM 5838 O O . LYS A 1 720 ? -11.284 16.986 25.904 1.00 31.23 720 LYS A O 1
ATOM 5843 N N . SER A 1 721 ? -13.197 17.098 24.729 1.00 29.52 721 SER A N 1
ATOM 5844 C CA . SER A 1 721 ? -12.569 16.962 23.406 1.00 29.52 721 SER A CA 1
ATOM 5845 C C . SER A 1 721 ? -11.971 18.278 22.882 1.00 29.52 721 SER A C 1
ATOM 5847 O O . SER A 1 721 ? -12.384 19.373 23.267 1.00 29.52 721 SER A O 1
ATOM 5849 N N . TYR A 1 722 ? -11.037 18.163 21.931 1.00 29.17 722 TYR A N 1
ATOM 5850 C CA . TYR A 1 722 ? -10.344 19.273 21.259 1.00 29.17 722 TYR A CA 1
ATOM 5851 C C . TYR A 1 722 ? -11.293 20.341 20.666 1.00 29.17 722 TYR A C 1
ATOM 5853 O O . TYR A 1 722 ? -10.936 21.517 20.598 1.00 29.17 722 TYR A O 1
ATOM 5861 N N . SER A 1 723 ? -12.530 19.971 20.307 1.00 33.78 723 SER A N 1
ATOM 5862 C CA . SER A 1 723 ? -13.550 20.902 19.801 1.00 33.78 723 SER A CA 1
ATOM 5863 C C . SER A 1 723 ? -14.054 21.918 20.834 1.00 33.78 723 SER A C 1
ATOM 5865 O O . SER A 1 723 ? -14.576 22.962 20.451 1.00 33.78 723 SER A O 1
ATOM 5867 N N . GLU A 1 724 ? -13.948 21.618 22.131 1.00 41.03 724 GLU A N 1
ATOM 5868 C CA . GLU A 1 724 ? -14.484 22.463 23.208 1.00 41.03 724 GLU A CA 1
ATOM 5869 C C . GLU A 1 724 ? -13.484 23.507 23.719 1.00 41.03 724 GLU A C 1
ATOM 5871 O O . GLU A 1 724 ? -13.857 24.370 24.511 1.00 41.03 724 GLU A O 1
ATOM 5876 N N . ILE A 1 725 ? -12.225 23.452 23.270 1.00 35.94 725 ILE A N 1
ATOM 5877 C CA . ILE A 1 725 ? -11.165 24.319 23.798 1.00 35.94 725 ILE A CA 1
ATOM 5878 C C . ILE A 1 725 ? -10.913 25.540 22.887 1.00 35.94 725 ILE A C 1
ATOM 5880 O O . ILE A 1 725 ? -10.733 26.648 23.392 1.00 35.94 725 ILE A O 1
ATOM 5884 N N . HIS A 1 726 ? -11.055 25.397 21.561 1.00 31.31 726 HIS A N 1
ATOM 5885 C CA . HIS A 1 726 ? -10.816 26.467 20.573 1.00 31.31 726 HIS A CA 1
ATOM 5886 C C . HIS A 1 726 ? -12.066 27.277 20.152 1.00 31.31 726 HIS A C 1
ATOM 5888 O O . HIS A 1 726 ? -12.352 27.445 18.965 1.00 31.31 726 HIS A O 1
ATOM 5894 N N . LYS A 1 727 ? -12.787 27.855 21.122 1.00 33.25 727 LYS A N 1
ATOM 5895 C CA . LYS A 1 727 ? -13.647 29.035 20.885 1.00 33.25 727 LYS A CA 1
ATOM 5896 C C . LYS A 1 727 ? -13.505 30.072 22.002 1.00 33.25 727 LYS A C 1
ATOM 5898 O O . LYS A 1 727 ? -14.224 30.037 22.995 1.00 33.25 727 LYS A O 1
ATOM 5903 N N . GLY A 1 728 ? -12.606 31.030 21.787 1.00 26.92 728 GLY A N 1
ATOM 5904 C CA . GLY A 1 728 ? -12.739 32.403 22.286 1.00 26.92 728 GLY A CA 1
ATOM 5905 C C . GLY A 1 728 ? -13.067 33.341 21.106 1.00 26.92 728 GLY A C 1
ATOM 5906 O O . GLY A 1 728 ? -12.743 33.006 19.971 1.00 26.92 728 GLY A O 1
ATOM 5907 N N . ASN A 1 729 ? -13.696 34.504 21.290 1.00 28.94 729 ASN A N 1
ATOM 5908 C CA . ASN A 1 729 ? -14.107 35.112 22.555 1.00 28.94 729 ASN A CA 1
ATOM 5909 C C . ASN A 1 729 ? -15.269 36.122 22.379 1.00 28.94 729 ASN A C 1
ATOM 5911 O O . ASN A 1 729 ? -15.511 36.610 21.279 1.00 28.94 729 ASN A O 1
ATOM 5915 N N . SER A 1 730 ? -15.894 36.464 23.512 1.00 24.88 730 SER A N 1
ATOM 5916 C CA . SER A 1 730 ? -16.602 37.721 23.840 1.00 24.88 730 SER A CA 1
ATOM 5917 C C . SER A 1 730 ? -17.817 38.214 23.026 1.00 24.88 730 SER A C 1
ATOM 5919 O O . SER A 1 730 ? -17.682 38.872 21.996 1.00 24.88 730 SER A O 1
ATOM 5921 N N . GLY A 1 731 ? -18.979 38.065 23.669 1.00 21.91 731 GLY A N 1
ATOM 5922 C CA . GLY A 1 731 ? -20.178 38.918 23.651 1.00 21.91 731 GLY A CA 1
ATOM 5923 C C . GLY A 1 731 ? -21.212 38.246 24.576 1.00 21.91 731 GLY A C 1
ATOM 5924 O O . GLY A 1 731 ? -21.441 37.054 24.406 1.00 21.91 731 GLY A O 1
ATOM 5925 N N . GLU A 1 732 ? -21.798 38.852 25.614 1.00 24.42 732 GLU A N 1
ATOM 5926 C CA . GLU A 1 732 ? -21.910 40.271 25.996 1.00 24.42 732 GLU A CA 1
ATOM 5927 C C . GLU A 1 732 ? -21.842 40.482 27.533 1.00 24.42 732 GLU A C 1
ATOM 5929 O O . GLU A 1 732 ? -21.419 39.606 28.288 1.00 24.42 732 GLU A O 1
ATOM 5934 N N . GLU A 1 733 ? -22.191 41.694 27.971 1.00 24.61 733 GLU A N 1
ATOM 5935 C CA . GLU A 1 733 ? -22.011 42.247 29.310 1.00 24.61 733 GLU A CA 1
ATOM 5936 C C . GLU A 1 733 ? -22.982 41.749 30.404 1.00 24.61 733 GLU A C 1
ATOM 5938 O O . GLU A 1 733 ? -24.011 41.112 30.203 1.00 24.61 733 GLU A O 1
ATOM 5943 N N . VAL A 1 734 ? -22.567 42.125 31.609 1.00 23.39 734 VAL A N 1
ATOM 5944 C CA . VAL A 1 734 ? -23.138 42.023 32.951 1.00 23.39 734 VAL A CA 1
ATOM 5945 C C . VAL A 1 734 ? -24.589 42.547 33.114 1.00 23.39 734 VAL A C 1
ATOM 5947 O O . VAL A 1 734 ? -24.978 43.544 32.520 1.00 23.39 734 VAL A O 1
ATOM 5950 N N . SER A 1 735 ? -25.286 41.968 34.109 1.00 23.73 735 SER A N 1
ATOM 5951 C CA . SER A 1 735 ? -26.325 42.537 35.016 1.00 23.73 735 SER A CA 1
ATOM 5952 C C . SER A 1 735 ? -27.854 42.427 34.776 1.00 23.73 735 SER A C 1
ATOM 5954 O O . SER A 1 735 ? -28.417 42.874 33.790 1.00 23.73 735 SER A O 1
ATOM 5956 N N . GLU A 1 736 ? -28.489 41.942 35.859 1.00 23.61 736 GLU A N 1
ATOM 5957 C CA . GLU A 1 736 ? -29.707 42.437 36.543 1.00 23.61 736 GLU A CA 1
ATOM 5958 C C . GLU A 1 736 ? -31.154 42.188 36.028 1.00 23.61 736 GLU A C 1
ATOM 5960 O O . GLU A 1 736 ? -31.748 42.991 35.326 1.00 23.61 736 GLU A O 1
ATOM 5965 N N . VAL A 1 737 ? -31.769 41.129 36.597 1.00 22.11 737 VAL A N 1
ATOM 5966 C CA . VAL A 1 737 ? -32.783 41.193 37.697 1.00 22.11 737 VAL A CA 1
ATOM 5967 C C . VAL A 1 737 ? -34.226 41.705 37.398 1.00 22.11 737 VAL A C 1
ATOM 5969 O O . VAL A 1 737 ? -34.443 42.764 36.831 1.00 22.11 737 VAL A O 1
ATOM 5972 N N . ILE A 1 738 ? -35.214 40.966 37.960 1.00 22.25 738 ILE A N 1
ATOM 5973 C CA . ILE A 1 738 ? -36.695 41.179 38.026 1.00 22.25 738 ILE A CA 1
ATOM 5974 C C . ILE A 1 738 ? -37.492 40.785 36.753 1.00 22.25 738 ILE A C 1
ATOM 5976 O O . ILE A 1 738 ? -37.084 41.144 35.662 1.00 22.25 738 ILE A O 1
ATOM 5980 N N . LYS A 1 739 ? -38.692 40.166 36.738 1.00 23.08 739 LYS A N 1
ATOM 5981 C CA . LYS A 1 739 ? -39.590 39.349 37.613 1.00 23.08 739 LYS A CA 1
ATOM 5982 C C . LYS A 1 739 ? -41.008 39.505 36.998 1.00 23.08 739 LYS A C 1
ATOM 5984 O O . LYS A 1 739 ? -41.309 40.616 36.587 1.00 23.08 739 LYS A O 1
ATOM 5989 N N . GLU A 1 740 ? -41.891 38.495 37.102 1.00 22.81 740 GLU A N 1
ATOM 5990 C CA . GLU A 1 740 ? -43.378 38.666 37.119 1.00 22.81 740 GLU A CA 1
ATOM 5991 C C . GLU A 1 740 ? -44.079 39.202 35.816 1.00 22.81 740 GLU A C 1
ATOM 5993 O O . GLU A 1 740 ? -43.486 39.932 35.039 1.00 22.81 740 GLU A O 1
ATOM 5998 N N . VAL A 1 741 ? -45.345 38.898 35.455 1.00 22.58 741 VAL A N 1
ATOM 5999 C CA . VAL A 1 741 ? -46.322 37.861 35.872 1.00 22.58 741 VAL A CA 1
ATOM 6000 C C . VAL A 1 741 ? -47.485 37.746 34.837 1.00 22.58 741 VAL A C 1
ATOM 6002 O O . VAL A 1 741 ? -47.767 38.702 34.128 1.00 22.58 741 VAL A O 1
ATOM 6005 N N . GLU A 1 742 ? -48.159 36.585 34.799 1.00 22.59 742 GLU A N 1
ATOM 6006 C CA . GLU A 1 742 ? -49.547 36.302 34.327 1.00 22.59 742 GLU A CA 1
ATOM 6007 C C . GLU A 1 742 ? -50.051 36.480 32.858 1.00 22.59 742 GLU A C 1
ATOM 6009 O O . GLU A 1 742 ? -49.986 37.520 32.212 1.00 22.59 742 GLU A O 1
ATOM 6014 N N . GLN A 1 743 ? -50.710 35.400 32.394 1.00 22.84 743 GLN A N 1
ATOM 6015 C CA . GLN A 1 743 ? -51.794 35.323 31.379 1.00 22.84 743 GLN A CA 1
ATOM 6016 C C . GLN A 1 743 ? -53.152 35.814 32.010 1.00 22.84 743 GLN A C 1
ATOM 6018 O O . GLN A 1 743 ? -53.076 36.212 33.168 1.00 22.84 743 GLN A O 1
ATOM 6023 N N . PRO A 1 744 ? -54.407 35.729 31.449 1.00 34.75 744 PRO A N 1
ATOM 6024 C CA . PRO A 1 744 ? -54.897 34.869 30.344 1.00 34.75 744 PRO A CA 1
ATOM 6025 C C . PRO A 1 744 ? -56.153 35.325 29.520 1.00 34.75 744 PRO A C 1
ATOM 6027 O O . PRO A 1 744 ? -56.672 36.424 29.675 1.00 34.75 744 PRO A O 1
ATOM 6030 N N . LYS A 1 745 ? -56.702 34.360 28.743 1.00 24.20 745 LYS A N 1
ATOM 6031 C CA . LYS A 1 745 ? -58.052 34.255 28.103 1.00 24.20 745 LYS A CA 1
ATOM 6032 C C . LYS A 1 745 ? -58.287 35.109 26.834 1.00 24.20 745 LYS A C 1
ATOM 6034 O O . LYS A 1 745 ? -57.956 36.281 26.830 1.00 24.20 745 LYS A O 1
ATOM 6039 N N . ALA A 1 746 ? -58.785 34.634 25.679 1.00 25.02 746 ALA A N 1
ATOM 6040 C CA . ALA A 1 746 ? -59.582 33.472 25.211 1.00 25.02 746 ALA A CA 1
ATOM 6041 C C . ALA A 1 746 ? -61.110 33.685 25.104 1.00 25.02 746 ALA A C 1
ATOM 6043 O O . ALA A 1 746 ? -61.782 33.729 26.127 1.00 25.02 746 ALA A O 1
ATOM 6044 N N . GLU A 1 747 ? -61.645 33.668 23.868 1.00 22.45 747 GLU A N 1
ATOM 6045 C CA . GLU A 1 747 ? -63.013 33.218 23.523 1.00 22.45 747 GLU A CA 1
ATOM 6046 C C . GLU A 1 747 ? -63.171 32.920 22.006 1.00 22.45 747 GLU A C 1
ATOM 6048 O O . GLU A 1 747 ? -62.301 33.280 21.211 1.00 22.45 747 GLU A O 1
ATOM 6053 N N . LYS A 1 748 ? -64.239 32.203 21.605 1.00 25.72 748 LYS A N 1
ATOM 6054 C CA . LYS A 1 748 ? -64.528 31.712 20.230 1.00 25.72 748 LYS A CA 1
ATOM 6055 C C . LYS A 1 748 ? -65.926 32.143 19.757 1.00 25.72 748 LYS A C 1
ATOM 6057 O O . LYS A 1 748 ? -66.822 32.168 20.594 1.00 25.72 748 LYS A O 1
ATOM 6062 N N . GLN A 1 749 ? -66.158 32.284 18.438 1.00 20.69 749 GLN A N 1
ATOM 6063 C CA . GLN A 1 749 ? -67.461 31.963 17.808 1.00 20.69 749 GLN A CA 1
ATOM 6064 C C . GLN A 1 749 ? -67.433 31.852 16.264 1.00 20.69 749 GLN A C 1
ATOM 6066 O O . GLN A 1 749 ? -66.439 32.173 15.617 1.00 20.69 749 GLN A O 1
ATOM 6071 N N . GLU A 1 750 ? -68.532 31.336 15.696 1.00 22.27 750 GLU A N 1
ATOM 6072 C CA . GLU A 1 750 ? -68.666 30.629 14.403 1.00 22.27 750 GLU A CA 1
ATOM 6073 C C . GLU A 1 750 ? -70.062 30.953 13.784 1.00 22.27 750 GLU A C 1
ATOM 6075 O O . GLU A 1 750 ? -70.968 31.293 14.540 1.00 22.27 750 GLU A O 1
ATOM 6080 N N . VAL A 1 751 ? -70.381 30.886 12.474 1.00 24.48 751 VAL A N 1
ATOM 6081 C CA . VAL A 1 751 ? -69.665 30.477 11.238 1.00 24.48 751 VAL A CA 1
ATOM 6082 C C . VAL A 1 751 ? -70.375 31.075 9.988 1.00 24.48 751 VAL A C 1
ATOM 6084 O O . VAL A 1 751 ? -71.573 31.335 10.054 1.00 24.48 751 VAL A O 1
ATOM 6087 N N . SER A 1 752 ? -69.708 31.243 8.828 1.00 22.28 752 SER A N 1
ATOM 6088 C CA . SER A 1 752 ? -70.366 31.243 7.486 1.00 22.28 752 SER A CA 1
ATOM 6089 C C . SER A 1 752 ? -69.371 31.144 6.307 1.00 22.28 752 SER A C 1
ATOM 6091 O O . SER A 1 752 ? -68.196 31.480 6.444 1.00 22.28 752 SER A O 1
ATOM 6093 N N . VAL A 1 753 ? -69.837 30.635 5.155 1.00 28.78 753 VAL A N 1
ATOM 6094 C CA . VAL A 1 753 ? -69.018 30.177 4.010 1.00 28.78 753 VAL A CA 1
ATOM 6095 C C . VAL A 1 753 ? -69.438 30.858 2.703 1.00 28.78 753 VAL A C 1
ATOM 6097 O O . VAL A 1 753 ? -70.598 30.733 2.329 1.00 28.78 753 VAL A O 1
ATOM 6100 N N . VAL A 1 754 ? -68.485 31.459 1.973 1.00 23.38 754 VAL A N 1
ATOM 6101 C CA . VAL A 1 754 ? -68.396 31.454 0.491 1.00 23.38 754 VAL A CA 1
ATOM 6102 C C . VAL A 1 754 ? -66.908 31.487 0.108 1.00 23.38 754 VAL A C 1
ATOM 6104 O O . VAL A 1 754 ? -66.090 32.093 0.803 1.00 23.38 754 VAL A O 1
ATOM 6107 N N . GLU A 1 755 ? -66.551 30.796 -0.970 1.00 32.34 755 GLU A N 1
ATOM 6108 C CA . GLU A 1 755 ? -65.179 30.496 -1.378 1.00 32.34 755 GLU A CA 1
ATOM 6109 C C . GLU A 1 755 ? -64.315 31.733 -1.683 1.00 32.34 755 GLU A C 1
ATOM 6111 O O . GLU A 1 755 ? -64.599 32.547 -2.562 1.00 32.34 755 GLU A O 1
ATOM 6116 N N . LYS A 1 756 ? -63.166 31.794 -1.008 1.00 23.50 756 LYS A N 1
ATOM 6117 C CA . LYS A 1 756 ? -61.925 32.356 -1.543 1.00 23.50 756 LYS A CA 1
ATOM 6118 C C . LYS A 1 756 ? -60.832 31.327 -1.310 1.00 23.50 756 LYS A C 1
ATOM 6120 O O . LYS A 1 756 ? -60.771 30.748 -0.226 1.00 23.50 756 LYS A O 1
ATOM 6125 N N . THR A 1 757 ? -59.969 31.141 -2.303 1.00 34.00 757 THR A N 1
ATOM 6126 C CA . THR A 1 757 ? -58.709 30.400 -2.179 1.00 34.00 757 THR A CA 1
ATOM 6127 C C . THR A 1 757 ? -57.969 30.843 -0.918 1.00 34.00 757 THR A C 1
ATOM 6129 O O . THR A 1 757 ? -57.495 31.977 -0.840 1.00 34.00 757 THR A O 1
ATOM 6132 N N . LYS A 1 758 ? -57.900 29.951 0.070 1.00 26.22 758 LYS A N 1
ATOM 6133 C CA . LYS A 1 758 ? -57.066 30.087 1.261 1.00 26.22 758 LYS A CA 1
ATOM 6134 C C . LYS A 1 758 ? -56.047 28.966 1.240 1.00 26.22 758 LYS A C 1
ATOM 6136 O O . LYS A 1 758 ? -56.412 27.809 1.039 1.00 26.22 758 LYS A O 1
ATOM 6141 N N . GLU A 1 759 ? -54.794 29.327 1.466 1.00 36.84 759 GLU A N 1
ATOM 6142 C CA . GLU A 1 759 ? -53.738 28.374 1.773 1.00 36.84 759 GLU A CA 1
ATOM 6143 C C . GLU A 1 759 ? -54.198 27.483 2.932 1.00 36.84 759 GLU A C 1
ATOM 6145 O O . GLU A 1 759 ? -54.685 27.973 3.957 1.00 36.84 759 GLU A O 1
ATOM 6150 N N . VAL A 1 760 ? -54.057 26.167 2.770 1.00 32.41 760 VAL A N 1
ATOM 6151 C CA . VAL A 1 760 ? -54.157 25.253 3.907 1.00 32.41 760 VAL A CA 1
ATOM 6152 C C . VAL A 1 760 ? -52.938 25.542 4.768 1.00 32.41 760 VAL A C 1
ATOM 6154 O O . VAL A 1 760 ? -51.823 25.180 4.396 1.00 32.41 760 VAL A O 1
ATOM 6157 N N . ALA A 1 761 ? -53.147 26.248 5.881 1.00 43.41 761 ALA A N 1
ATOM 6158 C CA . ALA A 1 761 ? -52.084 26.544 6.828 1.00 43.41 761 ALA A CA 1
ATOM 6159 C C . ALA A 1 761 ? -51.421 25.227 7.250 1.00 43.41 761 ALA A C 1
ATOM 6161 O O . ALA A 1 761 ? -52.091 24.328 7.763 1.00 43.41 761 ALA A O 1
ATOM 6162 N N . LEU A 1 762 ? -50.119 25.116 6.982 1.00 56.00 762 LEU A N 1
ATOM 6163 C CA . LEU A 1 762 ? -49.331 23.934 7.303 1.00 56.00 762 LEU A CA 1
ATOM 6164 C C . LEU A 1 762 ? -49.405 23.690 8.811 1.00 56.00 762 LEU A C 1
ATOM 6166 O O . LEU A 1 762 ? -48.975 24.529 9.603 1.00 56.00 762 LEU A O 1
ATOM 6170 N N . ILE A 1 763 ? -49.968 22.546 9.208 1.00 63.06 763 ILE A N 1
ATOM 6171 C CA . ILE A 1 763 ? -49.948 22.128 10.610 1.00 63.06 763 ILE A CA 1
ATOM 6172 C C . ILE A 1 763 ? -48.593 21.475 10.835 1.00 63.06 763 ILE A C 1
ATOM 6174 O O . ILE A 1 763 ? -48.388 20.299 10.524 1.00 63.06 763 ILE A O 1
ATOM 6178 N N . GLU A 1 764 ? -47.666 22.293 11.312 1.00 80.94 764 GLU A N 1
ATOM 6179 C CA . GLU A 1 764 ? -46.319 21.901 11.693 1.00 80.94 764 GLU A CA 1
ATOM 6180 C C . GLU A 1 764 ? -46.262 21.828 13.220 1.00 80.94 764 GLU A C 1
ATOM 6182 O O . GLU A 1 764 ? -46.483 22.825 13.907 1.00 80.94 764 GLU A O 1
ATOM 6187 N N . GLU A 1 765 ? -46.039 20.630 13.757 1.00 87.50 765 GLU A N 1
ATOM 6188 C CA . GLU A 1 765 ? -46.035 20.381 15.199 1.00 87.50 765 GLU A CA 1
ATOM 6189 C C . GLU A 1 765 ? -44.905 19.426 15.596 1.00 87.50 765 GLU A C 1
ATOM 6191 O O . GLU A 1 765 ? -44.636 18.417 14.940 1.00 87.50 765 GLU A O 1
ATOM 6196 N N . TYR A 1 766 ? -44.248 19.729 16.709 1.00 86.44 766 TYR A N 1
ATOM 6197 C CA . TYR A 1 766 ? -43.260 18.865 17.340 1.00 86.44 766 TYR A CA 1
ATOM 6198 C C . TYR A 1 766 ? -43.941 17.997 18.397 1.00 86.44 766 TYR A C 1
ATOM 6200 O O . TYR A 1 766 ? -44.825 18.456 19.114 1.00 86.44 766 TYR A O 1
ATOM 6208 N N . LYS A 1 767 ? -43.527 16.740 18.541 1.00 91.56 767 LYS A N 1
ATOM 6209 C CA . LYS A 1 767 ? -43.958 15.844 19.631 1.00 91.56 767 LYS A CA 1
ATOM 6210 C C . LYS A 1 767 ? -42.733 15.152 20.197 1.00 91.56 767 LYS A C 1
ATOM 6212 O O . LYS A 1 767 ? -41.749 14.985 19.482 1.00 91.56 767 LYS A O 1
ATOM 6217 N N . VAL A 1 768 ? -42.779 14.693 21.442 1.00 87.44 768 VAL A N 1
ATOM 6218 C CA . VAL A 1 768 ? -41.715 13.816 21.955 1.00 87.44 768 VAL A CA 1
ATOM 6219 C C . VAL A 1 768 ? -42.170 12.374 21.793 1.00 87.44 768 VAL A C 1
ATOM 6221 O O . VAL A 1 768 ? -43.158 11.975 22.405 1.00 87.44 768 VAL A O 1
ATOM 6224 N N . GLN A 1 769 ? -41.492 11.576 20.969 1.00 92.12 769 GLN A N 1
ATOM 6225 C CA . GLN A 1 769 ? -41.771 10.143 20.893 1.00 92.12 769 GLN A CA 1
ATOM 6226 C C . GLN A 1 769 ? -41.204 9.479 22.154 1.00 92.12 769 GLN A C 1
ATOM 6228 O O . GLN A 1 769 ? -39.995 9.468 22.358 1.00 92.12 769 GLN A O 1
ATOM 6233 N N . ILE A 1 770 ? -42.087 8.932 22.992 1.00 87.50 770 ILE A N 1
ATOM 6234 C CA . ILE A 1 770 ? -41.753 8.254 24.258 1.00 87.50 770 ILE A CA 1
ATOM 6235 C C . ILE A 1 770 ? -41.128 6.881 23.969 1.00 87.50 770 ILE A C 1
ATOM 6237 O O . ILE A 1 770 ? -40.226 6.429 24.667 1.00 87.50 770 ILE A O 1
ATOM 6241 N N . GLY A 1 771 ? -41.618 6.207 22.924 1.00 77.56 771 GLY A N 1
ATOM 6242 C CA . GLY A 1 771 ? -41.112 4.916 22.468 1.00 77.56 771 GLY A CA 1
ATOM 6243 C C . GLY A 1 771 ? -42.114 4.164 21.592 1.00 77.56 771 GLY A C 1
ATOM 6244 O O . GLY A 1 771 ? -43.197 4.666 21.275 1.00 77.56 771 GLY A O 1
ATOM 6245 N N . VAL A 1 772 ? -41.746 2.943 21.202 1.00 83.19 772 VAL A N 1
ATOM 6246 C CA . VAL A 1 772 ? -42.591 2.024 20.425 1.00 83.19 772 VAL A CA 1
ATOM 6247 C C . VAL A 1 772 ? -42.652 0.694 21.163 1.00 83.19 772 VAL A C 1
ATOM 6249 O O . VAL A 1 772 ? -41.614 0.089 21.419 1.00 83.19 772 VAL A O 1
ATOM 6252 N N . PHE A 1 773 ? -43.852 0.237 21.513 1.00 79.56 773 PHE A N 1
ATOM 6253 C CA . PHE A 1 773 ? -44.027 -0.906 22.409 1.00 79.56 773 PHE A CA 1
ATOM 6254 C C . PHE A 1 773 ? -45.022 -1.922 21.842 1.00 79.56 773 PHE A C 1
ATOM 6256 O O . PHE A 1 773 ? -46.025 -1.547 21.235 1.00 79.56 773 PHE A O 1
ATOM 6263 N N . ARG A 1 774 ? -44.748 -3.217 22.051 1.00 71.12 774 ARG A N 1
ATOM 6264 C CA . ARG A 1 774 ? -45.650 -4.327 21.676 1.00 71.12 774 ARG A CA 1
ATOM 6265 C C . ARG A 1 774 ? -46.814 -4.496 22.657 1.00 71.12 774 ARG A C 1
ATOM 6267 O O . ARG A 1 774 ? -47.910 -4.857 22.258 1.00 71.12 774 ARG A O 1
ATOM 6274 N N . ASN A 1 775 ? -46.570 -4.184 23.927 1.00 72.44 775 ASN A N 1
ATOM 6275 C CA . ASN A 1 775 ? -47.576 -4.113 24.983 1.00 72.44 775 ASN A CA 1
ATOM 6276 C C . ASN A 1 775 ? -47.620 -2.669 25.501 1.00 72.44 775 ASN A C 1
ATOM 6278 O O . ASN A 1 775 ? -46.579 -2.014 25.544 1.00 72.44 775 ASN A O 1
ATOM 6282 N N . GLN A 1 776 ? -48.790 -2.169 25.904 1.00 78.06 776 GLN A N 1
ATOM 6283 C CA . GLN A 1 776 ? -48.913 -0.811 26.446 1.00 78.06 776 GLN A CA 1
ATOM 6284 C C . GLN A 1 776 ? -47.996 -0.623 27.681 1.00 78.06 776 GLN A C 1
ATOM 6286 O O . GLN A 1 776 ? -48.067 -1.447 28.597 1.00 78.06 776 GLN A O 1
ATOM 6291 N N . PRO A 1 777 ? -47.171 0.447 27.748 1.00 81.06 777 PRO A N 1
ATOM 6292 C CA . PRO A 1 777 ? -46.402 0.786 28.948 1.00 81.06 777 PRO A CA 1
ATOM 6293 C C . PRO A 1 777 ? -47.296 0.990 30.176 1.00 81.06 777 PRO A C 1
ATOM 6295 O O . PRO A 1 777 ? -48.487 1.281 30.040 1.00 81.06 777 PRO A O 1
ATOM 6298 N N . SER A 1 778 ? -46.744 0.860 31.388 1.00 81.69 778 SER A N 1
ATOM 6299 C CA . SER A 1 778 ? -47.564 0.915 32.603 1.00 81.69 778 SER A CA 1
ATOM 6300 C C . SER A 1 778 ? -48.339 2.236 32.703 1.00 81.69 778 SER A C 1
ATOM 6302 O O . SER A 1 778 ? -47.809 3.324 32.463 1.00 81.69 778 SER A O 1
ATOM 6304 N N . LYS A 1 779 ? -49.625 2.143 33.067 1.00 78.81 779 LYS A N 1
ATOM 6305 C CA . LYS A 1 779 ? -50.509 3.318 33.164 1.00 78.81 779 LYS A CA 1
ATOM 6306 C C . LYS A 1 779 ? -49.987 4.349 34.168 1.00 78.81 779 LYS A C 1
ATOM 6308 O O . LYS A 1 779 ? -50.174 5.538 33.959 1.00 78.81 779 LYS A O 1
ATOM 6313 N N . GLU A 1 780 ? -49.294 3.893 35.208 1.00 77.75 780 GLU A N 1
ATOM 6314 C CA . GLU A 1 780 ? -48.660 4.727 36.234 1.00 77.75 780 GLU A CA 1
ATOM 6315 C C . GLU A 1 780 ? -47.439 5.500 35.716 1.00 77.75 780 GLU A C 1
ATOM 6317 O O . GLU A 1 780 ? -47.221 6.631 36.141 1.00 77.75 780 GLU A O 1
ATOM 6322 N N . ALA A 1 781 ? -46.659 4.934 34.785 1.00 73.44 781 ALA A N 1
ATOM 6323 C CA . ALA A 1 781 ? -45.554 5.646 34.143 1.00 73.44 781 ALA A CA 1
ATOM 6324 C C . ALA A 1 781 ? -46.074 6.641 33.092 1.00 73.44 781 ALA A C 1
ATOM 6326 O O . ALA A 1 781 ? -45.644 7.791 33.063 1.00 73.44 781 ALA A O 1
ATOM 6327 N N . LEU A 1 782 ? -47.067 6.242 32.286 1.00 82.38 782 LEU A N 1
ATOM 6328 C CA . LEU A 1 782 ? -47.691 7.134 31.299 1.00 82.38 782 LEU A CA 1
ATOM 6329 C C . LEU A 1 782 ? -48.475 8.289 31.945 1.00 82.38 782 LEU A C 1
ATOM 6331 O O . LEU A 1 782 ? -48.499 9.378 31.385 1.00 82.38 782 LEU A O 1
ATOM 6335 N N . ALA A 1 783 ? -49.065 8.098 33.130 1.00 82.75 783 ALA A N 1
ATOM 6336 C CA . ALA A 1 783 ? -49.767 9.159 33.861 1.00 82.75 783 ALA A CA 1
ATOM 6337 C C . ALA A 1 783 ? -48.845 10.281 34.379 1.00 82.75 783 ALA A C 1
ATOM 6339 O O . ALA A 1 783 ? -49.335 11.358 34.710 1.00 82.75 783 ALA A O 1
ATOM 6340 N N . LYS A 1 784 ? -47.524 10.051 34.438 1.00 83.25 784 LYS A N 1
ATOM 6341 C CA . LYS A 1 784 ? -46.521 11.075 34.783 1.00 83.25 784 LYS A CA 1
ATOM 6342 C C . LYS A 1 784 ? -46.112 11.942 33.587 1.00 83.25 784 LYS A C 1
ATOM 6344 O O . LYS A 1 784 ? -45.422 12.938 33.775 1.00 83.25 784 LYS A O 1
ATOM 6349 N N . ILE A 1 785 ? -46.518 11.573 32.371 1.00 84.69 785 ILE A N 1
ATOM 6350 C CA . ILE A 1 785 ? -46.138 12.256 31.133 1.00 84.69 785 ILE A CA 1
ATOM 6351 C C . ILE A 1 785 ? -47.313 13.122 30.648 1.00 84.69 785 ILE A C 1
ATOM 6353 O O . ILE A 1 785 ? -48.432 12.616 30.515 1.00 84.69 785 ILE A O 1
ATOM 6357 N N . PRO A 1 786 ? -47.105 14.419 30.357 1.00 76.19 786 PRO A N 1
ATOM 6358 C CA . PRO A 1 786 ? -48.184 15.292 29.910 1.00 76.19 786 PRO A CA 1
ATOM 6359 C C . PRO A 1 786 ? -48.704 14.906 28.515 1.00 76.19 786 PRO A C 1
ATOM 6361 O O . PRO A 1 786 ? -47.950 14.796 27.553 1.00 76.19 786 PRO A O 1
ATOM 6364 N N . ALA A 1 787 ? -50.029 14.770 28.394 1.00 78.81 787 ALA A N 1
ATOM 6365 C CA . ALA A 1 787 ? -50.741 14.586 27.124 1.00 78.81 787 ALA A CA 1
ATOM 6366 C C . ALA A 1 787 ? -50.200 13.437 26.240 1.00 78.81 787 ALA A C 1
ATOM 6368 O O . ALA A 1 787 ? -49.825 13.640 25.083 1.00 78.81 787 ALA A O 1
ATOM 6369 N N . VAL A 1 788 ? -50.184 12.213 26.781 1.00 87.56 788 VAL A N 1
ATOM 6370 C CA . VAL A 1 788 ? -49.821 11.008 26.018 1.00 87.56 788 VAL A CA 1
ATOM 6371 C C . VAL A 1 788 ? -50.864 10.697 24.937 1.00 87.56 788 VAL A C 1
ATOM 6373 O O . VAL A 1 788 ? -52.051 10.540 25.220 1.00 87.56 788 VAL A O 1
ATOM 6376 N N . SER A 1 789 ? -50.399 10.524 23.703 1.00 86.00 789 SER A N 1
ATOM 6377 C CA . SER A 1 789 ? -51.159 10.022 22.553 1.00 86.00 789 SER A CA 1
ATOM 6378 C C . SER A 1 789 ? -50.473 8.789 21.956 1.00 86.00 789 SER A C 1
ATOM 6380 O O . SER A 1 789 ? -49.301 8.525 22.238 1.00 86.00 789 SER A O 1
ATOM 6382 N N . SER A 1 790 ? -51.189 8.002 21.148 1.00 85.88 790 SER A N 1
ATOM 6383 C CA . SER A 1 790 ? -50.641 6.770 20.572 1.00 85.88 790 SER A CA 1
ATOM 6384 C C . SER A 1 790 ? -51.113 6.490 19.148 1.00 85.88 790 SER A C 1
ATOM 6386 O O . SER A 1 790 ? -52.273 6.731 18.825 1.00 85.88 790 SER A O 1
ATOM 6388 N N . ILE A 1 791 ? -50.232 5.913 18.325 1.00 79.81 791 ILE A N 1
ATOM 6389 C CA . ILE A 1 791 ? -50.528 5.470 16.955 1.00 79.81 791 ILE A CA 1
ATOM 6390 C C . ILE A 1 791 ? -50.181 3.984 16.831 1.00 79.81 791 ILE A C 1
ATOM 6392 O O . ILE A 1 791 ? -49.029 3.589 17.019 1.00 79.81 791 ILE A O 1
ATOM 6396 N N . GLU A 1 792 ? -51.179 3.163 16.510 1.00 80.12 792 GLU A N 1
ATOM 6397 C CA . GLU A 1 792 ? -51.012 1.727 16.284 1.00 80.12 792 GLU A CA 1
ATOM 6398 C C . GLU A 1 792 ? -50.501 1.448 14.861 1.00 80.12 792 GLU A C 1
ATOM 6400 O O . GLU A 1 792 ? -51.058 1.919 13.866 1.00 80.12 792 GLU A O 1
ATOM 6405 N N . LEU A 1 793 ? -49.430 0.661 14.754 1.00 73.31 793 LEU A N 1
ATOM 6406 C CA . LEU A 1 793 ? -48.809 0.282 13.489 1.00 73.31 793 LEU A CA 1
ATOM 6407 C C . LEU A 1 793 ? -49.492 -0.977 12.937 1.00 73.31 793 LEU A C 1
ATOM 6409 O O . LEU A 1 793 ? -49.177 -2.109 13.330 1.00 73.31 793 LEU A O 1
ATOM 6413 N N . LYS A 1 794 ? -50.438 -0.763 12.012 1.00 53.91 794 LYS A N 1
ATOM 6414 C CA . LYS A 1 794 ? -51.213 -1.826 11.350 1.00 53.91 794 LYS A CA 1
ATOM 6415 C C . LYS A 1 794 ? -50.306 -2.962 10.859 1.00 53.91 794 LYS A C 1
ATOM 6417 O O . LYS A 1 794 ? -49.331 -2.734 10.149 1.00 53.91 794 LYS A O 1
ATOM 6422 N N . GLY A 1 795 ? -50.659 -4.193 11.229 1.00 52.88 795 GLY A N 1
ATOM 6423 C CA . GLY A 1 795 ? -49.981 -5.416 10.785 1.00 52.88 795 GLY A CA 1
ATOM 6424 C C . GLY A 1 795 ? -48.748 -5.843 11.591 1.00 52.88 795 GLY A C 1
ATOM 6425 O O . GLY A 1 795 ? -48.207 -6.904 11.298 1.00 52.88 795 GLY A O 1
ATOM 6426 N N . ARG A 1 796 ? -48.297 -5.080 12.603 1.00 54.06 796 ARG A N 1
ATOM 6427 C CA . ARG A 1 796 ? -47.101 -5.437 13.406 1.00 54.06 796 ARG A CA 1
ATOM 6428 C C . ARG A 1 796 ? -47.337 -5.588 14.915 1.00 54.06 796 ARG A C 1
ATOM 6430 O O . ARG A 1 796 ? -46.425 -6.023 15.614 1.00 54.06 796 ARG A O 1
ATOM 6437 N N . GLY A 1 797 ? -48.529 -5.254 15.423 1.00 67.38 797 GLY A N 1
ATOM 6438 C CA . GLY A 1 797 ? -48.845 -5.334 16.859 1.00 67.38 797 GLY A CA 1
ATOM 6439 C C . GLY A 1 797 ? -47.945 -4.436 17.717 1.00 67.38 797 GLY A C 1
ATOM 6440 O O . GLY A 1 797 ? -47.522 -4.829 18.798 1.00 67.38 797 GLY A O 1
ATOM 6441 N N . LEU A 1 798 ? -47.574 -3.269 17.185 1.00 68.44 798 LEU A N 1
ATOM 6442 C CA . LEU A 1 798 ? -46.692 -2.293 17.820 1.00 68.44 798 LEU A CA 1
ATOM 6443 C C . LEU A 1 798 ? -47.401 -0.943 17.872 1.00 68.44 798 LEU A C 1
ATOM 6445 O O . LEU A 1 798 ? -47.957 -0.501 16.868 1.00 68.44 798 LEU A O 1
ATOM 6449 N N . THR A 1 799 ? -47.304 -0.257 19.003 1.00 81.81 799 THR A N 1
ATOM 6450 C CA . THR A 1 799 ? -47.916 1.057 19.206 1.00 81.81 799 THR A CA 1
ATOM 6451 C C . THR A 1 799 ? -46.837 2.079 19.539 1.00 81.81 799 THR A C 1
ATOM 6453 O O . THR A 1 799 ? -46.076 1.909 20.495 1.00 81.81 799 THR A O 1
ATOM 6456 N N . LYS A 1 800 ? -46.760 3.150 18.741 1.00 85.69 800 LYS A N 1
ATOM 6457 C CA . LYS A 1 800 ? -45.945 4.331 19.049 1.00 85.69 800 LYS A CA 1
ATOM 6458 C C . LYS A 1 800 ? -46.666 5.179 20.093 1.00 85.69 800 LYS A C 1
ATOM 6460 O O . LYS A 1 800 ? -47.862 5.413 19.937 1.00 85.69 800 LYS A O 1
ATOM 6465 N N . TYR A 1 801 ? -45.947 5.681 21.092 1.00 88.44 801 TYR A N 1
ATOM 6466 C CA . TYR A 1 801 ? -46.468 6.634 22.076 1.00 88.44 801 TYR A CA 1
ATOM 6467 C C . TYR A 1 801 ? -45.732 7.970 21.972 1.00 88.44 801 TYR A C 1
ATOM 6469 O O . TYR A 1 801 ? -44.507 8.001 21.834 1.00 88.44 801 TYR A O 1
ATOM 6477 N N . PHE A 1 802 ? -46.480 9.068 22.060 1.00 90.25 802 PHE A N 1
ATOM 6478 C CA . PHE A 1 802 ? -45.976 10.436 21.958 1.00 90.25 802 PHE A CA 1
ATOM 6479 C C . PHE A 1 802 ? -46.497 11.289 23.115 1.00 90.25 802 PHE A C 1
ATOM 6481 O O . PHE A 1 802 ? -47.650 11.143 23.511 1.00 90.25 802 PHE A O 1
ATOM 6488 N N . SER A 1 803 ? -45.668 12.197 23.617 1.00 89.94 803 SER A N 1
ATOM 6489 C CA . SER A 1 803 ? -46.026 13.232 24.586 1.00 89.94 803 SER A CA 1
ATOM 6490 C C . SER A 1 803 ? -46.299 14.545 23.864 1.00 89.94 803 SER A C 1
ATOM 6492 O O . SER A 1 803 ? -45.465 14.987 23.067 1.00 89.94 803 SER A O 1
ATOM 6494 N N . GLY A 1 804 ? -47.434 15.166 24.188 1.00 84.88 804 GLY A N 1
ATOM 6495 C CA . GLY A 1 804 ? -47.791 16.530 23.809 1.00 84.88 804 GLY A CA 1
ATOM 6496 C C . GLY A 1 804 ? -47.847 16.820 22.309 1.00 84.88 804 GLY A C 1
ATOM 6497 O O . GLY A 1 804 ? -47.835 15.935 21.451 1.00 84.88 804 GLY A O 1
ATOM 6498 N N . SER A 1 805 ? -47.981 18.105 21.997 1.00 86.19 805 SER A N 1
ATOM 6499 C CA . SER A 1 805 ? -47.852 18.680 20.657 1.00 86.19 805 SER A CA 1
ATOM 6500 C C . SER A 1 805 ? -47.447 20.145 20.836 1.00 86.19 805 SER A C 1
ATOM 6502 O O . SER A 1 805 ? -48.177 20.921 21.452 1.00 86.19 805 SER A O 1
ATOM 6504 N N . TYR A 1 806 ? -46.245 20.475 20.380 1.00 88.19 806 TYR A N 1
ATOM 6505 C CA . TYR A 1 806 ? -45.492 21.689 20.688 1.00 88.19 806 TYR A CA 1
ATOM 6506 C C . TYR A 1 806 ? -45.232 22.475 19.402 1.00 88.19 806 TYR A C 1
ATOM 6508 O O . TYR A 1 806 ? -45.132 21.889 18.321 1.00 88.19 806 TYR A O 1
ATOM 6516 N N . LYS A 1 807 ? -45.128 23.800 19.493 1.00 81.62 807 LYS A N 1
ATOM 6517 C CA . LYS A 1 807 ? -44.939 24.665 18.318 1.00 81.62 807 LYS A CA 1
ATOM 6518 C C . LYS A 1 807 ? -43.478 24.792 17.921 1.00 81.62 807 LYS A C 1
ATOM 6520 O O . LYS A 1 807 ? -43.187 24.977 16.744 1.00 81.62 807 LYS A O 1
ATOM 6525 N N . THR A 1 808 ? -42.568 24.675 18.883 1.00 81.62 808 THR A N 1
ATOM 6526 C CA . THR A 1 808 ? -41.124 24.759 18.648 1.00 81.62 808 THR A CA 1
ATOM 6527 C C . THR A 1 808 ? -40.414 23.476 19.065 1.00 81.62 808 THR A C 1
ATOM 6529 O O . THR A 1 808 ? -40.905 22.697 19.888 1.00 81.62 808 THR A O 1
ATOM 6532 N N . ARG A 1 809 ? -39.223 23.251 18.501 1.00 79.50 809 ARG A N 1
ATOM 6533 C CA . ARG A 1 809 ? -38.362 22.128 18.883 1.00 79.50 809 ARG A CA 1
ATOM 6534 C C . ARG A 1 809 ? -37.921 22.232 20.346 1.00 79.50 809 ARG A C 1
ATOM 6536 O O . ARG A 1 809 ? -37.836 21.210 21.021 1.00 79.50 809 ARG A O 1
ATOM 6543 N N . GLN A 1 810 ? -37.691 23.453 20.831 1.00 81.50 810 GLN A N 1
ATOM 6544 C CA . GLN A 1 810 ? -37.251 23.729 22.197 1.00 81.50 810 GLN A CA 1
ATOM 6545 C C . GLN A 1 810 ? -38.318 23.366 23.242 1.00 81.50 810 GLN A C 1
ATOM 6547 O O . GLN A 1 810 ? -38.014 22.627 24.174 1.00 81.50 810 GLN A O 1
ATOM 6552 N N . GLU A 1 811 ? -39.581 23.760 23.030 1.00 83.00 811 GLU A N 1
ATOM 6553 C CA . GLU A 1 811 ? -40.719 23.353 23.880 1.00 83.00 811 GLU A CA 1
ATOM 6554 C C . GLU A 1 811 ? -40.831 21.822 24.016 1.00 83.00 811 GLU A C 1
ATOM 6556 O O . GLU A 1 811 ? -41.176 21.303 25.077 1.00 83.00 811 GLU A O 1
ATOM 6561 N N . ALA A 1 812 ? -40.525 21.079 22.946 1.00 85.25 812 ALA A N 1
ATOM 6562 C CA . ALA A 1 812 ? -40.520 19.619 22.977 1.00 85.25 812 ALA A CA 1
ATOM 6563 C C . ALA A 1 812 ? -39.288 19.047 23.712 1.00 85.25 812 ALA A C 1
ATOM 6565 O O . ALA A 1 812 ? -39.412 18.051 24.426 1.00 85.25 812 ALA A O 1
ATOM 6566 N N . LEU A 1 813 ? -38.107 19.663 23.577 1.00 81.31 813 LEU A N 1
ATOM 6567 C CA . LEU A 1 813 ? -36.891 19.255 24.298 1.00 81.31 813 LEU A CA 1
ATOM 6568 C C . LEU A 1 813 ? -37.038 19.422 25.819 1.00 81.31 813 LEU A C 1
ATOM 6570 O O . LEU A 1 813 ? -36.604 18.548 26.567 1.00 81.31 813 LEU A O 1
ATOM 6574 N N . GLU A 1 814 ? -37.700 20.485 26.280 1.00 87.12 814 GLU A N 1
ATOM 6575 C CA . GLU A 1 814 ? -37.916 20.778 27.709 1.00 87.12 814 GLU A CA 1
ATOM 6576 C C . GLU A 1 814 ? -38.749 19.716 28.447 1.00 87.12 814 GLU A C 1
ATOM 6578 O O . GLU A 1 814 ? -38.656 19.590 29.668 1.00 87.12 814 GLU A O 1
ATOM 6583 N N . ILE A 1 815 ? -39.517 18.899 27.721 1.00 85.75 815 ILE A N 1
ATOM 6584 C CA . ILE A 1 815 ? -40.325 17.812 28.291 1.00 85.75 815 ILE A CA 1
ATOM 6585 C C . ILE A 1 815 ? -39.561 16.474 28.337 1.00 85.75 815 ILE A C 1
ATOM 6587 O O . ILE A 1 815 ? -39.960 15.566 29.072 1.00 85.75 815 ILE A O 1
ATOM 6591 N N . ILE A 1 816 ? -38.425 16.340 27.636 1.00 80.88 816 ILE A N 1
ATOM 6592 C CA . ILE A 1 816 ? -37.604 15.116 27.678 1.00 80.88 816 ILE A CA 1
ATOM 6593 C C . ILE A 1 816 ? -37.177 14.750 29.111 1.00 80.88 816 ILE A C 1
ATOM 6595 O O . ILE A 1 816 ? -37.396 13.596 29.473 1.00 80.88 816 ILE A O 1
ATOM 6599 N N . PRO A 1 817 ? -36.658 15.658 29.968 1.00 85.06 817 PRO A N 1
ATOM 6600 C CA . PRO A 1 817 ? -36.281 15.312 31.343 1.00 85.06 817 PRO A CA 1
ATOM 6601 C C . PRO A 1 817 ? -37.415 14.665 32.153 1.00 85.06 817 PRO A C 1
ATOM 6603 O O . PRO A 1 817 ? -37.184 13.675 32.842 1.00 85.06 817 PRO A O 1
ATOM 6606 N N . VAL A 1 818 ? -38.652 15.152 32.001 1.00 83.75 818 VAL A N 1
ATOM 6607 C CA . VAL A 1 818 ? -39.843 14.600 32.676 1.00 83.75 818 VAL A CA 1
ATOM 6608 C C . VAL A 1 818 ? -40.162 13.186 32.174 1.00 83.75 818 VAL A C 1
ATOM 6610 O O . VAL A 1 818 ? -40.542 12.312 32.950 1.00 83.75 818 VAL A O 1
ATOM 6613 N N . ILE A 1 819 ? -39.978 12.928 30.877 1.00 83.62 819 ILE A N 1
ATOM 6614 C CA . ILE A 1 819 ? -40.190 11.605 30.270 1.00 83.62 819 ILE A CA 1
ATOM 6615 C C . ILE A 1 819 ? -39.073 10.619 30.664 1.00 83.62 819 ILE A C 1
ATOM 6617 O O . ILE A 1 819 ? -39.349 9.446 30.928 1.00 83.62 819 ILE A O 1
ATOM 6621 N N . VAL A 1 820 ? -37.830 11.097 30.763 1.00 74.50 820 VAL A N 1
ATOM 6622 C CA . VAL A 1 820 ? -36.677 10.332 31.263 1.00 74.50 820 VAL A CA 1
ATOM 6623 C C . VAL A 1 820 ? -36.911 9.928 32.724 1.00 74.50 820 VAL A C 1
ATOM 6625 O O . VAL A 1 820 ? -36.784 8.749 33.050 1.00 74.50 820 VAL A O 1
ATOM 6628 N N . GLU A 1 821 ? -37.340 10.859 33.583 1.00 81.12 821 GLU A N 1
ATOM 6629 C CA . GLU A 1 821 ? -37.682 10.596 34.992 1.00 81.12 821 GLU A CA 1
ATOM 6630 C C . GLU A 1 821 ? -38.913 9.679 35.143 1.00 81.12 821 GLU A C 1
ATOM 6632 O O . GLU A 1 821 ? -38.969 8.839 36.043 1.00 81.12 821 GLU A O 1
ATOM 6637 N N . ALA A 1 822 ? -39.871 9.748 34.212 1.00 74.12 822 ALA A N 1
ATOM 6638 C CA . ALA A 1 822 ? -40.981 8.796 34.120 1.00 74.12 822 ALA A CA 1
ATOM 6639 C C . ALA A 1 822 ? -40.556 7.371 33.691 1.00 74.12 822 ALA A C 1
ATOM 6641 O O . ALA A 1 822 ? -41.395 6.468 33.693 1.00 74.12 822 ALA A O 1
ATOM 6642 N N . GLY A 1 823 ? -39.275 7.149 33.368 1.00 77.81 823 GLY A N 1
ATOM 6643 C CA . GLY A 1 823 ? -38.689 5.838 33.074 1.00 77.81 823 GLY A CA 1
ATOM 6644 C C . GLY A 1 823 ? -38.408 5.565 31.594 1.00 77.81 823 GLY A C 1
ATOM 6645 O O . GLY A 1 823 ? -38.146 4.417 31.236 1.00 77.81 823 GLY A O 1
ATOM 6646 N N . PHE A 1 824 ? -38.453 6.581 30.727 1.00 82.12 824 PHE A N 1
ATOM 6647 C CA . PHE A 1 824 ? -38.269 6.433 29.279 1.00 82.12 824 PHE A CA 1
ATOM 6648 C C . PHE A 1 824 ? -37.049 7.238 28.786 1.00 82.12 824 PHE A C 1
ATOM 6650 O O . PHE A 1 824 ? -37.206 8.291 28.167 1.00 82.12 824 PHE A O 1
ATOM 6657 N N . PRO A 1 825 ? -35.812 6.761 29.036 1.00 67.44 825 PRO A N 1
ATOM 6658 C CA . PRO A 1 825 ? -34.588 7.509 28.733 1.00 67.44 825 PRO A CA 1
ATOM 6659 C C . PRO A 1 825 ? -34.318 7.699 27.231 1.00 67.44 825 PRO A C 1
ATOM 6661 O O . PRO A 1 825 ? -33.548 8.573 26.854 1.00 67.44 825 PRO A O 1
ATOM 6664 N N . GLY A 1 826 ? -34.946 6.891 26.370 1.00 63.16 826 GLY A N 1
ATOM 6665 C CA . GLY A 1 826 ? -34.813 6.958 24.910 1.00 63.16 826 GLY A CA 1
ATOM 6666 C C . GLY A 1 826 ? -35.820 7.882 24.217 1.00 63.16 826 GLY A C 1
ATOM 6667 O O . GLY A 1 826 ? -36.120 7.660 23.045 1.00 63.16 826 GLY A O 1
ATOM 6668 N N . ALA A 1 827 ? -36.399 8.852 24.926 1.00 82.06 827 ALA A N 1
ATOM 6669 C CA . ALA A 1 827 ? -37.381 9.771 24.363 1.00 82.06 827 ALA A CA 1
ATOM 6670 C C . ALA A 1 827 ? -36.717 10.896 23.551 1.00 82.06 827 ALA A C 1
ATOM 6672 O O . ALA A 1 827 ? -35.745 11.503 23.996 1.00 82.06 827 ALA A O 1
ATOM 6673 N N . PHE A 1 828 ? -37.252 11.197 22.365 1.00 82.44 828 PHE A N 1
ATOM 6674 C CA . PHE A 1 828 ? -36.679 12.198 21.458 1.00 82.44 828 PHE A CA 1
ATOM 6675 C C . PHE A 1 828 ? -37.747 12.996 20.709 1.00 82.44 828 PHE A C 1
ATOM 6677 O O . PHE A 1 828 ? -38.864 12.523 20.484 1.00 82.44 828 PHE A O 1
ATOM 6684 N N . VAL A 1 829 ? -37.399 14.221 20.308 1.00 88.75 829 VAL A N 1
ATOM 6685 C CA . VAL A 1 829 ? -38.294 15.085 19.530 1.00 88.75 829 VAL A CA 1
ATOM 6686 C C . VAL A 1 829 ? -38.442 14.549 18.108 1.00 88.75 829 VAL A C 1
ATOM 6688 O O . VAL A 1 829 ? -37.463 14.258 17.425 1.00 88.75 829 VAL A O 1
ATOM 6691 N N . VAL A 1 830 ? -39.686 14.472 17.654 1.00 85.06 830 VAL A N 1
ATOM 6692 C CA . VAL A 1 830 ? -40.091 14.185 16.281 1.00 85.06 830 VAL A CA 1
ATOM 6693 C C . VAL A 1 830 ? -40.933 15.342 15.759 1.00 85.06 830 VAL A C 1
ATOM 6695 O O . VAL A 1 830 ? -41.645 15.998 16.517 1.00 85.06 830 VAL A O 1
ATOM 6698 N N . TYR A 1 831 ? -40.861 15.586 14.458 1.00 89.25 831 TYR A N 1
ATOM 6699 C CA . TYR A 1 831 ? -41.598 16.653 13.794 1.00 89.25 831 TYR A CA 1
ATOM 6700 C C . TYR A 1 831 ? -42.665 16.057 12.874 1.00 89.25 831 TYR A C 1
ATOM 6702 O O . TYR A 1 831 ? -42.426 15.063 12.183 1.00 89.25 831 TYR A O 1
ATOM 6710 N N . PHE A 1 832 ? -43.850 16.654 12.887 1.00 84.06 832 PHE A N 1
ATOM 6711 C CA . PHE A 1 832 ? -44.979 16.287 12.048 1.00 84.06 832 PHE A CA 1
ATOM 6712 C C . PHE A 1 832 ? -45.365 17.467 11.164 1.00 84.06 832 PHE A C 1
ATOM 6714 O O . PHE A 1 832 ? -45.535 18.586 11.643 1.00 84.06 832 PHE A O 1
ATOM 6721 N N . LYS A 1 833 ? -45.565 17.185 9.876 1.00 82.25 833 LYS A N 1
ATOM 6722 C CA . LYS A 1 833 ? -46.082 18.130 8.888 1.00 82.25 833 LYS A CA 1
ATOM 6723 C C . LYS A 1 833 ? -47.369 17.556 8.314 1.00 82.25 833 LYS A C 1
ATOM 6725 O O . LYS A 1 833 ? -47.371 16.458 7.760 1.00 82.25 833 LYS A O 1
ATOM 6730 N N . ASN A 1 834 ? -48.480 18.264 8.504 1.00 80.69 834 ASN A N 1
ATOM 6731 C CA . ASN A 1 834 ? -49.828 17.823 8.123 1.00 80.69 834 ASN A CA 1
ATOM 6732 C C . ASN A 1 834 ? -50.201 16.430 8.686 1.00 80.69 834 ASN A C 1
ATOM 6734 O O . ASN A 1 834 ? -50.841 15.626 8.013 1.00 80.69 834 ASN A O 1
ATOM 6738 N N . GLY A 1 835 ? -49.770 16.126 9.917 1.00 71.19 835 GLY A N 1
ATOM 6739 C CA . GLY A 1 835 ? -50.039 14.846 10.587 1.00 71.19 835 GLY A CA 1
ATOM 6740 C C . GLY A 1 835 ? -49.163 13.664 10.145 1.00 71.19 835 GLY A C 1
ATOM 6741 O O . GLY A 1 835 ? -49.316 12.570 10.687 1.00 71.19 835 GLY A O 1
ATOM 6742 N N . VAL A 1 836 ? -48.212 13.864 9.224 1.00 73.56 836 VAL A N 1
ATOM 6743 C CA . VAL A 1 836 ? -47.217 12.853 8.820 1.00 73.56 836 VAL A CA 1
ATOM 6744 C C . VAL A 1 836 ? -45.864 13.176 9.454 1.00 73.56 836 VAL A C 1
ATOM 6746 O O . VAL A 1 836 ? -45.435 14.329 9.450 1.00 73.56 836 VAL A O 1
ATOM 6749 N N . GLN A 1 837 ? -45.188 12.166 10.012 1.00 77.69 837 GLN A N 1
ATOM 6750 C CA . GLN A 1 837 ? -43.852 12.327 10.592 1.00 77.69 837 GLN A CA 1
ATOM 6751 C C . GLN A 1 837 ? -42.841 12.658 9.479 1.00 77.69 837 GLN A C 1
ATOM 6753 O O . GLN A 1 837 ? -42.756 11.933 8.491 1.00 77.69 837 GLN A O 1
ATOM 6758 N N . SER A 1 838 ? -42.078 13.737 9.647 1.00 76.25 838 SER A N 1
ATOM 6759 C CA . SER A 1 838 ? -41.142 14.284 8.656 1.00 76.25 838 SER A CA 1
ATOM 6760 C C . SER A 1 838 ? -39.781 14.577 9.300 1.00 76.25 838 SER A C 1
ATOM 6762 O O . SER A 1 838 ? -39.656 14.622 10.526 1.00 76.25 838 SER A O 1
ATOM 6764 N N . SER A 1 839 ? -38.749 14.801 8.481 1.00 74.88 839 SER A N 1
ATOM 6765 C CA . SER A 1 839 ? -37.467 15.338 8.948 1.00 74.88 839 SER A CA 1
ATOM 6766 C C . SER A 1 839 ? -37.671 16.676 9.664 1.00 74.88 839 SER A C 1
ATOM 6768 O O . SER A 1 839 ? -38.412 17.527 9.167 1.00 74.88 839 SER A O 1
ATOM 6770 N N . ILE A 1 840 ? -36.992 16.863 10.799 1.00 77.75 840 ILE A N 1
ATOM 6771 C CA . ILE A 1 840 ? -36.963 18.135 11.532 1.00 77.75 840 ILE A CA 1
ATOM 6772 C C . ILE A 1 840 ? -36.400 19.231 10.603 1.00 77.75 840 ILE A C 1
ATOM 6774 O O . ILE A 1 840 ? -35.348 18.999 9.998 1.00 77.75 840 ILE A O 1
ATOM 6778 N N . PRO A 1 841 ? -37.067 20.394 10.460 1.00 72.75 841 PRO A N 1
ATOM 6779 C CA . PRO A 1 841 ? -36.533 21.525 9.708 1.00 72.75 841 PRO A CA 1
ATOM 6780 C C . PRO A 1 841 ? -35.161 21.954 10.239 1.00 72.75 841 PRO A C 1
ATOM 6782 O O . PRO A 1 841 ? -34.924 21.931 11.445 1.00 72.75 841 PRO A O 1
ATOM 6785 N N . LYS A 1 842 ? -34.259 22.361 9.341 1.00 62.94 842 LYS A N 1
ATOM 6786 C CA . LYS A 1 842 ? -33.033 23.057 9.744 1.00 62.94 842 LYS A CA 1
ATOM 6787 C C . LYS A 1 842 ? -33.422 24.482 10.148 1.00 62.94 842 LYS A C 1
ATOM 6789 O O . LYS A 1 842 ? -34.000 25.186 9.321 1.00 62.94 842 LYS A O 1
ATOM 6794 N N . GLU A 1 843 ? -33.151 24.833 11.403 1.00 46.91 843 GLU A N 1
ATOM 6795 C CA . GLU A 1 843 ? -33.222 26.207 11.933 1.00 46.91 843 GLU A CA 1
ATOM 6796 C C . GLU A 1 843 ? -32.091 27.073 11.350 1.00 46.91 843 GLU A C 1
ATOM 6798 O O . GLU A 1 843 ? -30.977 26.525 11.158 1.00 46.91 843 GLU A O 1
#

Solvent-accessible surface area (backbone atoms only — not comparable to full-atom values): 47402 Å² total; per-residue (Å²): 111,72,74,58,54,54,53,52,48,54,53,50,55,61,60,61,70,66,58,74,83,67,68,75,74,76,78,67,45,74,64,59,25,50,52,28,47,73,71,63,39,33,69,64,16,32,54,29,28,52,57,44,34,73,80,41,72,82,43,44,62,49,30,34,54,33,17,50,19,21,46,67,50,42,72,35,41,74,61,14,46,56,27,27,51,49,11,48,78,66,62,66,52,78,63,39,29,46,55,40,11,53,28,26,39,76,54,68,38,30,70,62,12,38,53,24,23,53,55,28,54,76,75,50,65,94,86,47,74,61,44,61,56,37,51,52,51,36,49,26,29,62,38,32,66,59,48,56,46,30,32,44,86,73,53,23,76,43,77,47,80,35,43,68,93,53,47,71,82,73,67,82,63,54,69,80,46,28,47,81,46,41,34,51,81,76,45,95,68,96,56,60,42,86,35,43,24,23,33,41,53,82,71,42,41,39,31,33,34,35,73,40,98,86,73,86,28,33,30,39,30,35,32,44,56,51,99,88,47,73,50,74,80,40,71,68,42,64,54,72,31,64,102,32,43,17,34,34,46,32,64,34,83,82,80,33,47,36,27,30,16,29,53,45,91,74,35,43,39,42,35,21,33,29,38,25,42,55,37,82,90,77,75,41,48,42,68,59,44,70,62,35,32,44,76,26,46,67,34,40,10,34,50,48,46,66,26,80,86,80,38,26,30,37,36,35,32,34,72,76,32,51,84,65,36,32,35,40,37,34,28,61,32,75,90,74,84,61,68,42,74,55,92,49,74,64,57,52,45,52,45,55,64,60,59,69,61,42,78,61,46,44,47,55,52,54,34,42,71,61,42,71,78,65,78,83,92,69,90,76,79,85,45,89,54,81,47,75,64,49,103,87,42,70,39,28,45,81,81,67,49,86,23,68,68,16,41,52,31,35,52,53,16,52,50,39,49,53,53,35,56,51,46,53,53,50,43,56,52,43,57,58,46,47,78,69,52,83,50,70,66,65,35,52,52,41,50,54,52,42,57,54,46,51,60,50,39,56,65,30,52,62,49,26,55,53,24,47,52,52,14,38,53,44,31,53,50,44,52,51,50,26,53,75,71,70,69,56,76,79,78,87,85,73,73,86,84,79,82,94,51,52,64,62,92,86,43,70,43,61,71,93,66,76,80,74,72,60,68,63,33,55,58,56,48,59,74,49,48,61,57,39,67,74,77,46,52,77,68,53,42,53,49,46,52,52,21,49,46,33,40,48,52,15,54,52,33,42,51,51,17,52,50,33,42,60,53,26,77,69,57,80,80,72,62,66,64,63,55,57,58,72,70,57,90,74,90,81,82,90,76,82,82,81,76,50,75,40,56,53,29,46,50,53,16,51,53,32,39,58,52,14,56,56,37,35,47,57,15,48,68,55,40,47,65,60,52,50,55,50,51,55,58,46,60,77,46,48,54,80,76,88,31,42,67,39,52,51,25,41,52,50,12,54,45,27,42,52,50,17,52,44,53,66,63,69,44,91,60,91,51,70,67,52,54,50,49,23,44,50,28,35,47,52,12,48,55,28,36,50,49,22,52,49,53,53,52,46,43,51,73,76,64,59,78,77,60,87,75,78,92,71,94,72,83,86,77,90,79,84,61,79,84,77,71,81,73,82,81,92,85,84,86,87,87,84,86,89,79,91,81,86,87,84,87,90,89,87,89,87,86,89,89,80,95,69,98,67,82,80,77,80,50,59,36,20,25,23,37,52,46,74,34,72,60,86,73,59,68,76,39,53,70,63,40,66,63,69,46,75,51,75,44,86,95,68,65,34,33,38,32,31,33,54,77,24,84,42,70,62,65,26,54,71,48,38,64,53,38,32,73,44,70,31,78,79,40,45,73,43,29,26,51,72,85,40,83,48,82,69,79,87,129

InterPro domains:
  IPR011659 WD40-like beta-propeller [PF07676] (238-274)
  IPR011990 Tetratricopeptide-like helical domain superfamily [G3DSA:1.25.40.10] (16-140)
  IPR011990 Tetratricopeptide-like helical domain superfamily [SSF48452] (24-123)
  IPR036680 Sporulation-like domain superfamily [SSF110997] (766-831)

Sequence (843 aa):
MIKYYLGVLILLMGFSVVAQIQTEKKEYTPQMGLDYFRSGNYIEAQKVYQELLVKYPKDARYNFYMGICEVKNRSNISGAIKKLNYAKLKRVSKDVTYYLGRAHQLSYNFEEAISNYSLFVKNTTSSDKRIEKANVYIQECNIGKRITSKIYNLEVLEKTKVNKSTMLSQYHLAKDVGTLLRNGDFFESGVDPDNVMFETERGDVVYFSMESNDEDTLSIFKMVKLIDGWGESETVGAPVNSVYNDAYPFLATDGLTFYFASDRPGGLGGFDIYKAYYDNETNSFLDPINLGVPFNSPDDDFMFASDDFNEVAFFTSNRETCGDSLMVYKVRWNGRQVRNMVDDMNQVGNAARLSLSTNENTRINTSRELDDTKAKTVQRNKGVFQFEINDTLVYTQYEHFVSTEAKEMFMQGYAFDQEKDSLSSLLKQNRAKYSIVRSEVERNEIVNEILKHESKVYSLEDKIEEKYLYARQKELNEIISQIQSGTYKPDKEVEELKSKAKSIEGILIPEKYSMFTSEEFDKHYSKNKEMYKQLFSDNDIKTLRYADSLYVWANILNLESSQLLARSTQVEEDNSIKLNRLIKKENENTEEPEESKASSLIKESKELKILSTRIYHKALDKKYPVYWLKLKDISGKVDEGSGKEIFELTYQGNAYFREAKRELSTLGGLNIESFEKAGAMKRAGIESQENALNLYCSMIKDGFQVIESKAKETKGTIQKSYSEIHKGNSGEEVSEVIKEVEQPKAEKQEVSVVEKTKEVALIEEYKVQIGVFRNQPSKEALAKIPAVSSIELKGRGLTKYFSGSYKTRQEALEIIPVIVEAGFPGAFVVYFKNGVQSSIPKE

pLDDT: mean 72.42, std 20.84, range [20.69, 98.38]

Secondary structure (DSSP, 8-state):
-HHHHHHHHHHHHHHHTT-----------HHHHHHHHHTT-HHHHHHHHHHHHHH-TT-HHHHHHHHHHHHHTTS-HHHHHHHHHHHHHTT--TTHHHHHHHHHHTTT-HHHHHHHHHHHHHHS-TT-THHHHHHHHHHHHHHHHHHTTEEE---EEEEEEEEGGGGGGG----GGG-EEEEGGGT-SSSS-TTSEEEE-TTSSEEEEEEE-TTTS-EEEEEEEB-SSSB-PPEE--TTTS-SS-EEEEEE-TTSSEEEEEE--TT-SSSSEEEEEEEETTTTEEPPPEE--TTT--SS-EEEEEEETTTTEEEEEE-TT--TTEEEEEEEE--S---EEEPSSHHHHHHHHT--B--HHHHHHHHTHHHHTTSS--------SS-EEEETTEEE-SGGG-S-HHHHHHHHHHHHHHHHHHHHHHHHHHHHHHHTT---HHHHHHHHHHHHHHHHHHHHHHHHHHHHHHHHHHHHHHHHHHHHHTT-----TT-GGG--SSEEETTEEE-GGGTTS-SHHHHHHHHHHHHHHHHHS-HHHHHHHHHHHHHHHHHHHHHHHHHHHHHHHTT----THHHHHHHH--------PPPPPHHHHHHHHHHHHHHHHHHHHHHHHHHHHHHHHHHHHHHHTTS-TTTTHHHHHHHHHHHHHHHHHHHHHHS-SS--HHHHHHHHHHHHHHHHHHHHHHHHHHHHHHTTPPP--------PPPPPPPGGGTS-------------------------------------EEEEEEEEEESSPPPHHHHTTSTTEEEEEETTTTEEEEEEEEESSHHHHHTTHHHHHHTT-TT-EEEEEETTEEEPPPP-

Radius of gyration: 37.55 Å; Cα contacts (8 Å, |Δi|>4): 1149; chains: 1; bounding box: 107×118×98 Å